Protein AF-0000000072156905 (afdb_homodimer)

Sequence (1118 aa):
MAQRLLKQAPTWRSLHVASRWATHRNRPISWLQLRSCGSESDMAGVHKSPIVQLLWKERSNLQRVTADGGKMQEQLLTKTARDSRVAVSYNFKDDSLLKEQYANFNGLIQFSKLFEDLDALAGNVAFKHCDDDDPETRMPHLVTASVDRIRLAPSIAITLDQNYEMSGQVSWVGSSSLIIHMKLTREADAVDVLVANFTFVARDIMSGKSCKVNRLEPETQEEKRLFQLADDKNKARRLARAAGKAAAGTEVDATQAALAKELLDQGRLLQDMPGLAVGDAVLIHQTQRETMIICQPQQRNTAGRMFGGYLMRCAYRCAFPTAYMFAGSFPHFVEVDEVSFIHPVEVGDICEFNGRVMLTYTKVRPILHVEVTASVLKPDQKSSLVTNVFNFVFELRPKPGQALPVIKRVFPATNTIAQRVVAIMARHVLDVFKIGQARVVVVANESRNRANQVATAIRAKFPELPMIVRAKDSEHKQWLESTLGVKALMPAMIAVRFGTEVMQLLGYPEDEVKALLQELLNSALAEICGEKGTYLTADEIVDAGSETQGKQNDKGSETMAQRLLKQAPTWRSLHVASRWATHRNRPISWLQLRSCGSESDMAGVHKSPIVQLLWKERSNLQRVTADGGKMQEQLLTKTARDSRVAVSYNFKDDSLLKEQYANFNGLIQFSKLFEDLDALAGNVAFKHCDDDDPETRMPHLVTASVDRIRLAPSIAITLDQNYEMSGQVSWVGSSSLIIHMKLTREADAVDVLVANFTFVARDIMSGKSCKVNRLEPETQEEKRLFQLADDKNKARRLARAAGKAAAGTEVDATQAALAKELLDQGRLLQDMPGLAVGDAVLIHQTQRETMIICQPQQRNTAGRMFGGYLMRCAYRCAFPTAYMFAGSFPHFVEVDEVSFIHPVEVGDICEFNGRVMLTYTKVRPILHVEVTASVLKPDQKSSLVTNVFNFVFELRPKPGQALPVIKRVFPATNTIAQRVVAIMARHVLDVFKIGQARVVVVANESRNRANQVATAIRAKFPELPMIVRAKDSEHKQWLESTLGVKALMPAMIAVRFGTEVMQLLGYPEDEVKALLQELLNSALAEICGEKGTYLTADEIVDAGSETQGKQNDKGSET

Solvent-accessible surface area (backbone atoms only — not comparable to full-atom values): 60576 Å² total; per-residue (Å²): 143,83,79,70,93,72,77,82,82,81,80,80,74,79,76,79,76,76,79,78,80,73,77,81,73,78,73,75,72,52,72,45,72,74,71,73,84,66,76,84,76,80,62,69,31,83,84,54,55,74,62,38,50,51,48,51,51,53,46,55,70,66,55,71,46,65,86,90,70,39,46,72,77,82,76,74,49,77,39,44,37,69,68,11,34,39,35,39,52,43,54,22,61,80,29,64,64,62,29,52,74,38,33,30,60,84,55,28,58,35,61,39,58,51,44,27,39,50,44,43,50,48,50,47,17,52,48,46,49,58,52,81,89,46,64,56,37,33,76,60,41,75,39,73,44,32,35,60,36,37,38,50,37,84,96,61,76,63,57,46,79,44,38,35,34,39,35,34,22,50,40,38,58,59,60,32,38,37,31,31,42,32,38,34,26,33,61,91,76,66,42,66,48,29,42,33,35,36,30,34,36,30,21,31,75,86,80,62,41,82,27,79,48,39,43,70,48,64,77,49,72,65,42,44,48,47,24,48,53,49,49,50,52,50,49,50,49,50,49,47,51,52,34,56,70,64,42,77,51,78,64,74,50,40,56,51,44,50,51,22,48,53,40,32,54,55,16,44,42,44,69,78,38,53,90,72,38,66,93,52,52,44,50,25,79,77,44,52,39,43,26,53,42,73,34,41,53,44,50,27,33,94,86,61,29,48,28,64,23,56,52,49,21,53,44,42,51,35,35,53,56,31,48,23,60,71,49,29,44,75,60,38,82,41,30,37,58,35,32,43,53,74,44,89,50,51,58,55,36,36,37,40,36,41,11,26,47,57,42,58,41,58,86,87,57,38,33,40,33,31,41,25,41,32,28,40,48,37,40,74,72,72,44,72,43,75,23,33,42,39,29,37,33,30,31,56,71,58,54,93,90,47,68,75,72,78,55,56,41,49,23,27,84,43,69,72,53,18,49,49,41,47,54,50,46,68,64,36,57,48,53,75,65,42,47,80,74,37,76,55,45,76,39,72,42,80,44,61,67,54,22,49,51,52,50,48,53,44,39,71,72,36,74,79,51,47,40,39,32,44,16,76,43,71,68,48,24,51,47,41,31,70,74,68,66,32,50,50,42,58,63,83,67,34,69,58,50,48,49,39,52,47,39,45,69,72,61,45,55,64,70,56,40,50,50,49,43,52,49,46,49,50,50,50,42,49,66,69,51,50,93,80,66,84,73,75,48,76,64,49,62,59,46,58,68,56,53,72,65,61,71,70,70,70,84,68,85,81,123,134,95,79,74,93,76,82,84,79,80,79,78,74,79,77,77,76,76,79,75,80,72,80,82,74,79,75,75,72,52,72,46,73,73,72,71,84,63,78,84,75,80,61,69,30,83,83,53,56,72,61,39,50,51,48,51,51,53,47,54,69,66,54,75,46,66,86,90,71,40,45,72,77,82,75,74,50,78,41,44,37,67,68,11,33,39,36,41,50,42,54,23,62,82,28,65,62,60,29,52,73,39,35,30,61,84,54,29,59,34,62,39,58,49,44,26,37,51,43,42,49,47,50,48,18,53,48,45,48,59,52,80,88,48,66,57,39,33,75,61,42,76,40,74,45,32,35,57,35,37,38,50,36,83,96,61,76,64,56,46,78,44,37,36,35,40,36,33,22,50,40,39,58,62,59,33,38,35,34,32,41,31,39,32,26,32,61,91,76,66,42,66,49,28,42,33,35,36,31,34,35,29,20,31,76,87,80,63,41,82,29,79,48,38,43,70,47,65,79,50,70,67,42,43,49,48,26,49,55,49,49,52,50,49,50,50,50,49,49,47,50,52,34,57,70,63,43,77,52,78,66,74,50,41,55,51,44,50,50,22,49,51,40,33,53,56,16,44,42,45,68,78,38,52,90,73,38,65,93,52,53,45,50,25,78,76,43,53,38,43,26,54,42,73,34,38,53,44,50,27,33,94,85,61,29,49,28,64,22,56,51,50,21,54,44,43,50,36,36,51,55,29,50,22,60,70,50,30,43,75,59,38,84,42,31,38,58,34,32,44,53,75,44,90,50,52,58,56,36,36,35,38,35,40,12,27,47,57,43,57,41,59,88,88,58,41,32,39,32,29,40,25,40,31,26,41,47,37,41,72,72,71,44,72,43,77,22,34,41,37,29,38,33,30,32,55,72,58,54,92,89,48,68,76,72,79,55,57,41,49,23,27,85,44,68,71,53,18,49,51,40,47,52,49,45,68,65,34,57,49,53,76,66,41,47,81,72,37,76,56,45,75,40,73,43,81,44,62,66,55,24,49,51,52,50,49,53,45,40,72,71,35,74,80,51,46,40,40,33,44,17,76,43,71,68,48,24,51,47,40,31,69,73,67,67,34,50,52,41,59,63,85,63,34,69,60,49,49,49,39,52,47,38,45,69,71,62,45,57,65,70,56,39,50,50,49,44,52,49,46,49,48,48,49,41,47,67,69,51,49,92,79,64,82,72,77,49,76,66,50,61,60,48,57,69,61,55,71,69,67,70,76,72,69,85,87,69,87,137

Radius of gyration: 39.41 Å; Cα contacts (8 Å, |Δi|>4): 1995; chains: 2; bounding box: 130×135×132 Å

Structure (mmCIF, N/CA/C/O backbone):
data_AF-0000000072156905-model_v1
#
loop_
_entity.id
_entity.type
_entity.pdbx_description
1 polymer 'Acyl-coenzyme A thioesterase 9, mitochondrial'
#
loop_
_atom_site.group_PDB
_atom_site.id
_atom_site.type_symbol
_atom_site.label_atom_id
_atom_site.label_alt_id
_atom_site.label_comp_id
_atom_site.label_asym_id
_atom_site.label_entity_id
_atom_site.label_seq_id
_atom_site.pdbx_PDB_ins_code
_atom_site.Cartn_x
_atom_site.Cartn_y
_atom_site.Cartn_z
_atom_site.occupancy
_atom_site.B_iso_or_equiv
_atom_site.auth_seq_id
_atom_site.auth_comp_id
_atom_site.auth_asym_id
_atom_site.auth_atom_id
_atom_site.pdbx_PDB_model_num
ATOM 1 N N . MET A 1 1 ? 74.438 -17.797 -0.309 1 18 1 MET A N 1
ATOM 2 C CA . MET A 1 1 ? 74.25 -18.5 0.951 1 18 1 MET A CA 1
ATOM 3 C C . MET A 1 1 ? 73.25 -19.656 0.782 1 18 1 MET A C 1
ATOM 5 O O . MET A 1 1 ? 72.062 -19.453 0.778 1 18 1 MET A O 1
ATOM 9 N N . ALA A 1 2 ? 73.438 -20.719 -0.065 1 18.61 2 ALA A N 1
ATOM 10 C CA . ALA A 1 2 ? 72.938 -21.781 -0.913 1 18.61 2 ALA A CA 1
ATOM 11 C C . ALA A 1 2 ? 72.438 -22.969 -0.075 1 18.61 2 ALA A C 1
ATOM 13 O O . ALA A 1 2 ? 71.688 -23.812 -0.564 1 18.61 2 ALA A O 1
ATOM 14 N N . GLN A 1 3 ? 73.062 -23.141 1.085 1 17.59 3 GLN A N 1
ATOM 15 C CA . GLN A 1 3 ? 73.375 -24.531 1.458 1 17.59 3 GLN A CA 1
ATOM 16 C C . GLN A 1 3 ? 72.062 -25.266 1.746 1 17.59 3 GLN A C 1
ATOM 18 O O . GLN A 1 3 ? 71.75 -26.328 1.163 1 17.59 3 GLN A O 1
ATOM 23 N N . ARG A 1 4 ? 71.75 -25.797 3.006 1 17.08 4 ARG A N 1
ATOM 24 C CA . ARG A 1 4 ? 71.75 -27.125 3.596 1 17.08 4 ARG A CA 1
ATOM 25 C C . ARG A 1 4 ? 70.312 -27.656 3.703 1 17.08 4 ARG A C 1
ATOM 27 O O . ARG A 1 4 ? 70.125 -28.875 3.77 1 17.08 4 ARG A O 1
ATOM 34 N N . LEU A 1 5 ? 69.25 -26.906 4.109 1 17.94 5 LEU A N 1
ATOM 35 C CA . LEU A 1 5 ? 68.438 -27.547 5.137 1 17.94 5 LEU A CA 1
ATOM 36 C C . LEU A 1 5 ? 67.562 -28.656 4.539 1 17.94 5 LEU A C 1
ATOM 38 O O . LEU A 1 5 ? 66.688 -28.375 3.777 1 17.94 5 LEU A O 1
ATOM 42 N N . LEU A 1 6 ? 68.062 -29.812 4.191 1 17.7 6 LEU A N 1
ATOM 43 C CA . LEU A 1 6 ? 67.562 -30.984 3.484 1 17.7 6 LEU A CA 1
ATOM 44 C C . LEU A 1 6 ? 66.5 -31.703 4.297 1 17.7 6 LEU A C 1
ATOM 46 O O . LEU A 1 6 ? 66.062 -32.781 3.918 1 17.7 6 LEU A O 1
ATOM 50 N N . LYS A 1 7 ? 66.25 -31.234 5.551 1 18.53 7 LYS A N 1
ATOM 51 C CA . LYS A 1 7 ? 66.062 -32.25 6.578 1 18.53 7 LYS A CA 1
ATOM 52 C C . LYS A 1 7 ? 64.938 -33.219 6.211 1 18.53 7 LYS A C 1
ATOM 54 O O . LYS A 1 7 ? 64.188 -32.938 5.297 1 18.53 7 LYS A O 1
ATOM 59 N N . GLN A 1 8 ? 64 -33.531 7.238 1 18.34 8 GLN A N 1
ATOM 60 C CA . GLN A 1 8 ? 63.562 -34.719 7.957 1 18.34 8 GLN A CA 1
ATOM 61 C C . GLN A 1 8 ? 62.312 -35.312 7.305 1 18.34 8 GLN A C 1
ATOM 63 O O . GLN A 1 8 ? 61.469 -34.594 6.781 1 18.34 8 GLN A O 1
ATOM 68 N N . ALA A 1 9 ? 62.281 -36.594 6.996 1 20.61 9 ALA A N 1
ATOM 69 C CA . ALA A 1 9 ? 61.531 -37.594 6.215 1 20.61 9 ALA A CA 1
ATOM 70 C C . ALA A 1 9 ? 60.25 -37.969 6.906 1 20.61 9 ALA A C 1
ATOM 72 O O . ALA A 1 9 ? 60.25 -38.688 7.918 1 20.61 9 ALA A O 1
ATOM 73 N N . PRO A 1 10 ? 59.375 -37.062 7.398 1 20.23 10 PRO A N 1
ATOM 74 C CA . PRO A 1 10 ? 58.438 -37.562 8.414 1 20.23 10 PRO A CA 1
ATOM 75 C C . PRO A 1 10 ? 57.625 -38.781 7.938 1 20.23 10 PRO A C 1
ATOM 77 O O . PRO A 1 10 ? 57.438 -38.969 6.734 1 20.23 10 PRO A O 1
ATOM 80 N N . THR A 1 11 ? 57.625 -39.844 8.711 1 19.81 11 THR A N 1
ATOM 81 C CA . THR A 1 11 ? 57.125 -41.219 8.703 1 19.81 11 THR A CA 1
ATOM 82 C C . THR A 1 11 ? 55.594 -41.219 8.453 1 19.81 11 THR A C 1
ATOM 84 O O . THR A 1 11 ? 54.875 -40.344 8.938 1 19.81 11 THR A O 1
ATOM 87 N N . TRP A 1 12 ? 55.062 -41.906 7.473 1 18.39 12 TRP A N 1
ATOM 88 C CA . TRP A 1 12 ? 53.844 -42.094 6.742 1 18.39 12 TRP A CA 1
ATOM 89 C C . TRP A 1 12 ? 52.844 -42.906 7.574 1 18.39 12 TRP A C 1
ATOM 91 O O . TRP A 1 12 ? 53 -44.125 7.734 1 18.39 12 TRP A O 1
ATOM 101 N N . ARG A 1 13 ? 52.688 -42.562 8.898 1 18.78 13 ARG A N 1
ATOM 102 C CA . ARG A 1 13 ? 51.875 -43.5 9.672 1 18.78 13 ARG A CA 1
ATOM 103 C C . ARG A 1 13 ? 50.562 -43.781 8.953 1 18.78 13 ARG A C 1
ATOM 105 O O . ARG A 1 13 ? 50 -42.906 8.289 1 18.78 13 ARG A O 1
ATOM 112 N N . SER A 1 14 ? 50.25 -45.031 8.789 1 18.33 14 SER A N 1
ATOM 113 C CA . SER A 1 14 ? 49.219 -45.812 8.086 1 18.33 14 SER A CA 1
ATOM 114 C C . SER A 1 14 ? 47.844 -45.594 8.656 1 18.33 14 SER A C 1
ATOM 116 O O . SER A 1 14 ? 47.562 -45.938 9.805 1 18.33 14 SER A O 1
ATOM 118 N N . LEU A 1 15 ? 47.375 -44.375 8.883 1 19 15 LEU A N 1
ATOM 119 C CA . LEU A 1 15 ? 46.156 -44.219 9.641 1 19 15 LEU A CA 1
ATOM 120 C C . LEU A 1 15 ? 45.031 -45.031 9 1 19 15 LEU A C 1
ATOM 122 O O . LEU A 1 15 ? 44.781 -44.938 7.797 1 19 15 LEU A O 1
ATOM 126 N N . HIS A 1 16 ? 44.75 -46.25 9.57 1 19.78 16 HIS A N 1
ATOM 127 C CA . HIS A 1 16 ? 43.688 -47.188 9.32 1 19.78 16 HIS A CA 1
ATOM 128 C C . HIS A 1 16 ? 42.312 -46.5 9.297 1 19.78 16 HIS A C 1
ATOM 130 O O . HIS A 1 16 ? 41.969 -45.812 10.234 1 19.78 16 HIS A O 1
ATOM 136 N N . VAL A 1 17 ? 41.844 -46.031 8.227 1 19.08 17 VAL A N 1
ATOM 137 C CA . VAL A 1 17 ? 40.594 -45.375 7.844 1 19.08 17 VAL A CA 1
ATOM 138 C C . VAL A 1 17 ? 39.406 -46.312 8.18 1 19.08 17 VAL A C 1
ATOM 140 O O . VAL A 1 17 ? 39.25 -47.344 7.547 1 19.08 17 VAL A O 1
ATOM 143 N N . ALA A 1 18 ? 39.312 -46.719 9.492 1 20.19 18 ALA A N 1
ATOM 144 C CA . ALA A 1 18 ? 38.156 -47.594 9.805 1 20.19 18 ALA A CA 1
ATOM 145 C C . ALA A 1 18 ? 36.875 -47 9.219 1 20.19 18 ALA A C 1
ATOM 147 O O . ALA A 1 18 ? 36.656 -45.781 9.211 1 20.19 18 ALA A O 1
ATOM 148 N N . SER A 1 19 ? 36.188 -47.75 8.406 1 19.39 19 SER A N 1
ATOM 149 C CA . SER A 1 19 ? 34.969 -47.656 7.57 1 19.39 19 SER A CA 1
ATOM 150 C C . SER A 1 19 ? 33.719 -47.406 8.406 1 19.39 19 SER A C 1
ATOM 152 O O . SER A 1 19 ? 32.875 -48.312 8.562 1 19.39 19 SER A O 1
ATOM 154 N N . ARG A 1 20 ? 33.719 -46.594 9.508 1 21.98 20 ARG A N 1
ATOM 155 C CA . ARG A 1 20 ? 32.5 -46.594 10.289 1 21.98 20 ARG A CA 1
ATOM 156 C C . ARG A 1 20 ? 31.281 -46.219 9.43 1 21.98 20 ARG A C 1
ATOM 158 O O . ARG A 1 20 ? 31.25 -45.125 8.852 1 21.98 20 ARG A O 1
ATOM 165 N N . TRP A 1 21 ? 30.562 -47.156 8.852 1 22.12 21 TRP A N 1
ATOM 166 C CA . TRP A 1 21 ? 29.266 -47.156 8.172 1 22.12 21 TRP A CA 1
ATOM 167 C C . TRP A 1 21 ? 28.203 -46.5 9.047 1 22.12 21 TRP A C 1
ATOM 169 O O . TRP A 1 21 ? 27.812 -47.062 10.078 1 22.12 21 TRP A O 1
ATOM 179 N N . ALA A 1 22 ? 28.422 -45.281 9.586 1 22.64 22 ALA A N 1
ATOM 180 C CA . ALA A 1 22 ? 27.453 -44.625 10.477 1 22.64 22 ALA A CA 1
ATOM 181 C C . ALA A 1 22 ? 26.047 -44.688 9.898 1 22.64 22 ALA A C 1
ATOM 183 O O . ALA A 1 22 ? 25.844 -44.469 8.703 1 22.64 22 ALA A O 1
ATOM 184 N N . THR A 1 23 ? 25.172 -45.406 10.516 1 24.2 23 THR A N 1
ATOM 185 C CA . THR A 1 23 ? 23.734 -45.594 10.398 1 24.2 23 THR A CA 1
ATOM 186 C C . THR A 1 23 ? 23.031 -44.25 10.273 1 24.2 23 THR A C 1
ATOM 188 O O . THR A 1 23 ? 23.297 -43.312 11.055 1 24.2 23 THR A O 1
ATOM 191 N N . HIS A 1 24 ? 22.672 -43.812 9.156 1 24.11 24 HIS A N 1
ATOM 192 C CA . HIS A 1 24 ? 21.906 -42.656 8.711 1 24.11 24 HIS A CA 1
ATOM 193 C C . HIS A 1 24 ? 20.688 -42.438 9.594 1 24.11 24 HIS A C 1
ATOM 195 O O . HIS A 1 24 ? 19.719 -43.188 9.523 1 24.11 24 HIS A O 1
ATOM 201 N N . ARG A 1 25 ? 20.766 -41.969 10.891 1 26.84 25 ARG A N 1
ATOM 202 C CA . ARG A 1 25 ? 19.656 -41.562 11.75 1 26.84 25 ARG A CA 1
ATOM 203 C C . ARG A 1 25 ? 18.641 -40.75 10.969 1 26.84 25 ARG A C 1
ATOM 205 O O . ARG A 1 25 ? 19.016 -39.875 10.188 1 26.84 25 ARG A O 1
ATOM 212 N N . ASN A 1 26 ? 17.484 -41.188 10.836 1 27.86 26 ASN A N 1
ATOM 213 C CA . ASN A 1 26 ? 16.234 -40.625 10.297 1 27.86 26 ASN A CA 1
ATOM 214 C C . ASN A 1 26 ? 16.016 -39.188 10.742 1 27.86 26 ASN A C 1
ATOM 216 O O . ASN A 1 26 ? 15.867 -38.938 11.938 1 27.86 26 ASN A O 1
ATOM 220 N N . ARG A 1 27 ? 16.531 -38.219 10.242 1 35.12 27 ARG A N 1
ATOM 221 C CA . ARG A 1 27 ? 16.312 -36.844 10.656 1 35.12 27 ARG A CA 1
ATOM 222 C C . ARG A 1 27 ? 14.82 -36.531 10.711 1 35.12 27 ARG A C 1
ATOM 224 O O . ARG A 1 27 ? 14.102 -36.688 9.727 1 35.12 27 ARG A O 1
ATOM 231 N N . PRO A 1 28 ? 14.219 -36.281 11.969 1 32.78 28 PRO A N 1
ATOM 232 C CA . PRO A 1 28 ? 12.812 -35.938 12.172 1 32.78 28 PRO A CA 1
ATOM 233 C C . PRO A 1 28 ? 12.383 -34.688 11.414 1 32.78 28 PRO A C 1
ATOM 235 O O . PRO A 1 28 ? 13.211 -33.844 11.117 1 32.78 28 PRO A O 1
ATOM 238 N N . ILE A 1 29 ? 11.242 -34.719 10.867 1 40.41 29 ILE A N 1
ATOM 239 C CA . ILE A 1 29 ? 10.516 -33.562 10.297 1 40.41 29 ILE A CA 1
ATOM 240 C C . ILE A 1 29 ? 10.555 -32.406 11.266 1 40.41 29 ILE A C 1
ATOM 242 O O . ILE A 1 29 ? 10.211 -32.531 12.445 1 40.41 29 ILE A O 1
ATOM 246 N N . SER A 1 30 ? 11.195 -31.375 10.977 1 44.16 30 SER A N 1
ATOM 247 C CA . SER A 1 30 ? 11.219 -30.172 11.82 1 44.16 30 SER A CA 1
ATOM 248 C C . SER A 1 30 ? 9.844 -29.531 11.891 1 44.16 30 SER A C 1
ATOM 250 O O . SER A 1 30 ? 9.352 -29 10.883 1 44.16 30 SER A O 1
ATOM 252 N N . TRP A 1 31 ? 9.047 -29.891 12.898 1 41.75 31 TRP A N 1
ATOM 253 C CA . TRP A 1 31 ? 7.766 -29.25 13.18 1 41.75 31 TRP A CA 1
ATOM 254 C C . TRP A 1 31 ? 7.977 -27.922 13.906 1 41.75 31 TRP A C 1
ATOM 256 O O . TRP A 1 31 ? 8.648 -27.875 14.938 1 41.75 31 TRP A O 1
ATOM 266 N N . LEU A 1 32 ? 7.758 -26.938 13.18 1 45.22 32 LEU A N 1
ATOM 267 C CA . LEU A 1 32 ? 7.82 -25.641 13.82 1 45.22 32 LEU A CA 1
ATOM 268 C C . LEU A 1 32 ? 6.441 -25.203 14.305 1 45.22 32 LEU A C 1
ATOM 270 O O . LEU A 1 32 ? 5.469 -25.25 13.547 1 45.22 32 LEU A O 1
ATOM 274 N N . GLN A 1 33 ? 6.219 -25.234 15.625 1 40.06 33 GLN A N 1
ATOM 275 C CA . GLN A 1 33 ? 4.969 -24.75 16.188 1 40.06 33 GLN A CA 1
ATOM 276 C C . GLN A 1 33 ? 5.055 -23.266 16.531 1 40.06 33 GLN A C 1
ATOM 278 O O . GLN A 1 33 ? 6.023 -22.812 17.141 1 40.06 33 GLN A O 1
ATOM 283 N N . LEU A 1 34 ? 4.23 -22.547 15.961 1 38.59 34 LEU A N 1
ATOM 284 C CA . LEU A 1 34 ? 4.105 -21.141 16.312 1 38.59 34 LEU A CA 1
ATOM 285 C C . LEU A 1 34 ? 3.461 -20.984 17.688 1 38.59 34 LEU A C 1
ATOM 287 O O . LEU A 1 34 ? 2.389 -21.531 17.938 1 38.59 34 LEU A O 1
ATOM 291 N N . ARG A 1 35 ? 4.184 -20.828 18.75 1 34.56 35 ARG A N 1
ATOM 292 C CA . ARG A 1 35 ? 3.523 -20.391 19.984 1 34.56 35 ARG A CA 1
ATOM 293 C C . ARG A 1 35 ? 3.396 -18.875 20.047 1 34.56 35 ARG A C 1
ATOM 295 O O . ARG A 1 35 ? 4.391 -18.156 19.922 1 34.56 35 ARG A O 1
ATOM 302 N N . SER A 1 36 ? 2.305 -18.391 19.719 1 37.09 36 SER A N 1
ATOM 303 C CA . SER A 1 36 ? 2.1 -16.969 19.969 1 37.09 36 SER A CA 1
ATOM 304 C C . SER A 1 36 ? 2.268 -16.656 21.453 1 37.09 36 SER A C 1
ATOM 306 O O . SER A 1 36 ? 1.754 -17.375 22.312 1 37.09 36 SER A O 1
ATOM 308 N N . CYS A 1 37 ? 3.371 -16.297 21.953 1 30.06 37 CYS A N 1
ATOM 309 C CA . CYS A 1 37 ? 3.367 -15.789 23.328 1 30.06 37 CYS A CA 1
ATOM 310 C C . CYS A 1 37 ? 2.117 -14.969 23.609 1 30.06 37 CYS A C 1
ATOM 312 O O . CYS A 1 37 ? 1.856 -13.977 22.906 1 30.06 37 CYS A O 1
ATOM 314 N N . GLY A 1 38 ? 1.11 -15.516 24.281 1 31.33 38 GLY A N 1
ATOM 315 C CA . GLY A 1 38 ? -0.261 -15.195 24.656 1 31.33 38 GLY A CA 1
ATOM 316 C C . GLY A 1 38 ? -0.398 -13.844 25.328 1 31.33 38 GLY A C 1
ATOM 317 O O . GLY A 1 38 ? -1.431 -13.547 25.938 1 31.33 38 GLY A O 1
ATOM 318 N N . SER A 1 39 ? 0.374 -12.93 25.641 1 30.17 39 SER A N 1
ATOM 319 C CA . SER A 1 39 ? -0.488 -12.164 26.547 1 30.17 39 SER A CA 1
ATOM 320 C C . SER A 1 39 ? -1.829 -11.852 25.891 1 30.17 39 SER A C 1
ATOM 322 O O . SER A 1 39 ? -2.014 -12.102 24.688 1 30.17 39 SER A O 1
ATOM 324 N N . GLU A 1 40 ? -2.672 -10.711 26.484 1 30.91 40 GLU A N 1
ATOM 325 C CA . GLU A 1 40 ? -4.082 -10.336 26.5 1 30.91 40 GLU A CA 1
ATOM 326 C C . GLU A 1 40 ? -4.578 -10 25.094 1 30.91 40 GLU A C 1
ATOM 328 O O . GLU A 1 40 ? -3.955 -9.211 24.375 1 30.91 40 GLU A O 1
ATOM 333 N N . SER A 1 41 ? -5.312 -10.898 24.453 1 33.97 41 SER A N 1
ATOM 334 C CA . SER A 1 41 ? -6.164 -10.992 23.266 1 33.97 41 SER A CA 1
ATOM 335 C C . SER A 1 41 ? -6.844 -9.664 22.969 1 33.97 41 SER A C 1
ATOM 337 O O . SER A 1 41 ? -7.348 -9.453 21.859 1 33.97 41 SER A O 1
ATOM 339 N N . ASP A 1 42 ? -7.211 -8.977 23.969 1 33.16 42 ASP A N 1
ATOM 340 C CA . ASP A 1 42 ? -8.281 -7.996 23.797 1 33.16 42 ASP A CA 1
ATOM 341 C C . ASP A 1 42 ? -7.801 -6.809 22.969 1 33.16 42 ASP A C 1
ATOM 343 O O . ASP A 1 42 ? -8.484 -5.781 22.906 1 33.16 42 ASP A O 1
ATOM 347 N N . MET A 1 43 ? -6.516 -6.727 22.734 1 37.12 43 MET A N 1
ATOM 348 C CA . MET A 1 43 ? -6.199 -5.383 22.266 1 37.12 43 MET A CA 1
ATOM 349 C C . MET A 1 43 ? -6.406 -5.273 20.75 1 37.12 43 MET A C 1
ATOM 351 O O . MET A 1 43 ? -6.105 -6.207 20.016 1 37.12 43 MET A O 1
ATOM 355 N N . ALA A 1 44 ? -7.09 -4.402 20.312 1 40.75 44 ALA A N 1
ATOM 356 C CA . ALA A 1 44 ? -7.324 -3.902 18.953 1 40.75 44 ALA A CA 1
ATOM 357 C C . ALA A 1 44 ? -6.023 -3.846 18.156 1 40.75 44 ALA A C 1
ATOM 359 O O . ALA A 1 44 ? -5.035 -3.26 18.609 1 40.75 44 ALA A O 1
ATOM 360 N N . GLY A 1 45 ? -5.934 -4.52 17.016 1 43.69 45 GLY A N 1
ATOM 361 C CA . GLY A 1 45 ? -5.07 -4.434 15.844 1 43.69 45 GLY A CA 1
ATOM 362 C C . GLY A 1 45 ? -3.637 -4.836 16.141 1 43.69 45 GLY A C 1
ATOM 363 O O . GLY A 1 45 ? -2.92 -4.133 16.844 1 43.69 45 GLY A O 1
ATOM 364 N N . VAL A 1 46 ? -3.129 -6 16.141 1 42.38 46 VAL A N 1
ATOM 365 C CA . VAL A 1 46 ? -1.866 -6.641 16.484 1 42.38 46 VAL A CA 1
ATOM 366 C C . VAL A 1 46 ? -0.731 -6.027 15.672 1 42.38 46 VAL A C 1
ATOM 368 O O . VAL A 1 46 ? 0.407 -5.949 16.141 1 42.38 46 VAL A O 1
ATOM 371 N N . HIS A 1 47 ? -0.856 -5.504 14.422 1 49.53 47 HIS A N 1
ATOM 372 C CA . HIS A 1 47 ? 0.316 -5.16 13.625 1 49.53 47 HIS A CA 1
ATOM 373 C C . HIS A 1 47 ? 0.53 -3.652 13.578 1 49.53 47 HIS A C 1
ATOM 375 O O . HIS A 1 47 ? 0.852 -3.102 12.523 1 49.53 47 HIS A O 1
ATOM 381 N N . LYS A 1 48 ? 0.496 -3.113 14.852 1 61.25 48 LYS A N 1
ATOM 382 C CA . LYS A 1 48 ? 0.739 -1.677 14.938 1 61.25 48 LYS A CA 1
ATOM 383 C C . LYS A 1 48 ? 2.148 -1.387 15.445 1 61.25 48 LYS A C 1
ATOM 385 O O . LYS A 1 48 ? 2.883 -2.307 15.812 1 61.25 48 LYS A O 1
ATOM 390 N N . SER A 1 49 ? 2.521 -0.147 15.25 1 71.31 49 SER A N 1
ATOM 391 C CA . SER A 1 49 ? 3.811 0.274 15.797 1 71.31 49 SER A CA 1
ATOM 392 C C . SER A 1 49 ? 3.887 0.019 17.297 1 71.31 49 SER A C 1
ATOM 394 O O . SER A 1 49 ? 2.859 -0.029 17.969 1 71.31 49 SER A O 1
ATOM 396 N N . PRO A 1 50 ? 5.004 -0.31 17.797 1 70.06 50 PRO A N 1
ATOM 397 C CA . PRO A 1 50 ? 5.168 -0.515 19.234 1 70.06 50 PRO A CA 1
ATOM 398 C C . PRO A 1 50 ? 4.605 0.638 20.062 1 70.06 50 PRO A C 1
ATOM 400 O O . PRO A 1 50 ? 4.047 0.415 21.141 1 70.06 50 PRO A O 1
ATOM 403 N N . ILE A 1 51 ? 4.66 1.825 19.531 1 76.88 51 ILE A N 1
ATOM 404 C CA . ILE A 1 51 ? 4.195 2.998 20.266 1 76.88 51 ILE A CA 1
ATOM 405 C C . ILE A 1 51 ? 2.666 3.021 20.281 1 76.88 51 ILE A C 1
ATOM 407 O O . ILE A 1 51 ? 2.055 3.279 21.312 1 76.88 51 ILE A O 1
ATOM 411 N N . VAL A 1 52 ? 2.094 2.729 19.156 1 81.31 52 VAL A N 1
ATOM 412 C CA . VAL A 1 52 ? 0.637 2.678 19.094 1 81.31 52 VAL A CA 1
ATOM 413 C C . VAL A 1 52 ? 0.113 1.606 20.047 1 81.31 52 VAL A C 1
ATOM 415 O O . VAL A 1 52 ? -0.845 1.84 20.797 1 81.31 52 VAL A O 1
ATOM 418 N N . GLN A 1 53 ? 0.772 0.496 20.047 1 76.88 53 GLN A N 1
ATOM 419 C CA . GLN A 1 53 ? 0.37 -0.589 20.938 1 76.88 53 GLN A CA 1
ATOM 420 C C . GLN A 1 53 ? 0.472 -0.169 22.391 1 76.88 53 GLN A C 1
ATOM 422 O O . GLN A 1 53 ? -0.418 -0.466 23.188 1 76.88 53 GLN A O 1
ATOM 427 N N . LEU A 1 54 ? 1.524 0.491 22.734 1 78.12 54 LEU A N 1
ATOM 428 C CA . LEU A 1 54 ? 1.742 0.982 24.094 1 78.12 54 LEU A CA 1
ATOM 429 C C . LEU A 1 54 ? 0.653 1.971 24.484 1 78.12 54 LEU A C 1
ATOM 431 O O . LEU A 1 54 ? 0.094 1.874 25.594 1 78.12 54 LEU A O 1
ATOM 435 N N . LEU A 1 55 ? 0.328 2.826 23.656 1 77.38 55 LEU A N 1
ATOM 436 C CA . LEU A 1 55 ? -0.645 3.875 23.938 1 77.38 55 LEU A CA 1
ATOM 437 C C . LEU A 1 55 ? -2.049 3.295 24.062 1 77.38 55 LEU A C 1
ATOM 439 O O . LEU A 1 55 ? -2.816 3.697 24.938 1 77.38 55 LEU A O 1
ATOM 443 N N . TRP A 1 56 ? -2.314 2.387 23.281 1 78.25 56 TRP A N 1
ATOM 444 C CA . TRP A 1 56 ? -3.637 1.767 23.328 1 78.25 56 TRP A CA 1
ATOM 445 C C . TRP A 1 56 ? -3.791 0.905 24.562 1 78.25 56 TRP A C 1
ATOM 447 O O . TRP A 1 56 ? -4.871 0.85 25.156 1 78.25 56 TRP A O 1
ATOM 457 N N . LYS A 1 57 ? -2.73 0.247 24.891 1 77.5 57 LYS A N 1
ATOM 458 C CA . LYS A 1 57 ? -2.748 -0.51 26.125 1 77.5 57 LYS A CA 1
ATOM 459 C C . LYS A 1 57 ? -2.979 0.408 27.328 1 77.5 57 LYS A C 1
ATOM 461 O O . LYS A 1 57 ? -3.756 0.08 28.234 1 77.5 57 LYS A O 1
ATOM 466 N N . GLU A 1 58 ? -2.318 1.467 27.328 1 76.94 58 GLU A N 1
ATOM 467 C CA . GLU A 1 58 ? -2.488 2.445 28.391 1 76.94 58 GLU A CA 1
ATOM 468 C C . GLU A 1 58 ? -3.928 2.943 28.469 1 76.94 58 GLU A C 1
ATOM 470 O O . GLU A 1 58 ? -4.488 3.084 29.562 1 76.94 58 GLU A O 1
ATOM 475 N N . ARG A 1 59 ? -4.457 3.24 27.406 1 79.88 59 ARG A N 1
ATOM 476 C CA . ARG A 1 59 ? -5.828 3.736 27.344 1 79.88 59 ARG A CA 1
ATOM 477 C C . ARG A 1 59 ? -6.816 2.672 27.812 1 79.88 59 ARG A C 1
ATOM 479 O O . ARG A 1 59 ? -7.785 2.979 28.516 1 79.88 59 ARG A O 1
ATOM 486 N N . SER A 1 60 ? -6.586 1.448 27.375 1 77.12 60 SER A N 1
ATOM 487 C CA . SER A 1 60 ? -7.441 0.342 27.797 1 77.12 60 SER A CA 1
ATOM 488 C C . SER A 1 60 ? -7.414 0.162 29.312 1 77.12 60 SER A C 1
ATOM 490 O O . SER A 1 60 ? -8.422 -0.206 29.906 1 77.12 60 SER A O 1
ATOM 492 N N . ASN A 1 61 ? -6.285 0.377 29.844 1 73.19 61 ASN A N 1
ATOM 493 C CA . ASN A 1 61 ? -6.133 0.262 31.297 1 73.19 61 ASN A CA 1
ATOM 494 C C . ASN A 1 61 ? -6.902 1.355 32.031 1 73.19 61 ASN A C 1
ATOM 496 O O . ASN A 1 61 ? -7.352 1.153 33.156 1 73.19 61 ASN A O 1
ATOM 500 N N . LEU A 1 62 ? -7.027 2.443 31.359 1 70.94 62 LEU A N 1
ATOM 501 C CA . LEU A 1 62 ? -7.719 3.574 31.969 1 70.94 62 LEU A CA 1
ATOM 502 C C . LEU A 1 62 ? -9.234 3.418 31.844 1 70.94 62 LEU A C 1
ATOM 504 O O . LEU A 1 62 ? -9.984 3.945 32.656 1 70.94 62 LEU A O 1
ATOM 508 N N . GLN A 1 63 ? -9.547 2.738 30.703 1 68.06 63 GLN A N 1
ATOM 509 C CA . GLN A 1 63 ? -10.977 2.588 30.438 1 68.06 63 GLN A CA 1
ATOM 510 C C . GLN A 1 63 ? -11.625 1.61 31.406 1 68.06 63 GLN A C 1
ATOM 512 O O . GLN A 1 63 ? -11.266 0.431 31.438 1 68.06 63 GLN A O 1
ATOM 517 N N . ARG A 1 64 ? -12.211 2.023 32.5 1 57.19 64 ARG A N 1
ATOM 518 C CA . ARG A 1 64 ? -12.836 1.216 33.562 1 57.19 64 ARG A CA 1
ATOM 519 C C . ARG A 1 64 ? -14.211 0.724 33.125 1 57.19 64 ARG A C 1
ATOM 521 O O . ARG A 1 64 ? -14.695 -0.292 33.625 1 57.19 64 ARG A O 1
ATOM 528 N N . VAL A 1 65 ? -15.07 1.618 32.5 1 52.41 65 VAL A N 1
ATOM 529 C CA . VAL A 1 65 ? -16.453 1.27 32.219 1 52.41 65 VAL A CA 1
ATOM 530 C C . VAL A 1 65 ? -16.578 0.856 30.734 1 52.41 65 VAL A C 1
ATOM 532 O O . VAL A 1 65 ? -15.977 1.476 29.859 1 52.41 65 VAL A O 1
ATOM 535 N N . THR A 1 66 ? -17.047 -0.366 30.547 1 51.56 66 THR A N 1
ATOM 536 C CA . THR A 1 66 ? -17.375 -0.831 29.203 1 51.56 66 THR A CA 1
ATOM 537 C C . THR A 1 66 ? -18.438 0.064 28.578 1 51.56 66 THR A C 1
ATOM 539 O O . THR A 1 66 ? -19.266 0.649 29.281 1 51.56 66 THR A O 1
ATOM 542 N N . ALA A 1 67 ? -18.297 0.451 27.219 1 52.75 67 ALA A N 1
ATOM 543 C CA . ALA A 1 67 ? -19.016 1.354 26.328 1 52.75 67 ALA A CA 1
ATOM 544 C C . ALA A 1 67 ? -20.516 1.322 26.609 1 52.75 67 ALA A C 1
ATOM 546 O O . ALA A 1 67 ? -21.188 2.357 26.578 1 52.75 67 ALA A O 1
ATOM 547 N N . ASP A 1 68 ? -21.219 0.084 26.906 1 55.16 68 ASP A N 1
ATOM 548 C CA . ASP A 1 68 ? -22.656 -0.077 26.719 1 55.16 68 ASP A CA 1
ATOM 549 C C . ASP A 1 68 ? -23.422 0.242 28 1 55.16 68 ASP A C 1
ATOM 551 O O . ASP A 1 68 ? -24.641 0.27 28.016 1 55.16 68 ASP A O 1
ATOM 555 N N . GLY A 1 69 ? -22.797 0.939 29.047 1 63.19 69 GLY A N 1
ATOM 556 C CA . GLY A 1 69 ? -23.766 1.012 30.141 1 63.19 69 GLY A CA 1
ATOM 557 C C . GLY A 1 69 ? -23.516 2.176 31.078 1 63.19 69 GLY A C 1
ATOM 558 O O . GLY A 1 69 ? -24.203 2.32 32.094 1 63.19 69 GLY A O 1
ATOM 559 N N . GLY A 1 70 ? -22.703 3.047 30.812 1 73.81 70 GLY A N 1
ATOM 560 C CA . GLY A 1 70 ? -22.438 4.07 31.812 1 73.81 70 GLY A CA 1
ATOM 561 C C . GLY A 1 70 ? -23.25 5.336 31.594 1 73.81 70 GLY A C 1
ATOM 562 O O . GLY A 1 70 ? -23.875 5.516 30.547 1 73.81 70 GLY A O 1
ATOM 563 N N . LYS A 1 71 ? -23.5 6.172 32.656 1 82.44 71 LYS A N 1
ATOM 564 C CA . LYS A 1 71 ? -24.203 7.457 32.562 1 82.44 71 LYS A CA 1
ATOM 565 C C . LYS A 1 71 ? -23.312 8.508 31.906 1 82.44 71 LYS A C 1
ATOM 567 O O . LYS A 1 71 ? -22.094 8.352 31.828 1 82.44 71 LYS A O 1
ATOM 572 N N . MET A 1 72 ? -24 9.461 31.328 1 84.5 72 MET A N 1
ATOM 573 C CA . MET A 1 72 ? -23.266 10.586 30.75 1 84.5 72 MET A CA 1
ATOM 574 C C . MET A 1 72 ? -22.734 11.508 31.844 1 84.5 72 MET A C 1
ATOM 576 O O . MET A 1 72 ? -23.359 11.641 32.906 1 84.5 72 MET A O 1
ATOM 580 N N . GLN A 1 73 ? -21.672 12.109 31.562 1 86.88 73 GLN A N 1
ATOM 581 C CA . GLN A 1 73 ? -21.156 13.078 32.5 1 86.88 73 GLN A CA 1
ATOM 582 C C . GLN A 1 73 ? -22.094 14.266 32.656 1 86.88 73 GLN A C 1
ATOM 584 O O . GLN A 1 73 ? -22.438 14.93 31.672 1 86.88 73 GLN A O 1
ATOM 589 N N . GLU A 1 74 ? -22.562 14.477 33.812 1 83.62 74 GLU A N 1
ATOM 590 C CA . GLU A 1 74 ? -23.547 15.531 34.062 1 83.62 74 GLU A CA 1
ATOM 591 C C . GLU A 1 74 ? -22.859 16.859 34.344 1 83.62 74 GLU A C 1
ATOM 593 O O . GLU A 1 74 ? -23.266 17.906 33.844 1 83.62 74 GLU A O 1
ATOM 598 N N . GLN A 1 75 ? -21.828 16.828 35.25 1 90.25 75 GLN A N 1
ATOM 599 C CA . GLN A 1 75 ? -21.109 18.047 35.594 1 90.25 75 GLN A CA 1
ATOM 600 C C . GLN A 1 75 ? -19.719 18.047 34.969 1 90.25 75 GLN A C 1
ATOM 602 O O . GLN A 1 75 ? -18.906 17.156 35.219 1 90.25 75 GLN A O 1
ATOM 607 N N . LEU A 1 76 ? -19.484 19.109 34.156 1 94.31 76 LEU A N 1
ATOM 608 C CA . LEU A 1 76 ? -18.188 19.219 33.5 1 94.31 76 LEU A CA 1
ATOM 609 C C . LEU A 1 76 ? -17.125 19.734 34.469 1 94.31 76 LEU A C 1
ATOM 611 O O . LEU A 1 76 ? -17.406 20.609 35.281 1 94.31 76 LEU A O 1
ATOM 615 N N . LEU A 1 77 ? -16.016 19.188 34.438 1 95 77 LEU A N 1
ATOM 616 C CA . LEU A 1 77 ? -14.875 19.609 35.25 1 95 77 LEU A CA 1
ATOM 617 C C . LEU A 1 77 ? -14.055 20.656 34.5 1 95 77 LEU A C 1
ATOM 619 O O . LEU A 1 77 ? -14.211 20.828 33.281 1 95 77 LEU A O 1
ATOM 623 N N . THR A 1 78 ? -13.312 21.422 35.281 1 96.56 78 THR A N 1
ATOM 624 C CA . THR A 1 78 ? -12.273 22.281 34.719 1 96.56 78 THR A CA 1
ATOM 625 C C . THR A 1 78 ? -10.891 21.672 34.969 1 96.56 78 THR A C 1
ATOM 627 O O . THR A 1 78 ? -10.461 21.531 36.094 1 96.56 78 THR A O 1
ATOM 630 N N . LYS A 1 79 ? -10.266 21.312 33.938 1 96.56 79 LYS A N 1
ATOM 631 C CA . LYS A 1 79 ? -8.969 20.656 34.031 1 96.56 79 LYS A CA 1
ATOM 632 C C . LYS A 1 79 ? -7.852 21.547 33.469 1 96.56 79 LYS A C 1
ATOM 634 O O . LYS A 1 79 ? -8.117 22.516 32.75 1 96.56 79 LYS A O 1
ATOM 639 N N . THR A 1 80 ? -6.629 21.234 33.906 1 96.56 80 THR A N 1
ATOM 640 C CA . THR A 1 80 ? -5.461 21.922 33.406 1 96.56 80 THR A CA 1
ATOM 641 C C . THR A 1 80 ? -4.844 21.156 32.219 1 96.56 80 THR A C 1
ATOM 643 O O . THR A 1 80 ? -5.176 20 32 1 96.56 80 THR A O 1
ATOM 646 N N . ALA A 1 81 ? -4.004 21.859 31.453 1 95.81 81 ALA A N 1
ATOM 647 C CA . ALA A 1 81 ? -3.32 21.188 30.344 1 95.81 81 ALA A CA 1
ATOM 648 C C . ALA A 1 81 ? -2.496 20.016 30.844 1 95.81 81 ALA A C 1
ATOM 650 O O . ALA A 1 81 ? -2.393 18.984 30.172 1 95.81 81 ALA A O 1
ATOM 651 N N . ARG A 1 82 ? -1.961 20.141 32.031 1 94 82 ARG A N 1
ATOM 652 C CA . ARG A 1 82 ? -1.12 19.109 32.625 1 94 82 ARG A CA 1
ATOM 653 C C . ARG A 1 82 ? -1.92 17.844 32.906 1 94 82 ARG A C 1
ATOM 655 O O . ARG A 1 82 ? -1.381 16.734 32.812 1 94 82 ARG A O 1
ATOM 662 N N . ASP A 1 83 ? -3.131 17.984 33.156 1 93.94 83 ASP A N 1
ATOM 663 C CA . ASP A 1 83 ? -3.986 16.844 33.469 1 93.94 83 ASP A CA 1
ATOM 664 C C . ASP A 1 83 ? -4.125 15.898 32.281 1 93.94 83 ASP A C 1
ATOM 666 O O . ASP A 1 83 ? -4.398 14.711 32.438 1 93.94 83 ASP A O 1
ATOM 670 N N . SER A 1 84 ? -3.951 16.406 31.125 1 95.56 84 SER A N 1
ATOM 671 C CA . SER A 1 84 ? -4.141 15.594 29.922 1 95.56 84 SER A CA 1
ATOM 672 C C . SER A 1 84 ? -2.805 15.195 29.297 1 95.56 84 SER A C 1
ATOM 674 O O . SER A 1 84 ? -2.766 14.492 28.297 1 95.56 84 SER A O 1
ATOM 676 N N . ARG A 1 85 ? -1.765 15.578 29.922 1 95.44 85 ARG A N 1
ATOM 677 C CA . ARG A 1 85 ? -0.453 15.414 29.297 1 95.44 85 ARG A CA 1
ATOM 678 C C . ARG A 1 85 ? -0.068 13.945 29.219 1 95.44 85 ARG A C 1
ATOM 680 O O . ARG A 1 85 ? -0.25 13.188 30.172 1 95.44 85 ARG A O 1
ATOM 687 N N . VAL A 1 86 ? 0.385 13.5 28.062 1 94 86 VAL A N 1
ATOM 688 C CA . VAL A 1 86 ? 0.925 12.172 27.797 1 94 86 VAL A CA 1
ATOM 689 C C . VAL A 1 86 ? 2.271 12.297 27.078 1 94 86 VAL A C 1
ATOM 691 O O . VAL A 1 86 ? 2.455 13.172 26.234 1 94 86 VAL A O 1
ATOM 694 N N . ALA A 1 87 ? 3.229 11.477 27.484 1 94.31 87 ALA A N 1
ATOM 695 C CA . ALA A 1 87 ? 4.547 11.492 26.844 1 94.31 87 ALA A CA 1
ATOM 696 C C . ALA A 1 87 ? 5.055 10.078 26.609 1 94.31 87 ALA A C 1
ATOM 698 O O . ALA A 1 87 ? 4.805 9.172 27.406 1 94.31 87 ALA A O 1
ATOM 699 N N . VAL A 1 88 ? 5.688 9.906 25.469 1 93.31 88 VAL A N 1
ATOM 700 C CA . VAL A 1 88 ? 6.301 8.633 25.109 1 93.31 88 VAL A CA 1
ATOM 701 C C . VAL A 1 88 ? 7.738 8.859 24.641 1 93.31 88 VAL A C 1
ATOM 703 O O . VAL A 1 88 ? 8.031 9.844 23.969 1 93.31 88 VAL A O 1
ATOM 706 N N . SER A 1 89 ? 8.602 7.93 24.953 1 92.62 89 SER A N 1
ATOM 707 C CA . SER A 1 89 ? 10.016 8.047 24.609 1 92.62 89 SER A CA 1
ATOM 708 C C . SER A 1 89 ? 10.375 7.141 23.438 1 92.62 89 SER A C 1
ATOM 710 O O . SER A 1 89 ? 9.883 6.016 23.344 1 92.62 89 SER A O 1
ATOM 712 N N . TYR A 1 90 ? 11.109 7.719 22.516 1 93.62 90 TYR A N 1
ATOM 713 C CA . TYR A 1 90 ? 11.758 6.98 21.438 1 93.62 90 TYR A CA 1
ATOM 714 C C . TYR A 1 90 ? 13.242 6.773 21.734 1 93.62 90 TYR A C 1
ATOM 716 O O . TYR A 1 90 ? 14.07 7.637 21.422 1 93.62 90 TYR A O 1
ATOM 724 N N . ASN A 1 91 ? 13.578 5.605 22.219 1 92.88 91 ASN A N 1
ATOM 725 C CA . ASN A 1 91 ? 14.961 5.332 22.609 1 92.88 91 ASN A CA 1
ATOM 726 C C . ASN A 1 91 ? 15.734 4.652 21.484 1 92.88 91 ASN A C 1
ATOM 728 O O . ASN A 1 91 ? 16.312 3.582 21.688 1 92.88 91 ASN A O 1
ATOM 732 N N . PHE A 1 92 ? 15.836 5.336 20.438 1 92.69 92 PHE A N 1
ATOM 733 C CA . PHE A 1 92 ? 16.469 4.781 19.25 1 92.69 92 PHE A CA 1
ATOM 734 C C . PHE A 1 92 ? 17.938 4.469 19.516 1 92.69 92 PHE A C 1
ATOM 736 O O . PHE A 1 92 ? 18.469 3.479 19 1 92.69 92 PHE A O 1
ATOM 743 N N . LYS A 1 93 ? 18.641 5.273 20.219 1 90.88 93 LYS A N 1
ATOM 744 C CA . LYS A 1 93 ? 20.062 5.098 20.516 1 90.88 93 LYS A CA 1
ATOM 745 C C . LYS A 1 93 ? 20.312 3.82 21.312 1 90.88 93 LYS A C 1
ATOM 747 O O . LYS A 1 93 ? 21.328 3.154 21.109 1 90.88 93 LYS A O 1
ATOM 752 N N . ASP A 1 94 ? 19.375 3.455 22.094 1 88.75 94 ASP A N 1
ATOM 753 C CA . ASP A 1 94 ? 19.594 2.389 23.062 1 88.75 94 ASP A CA 1
ATOM 754 C C . ASP A 1 94 ? 18.844 1.116 22.656 1 88.75 94 ASP A C 1
ATOM 756 O O . ASP A 1 94 ? 19.141 0.033 23.172 1 88.75 94 ASP A O 1
ATOM 760 N N . ASP A 1 95 ? 17.938 1.27 21.828 1 88.31 95 ASP A N 1
ATOM 761 C CA . ASP A 1 95 ? 17.094 0.144 21.422 1 88.31 95 ASP A CA 1
ATOM 762 C C . ASP A 1 95 ? 17.203 -0.093 19.906 1 88.31 95 ASP A C 1
ATOM 764 O O . ASP A 1 95 ? 16.422 0.462 19.125 1 88.31 95 ASP A O 1
ATOM 768 N N . SER A 1 96 ? 17.953 -1.051 19.531 1 86.19 96 SER A N 1
ATOM 769 C CA . SER A 1 96 ? 18.234 -1.314 18.125 1 86.19 96 SER A CA 1
ATOM 770 C C . SER A 1 96 ? 17.016 -1.845 17.391 1 86.19 96 SER A C 1
ATOM 772 O O . SER A 1 96 ? 16.828 -1.591 16.203 1 86.19 96 SER A O 1
ATOM 774 N N . LEU A 1 97 ? 16.203 -2.568 18.094 1 81.94 97 LEU A N 1
ATOM 775 C CA . LEU A 1 97 ? 14.992 -3.098 17.484 1 81.94 97 LEU A CA 1
ATOM 776 C C . LEU A 1 97 ? 14.023 -1.974 17.141 1 81.94 97 LEU A C 1
ATOM 778 O O . LEU A 1 97 ? 13.422 -1.973 16.062 1 81.94 97 LEU A O 1
ATOM 782 N N . LEU A 1 98 ? 13.867 -1.114 18.109 1 86.88 98 LEU A N 1
ATOM 783 C CA . LEU A 1 98 ? 13.016 0.042 17.859 1 86.88 98 LEU A CA 1
ATOM 784 C C . LEU A 1 98 ? 13.555 0.859 16.688 1 86.88 98 LEU A C 1
ATOM 786 O O . LEU A 1 98 ? 12.789 1.311 15.828 1 86.88 98 LEU A O 1
ATOM 790 N N . LYS A 1 99 ? 14.852 1.056 16.688 1 90.38 99 LYS A N 1
ATOM 791 C CA . LYS A 1 99 ? 15.516 1.788 15.617 1 90.38 99 LYS A CA 1
ATOM 792 C C . LYS A 1 99 ? 15.195 1.175 14.258 1 90.38 99 LYS A C 1
ATOM 794 O O . LYS A 1 99 ? 14.828 1.887 13.32 1 90.38 99 LYS A O 1
ATOM 799 N N . GLU A 1 100 ? 15.281 -0.047 14.172 1 87 100 GLU A N 1
ATOM 800 C CA . GLU A 1 100 ? 15.055 -0.748 12.914 1 87 100 GLU A CA 1
ATOM 801 C C . GLU A 1 100 ? 13.602 -0.621 12.461 1 87 100 GLU A C 1
ATOM 803 O O . GLU A 1 100 ? 13.32 -0.498 11.266 1 87 100 GLU A O 1
ATOM 808 N N . GLN A 1 101 ? 12.727 -0.646 13.359 1 87.94 101 GLN A N 1
ATOM 809 C CA . GLN A 1 101 ? 11.305 -0.609 13.047 1 87.94 101 GLN A CA 1
ATOM 810 C C . GLN A 1 101 ? 10.898 0.755 12.5 1 87.94 101 GLN A C 1
ATOM 812 O O . GLN A 1 101 ? 9.93 0.861 11.734 1 87.94 101 GLN A O 1
ATOM 817 N N . TYR A 1 102 ? 11.672 1.762 12.883 1 92.81 102 TYR A N 1
ATOM 818 C CA . TYR A 1 102 ? 11.258 3.111 12.516 1 92.81 102 TYR A CA 1
ATOM 819 C C . TYR A 1 102 ? 12.164 3.68 11.422 1 92.81 102 TYR A C 1
ATOM 821 O O . TYR A 1 102 ? 11.922 4.781 10.922 1 92.81 102 TYR A O 1
ATOM 829 N N . ALA A 1 103 ? 13.164 2.928 11 1 92.81 103 ALA A N 1
ATOM 830 C CA . ALA A 1 103 ? 14.117 3.42 10.016 1 92.81 103 ALA A CA 1
ATOM 831 C C . ALA A 1 103 ? 13.516 3.412 8.617 1 92.81 103 ALA A C 1
ATOM 833 O O . ALA A 1 103 ? 12.82 2.467 8.234 1 92.81 103 ALA A O 1
ATOM 834 N N . ASN A 1 104 ? 13.719 4.5 7.945 1 92.19 104 ASN A N 1
ATOM 835 C CA . ASN A 1 104 ? 13.445 4.457 6.512 1 92.19 104 ASN A CA 1
ATOM 836 C C . ASN A 1 104 ? 14.68 4.02 5.719 1 92.19 104 ASN A C 1
ATOM 838 O O . ASN A 1 104 ? 15.703 3.664 6.305 1 92.19 104 ASN A O 1
ATOM 842 N N . PHE A 1 105 ? 14.602 3.969 4.453 1 90.5 105 PHE A N 1
ATOM 843 C CA . PHE A 1 105 ? 15.648 3.41 3.604 1 90.5 105 PHE A CA 1
ATOM 844 C C . PHE A 1 105 ? 16.891 4.301 3.615 1 90.5 105 PHE A C 1
ATOM 846 O O . PHE A 1 105 ? 17.969 3.865 3.223 1 90.5 105 PHE A O 1
ATOM 853 N N . ASN A 1 106 ? 16.781 5.574 4.07 1 90.12 106 ASN A N 1
ATOM 854 C CA . ASN A 1 106 ? 17.938 6.473 4.156 1 90.12 106 ASN A CA 1
ATOM 855 C C . ASN A 1 106 ? 18.5 6.535 5.574 1 90.12 106 ASN A C 1
ATOM 857 O O . ASN A 1 106 ? 19.359 7.367 5.871 1 90.12 106 ASN A O 1
ATOM 861 N N . GLY A 1 107 ? 17.922 5.785 6.406 1 89.44 107 GLY A N 1
ATOM 862 C CA . GLY A 1 107 ? 18.406 5.785 7.781 1 89.44 107 GLY A CA 1
ATOM 863 C C . GLY A 1 107 ? 17.75 6.852 8.641 1 89.44 107 GLY A C 1
ATOM 864 O O . GLY A 1 107 ? 18.172 7.086 9.773 1 89.44 107 GLY A O 1
ATOM 865 N N . LEU A 1 108 ? 16.844 7.531 8.148 1 92.81 108 LEU A N 1
ATOM 866 C CA . LEU A 1 108 ? 16.047 8.5 8.891 1 92.81 108 LEU A CA 1
ATOM 867 C C . LEU A 1 108 ? 14.742 7.887 9.367 1 92.81 108 LEU A C 1
ATOM 869 O O . LEU A 1 108 ? 14.492 6.703 9.133 1 92.81 108 LEU A O 1
ATOM 873 N N . ILE A 1 109 ? 13.992 8.664 10.078 1 94.19 109 ILE A N 1
ATOM 874 C CA . ILE A 1 109 ? 12.742 8.141 10.617 1 94.19 109 ILE A CA 1
ATOM 875 C C . ILE A 1 109 ? 11.727 7.965 9.492 1 94.19 109 ILE A C 1
ATOM 877 O O . ILE A 1 109 ? 11.727 8.727 8.523 1 94.19 109 ILE A O 1
ATOM 881 N N . GLN A 1 110 ? 10.914 6.961 9.594 1 94.69 110 GLN A N 1
ATOM 882 C CA . GLN A 1 110 ? 9.75 6.828 8.727 1 94.69 110 GLN A CA 1
ATOM 883 C C . GLN A 1 110 ? 8.617 7.738 9.18 1 94.69 110 GLN A C 1
ATOM 885 O O . GLN A 1 110 ? 7.898 7.414 10.125 1 94.69 110 GLN A O 1
ATOM 890 N N . PHE A 1 111 ? 8.32 8.766 8.43 1 94.56 111 PHE A N 1
ATOM 891 C CA . PHE A 1 111 ? 7.293 9.727 8.812 1 94.56 111 PHE A CA 1
ATOM 892 C C . PHE A 1 111 ? 5.922 9.062 8.867 1 94.56 111 PHE A C 1
ATOM 894 O O . PHE A 1 111 ? 5.082 9.438 9.688 1 94.56 111 PHE A O 1
ATOM 901 N N . SER A 1 112 ? 5.711 8.109 7.973 1 93.19 112 SER A N 1
ATOM 902 C CA . SER A 1 112 ? 4.426 7.418 7.965 1 93.19 112 SER A CA 1
ATOM 903 C C . SER A 1 112 ? 4.117 6.809 9.328 1 93.19 112 SER A C 1
ATOM 905 O O . SER A 1 112 ? 2.99 6.906 9.82 1 93.19 112 SER A O 1
ATOM 907 N N . LYS A 1 113 ? 5.074 6.234 9.953 1 92.69 113 LYS A N 1
ATOM 908 C CA . LYS A 1 113 ? 4.898 5.648 11.281 1 92.69 113 LYS A CA 1
ATOM 909 C C . LYS A 1 113 ? 4.699 6.734 12.336 1 92.69 113 LYS A C 1
ATOM 911 O O . LYS A 1 113 ? 3.918 6.555 13.273 1 92.69 113 LYS A O 1
ATOM 916 N N . LEU A 1 114 ? 5.43 7.762 12.172 1 94.19 114 LEU A N 1
ATOM 917 C CA . LEU A 1 114 ? 5.316 8.875 13.109 1 94.19 114 LEU A CA 1
ATOM 918 C C . LEU A 1 114 ? 3.904 9.453 13.094 1 94.19 114 LEU A C 1
ATOM 920 O O . LEU A 1 114 ? 3.373 9.828 14.141 1 94.19 114 LEU A O 1
ATOM 924 N N . PHE A 1 115 ? 3.279 9.547 11.938 1 95.12 115 PHE A N 1
ATOM 925 C CA . PHE A 1 115 ? 1.923 10.07 11.82 1 95.12 115 PHE A CA 1
ATOM 926 C C . PHE A 1 115 ? 0.937 9.188 12.578 1 95.12 115 PHE A C 1
ATOM 928 O O . PHE A 1 115 ? 0.029 9.688 13.242 1 95.12 115 PHE A O 1
ATOM 935 N N . GLU A 1 116 ? 1.147 7.945 12.422 1 92.94 116 GLU A N 1
ATOM 936 C CA . GLU A 1 116 ? 0.303 7.004 13.148 1 92.94 116 GLU A CA 1
ATOM 937 C C . GLU A 1 116 ? 0.456 7.176 14.656 1 92.94 116 GLU A C 1
ATOM 939 O O . GLU A 1 116 ? -0.533 7.156 15.391 1 92.94 116 GLU A O 1
ATOM 944 N N . ASP A 1 117 ? 1.671 7.32 15.125 1 94.25 117 ASP A N 1
ATOM 945 C CA . ASP A 1 117 ? 1.953 7.508 16.547 1 94.25 117 ASP A CA 1
ATOM 946 C C . ASP A 1 117 ? 1.318 8.797 17.062 1 94.25 117 ASP A C 1
ATOM 948 O O . ASP A 1 117 ? 0.791 8.828 18.188 1 94.25 117 ASP A O 1
ATOM 952 N N . LEU A 1 118 ? 1.434 9.812 16.25 1 95.81 118 LEU A N 1
ATOM 953 C CA . LEU A 1 118 ? 0.864 11.102 16.625 1 95.81 118 LEU A CA 1
ATOM 954 C C . LEU A 1 118 ? -0.642 10.984 16.844 1 95.81 118 LEU A C 1
ATOM 956 O O . LEU A 1 118 ? -1.176 11.516 17.828 1 95.81 118 LEU A O 1
ATOM 960 N N . ASP A 1 119 ? -1.299 10.336 15.953 1 94.69 119 ASP A N 1
ATOM 961 C CA . ASP A 1 119 ? -2.746 10.18 16.062 1 94.69 119 ASP A CA 1
ATOM 962 C C . ASP A 1 119 ? -3.113 9.383 17.328 1 94.69 119 ASP A C 1
ATOM 964 O O . ASP A 1 119 ? -4.074 9.719 18.016 1 94.69 119 ASP A O 1
ATOM 968 N N . ALA A 1 120 ? -2.363 8.336 17.578 1 92.75 120 ALA A N 1
ATOM 969 C CA . ALA A 1 120 ? -2.596 7.531 18.766 1 92.75 120 ALA A CA 1
ATOM 970 C C . ALA A 1 120 ? -2.379 8.359 20.031 1 92.75 120 ALA A C 1
ATOM 972 O O . ALA A 1 120 ? -3.164 8.273 20.984 1 92.75 120 ALA A O 1
ATOM 973 N N . LEU A 1 121 ? -1.323 9.086 20.078 1 94.88 121 LEU A N 1
ATOM 974 C CA . LEU A 1 121 ? -1.034 9.93 21.234 1 94.88 121 LEU A CA 1
ATOM 975 C C . LEU A 1 121 ? -2.141 10.961 21.438 1 94.88 121 LEU A C 1
ATOM 977 O O . LEU A 1 121 ? -2.576 11.18 22.578 1 94.88 121 LEU A O 1
ATOM 981 N N . ALA A 1 122 ? -2.529 11.57 20.375 1 96.25 122 ALA A N 1
ATOM 982 C CA . ALA A 1 122 ? -3.613 12.547 20.453 1 96.25 122 ALA A CA 1
ATOM 983 C C . ALA A 1 122 ? -4.867 11.922 21.062 1 96.25 122 ALA A C 1
ATOM 985 O O . ALA A 1 122 ? -5.566 12.555 21.859 1 96.25 122 ALA A O 1
ATOM 986 N N . GLY A 1 123 ? -5.125 10.727 20.625 1 93.88 123 GLY A N 1
ATOM 987 C CA . GLY A 1 123 ? -6.258 10.016 21.203 1 93.88 123 GLY A CA 1
ATOM 988 C C . GLY A 1 123 ? -6.152 9.828 22.703 1 93.88 123 GLY A C 1
ATOM 989 O O . GLY A 1 123 ? -7.137 9.992 23.422 1 93.88 123 GLY A O 1
ATOM 990 N N . ASN A 1 124 ? -4.996 9.453 23.172 1 93.62 124 ASN A N 1
ATOM 991 C CA . ASN A 1 124 ? -4.773 9.273 24.609 1 93.62 124 ASN A CA 1
ATOM 992 C C . ASN A 1 124 ? -4.938 10.586 25.375 1 93.62 124 ASN A C 1
ATOM 994 O O . ASN A 1 124 ? -5.488 10.602 26.469 1 93.62 124 ASN A O 1
ATOM 998 N N . VAL A 1 125 ? -4.398 11.602 24.812 1 95.88 125 VAL A N 1
ATOM 999 C CA . VAL A 1 125 ? -4.504 12.922 25.438 1 95.88 125 VAL A CA 1
ATOM 1000 C C . VAL A 1 125 ? -5.973 13.328 25.547 1 95.88 125 VAL A C 1
ATOM 1002 O O . VAL A 1 125 ? -6.422 13.773 26.609 1 95.88 125 VAL A O 1
ATOM 1005 N N . ALA A 1 126 ? -6.672 13.203 24.438 1 95.75 126 ALA A N 1
ATOM 1006 C CA . ALA A 1 126 ? -8.102 13.523 24.438 1 95.75 126 ALA A CA 1
ATOM 1007 C C . ALA A 1 126 ? -8.844 12.695 25.469 1 95.75 126 ALA A C 1
ATOM 1009 O O . ALA A 1 126 ? -9.711 13.211 26.188 1 95.75 126 ALA A O 1
ATOM 1010 N N . PHE A 1 127 ? -8.523 11.484 25.5 1 92.75 127 PHE A N 1
ATOM 1011 C CA . PHE A 1 127 ? -9.148 10.578 26.453 1 92.75 127 PHE A CA 1
ATOM 1012 C C . PHE A 1 127 ? -8.938 11.055 27.875 1 92.75 127 PHE A C 1
ATOM 1014 O O . PHE A 1 127 ? -9.898 11.141 28.656 1 92.75 127 PHE A O 1
ATOM 1021 N N . LYS A 1 128 ? -7.758 11.383 28.266 1 93.62 128 LYS A N 1
ATOM 1022 C CA . LYS A 1 128 ? -7.43 11.828 29.625 1 93.62 128 LYS A CA 1
ATOM 1023 C C . LYS A 1 128 ? -8.188 13.109 29.969 1 93.62 128 LYS A C 1
ATOM 1025 O O . LYS A 1 128 ? -8.602 13.297 31.125 1 93.62 128 LYS A O 1
ATOM 1030 N N . HIS A 1 129 ? -8.297 13.953 29.062 1 96.31 129 HIS A N 1
ATOM 1031 C CA . HIS A 1 129 ? -8.984 15.211 29.328 1 96.31 129 HIS A CA 1
ATOM 1032 C C . HIS A 1 129 ? -10.477 14.984 29.562 1 96.31 129 HIS A C 1
ATOM 1034 O O . HIS A 1 129 ? -11.094 15.672 30.391 1 96.31 129 HIS A O 1
ATOM 1040 N N . CYS A 1 130 ? -11.039 14.094 28.812 1 94.19 130 CYS A N 1
ATOM 1041 C CA . CYS A 1 130 ? -12.484 13.891 28.859 1 94.19 130 CYS A CA 1
ATOM 1042 C C . CYS A 1 130 ? -12.875 12.961 30 1 94.19 130 CYS A C 1
ATOM 1044 O O . CYS A 1 130 ? -14.039 12.898 30.391 1 94.19 130 CYS A O 1
ATOM 1046 N N . ASP A 1 131 ? -11.93 12.266 30.5 1 90.88 131 ASP A N 1
ATOM 1047 C CA . ASP A 1 131 ? -12.188 11.367 31.625 1 90.88 131 ASP A CA 1
ATOM 1048 C C . ASP A 1 131 ? -12.445 12.156 32.906 1 90.88 131 ASP A C 1
ATOM 1050 O O . ASP A 1 131 ? -11.68 13.055 33.25 1 90.88 131 ASP A O 1
ATOM 1054 N N . ASP A 1 132 ? -13.547 11.883 33.594 1 88.75 132 ASP A N 1
ATOM 1055 C CA . ASP A 1 132 ? -13.883 12.57 34.844 1 88.75 132 ASP A CA 1
ATOM 1056 C C . ASP A 1 132 ? -13.531 11.719 36.062 1 88.75 132 ASP A C 1
ATOM 1058 O O . ASP A 1 132 ? -14 11.984 37.188 1 88.75 132 ASP A O 1
ATOM 1062 N N . ASP A 1 133 ? -12.875 10.664 35.938 1 83.38 133 ASP A N 1
ATOM 1063 C CA . ASP A 1 133 ? -12.406 9.75 36.969 1 83.38 133 ASP A CA 1
ATOM 1064 C C . ASP A 1 133 ? -13.578 9.078 37.688 1 83.38 133 ASP A C 1
ATOM 1066 O O . ASP A 1 133 ? -13.438 8.625 38.844 1 83.38 133 ASP A O 1
ATOM 1070 N N . ASP A 1 134 ? -14.758 9.234 37.156 1 85 134 ASP A N 1
ATOM 1071 C CA . ASP A 1 134 ? -15.93 8.5 37.625 1 85 134 ASP A CA 1
ATOM 1072 C C . ASP A 1 134 ? -16.141 7.215 36.844 1 85 134 ASP A C 1
ATOM 1074 O O . ASP A 1 134 ? -16.438 7.262 35.656 1 85 134 ASP A O 1
ATOM 1078 N N . PRO A 1 135 ? -16.078 6.051 37.469 1 81.56 135 PRO A N 1
ATOM 1079 C CA . PRO A 1 135 ? -16.188 4.773 36.75 1 81.56 135 PRO A CA 1
ATOM 1080 C C . PRO A 1 135 ? -17.594 4.523 36.219 1 81.56 135 PRO A C 1
ATOM 1082 O O . PRO A 1 135 ? -17.781 3.652 35.375 1 81.56 135 PRO A O 1
ATOM 1085 N N . GLU A 1 136 ? -18.5 5.258 36.719 1 82.62 136 GLU A N 1
ATOM 1086 C CA . GLU A 1 136 ? -19.875 5.055 36.25 1 82.62 136 GLU A CA 1
ATOM 1087 C C . GLU A 1 136 ? -20.172 5.891 35 1 82.62 136 GLU A C 1
ATOM 1089 O O . GLU A 1 136 ? -21.188 5.68 34.344 1 82.62 136 GLU A O 1
ATOM 1094 N N . THR A 1 137 ? -19.266 6.738 34.75 1 86.69 137 THR A N 1
ATOM 1095 C CA . THR A 1 137 ? -19.469 7.613 33.594 1 86.69 137 THR A CA 1
ATOM 1096 C C . THR A 1 137 ? -18.938 6.973 32.344 1 86.69 137 THR A C 1
ATOM 1098 O O . THR A 1 137 ? -17.828 6.457 32.312 1 86.69 137 THR A O 1
ATOM 1101 N N . ARG A 1 138 ? -19.75 6.988 31.328 1 85.31 138 ARG A N 1
ATOM 1102 C CA . ARG A 1 138 ? -19.297 6.453 30.047 1 85.31 138 ARG A CA 1
ATOM 1103 C C . ARG A 1 138 ? -18.469 7.488 29.281 1 85.31 138 ARG A C 1
ATOM 1105 O O . ARG A 1 138 ? -18.797 8.672 29.281 1 85.31 138 ARG A O 1
ATOM 1112 N N . MET A 1 139 ? -17.484 7.043 28.703 1 87.81 139 MET A N 1
ATOM 1113 C CA . MET A 1 139 ? -16.594 7.906 27.922 1 87.81 139 MET A CA 1
ATOM 1114 C C . MET A 1 139 ? -17.219 8.219 26.562 1 87.81 139 MET A C 1
ATOM 1116 O O . MET A 1 139 ? -17.812 7.348 25.938 1 87.81 139 MET A O 1
ATOM 1120 N N . PRO A 1 140 ? -17.094 9.484 26.156 1 89.62 140 PRO A N 1
ATOM 1121 C CA . PRO A 1 140 ? -17.547 9.766 24.781 1 89.62 140 PRO A CA 1
ATOM 1122 C C . PRO A 1 140 ? -16.656 9.133 23.719 1 89.62 140 PRO A C 1
ATOM 1124 O O . PRO A 1 140 ? -15.516 8.758 24.016 1 89.62 140 PRO A O 1
ATOM 1127 N N . HIS A 1 141 ? -17.234 8.984 22.578 1 89 141 HIS A N 1
ATOM 1128 C CA . HIS A 1 141 ? -16.453 8.594 21.422 1 89 141 HIS A CA 1
ATOM 1129 C C . HIS A 1 141 ? -15.617 9.758 20.906 1 89 141 HIS A C 1
ATOM 1131 O O . HIS A 1 141 ? -16.172 10.789 20.484 1 89 141 HIS A O 1
ATOM 1137 N N . LEU A 1 142 ? -14.383 9.57 21 1 92.12 142 LEU A N 1
ATOM 1138 C CA . LEU A 1 142 ? -13.477 10.633 20.562 1 92.12 142 LEU A CA 1
ATOM 1139 C C . LEU A 1 142 ? -12.969 10.367 19.156 1 92.12 142 LEU A C 1
ATOM 1141 O O . LEU A 1 142 ? -12.305 9.352 18.906 1 92.12 142 LEU A O 1
ATOM 1145 N N . VAL A 1 143 ? -13.234 11.266 18.234 1 90.94 143 VAL A N 1
ATOM 1146 C CA . VAL A 1 143 ? -12.883 11.078 16.828 1 90.94 143 VAL A CA 1
ATOM 1147 C C . VAL A 1 143 ? -11.969 12.211 16.375 1 90.94 143 VAL A C 1
ATOM 1149 O O . VAL A 1 143 ? -12.156 13.367 16.766 1 90.94 143 VAL A O 1
ATOM 1152 N N . THR A 1 144 ? -10.992 11.805 15.57 1 91.75 144 THR A N 1
ATOM 1153 C CA . THR A 1 144 ? -10.164 12.828 14.945 1 91.75 144 THR A CA 1
ATOM 1154 C C . THR A 1 144 ? -10.953 13.57 13.867 1 91.75 144 THR A C 1
ATOM 1156 O O . THR A 1 144 ? -11.398 12.969 12.891 1 91.75 144 THR A O 1
ATOM 1159 N N . ALA A 1 145 ? -11.148 14.789 14.008 1 90.62 145 ALA A N 1
ATOM 1160 C CA . ALA A 1 145 ? -11.875 15.594 13.023 1 90.62 145 ALA A CA 1
ATOM 1161 C C . ALA A 1 145 ? -10.93 16.141 11.961 1 90.62 145 ALA A C 1
ATOM 1163 O O . ALA A 1 145 ? -11.258 16.156 10.773 1 90.62 145 ALA A O 1
ATOM 1164 N N . SER A 1 146 ? -9.789 16.594 12.406 1 92.06 146 SER A N 1
ATOM 1165 C CA . SER A 1 146 ? -8.828 17.156 11.469 1 92.06 146 SER A CA 1
ATOM 1166 C C . SER A 1 146 ? -7.426 17.203 12.078 1 92.06 146 SER A C 1
ATOM 1168 O O . SER A 1 146 ? -7.266 17.094 13.297 1 92.06 146 SER A O 1
ATOM 1170 N N . VAL A 1 147 ? -6.504 17.203 11.227 1 93.44 147 VAL A N 1
ATOM 1171 C CA . VAL A 1 147 ? -5.125 17.562 11.562 1 93.44 147 VAL A CA 1
ATOM 1172 C C . VAL A 1 147 ? -4.781 18.922 10.984 1 93.44 147 VAL A C 1
ATOM 1174 O O . VAL A 1 147 ? -4.742 19.109 9.766 1 93.44 147 VAL A O 1
ATOM 1177 N N . ASP A 1 148 ? -4.586 19.812 11.875 1 87.12 148 ASP A N 1
ATOM 1178 C CA . ASP A 1 148 ? -4.32 21.188 11.422 1 87.12 148 ASP A CA 1
ATOM 1179 C C . ASP A 1 148 ? -2.953 21.281 10.75 1 87.12 148 ASP A C 1
ATOM 1181 O O . ASP A 1 148 ? -2.83 21.828 9.656 1 87.12 148 ASP A O 1
ATOM 1185 N N . ARG A 1 149 ? -2.021 20.797 11.539 1 89.44 149 ARG A N 1
ATOM 1186 C CA . ARG A 1 149 ? -0.678 20.906 10.977 1 89.44 149 ARG A CA 1
ATOM 1187 C C . ARG A 1 149 ? 0.288 19.969 11.695 1 89.44 149 ARG A C 1
ATOM 1189 O O . ARG A 1 149 ? 0.183 19.766 12.906 1 89.44 149 ARG A O 1
ATOM 1196 N N . ILE A 1 150 ? 1.133 19.344 10.953 1 95.12 150 ILE A N 1
ATOM 1197 C CA . ILE A 1 150 ? 2.342 18.688 11.422 1 95.12 150 ILE A CA 1
ATOM 1198 C C . ILE A 1 150 ? 3.566 19.297 10.75 1 95.12 150 ILE A C 1
ATOM 1200 O O . ILE A 1 150 ? 3.732 19.188 9.531 1 95.12 150 ILE A O 1
ATOM 1204 N N . ARG A 1 151 ? 4.398 19.906 11.484 1 92.56 151 ARG A N 1
ATOM 1205 C CA . ARG A 1 151 ? 5.484 20.656 10.875 1 92.56 151 ARG A CA 1
ATOM 1206 C C . ARG A 1 151 ? 6.836 20.234 11.438 1 92.56 151 ARG A C 1
ATOM 1208 O O . ARG A 1 151 ? 7.016 20.188 12.656 1 92.56 151 ARG A O 1
ATOM 1215 N N . LEU A 1 152 ? 7.68 19.922 10.523 1 93.44 152 LEU A N 1
ATOM 1216 C CA . LEU A 1 152 ? 9.07 19.672 10.883 1 93.44 152 LEU A CA 1
ATOM 1217 C C . LEU A 1 152 ? 9.836 20.984 11.062 1 93.44 152 LEU A C 1
ATOM 1219 O O . LEU A 1 152 ? 9.672 21.906 10.273 1 93.44 152 LEU A O 1
ATOM 1223 N N . ALA A 1 153 ? 10.648 21 12.102 1 90.12 153 ALA A N 1
ATOM 1224 C CA . ALA A 1 153 ? 11.484 22.172 12.305 1 90.12 153 ALA A CA 1
ATOM 1225 C C . ALA A 1 153 ? 12.422 22.391 11.117 1 90.12 153 ALA A C 1
ATOM 1227 O O . ALA A 1 153 ? 12.922 21.422 10.531 1 90.12 153 ALA A O 1
ATOM 1228 N N . PRO A 1 154 ? 12.672 23.625 10.797 1 81 154 PRO A N 1
ATOM 1229 C CA . PRO A 1 154 ? 13.523 23.922 9.648 1 81 154 PRO A CA 1
ATOM 1230 C C . PRO A 1 154 ? 14.93 23.328 9.789 1 81 154 PRO A C 1
ATOM 1232 O O . PRO A 1 154 ? 15.508 23.375 10.875 1 81 154 PRO A O 1
ATOM 1235 N N . SER A 1 155 ? 15.453 22.781 8.742 1 78.12 155 SER A N 1
ATOM 1236 C CA . SER A 1 155 ? 16.812 22.281 8.594 1 78.12 155 SER A CA 1
ATOM 1237 C C . SER A 1 155 ? 17.078 21.125 9.562 1 78.12 155 SER A C 1
ATOM 1239 O O . SER A 1 155 ? 18.219 20.938 10.008 1 78.12 155 SER A O 1
ATOM 1241 N N . ILE A 1 156 ? 16.062 20.547 9.984 1 84.56 156 ILE A N 1
ATOM 1242 C CA . ILE A 1 156 ? 16.234 19.422 10.898 1 84.56 156 ILE A CA 1
ATOM 1243 C C . ILE A 1 156 ? 15.867 18.125 10.195 1 84.56 156 ILE A C 1
ATOM 1245 O O . ILE A 1 156 ? 14.93 18.094 9.398 1 84.56 156 ILE A O 1
ATOM 1249 N N . ALA A 1 157 ? 16.703 17.172 10.414 1 88.88 157 ALA A N 1
ATOM 1250 C CA . ALA A 1 157 ? 16.375 15.797 10.062 1 88.88 157 ALA A CA 1
ATOM 1251 C C . ALA A 1 157 ? 16.266 14.922 11.305 1 88.88 157 ALA A C 1
ATOM 1253 O O . ALA A 1 157 ? 17.047 15.055 12.242 1 88.88 157 ALA A O 1
ATOM 1254 N N . ILE A 1 158 ? 15.25 14.164 11.375 1 95 158 ILE A N 1
ATOM 1255 C CA . ILE A 1 158 ? 15.07 13.266 12.516 1 95 158 ILE A CA 1
ATOM 1256 C C . ILE A 1 158 ? 15.898 12 12.305 1 95 158 ILE A C 1
ATOM 1258 O O . ILE A 1 158 ? 15.5 11.109 11.562 1 95 158 ILE A O 1
ATOM 1262 N N . THR A 1 159 ? 17.016 11.922 12.984 1 94.81 159 THR A N 1
ATOM 1263 C CA . THR A 1 159 ? 17.922 10.797 12.859 1 94.81 159 THR A CA 1
ATOM 1264 C C . THR A 1 159 ? 17.641 9.75 13.938 1 94.81 159 THR A C 1
ATOM 1266 O O . THR A 1 159 ? 16.969 10.039 14.922 1 94.81 159 THR A O 1
ATOM 1269 N N . LEU A 1 160 ? 18.188 8.562 13.742 1 95 160 LEU A N 1
ATOM 1270 C CA . LEU A 1 160 ? 17.859 7.473 14.656 1 95 160 LEU A CA 1
ATOM 1271 C C . LEU A 1 160 ? 19.031 7.18 15.594 1 95 160 LEU A C 1
ATOM 1273 O O . LEU A 1 160 ? 19.016 6.176 16.312 1 95 160 LEU A O 1
ATOM 1277 N N . ASP A 1 161 ? 19.969 8.016 15.57 1 94.06 161 ASP A N 1
ATOM 1278 C CA . ASP A 1 161 ? 21.078 7.898 16.5 1 94.06 161 ASP A CA 1
ATOM 1279 C C . ASP A 1 161 ? 20.859 8.766 17.734 1 94.06 161 ASP A C 1
ATOM 1281 O O . ASP A 1 161 ? 21.781 8.961 18.547 1 94.06 161 ASP A O 1
ATOM 1285 N N . GLN A 1 162 ? 19.703 9.367 17.859 1 94.75 162 GLN A N 1
ATOM 1286 C CA . GLN A 1 162 ? 19.297 10.18 19 1 94.75 162 GLN A CA 1
ATOM 1287 C C . GLN A 1 162 ? 18 9.656 19.625 1 94.75 162 GLN A C 1
ATOM 1289 O O . GLN A 1 162 ? 17.25 8.914 18.984 1 94.75 162 GLN A O 1
ATOM 1294 N N . ASN A 1 163 ? 17.875 10 20.844 1 95.69 163 ASN A N 1
ATOM 1295 C CA . ASN A 1 163 ? 16.609 9.719 21.516 1 95.69 163 ASN A CA 1
ATOM 1296 C C . ASN A 1 163 ? 15.656 10.914 21.438 1 95.69 163 ASN A C 1
ATOM 1298 O O . ASN A 1 163 ? 16.109 12.062 21.359 1 95.69 163 ASN A O 1
ATOM 1302 N N . TYR A 1 164 ? 14.367 10.578 21.391 1 95.81 164 TYR A N 1
ATOM 1303 C CA . TYR A 1 164 ? 13.336 11.617 21.297 1 95.81 164 TYR A CA 1
ATOM 1304 C C . TYR A 1 164 ? 12.227 11.375 22.297 1 95.81 164 TYR A C 1
ATOM 1306 O O . TYR A 1 164 ? 12.094 10.266 22.828 1 95.81 164 TYR A O 1
ATOM 1314 N N . GLU A 1 165 ? 11.516 12.414 22.609 1 95.5 165 GLU A N 1
ATOM 1315 C CA . GLU A 1 165 ? 10.297 12.336 23.406 1 95.5 165 GLU A CA 1
ATOM 1316 C C . GLU A 1 165 ? 9.125 12.984 22.672 1 95.5 165 GLU A C 1
ATOM 1318 O O . GLU A 1 165 ? 9.203 14.148 22.281 1 95.5 165 GLU A O 1
ATOM 1323 N N . MET A 1 166 ? 8.109 12.227 22.469 1 96.12 166 MET A N 1
ATOM 1324 C CA . MET A 1 166 ? 6.859 12.781 21.953 1 96.12 166 MET A CA 1
ATOM 1325 C C . MET A 1 166 ? 5.875 13.062 23.094 1 96.12 166 MET A C 1
ATOM 1327 O O . MET A 1 166 ? 5.594 12.188 23.906 1 96.12 166 MET A O 1
ATOM 1331 N N . SER A 1 167 ? 5.41 14.25 23.141 1 96.31 167 SER A N 1
ATOM 1332 C CA . SER A 1 167 ? 4.48 14.625 24.203 1 96.31 167 SER A CA 1
ATOM 1333 C C . SER A 1 167 ? 3.324 15.453 23.641 1 96.31 167 SER A C 1
ATOM 1335 O O . SER A 1 167 ? 3.443 16.062 22.578 1 96.31 167 SER A O 1
ATOM 1337 N N . GLY A 1 168 ? 2.211 15.383 24.359 1 97 168 GLY A N 1
ATOM 1338 C CA . GLY A 1 168 ? 1.032 16.125 23.938 1 97 168 GLY A CA 1
ATOM 1339 C C . GLY A 1 168 ? 0.136 16.516 25.109 1 97 168 GLY A C 1
ATOM 1340 O O . GLY A 1 168 ? 0.229 15.93 26.188 1 97 168 GLY A O 1
ATOM 1341 N N . GLN A 1 169 ? -0.615 17.516 24.906 1 97.06 169 GLN A N 1
ATOM 1342 C CA . GLN A 1 169 ? -1.607 18.016 25.859 1 97.06 169 GLN A CA 1
ATOM 1343 C C . GLN A 1 169 ? -2.711 18.797 25.156 1 97.06 169 GLN A C 1
ATOM 1345 O O . GLN A 1 169 ? -2.541 19.219 24 1 97.06 169 GLN A O 1
ATOM 1350 N N . VAL A 1 170 ? -3.803 18.922 25.844 1 97.81 170 VAL A N 1
ATOM 1351 C CA . VAL A 1 170 ? -4.883 19.734 25.297 1 97.81 170 VAL A CA 1
ATOM 1352 C C . VAL A 1 170 ? -4.492 21.219 25.344 1 97.81 170 VAL A C 1
ATOM 1354 O O . VAL A 1 170 ? -3.969 21.688 26.359 1 97.81 170 VAL A O 1
ATOM 1357 N N . SER A 1 171 ? -4.711 21.906 24.266 1 96.69 171 SER A N 1
ATOM 1358 C CA . SER A 1 171 ? -4.344 23.328 24.203 1 96.69 171 SER A CA 1
ATOM 1359 C C . SER A 1 171 ? -5.574 24.203 24.031 1 96.69 171 SER A C 1
ATOM 1361 O O . SER A 1 171 ? -5.504 25.422 24.266 1 96.69 171 SER A O 1
ATOM 1363 N N . TRP A 1 172 ? -6.652 23.688 23.672 1 96.62 172 TRP A N 1
ATOM 1364 C CA . TRP A 1 172 ? -7.895 24.422 23.484 1 96.62 172 TRP A CA 1
ATOM 1365 C C . TRP A 1 172 ? -9.102 23.5 23.578 1 96.62 172 TRP A C 1
ATOM 1367 O O . TRP A 1 172 ? -9.039 22.344 23.172 1 96.62 172 TRP A O 1
ATOM 1377 N N . VAL A 1 173 ? -10.18 23.984 24.188 1 96.88 173 VAL A N 1
ATOM 1378 C CA . VAL A 1 173 ? -11.414 23.219 24.297 1 96.88 173 VAL A CA 1
ATOM 1379 C C . VAL A 1 173 ? -12.609 24.094 23.922 1 96.88 173 VAL A C 1
ATOM 1381 O O . VAL A 1 173 ? -12.719 25.234 24.375 1 96.88 173 VAL A O 1
ATOM 1384 N N . GLY A 1 174 ? -13.383 23.625 23.016 1 93.62 174 GLY A N 1
ATOM 1385 C CA . GLY A 1 174 ? -14.688 24.203 22.75 1 93.62 174 GLY A CA 1
ATOM 1386 C C . GLY A 1 174 ? -15.805 23.531 23.531 1 93.62 174 GLY A C 1
ATOM 1387 O O . GLY A 1 174 ? -15.656 23.25 24.719 1 93.62 174 GLY A O 1
ATOM 1388 N N . SER A 1 175 ? -17 23.391 22.891 1 93.06 175 SER A N 1
ATOM 1389 C CA . SER A 1 175 ? -18.094 22.672 23.547 1 93.06 175 SER A CA 1
ATOM 1390 C C . SER A 1 175 ? -17.875 21.172 23.469 1 93.06 175 SER A C 1
ATOM 1392 O O . SER A 1 175 ? -17.969 20.469 24.484 1 93.06 175 SER A O 1
ATOM 1394 N N . SER A 1 176 ? -17.625 20.703 22.25 1 95.12 176 SER A N 1
ATOM 1395 C CA . SER A 1 176 ? -17.422 19.281 22.047 1 95.12 176 SER A CA 1
ATOM 1396 C C . SER A 1 176 ? -16.109 19.016 21.312 1 95.12 176 SER A C 1
ATOM 1398 O O . SER A 1 176 ? -15.805 17.859 20.969 1 95.12 176 SER A O 1
ATOM 1400 N N . SER A 1 177 ? -15.328 20.078 21.047 1 94.62 177 SER A N 1
ATOM 1401 C CA . SER A 1 177 ? -14.094 19.938 20.297 1 94.62 177 SER A CA 1
ATOM 1402 C C . SER A 1 177 ? -12.875 20.25 21.156 1 94.62 177 SER A C 1
ATOM 1404 O O . SER A 1 177 ? -12.961 21.031 22.109 1 94.62 177 SER A O 1
ATOM 1406 N N . LEU A 1 178 ? -11.805 19.578 20.891 1 95.94 178 LEU A N 1
ATOM 1407 C CA . LEU A 1 178 ? -10.516 19.734 21.547 1 95.94 178 LEU A CA 1
ATOM 1408 C C . LEU A 1 178 ? -9.391 19.906 20.531 1 95.94 178 LEU A C 1
ATOM 1410 O O . LEU A 1 178 ? -9.391 19.234 19.5 1 95.94 178 LEU A O 1
ATOM 1414 N N . ILE A 1 179 ? -8.5 20.781 20.812 1 96.5 179 ILE A N 1
ATOM 1415 C CA . ILE A 1 179 ? -7.258 20.844 20.047 1 96.5 179 ILE A CA 1
ATOM 1416 C C . ILE A 1 179 ? -6.109 20.312 20.906 1 96.5 179 ILE A C 1
ATOM 1418 O O . ILE A 1 179 ? -5.93 20.719 22.047 1 96.5 179 ILE A O 1
ATOM 1422 N N . ILE A 1 180 ? -5.457 19.359 20.359 1 97.56 180 ILE A N 1
ATOM 1423 C CA . ILE A 1 180 ? -4.328 18.719 21.031 1 97.56 180 ILE A CA 1
ATOM 1424 C C . ILE A 1 180 ? -3.02 19.203 20.406 1 97.56 180 ILE A C 1
ATOM 1426 O O . ILE A 1 180 ? -2.795 19.031 19.219 1 97.56 180 ILE A O 1
ATOM 1430 N N . HIS A 1 181 ? -2.229 19.797 21.234 1 96.56 181 HIS A N 1
ATOM 1431 C CA . HIS A 1 181 ? -0.898 20.234 20.812 1 96.56 181 HIS A CA 1
ATOM 1432 C C . HIS A 1 181 ? 0.158 19.203 21.172 1 96.56 181 HIS A C 1
ATOM 1434 O O . HIS A 1 181 ? 0.267 18.781 22.328 1 96.56 181 HIS A O 1
ATOM 1440 N N . MET A 1 182 ? 0.933 18.781 20.156 1 97.38 182 MET A N 1
ATOM 1441 C CA . MET A 1 182 ? 1.958 17.75 20.359 1 97.38 182 MET A CA 1
ATOM 1442 C C . MET A 1 182 ? 3.309 18.219 19.844 1 97.38 182 MET A C 1
ATOM 1444 O O . MET A 1 182 ? 3.369 19.078 18.953 1 97.38 182 MET A O 1
ATOM 1448 N N . LYS A 1 183 ? 4.352 17.703 20.469 1 96.69 183 LYS A N 1
ATOM 1449 C CA . LYS A 1 183 ? 5.707 18 20.016 1 96.69 183 LYS A CA 1
ATOM 1450 C C . LYS A 1 183 ? 6.605 16.766 20.125 1 96.69 183 LYS A C 1
ATOM 1452 O O . LYS A 1 183 ? 6.352 15.883 20.953 1 96.69 183 LYS A O 1
ATOM 1457 N N . LEU A 1 184 ? 7.492 16.672 19.203 1 97.38 184 LEU A N 1
ATOM 1458 C CA . LEU A 1 184 ? 8.602 15.727 19.297 1 97.38 184 LEU A CA 1
ATOM 1459 C C . LEU A 1 184 ? 9.898 16.453 19.672 1 97.38 184 LEU A C 1
ATOM 1461 O O . LEU A 1 184 ? 10.367 17.297 18.906 1 97.38 184 LEU A O 1
ATOM 1465 N N . THR A 1 185 ? 10.484 16.094 20.812 1 97.06 185 THR A N 1
ATOM 1466 C CA . THR A 1 185 ? 11.648 16.781 21.344 1 97.06 185 THR A CA 1
ATOM 1467 C C . THR A 1 185 ? 12.867 15.875 21.344 1 97.06 185 THR A C 1
ATOM 1469 O O . THR A 1 185 ? 12.812 14.742 21.828 1 97.06 185 THR A O 1
ATOM 1472 N N . ARG A 1 186 ? 13.883 16.375 20.719 1 96.44 186 ARG A N 1
ATOM 1473 C CA . ARG A 1 186 ? 15.148 15.656 20.781 1 96.44 186 ARG A CA 1
ATOM 1474 C C . ARG A 1 186 ? 15.781 15.773 22.156 1 96.44 186 ARG A C 1
ATOM 1476 O O . ARG A 1 186 ? 15.969 16.875 22.672 1 96.44 186 ARG A O 1
ATOM 1483 N N . GLU A 1 187 ? 16.203 14.773 22.766 1 94.5 187 GLU A N 1
ATOM 1484 C CA . GLU A 1 187 ? 16.625 14.734 24.156 1 94.5 187 GLU A CA 1
ATOM 1485 C C . GLU A 1 187 ? 17.984 15.422 24.328 1 94.5 187 GLU A C 1
ATOM 1487 O O . GLU A 1 187 ? 18.219 16.078 25.344 1 94.5 187 GLU A O 1
ATOM 1492 N N . ALA A 1 188 ? 18.844 15.234 23.422 1 93.06 188 ALA A N 1
ATOM 1493 C CA . ALA A 1 188 ? 20.219 15.695 23.547 1 93.06 188 ALA A CA 1
ATOM 1494 C C . ALA A 1 188 ? 20.266 17.203 23.766 1 93.06 188 ALA A C 1
ATOM 1496 O O . ALA A 1 188 ? 21.094 17.688 24.547 1 93.06 188 ALA A O 1
ATOM 1497 N N . ASP A 1 189 ? 19.406 18 23.156 1 93.69 189 ASP A N 1
ATOM 1498 C CA . ASP A 1 189 ? 19.484 19.453 23.234 1 93.69 189 ASP A CA 1
ATOM 1499 C C . ASP A 1 189 ? 18.109 20.062 23.547 1 93.69 189 ASP A C 1
ATOM 1501 O O . ASP A 1 189 ? 17.938 21.281 23.531 1 93.69 189 ASP A O 1
ATOM 1505 N N . ALA A 1 190 ? 17.125 19.25 23.781 1 94.19 190 ALA A N 1
ATOM 1506 C CA . ALA A 1 190 ? 15.781 19.656 24.156 1 94.19 190 ALA A CA 1
ATOM 1507 C C . ALA A 1 190 ? 15.148 20.531 23.078 1 94.19 190 ALA A C 1
ATOM 1509 O O . ALA A 1 190 ? 14.438 21.484 23.375 1 94.19 190 ALA A O 1
ATOM 1510 N N . VAL A 1 191 ? 15.453 20.234 21.859 1 93.38 191 VAL A N 1
ATOM 1511 C CA . VAL A 1 191 ? 14.898 20.969 20.719 1 93.38 191 VAL A CA 1
ATOM 1512 C C . VAL A 1 191 ? 13.641 20.25 20.219 1 93.38 191 VAL A C 1
ATOM 1514 O O . VAL A 1 191 ? 13.641 19.031 20.016 1 93.38 191 VAL A O 1
ATOM 1517 N N . ASP A 1 192 ? 12.578 21.078 20.078 1 95.19 192 ASP A N 1
ATOM 1518 C CA . ASP A 1 192 ? 11.383 20.547 19.438 1 95.19 192 ASP A CA 1
ATOM 1519 C C . ASP A 1 192 ? 11.602 20.406 17.922 1 95.19 192 ASP A C 1
ATOM 1521 O O . ASP A 1 192 ? 11.594 21.406 17.203 1 95.19 192 ASP A O 1
ATOM 1525 N N . VAL A 1 193 ? 11.695 19.172 17.484 1 96.56 193 VAL A N 1
ATOM 1526 C CA . VAL A 1 193 ? 12.047 18.938 16.094 1 96.56 193 VAL A CA 1
ATOM 1527 C C . VAL A 1 193 ? 10.773 18.844 15.242 1 96.56 193 VAL A C 1
ATOM 1529 O O . VAL A 1 193 ? 10.828 18.984 14.023 1 96.56 193 VAL A O 1
ATOM 1532 N N . LEU A 1 194 ? 9.664 18.625 15.867 1 96.62 194 LEU A N 1
ATOM 1533 C CA . LEU A 1 194 ? 8.375 18.516 15.195 1 96.62 194 LEU A CA 1
ATOM 1534 C C . LEU A 1 194 ? 7.25 19 16.094 1 96.62 194 LEU A C 1
ATOM 1536 O O . LEU A 1 194 ? 7.254 18.734 17.297 1 96.62 194 LEU A O 1
ATOM 1540 N N . VAL A 1 195 ? 6.289 19.719 15.539 1 94.75 195 VAL A N 1
ATOM 1541 C CA . VAL A 1 195 ? 5.102 20.172 16.25 1 94.75 195 VAL A CA 1
ATOM 1542 C C . VAL A 1 195 ? 3.85 19.766 15.469 1 94.75 195 VAL A C 1
ATOM 1544 O O . VAL A 1 195 ? 3.842 19.797 14.234 1 94.75 195 VAL A O 1
ATOM 1547 N N . ALA A 1 196 ? 2.852 19.375 16.172 1 96.75 196 ALA A N 1
ATOM 1548 C CA . ALA A 1 196 ? 1.618 18.922 15.523 1 96.75 196 ALA A CA 1
ATOM 1549 C C . ALA A 1 196 ? 0.394 19.375 16.328 1 96.75 196 ALA A C 1
ATOM 1551 O O . ALA A 1 196 ? 0.419 19.375 17.562 1 96.75 196 ALA A O 1
ATOM 1552 N N . ASN A 1 197 ? -0.655 19.719 15.672 1 94.88 197 ASN A N 1
ATOM 1553 C CA . ASN A 1 197 ? -1.939 20.078 16.266 1 94.88 197 ASN A CA 1
ATOM 1554 C C . ASN A 1 197 ? -3.08 19.266 15.656 1 94.88 197 ASN A C 1
ATOM 1556 O O . ASN A 1 197 ? -3.314 19.328 14.445 1 94.88 197 ASN A O 1
ATOM 1560 N N . PHE A 1 198 ? -3.723 18.516 16.453 1 96.56 198 PHE A N 1
ATOM 1561 C CA . PHE A 1 198 ? -4.859 17.703 16.031 1 96.56 198 PHE A CA 1
ATOM 1562 C C . PHE A 1 198 ? -6.148 18.219 16.656 1 96.56 198 PHE A C 1
ATOM 1564 O O . PHE A 1 198 ? -6.156 18.672 17.797 1 96.56 198 PHE A O 1
ATOM 1571 N N . THR A 1 199 ? -7.234 18.172 15.953 1 94.5 199 THR A N 1
ATOM 1572 C CA . THR A 1 199 ? -8.555 18.5 16.469 1 94.5 199 THR A CA 1
ATOM 1573 C C . THR A 1 199 ? -9.406 17.25 16.641 1 94.5 199 THR A C 1
ATOM 1575 O O . THR A 1 199 ? -9.578 16.469 15.703 1 94.5 199 THR A O 1
ATOM 1578 N N . PHE A 1 200 ? -9.875 17.047 17.812 1 95.44 200 PHE A N 1
ATOM 1579 C CA . PHE A 1 200 ? -10.766 15.945 18.125 1 95.44 200 PHE A CA 1
ATOM 1580 C C . PHE A 1 200 ? -12.172 16.453 18.438 1 95.44 200 PHE A C 1
ATOM 1582 O O . PHE A 1 200 ? -12.344 17.594 18.859 1 95.44 200 PHE A O 1
ATOM 1589 N N . VAL A 1 201 ? -13.125 15.609 18.203 1 94.38 201 VAL A N 1
ATOM 1590 C CA . VAL A 1 201 ? -14.508 15.898 18.578 1 94.38 201 VAL A CA 1
ATOM 1591 C C . VAL A 1 201 ? -15.078 14.742 19.391 1 94.38 201 VAL A C 1
ATOM 1593 O O . VAL A 1 201 ? -14.797 13.57 19.109 1 94.38 201 VAL A O 1
ATOM 1596 N N . ALA A 1 202 ? -15.852 15.094 20.344 1 94.81 202 ALA A N 1
ATOM 1597 C CA . ALA A 1 202 ? -16.5 14.109 21.219 1 94.81 202 ALA A CA 1
ATOM 1598 C C . ALA A 1 202 ? -17.938 13.867 20.781 1 94.81 202 ALA A C 1
ATOM 1600 O O . ALA A 1 202 ? -18.688 14.812 20.562 1 94.81 202 ALA A O 1
ATOM 1601 N N . ARG A 1 203 ? -18.203 12.594 20.688 1 91.5 203 ARG A N 1
ATOM 1602 C CA . ARG A 1 203 ? -19.562 12.18 20.328 1 91.5 203 ARG A CA 1
ATOM 1603 C C . ARG A 1 203 ? -20.094 11.156 21.328 1 91.5 203 ARG A C 1
ATOM 1605 O O . ARG A 1 203 ? -19.344 10.305 21.812 1 91.5 203 ARG A O 1
ATOM 1612 N N . ASP A 1 204 ? -21.375 11.312 21.531 1 88.75 204 ASP A N 1
ATOM 1613 C CA . ASP A 1 204 ? -22.016 10.305 22.375 1 88.75 204 ASP A CA 1
ATOM 1614 C C . ASP A 1 204 ? -22.109 8.961 21.656 1 88.75 204 ASP A C 1
ATOM 1616 O O . ASP A 1 204 ? -22.547 8.898 20.516 1 88.75 204 ASP A O 1
ATOM 1620 N N . ILE A 1 205 ? -21.766 7.934 22.266 1 82.62 205 ILE A N 1
ATOM 1621 C CA . ILE A 1 205 ? -21.688 6.609 21.656 1 82.62 205 ILE A CA 1
ATOM 1622 C C . ILE A 1 205 ? -23.094 6.105 21.344 1 82.62 205 ILE A C 1
ATOM 1624 O O . ILE A 1 205 ? -23.297 5.402 20.344 1 82.62 205 ILE A O 1
ATOM 1628 N N . MET A 1 206 ? -24.062 6.438 22.141 1 82.5 206 MET A N 1
ATOM 1629 C CA . MET A 1 206 ? -25.422 5.93 22 1 82.5 206 MET A CA 1
ATOM 1630 C C . MET A 1 206 ? -26.203 6.75 20.969 1 82.5 206 MET A C 1
ATOM 1632 O O . MET A 1 206 ? -26.828 6.188 20.078 1 82.5 206 MET A O 1
ATOM 1636 N N . SER A 1 207 ? -26.125 8.031 21.078 1 84.62 207 SER A N 1
ATOM 1637 C CA . SER A 1 207 ? -26.938 8.898 20.219 1 84.62 207 SER A CA 1
ATOM 1638 C C . SER A 1 207 ? -26.172 9.312 18.969 1 84.62 207 SER A C 1
ATOM 1640 O O . SER A 1 207 ? -26.766 9.68 17.969 1 84.62 207 SER A O 1
ATOM 1642 N N . GLY A 1 208 ? -24.875 9.367 19.109 1 85.31 208 GLY A N 1
ATOM 1643 C CA . GLY A 1 208 ? -24.062 9.836 18 1 85.31 208 GLY A CA 1
ATOM 1644 C C . GLY A 1 208 ? -23.969 11.352 17.938 1 85.31 208 GLY A C 1
ATOM 1645 O O . GLY A 1 208 ? -23.25 11.898 17.094 1 85.31 208 GLY A O 1
ATOM 1646 N N . LYS A 1 209 ? -24.641 11.938 18.812 1 89.06 209 LYS A N 1
ATOM 1647 C CA . LYS A 1 209 ? -24.656 13.398 18.828 1 89.06 209 LYS A CA 1
ATOM 1648 C C . LYS A 1 209 ? -23.438 13.953 19.578 1 89.06 209 LYS A C 1
ATOM 1650 O O . LYS A 1 209 ? -22.734 13.203 20.25 1 89.06 209 LYS A O 1
ATOM 1655 N N . SER A 1 210 ? -23.234 15.305 19.344 1 91.88 210 SER A N 1
ATOM 1656 C CA . SER A 1 210 ? -22.125 15.977 20.016 1 91.88 210 SER A CA 1
ATOM 1657 C C . SER A 1 210 ? -22.266 15.898 21.531 1 91.88 210 SER A C 1
ATOM 1659 O O . SER A 1 210 ? -23.375 15.992 22.062 1 91.88 210 SER A O 1
ATOM 1661 N N . CYS A 1 211 ? -21.125 15.703 22.156 1 91.81 211 CYS A N 1
ATOM 1662 C CA . CYS A 1 211 ? -21.016 15.57 23.609 1 91.81 211 CYS A CA 1
ATOM 1663 C C . CYS A 1 211 ? -20.094 16.641 24.188 1 91.81 211 CYS A C 1
ATOM 1665 O O . CYS A 1 211 ? -18.984 16.828 23.688 1 91.81 211 CYS A O 1
ATOM 1667 N N . LYS A 1 212 ? -20.594 17.344 25.25 1 94.19 212 LYS A N 1
ATOM 1668 C CA . LYS A 1 212 ? -19.766 18.344 25.891 1 94.19 212 LYS A CA 1
ATOM 1669 C C . LYS A 1 212 ? -18.578 17.703 26.609 1 94.19 212 LYS A C 1
ATOM 1671 O O . LYS A 1 212 ? -18.688 16.594 27.125 1 94.19 212 LYS A O 1
ATOM 1676 N N . VAL A 1 213 ? -17.484 18.453 26.594 1 96 213 VAL A N 1
ATOM 1677 C CA . VAL A 1 213 ? -16.281 17.938 27.219 1 96 213 VAL A CA 1
ATOM 1678 C C . VAL A 1 213 ? -15.82 18.875 28.328 1 96 213 VAL A C 1
ATOM 1680 O O . VAL A 1 213 ? -16.281 20.016 28.406 1 96 213 VAL A O 1
ATOM 1683 N N . ASN A 1 214 ? -14.945 18.375 29.234 1 96.88 214 ASN A N 1
ATOM 1684 C CA . ASN A 1 214 ? -14.414 19.141 30.344 1 96.88 214 ASN A CA 1
ATOM 1685 C C . ASN A 1 214 ? -13.758 20.438 29.875 1 96.88 214 ASN A C 1
ATOM 1687 O O . ASN A 1 214 ? -13.188 20.484 28.781 1 96.88 214 ASN A O 1
ATOM 1691 N N . ARG A 1 215 ? -13.836 21.438 30.719 1 96.88 215 ARG A N 1
ATOM 1692 C CA . ARG A 1 215 ? -13.25 22.75 30.391 1 96.88 215 ARG A CA 1
ATOM 1693 C C . ARG A 1 215 ? -11.742 22.734 30.609 1 96.88 215 ARG A C 1
ATOM 1695 O O . ARG A 1 215 ? -11.211 21.859 31.281 1 96.88 215 ARG A O 1
ATOM 1702 N N . LEU A 1 216 ? -11.109 23.656 29.906 1 97.5 216 LEU A N 1
ATOM 1703 C CA . LEU A 1 216 ? -9.664 23.781 30.031 1 97.5 216 LEU A CA 1
ATOM 1704 C C . LEU A 1 216 ? -9.281 25.109 30.656 1 97.5 216 LEU A C 1
ATOM 1706 O O . LEU A 1 216 ? -9.797 26.156 30.266 1 97.5 216 LEU A O 1
ATOM 1710 N N . GLU A 1 217 ? -8.43 25.062 31.672 1 96.81 217 GLU A N 1
ATOM 1711 C CA . GLU A 1 217 ? -7.84 26.25 32.281 1 96.81 217 GLU A CA 1
ATOM 1712 C C . GLU A 1 217 ? -6.328 26.297 32.062 1 96.81 217 GLU A C 1
ATOM 1714 O O . GLU A 1 217 ? -5.574 25.672 32.844 1 96.81 217 GLU A O 1
ATOM 1719 N N . PRO A 1 218 ? -5.887 27.109 31.078 1 95.06 218 PRO A N 1
ATOM 1720 C CA . PRO A 1 218 ? -4.441 27.234 30.875 1 95.06 218 PRO A CA 1
ATOM 1721 C C . PRO A 1 218 ? -3.736 27.891 32.062 1 95.06 218 PRO A C 1
ATOM 1723 O O . PRO A 1 218 ? -4.246 28.875 32.625 1 95.06 218 PRO A O 1
ATOM 1726 N N . GLU A 1 219 ? -2.584 27.422 32.406 1 95.5 219 GLU A N 1
ATOM 1727 C CA . GLU A 1 219 ? -1.902 27.922 33.594 1 95.5 219 GLU A CA 1
ATOM 1728 C C . GLU A 1 219 ? -0.643 28.688 33.219 1 95.5 219 GLU A C 1
ATOM 1730 O O . GLU A 1 219 ? -0.444 29.812 33.688 1 95.5 219 GLU A O 1
ATOM 1735 N N . THR A 1 220 ? 0.152 28.156 32.406 1 93.56 220 THR A N 1
ATOM 1736 C CA . THR A 1 220 ? 1.418 28.797 32.062 1 93.56 220 THR A CA 1
ATOM 1737 C C . THR A 1 220 ? 1.219 29.812 30.938 1 93.56 220 THR A C 1
ATOM 1739 O O . THR A 1 220 ? 0.199 29.781 30.25 1 93.56 220 THR A O 1
ATOM 1742 N N . GLN A 1 221 ? 2.186 30.719 30.781 1 91.06 221 GLN A N 1
ATOM 1743 C CA . GLN A 1 221 ? 2.129 31.719 29.734 1 91.06 221 GLN A CA 1
ATOM 1744 C C . GLN A 1 221 ? 2.092 31.062 28.344 1 91.06 221 GLN A C 1
ATOM 1746 O O . GLN A 1 221 ? 1.383 31.531 27.453 1 91.06 221 GLN A O 1
ATOM 1751 N N . GLU A 1 222 ? 2.83 30.047 28.234 1 88.38 222 GLU A N 1
ATOM 1752 C CA . GLU A 1 222 ? 2.848 29.328 26.953 1 88.38 222 GLU A CA 1
ATOM 1753 C C . GLU A 1 222 ? 1.489 28.703 26.656 1 88.38 222 GLU A C 1
ATOM 1755 O O . GLU A 1 222 ? 1.023 28.734 25.516 1 88.38 222 GLU A O 1
ATOM 1760 N N . GLU A 1 223 ? 0.876 28.156 27.656 1 93.31 223 GLU A N 1
ATOM 1761 C CA . GLU A 1 223 ? -0.439 27.547 27.484 1 93.31 223 GLU A CA 1
ATOM 1762 C C . GLU A 1 223 ? -1.488 28.594 27.109 1 93.31 223 GLU A C 1
ATOM 1764 O O . GLU A 1 223 ? -2.355 28.344 26.281 1 93.31 223 GLU A O 1
ATOM 1769 N N . LYS A 1 224 ? -1.387 29.719 27.75 1 92.25 224 LYS A N 1
ATOM 1770 C CA . LYS A 1 224 ? -2.318 30.797 27.453 1 92.25 224 LYS A CA 1
ATOM 1771 C C . LYS A 1 224 ? -2.139 31.297 26.016 1 92.25 224 LYS A C 1
ATOM 1773 O O . LYS A 1 224 ? -3.119 31.578 25.328 1 92.25 224 LYS A O 1
ATOM 1778 N N . ARG A 1 225 ? -0.913 31.359 25.703 1 88.19 225 ARG A N 1
ATOM 1779 C CA . ARG A 1 225 ? -0.618 31.766 24.328 1 88.19 225 ARG A CA 1
ATOM 1780 C C . ARG A 1 225 ? -1.189 30.766 23.328 1 88.19 225 ARG A C 1
ATOM 1782 O O . ARG A 1 225 ? -1.832 31.156 22.344 1 88.19 225 ARG A O 1
ATOM 1789 N N . LEU A 1 226 ? -0.958 29.5 23.547 1 88.88 226 LEU A N 1
ATOM 1790 C CA . LEU A 1 226 ? -1.454 28.453 22.656 1 88.88 226 LEU A CA 1
ATOM 1791 C C . LEU A 1 226 ? -2.979 28.469 22.594 1 88.88 226 LEU A C 1
ATOM 1793 O O . LEU A 1 226 ? -3.568 28.281 21.531 1 88.88 226 LEU A O 1
ATOM 1797 N N . PHE A 1 227 ? -3.535 28.656 23.719 1 92.81 227 PHE A N 1
ATOM 1798 C CA . PHE A 1 227 ? -4.988 28.719 23.797 1 92.81 227 PHE A CA 1
ATOM 1799 C C . PHE A 1 227 ? -5.531 29.875 22.953 1 92.81 227 PHE A C 1
ATOM 1801 O O . PHE A 1 227 ? -6.484 29.703 22.203 1 92.81 227 PHE A O 1
ATOM 1808 N N . GLN A 1 228 ? -4.902 31.016 23.125 1 86.25 228 GLN A N 1
ATOM 1809 C CA . GLN A 1 228 ? -5.352 32.188 22.406 1 86.25 228 GLN A CA 1
ATOM 1810 C C . GLN A 1 228 ? -5.18 32.031 20.906 1 86.25 228 GLN A C 1
ATOM 1812 O O . GLN A 1 228 ? -6.059 32.406 20.125 1 86.25 228 GLN A O 1
ATOM 1817 N N . LEU A 1 229 ? -4.078 31.469 20.547 1 80.5 229 LEU A N 1
ATOM 1818 C CA . LEU A 1 229 ? -3.818 31.234 19.125 1 80.5 229 LEU A CA 1
ATOM 1819 C C . LEU A 1 229 ? -4.875 30.312 18.531 1 80.5 229 LEU A C 1
ATOM 1821 O O . LEU A 1 229 ? -5.375 30.562 17.438 1 80.5 229 LEU A O 1
ATOM 1825 N N . ALA A 1 230 ? -5.176 29.266 19.25 1 85.69 230 ALA A N 1
ATOM 1826 C CA . ALA A 1 230 ? -6.172 28.297 18.781 1 85.69 230 ALA A CA 1
ATOM 1827 C C . ALA A 1 230 ? -7.562 28.938 18.734 1 85.69 230 ALA A C 1
ATOM 1829 O O . ALA A 1 230 ? -8.336 28.672 17.812 1 85.69 230 ALA A O 1
ATOM 1830 N N . ASP A 1 231 ? -7.809 29.688 19.703 1 85.94 231 ASP A N 1
ATOM 1831 C CA . ASP A 1 231 ? -9.102 30.344 19.781 1 85.94 231 ASP A CA 1
ATOM 1832 C C . ASP A 1 231 ? -9.297 31.312 18.625 1 85.94 231 ASP A C 1
ATOM 1834 O O . ASP A 1 231 ? -10.383 31.375 18.031 1 85.94 231 ASP A O 1
ATOM 1838 N N . ASP A 1 232 ? -8.305 32.031 18.375 1 77.38 232 ASP A N 1
ATOM 1839 C CA . ASP A 1 232 ? -8.359 33 17.266 1 77.38 232 ASP A CA 1
ATOM 1840 C C . ASP A 1 232 ? -8.555 32.281 15.93 1 77.38 232 ASP A C 1
ATOM 1842 O O . ASP A 1 232 ? -9.352 32.719 15.094 1 77.38 232 ASP A O 1
ATOM 1846 N N . LYS A 1 233 ? -7.867 31.25 15.773 1 74.75 233 LYS A N 1
ATOM 1847 C CA . LYS A 1 233 ? -7.98 30.484 14.539 1 74.75 233 LYS A CA 1
ATOM 1848 C C . LYS A 1 233 ? -9.383 29.906 14.375 1 74.75 233 LYS A C 1
ATOM 1850 O O . LYS A 1 233 ? -9.93 29.906 13.273 1 74.75 233 LYS A O 1
ATOM 1855 N N . ASN A 1 234 ? -9.867 29.438 15.422 1 79.31 234 ASN A N 1
ATOM 1856 C CA . ASN A 1 234 ? -11.211 28.859 15.383 1 79.31 234 ASN A CA 1
ATOM 1857 C C . ASN A 1 234 ? -12.266 29.922 15.094 1 79.31 234 ASN A C 1
ATOM 1859 O O . ASN A 1 234 ? -13.234 29.656 14.383 1 79.31 234 ASN A O 1
ATOM 1863 N N . LYS A 1 235 ? -12.07 31 15.695 1 74 235 LYS A N 1
ATOM 1864 C CA . LYS A 1 235 ? -12.992 32.094 15.43 1 74 235 LYS A CA 1
ATOM 1865 C C . LYS A 1 235 ? -12.93 32.531 13.969 1 74 235 LYS A C 1
ATOM 1867 O O . LYS A 1 235 ? -13.969 32.781 13.352 1 74 235 LYS A O 1
ATOM 1872 N N . ALA A 1 236 ? -11.703 32.562 13.5 1 64.44 236 ALA A N 1
ATOM 1873 C CA . ALA A 1 236 ? -11.516 32.938 12.094 1 64.44 236 ALA A CA 1
ATOM 1874 C C . ALA A 1 236 ? -12.188 31.922 11.172 1 64.44 236 ALA A C 1
ATOM 1876 O O . ALA A 1 236 ? -12.812 32.281 10.18 1 64.44 236 ALA A O 1
ATOM 1877 N N . ARG A 1 237 ? -12.055 30.703 11.492 1 70.38 237 ARG A N 1
ATOM 1878 C CA . ARG A 1 237 ? -12.664 29.641 10.695 1 70.38 237 ARG A CA 1
ATOM 1879 C C . ARG A 1 237 ? -14.18 29.734 10.742 1 70.38 237 ARG A C 1
ATOM 1881 O O . ARG A 1 237 ? -14.852 29.5 9.727 1 70.38 237 ARG A O 1
ATOM 1888 N N . ARG A 1 238 ? -14.672 30 11.859 1 68.44 238 ARG A N 1
ATOM 1889 C CA . ARG A 1 238 ? -16.109 30.141 12.023 1 68.44 238 ARG A CA 1
ATOM 1890 C C . ARG A 1 238 ? -16.641 31.312 11.219 1 68.44 238 ARG A C 1
ATOM 1892 O O . ARG A 1 238 ? -17.703 31.219 10.578 1 68.44 238 ARG A O 1
ATOM 1899 N N . LEU A 1 239 ? -15.914 32.312 11.289 1 62.25 239 LEU A N 1
ATOM 1900 C CA . LEU A 1 239 ? -16.312 33.5 10.531 1 62.25 239 LEU A CA 1
ATOM 1901 C C . LEU A 1 239 ? -16.25 33.219 9.031 1 62.25 239 LEU A C 1
ATOM 1903 O O . LEU A 1 239 ? -17.125 33.656 8.289 1 62.25 239 LEU A O 1
ATOM 1907 N N . ALA A 1 240 ? -15.18 32.531 8.641 1 59.53 240 ALA A N 1
ATOM 1908 C CA . ALA A 1 240 ? -15.039 32.188 7.23 1 59.53 240 ALA A CA 1
ATOM 1909 C C . ALA A 1 240 ? -16.188 31.281 6.781 1 59.53 240 ALA A C 1
ATOM 1911 O O . ALA A 1 240 ? -16.719 31.438 5.68 1 59.53 240 ALA A O 1
ATOM 1912 N N . ARG A 1 241 ? -16.5 30.391 7.578 1 62.12 241 ARG A N 1
ATOM 1913 C CA . ARG A 1 241 ? -17.594 29.484 7.27 1 62.12 241 ARG A CA 1
ATOM 1914 C C . ARG A 1 241 ? -18.922 30.234 7.199 1 62.12 241 ARG A C 1
ATOM 1916 O O . ARG A 1 241 ? -19.75 29.969 6.32 1 62.12 241 ARG A O 1
ATOM 1923 N N . ALA A 1 242 ? -19.078 31.078 8.141 1 57.41 242 ALA A N 1
ATOM 1924 C CA . ALA A 1 242 ? -20.281 31.906 8.164 1 57.41 242 ALA A CA 1
ATOM 1925 C C . ALA A 1 242 ? -20.328 32.844 6.949 1 57.41 242 ALA A C 1
ATOM 1927 O O . ALA A 1 242 ? -21.406 33.031 6.363 1 57.41 242 ALA A O 1
ATOM 1928 N N . ALA A 1 243 ? -19.156 33.312 6.672 1 51.66 243 ALA A N 1
ATOM 1929 C CA . ALA A 1 243 ? -19.047 34.156 5.488 1 51.66 243 ALA A CA 1
ATOM 1930 C C . ALA A 1 243 ? -19.219 33.344 4.211 1 51.66 243 ALA A C 1
ATOM 1932 O O . ALA A 1 243 ? -19.797 33.812 3.234 1 51.66 243 ALA A O 1
ATOM 1933 N N . GLY A 1 244 ? -18.469 32.25 4.098 1 49.06 244 GLY A N 1
ATOM 1934 C CA . GLY A 1 244 ? -18.641 31.375 2.941 1 49.06 244 GLY A CA 1
ATOM 1935 C C . GLY A 1 244 ? -20.094 30.984 2.707 1 49.06 244 GLY A C 1
ATOM 1936 O O . GLY A 1 244 ? -20.531 30.875 1.56 1 49.06 244 GLY A O 1
ATOM 1937 N N . LYS A 1 245 ? -20.703 30.812 3.879 1 49.03 245 LYS A N 1
ATOM 1938 C CA . LYS A 1 245 ? -22.141 30.594 3.775 1 49.03 245 LYS A CA 1
ATOM 1939 C C . LYS A 1 245 ? -22.859 31.844 3.332 1 49.03 245 LYS A C 1
ATOM 1941 O O . LYS A 1 245 ? -23.875 31.781 2.633 1 49.03 245 LYS A O 1
ATOM 1946 N N . ALA A 1 246 ? -22.406 32.938 3.83 1 43.41 246 ALA A N 1
ATOM 1947 C CA . ALA A 1 246 ? -22.969 34.25 3.438 1 43.41 246 ALA A CA 1
ATOM 1948 C C . ALA A 1 246 ? -22.359 34.719 2.125 1 43.41 246 ALA A C 1
ATOM 1950 O O . ALA A 1 246 ? -23.031 35.406 1.335 1 43.41 246 ALA A O 1
ATOM 1951 N N . ALA A 1 247 ? -21.031 34.844 2.055 1 36.03 247 ALA A N 1
ATOM 1952 C CA . ALA A 1 247 ? -20.312 35.406 0.917 1 36.03 247 ALA A CA 1
ATOM 1953 C C . ALA A 1 247 ? -20.344 34.469 -0.278 1 36.03 247 ALA A C 1
ATOM 1955 O O . ALA A 1 247 ? -19.516 34.562 -1.186 1 36.03 247 ALA A O 1
ATOM 1956 N N . ALA A 1 248 ? -20.844 33.562 -0.286 1 40 248 ALA A N 1
ATOM 1957 C CA . ALA A 1 248 ? -21 33.219 -1.697 1 40 248 ALA A CA 1
ATOM 1958 C C . ALA A 1 248 ? -20.906 34.469 -2.578 1 40 248 ALA A C 1
ATOM 1960 O O . ALA A 1 248 ? -21.141 34.406 -3.785 1 40 248 ALA A O 1
ATOM 1961 N N . GLY A 1 249 ? -20.703 35.562 -2.031 1 32.22 249 GLY A N 1
ATOM 1962 C CA . GLY A 1 249 ? -20.75 36.844 -2.715 1 32.22 249 GLY A CA 1
ATOM 1963 C C . GLY A 1 249 ? -19.406 37.281 -3.27 1 32.22 249 GLY A C 1
ATOM 1964 O O . GLY A 1 249 ? -18.391 36.594 -3.059 1 32.22 249 GLY A O 1
ATOM 1965 N N . THR A 1 250 ? -18.891 39 -3.365 1 39.47 250 THR A N 1
ATOM 1966 C CA . THR A 1 250 ? -18.469 39.75 -4.539 1 39.47 250 THR A CA 1
ATOM 1967 C C . THR A 1 250 ? -16.953 39.75 -4.684 1 39.47 250 THR A C 1
ATOM 1969 O O . THR A 1 250 ? -16.422 39.469 -5.758 1 39.47 250 THR A O 1
ATOM 1972 N N . GLU A 1 251 ? -16 40.562 -3.742 1 40.09 251 GLU A N 1
ATOM 1973 C CA . GLU A 1 251 ? -14.703 41.062 -4.172 1 40.09 251 GLU A CA 1
ATOM 1974 C C . GLU A 1 251 ? -13.625 40 -3.994 1 40.09 251 GLU A C 1
ATOM 1976 O O . GLU A 1 251 ? -12.773 39.812 -4.867 1 40.09 251 GLU A O 1
ATOM 1981 N N . VAL A 1 252 ? -13.156 39.438 -2.746 1 49.75 252 VAL A N 1
ATOM 1982 C CA . VAL A 1 252 ? -12.164 38.406 -2.516 1 49.75 252 VAL A CA 1
ATOM 1983 C C . VAL A 1 252 ? -12.414 37.219 -3.463 1 49.75 252 VAL A C 1
ATOM 1985 O O . VAL A 1 252 ? -11.477 36.656 -4.02 1 49.75 252 VAL A O 1
ATOM 1988 N N . ASP A 1 253 ? -13.609 37.125 -3.682 1 59.31 253 ASP A N 1
ATOM 1989 C CA . ASP A 1 253 ? -14.102 36.125 -4.613 1 59.31 253 ASP A CA 1
ATOM 1990 C C . ASP A 1 253 ? -13.695 36.469 -6.051 1 59.31 253 ASP A C 1
ATOM 1992 O O . ASP A 1 253 ? -13.297 35.594 -6.809 1 59.31 253 ASP A O 1
ATOM 1996 N N . ALA A 1 254 ? -13.422 37.875 -6.055 1 62.75 254 ALA A N 1
ATOM 1997 C CA . ALA A 1 254 ? -13.109 38.25 -7.43 1 62.75 254 ALA A CA 1
ATOM 1998 C C . ALA A 1 254 ? -11.641 38.031 -7.75 1 62.75 254 ALA A C 1
ATOM 2000 O O . ALA A 1 254 ? -11.297 37.562 -8.852 1 62.75 254 ALA A O 1
ATOM 2001 N N . THR A 1 255 ? -10.727 38.375 -6.664 1 68.38 255 THR A N 1
ATOM 2002 C CA . THR A 1 255 ? -9.297 38.156 -6.875 1 68.38 255 THR A CA 1
ATOM 2003 C C . THR A 1 255 ? -8.992 36.656 -7.023 1 68.38 255 THR A C 1
ATOM 2005 O O . THR A 1 255 ? -8.211 36.25 -7.891 1 68.38 255 THR A O 1
ATOM 2008 N N . GLN A 1 256 ? -9.555 35.906 -6.207 1 76.75 256 GLN A N 1
ATOM 2009 C CA . GLN A 1 256 ? -9.352 34.469 -6.277 1 76.75 256 GLN A CA 1
ATOM 2010 C C . GLN A 1 256 ? -9.883 33.906 -7.59 1 76.75 256 GL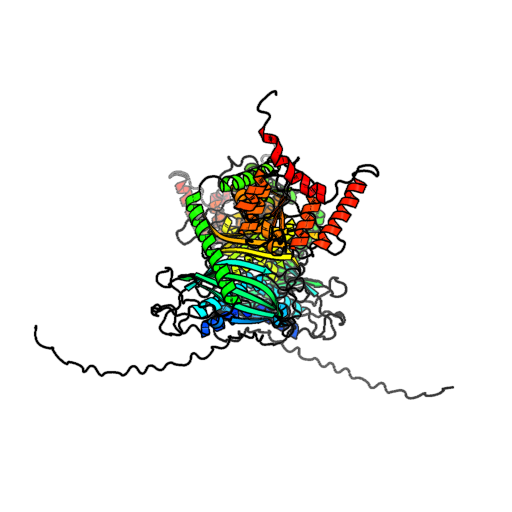N A C 1
ATOM 2012 O O . GLN A 1 256 ? -9.258 33.031 -8.188 1 76.75 256 GLN A O 1
ATOM 2017 N N . ALA A 1 257 ? -10.922 34.5 -7.898 1 80.06 257 ALA A N 1
ATOM 2018 C CA . ALA A 1 257 ? -11.516 34.062 -9.164 1 80.06 257 ALA A CA 1
ATOM 2019 C C . ALA A 1 257 ? -10.617 34.438 -10.344 1 80.06 257 ALA A C 1
ATOM 2021 O O . ALA A 1 257 ? -10.492 33.656 -11.297 1 80.06 257 ALA A O 1
ATOM 2022 N N . ALA A 1 258 ? -10.086 35.625 -10.234 1 79.06 258 ALA A N 1
ATOM 2023 C CA . ALA A 1 258 ? -9.195 36.094 -11.305 1 79.06 258 ALA A CA 1
ATOM 2024 C C . ALA A 1 258 ? -7.945 35.219 -11.383 1 79.06 258 ALA A C 1
ATOM 2026 O O . ALA A 1 258 ? -7.48 34.875 -12.469 1 79.06 258 ALA A O 1
ATOM 2027 N N . LEU A 1 259 ? -7.457 34.906 -10.242 1 81.94 259 LEU A N 1
ATOM 2028 C CA . LEU A 1 259 ? -6.277 34.062 -10.203 1 81.94 259 LEU A CA 1
ATOM 2029 C C . LEU A 1 259 ? -6.602 32.656 -10.742 1 81.94 259 LEU A C 1
ATOM 2031 O O . LEU A 1 259 ? -5.805 32.094 -11.477 1 81.94 259 LEU A O 1
ATOM 2035 N N . ALA A 1 260 ? -7.688 32.125 -10.352 1 88.25 260 ALA A N 1
ATOM 2036 C CA . ALA A 1 260 ? -8.117 30.828 -10.844 1 88.25 260 ALA A CA 1
ATOM 2037 C C . ALA A 1 260 ? -8.25 30.828 -12.359 1 88.25 260 ALA A C 1
ATOM 2039 O O . ALA A 1 260 ? -7.863 29.859 -13.023 1 88.25 260 ALA A O 1
ATOM 2040 N N . LYS A 1 261 ? -8.797 31.922 -12.82 1 85.56 261 LYS A N 1
ATOM 2041 C CA . LYS A 1 261 ? -8.961 32.031 -14.266 1 85.56 261 LYS A CA 1
ATOM 2042 C C . LYS A 1 261 ? -7.609 32.062 -14.977 1 85.56 261 LYS A C 1
ATOM 2044 O O . LYS A 1 261 ? -7.438 31.453 -16.031 1 85.56 261 LYS A O 1
ATOM 2049 N N . GLU A 1 262 ? -6.727 32.781 -14.383 1 86 262 GLU A N 1
ATOM 2050 C CA . GLU A 1 262 ? -5.387 32.875 -14.961 1 86 262 GLU A CA 1
ATOM 2051 C C . GLU A 1 262 ? -4.723 31.5 -15.016 1 86 262 GLU A C 1
ATOM 2053 O O . GLU A 1 262 ? -4.098 31.141 -16.016 1 86 262 GLU A O 1
ATOM 2058 N N . LEU A 1 263 ? -4.828 30.797 -13.969 1 89.69 263 LEU A N 1
ATOM 2059 C CA . LEU A 1 263 ? -4.246 29.469 -13.906 1 89.69 263 LEU A CA 1
ATOM 2060 C C . LEU A 1 263 ? -4.898 28.531 -14.93 1 89.69 263 LEU A C 1
ATOM 2062 O O . LEU A 1 263 ? -4.215 27.75 -15.594 1 89.69 263 LEU A O 1
ATOM 2066 N N . LEU A 1 264 ? -6.156 28.688 -15.047 1 90.31 264 LEU A N 1
ATOM 2067 C CA . LEU A 1 264 ? -6.902 27.875 -15.984 1 90.31 264 LEU A CA 1
ATOM 2068 C C . LEU A 1 264 ? -6.492 28.188 -17.422 1 90.31 264 LEU A C 1
ATOM 2070 O O . LEU A 1 264 ? -6.441 27.281 -18.266 1 90.31 264 LEU A O 1
ATOM 2074 N N . ASP A 1 265 ? -6.305 29.438 -17.688 1 87.25 265 ASP A N 1
ATOM 2075 C CA . ASP A 1 265 ? -5.883 29.844 -19.031 1 87.25 265 ASP A CA 1
ATOM 2076 C C . ASP A 1 265 ? -4.551 29.203 -19.406 1 87.25 265 ASP A C 1
ATOM 2078 O O . ASP A 1 265 ? -4.359 28.766 -20.547 1 87.25 265 ASP A O 1
ATOM 2082 N N . GLN A 1 266 ? -3.711 29.188 -18.469 1 85.62 266 GLN A N 1
ATOM 2083 C CA . GLN A 1 266 ? -2.428 28.531 -18.703 1 85.62 266 GLN A CA 1
ATOM 2084 C C . GLN A 1 266 ? -2.609 27.031 -18.938 1 85.62 266 GLN A C 1
ATOM 2086 O O . GLN A 1 266 ? -1.948 26.453 -19.797 1 85.62 266 GLN A O 1
ATOM 2091 N N . GLY A 1 267 ? -3.469 26.422 -18.188 1 90.56 267 GLY A N 1
ATOM 2092 C CA . GLY A 1 267 ? -3.764 25.016 -18.375 1 90.56 267 GLY A CA 1
ATOM 2093 C C . GLY A 1 267 ? -4.379 24.703 -19.719 1 90.56 267 GLY A C 1
ATOM 2094 O O . GLY A 1 267 ? -4.062 23.688 -20.344 1 90.56 267 GLY A O 1
ATOM 2095 N N . ARG A 1 268 ? -5.234 25.578 -20.125 1 84 268 ARG A N 1
ATOM 2096 C CA . ARG A 1 268 ? -5.902 25.406 -21.406 1 84 268 ARG A CA 1
ATOM 2097 C C . ARG A 1 268 ? -4.891 25.406 -22.547 1 84 268 ARG A C 1
ATOM 2099 O O . ARG A 1 268 ? -5.039 24.656 -23.516 1 84 268 ARG A O 1
ATOM 2106 N N . LEU A 1 269 ? -3.967 26.219 -22.391 1 80.5 269 LEU A N 1
ATOM 2107 C CA . LEU A 1 269 ? -2.92 26.266 -23.406 1 80.5 269 LEU A CA 1
ATOM 2108 C C . LEU A 1 269 ? -2.203 24.922 -23.5 1 80.5 269 LEU A C 1
ATOM 2110 O O . LEU A 1 269 ? -1.903 24.453 -24.594 1 80.5 269 LEU A O 1
ATOM 2114 N N . LEU A 1 270 ? -1.897 24.297 -22.406 1 86.69 270 LEU A N 1
ATOM 2115 C CA . LEU A 1 270 ? -1.227 23 -22.359 1 86.69 270 LEU A CA 1
ATOM 2116 C C . LEU A 1 270 ? -2.119 21.906 -22.922 1 86.69 270 LEU A C 1
ATOM 2118 O O . LEU A 1 270 ? -1.631 20.969 -23.562 1 86.69 270 LEU A O 1
ATOM 2122 N N . GLN A 1 271 ? -3.385 22.062 -22.703 1 84.06 271 GLN A N 1
ATOM 2123 C CA . GLN A 1 271 ? -4.348 21.047 -23.125 1 84.06 271 GLN A CA 1
ATOM 2124 C C . GLN A 1 271 ? -4.633 21.172 -24.625 1 84.06 271 GLN A C 1
ATOM 2126 O O . GLN A 1 271 ? -4.688 20.172 -25.344 1 84.06 271 GLN A O 1
ATOM 2131 N N . ASP A 1 272 ? -4.84 22.391 -25.109 1 77.25 272 ASP A N 1
ATOM 2132 C CA . ASP A 1 272 ? -5.316 22.656 -26.469 1 77.25 272 ASP A CA 1
ATOM 2133 C C . ASP A 1 272 ? -4.156 22.672 -27.453 1 77.25 272 ASP A C 1
ATOM 2135 O O . ASP A 1 272 ? -4.336 22.328 -28.641 1 77.25 272 ASP A O 1
ATOM 2139 N N . MET A 1 273 ? -2.92 23.125 -26.953 1 75.06 273 MET A N 1
ATOM 2140 C CA . MET A 1 273 ? -1.761 23.25 -27.828 1 75.06 273 MET A CA 1
ATOM 2141 C C . MET A 1 273 ? -0.53 22.609 -27.188 1 75.06 273 MET A C 1
ATOM 2143 O O . MET A 1 273 ? 0.484 23.281 -26.984 1 75.06 273 MET A O 1
ATOM 2147 N N . PRO A 1 274 ? -0.609 21.234 -26.906 1 74.31 274 PRO A N 1
ATOM 2148 C CA . PRO A 1 274 ? 0.484 20.562 -26.188 1 74.31 274 PRO A CA 1
ATOM 2149 C C . PRO A 1 274 ? 1.815 20.656 -26.938 1 74.31 274 PRO A C 1
ATOM 2151 O O . PRO A 1 274 ? 2.875 20.719 -26.312 1 74.31 274 PRO A O 1
ATOM 2154 N N . GLY A 1 275 ? 1.815 20.562 -28.203 1 71.19 275 GLY A N 1
ATOM 2155 C CA . GLY A 1 275 ? 3.045 20.656 -28.969 1 71.19 275 GLY A CA 1
ATOM 2156 C C . GLY A 1 275 ? 3.721 22.016 -28.859 1 71.19 275 GLY A C 1
ATOM 2157 O O . GLY A 1 275 ? 4.918 22.141 -29.141 1 71.19 275 GLY A O 1
ATOM 2158 N N . LEU A 1 276 ? 2.992 23.031 -28.547 1 63.53 276 LEU A N 1
ATOM 2159 C CA . LEU A 1 276 ? 3.52 24.391 -28.453 1 63.53 276 LEU A CA 1
ATOM 2160 C C . LEU A 1 276 ? 3.805 24.766 -27 1 63.53 276 LEU A C 1
ATOM 2162 O O . LEU A 1 276 ? 4.348 25.844 -26.734 1 63.53 276 LEU A O 1
ATOM 2166 N N . ALA A 1 277 ? 3.301 23.938 -26.156 1 62.91 277 ALA A N 1
ATOM 2167 C CA . ALA A 1 277 ? 3.467 24.25 -24.75 1 62.91 277 ALA A CA 1
ATOM 2168 C C . ALA A 1 277 ? 4.938 24.203 -24.344 1 62.91 277 ALA A C 1
ATOM 2170 O O . ALA A 1 277 ? 5.715 23.406 -24.891 1 62.91 277 ALA A O 1
ATOM 2171 N N . VAL A 1 278 ? 5.379 25.234 -23.594 1 65.06 278 VAL A N 1
ATOM 2172 C CA . VAL A 1 278 ? 6.734 25.281 -23.062 1 65.06 278 VAL A CA 1
ATOM 2173 C C . VAL A 1 278 ? 6.996 24.031 -22.219 1 65.06 278 VAL A C 1
ATOM 2175 O O . VAL A 1 278 ? 6.098 23.531 -21.547 1 65.06 278 VAL A O 1
ATOM 2178 N N . GLY A 1 279 ? 8.031 23.266 -22.5 1 72.94 279 GLY A N 1
ATOM 2179 C CA . GLY A 1 279 ? 8.422 22 -21.906 1 72.94 279 GLY A CA 1
ATOM 2180 C C . GLY A 1 279 ? 8.641 22.094 -20.406 1 72.94 279 GLY A C 1
ATOM 2181 O O . GLY A 1 279 ? 9.016 21.109 -19.766 1 72.94 279 GLY A O 1
ATOM 2182 N N . ASP A 1 280 ? 8.164 23.266 -19.781 1 82.31 280 ASP A N 1
ATOM 2183 C CA . ASP A 1 280 ? 8.469 23.438 -18.359 1 82.31 280 ASP A CA 1
ATOM 2184 C C . ASP A 1 280 ? 7.203 23.375 -17.516 1 82.31 280 ASP A C 1
ATOM 2186 O O . ASP A 1 280 ? 7.215 23.766 -16.344 1 82.31 280 ASP A O 1
ATOM 2190 N N . ALA A 1 281 ? 6.105 22.969 -18.156 1 88.38 281 ALA A N 1
ATOM 2191 C CA . ALA A 1 281 ? 4.848 22.891 -17.422 1 88.38 281 ALA A CA 1
ATOM 2192 C C . ALA A 1 281 ? 4.051 21.656 -17.797 1 88.38 281 ALA A C 1
ATOM 2194 O O . ALA A 1 281 ? 4.199 21.125 -18.906 1 88.38 281 ALA A O 1
ATOM 2195 N N . VAL A 1 282 ? 3.307 21.219 -16.891 1 92.94 282 VAL A N 1
ATOM 2196 C CA . VAL A 1 282 ? 2.42 20.078 -17.125 1 92.94 282 VAL A CA 1
ATOM 2197 C C . VAL A 1 282 ? 1.074 20.328 -16.438 1 92.94 282 VAL A C 1
ATOM 2199 O O . VAL A 1 282 ? 0.942 21.234 -15.617 1 92.94 282 VAL A O 1
ATOM 2202 N N . LEU A 1 283 ? 0.077 19.531 -16.906 1 94 283 LEU A N 1
ATOM 2203 C CA . LEU A 1 283 ? -1.223 19.609 -16.25 1 94 283 LEU A CA 1
ATOM 2204 C C . LEU A 1 283 ? -1.224 18.797 -14.953 1 94 283 LEU A C 1
ATOM 2206 O O . LEU A 1 283 ? -0.597 17.734 -14.883 1 94 283 LEU A O 1
ATOM 2210 N N . ILE A 1 284 ? -1.992 19.25 -13.961 1 95.44 284 ILE A N 1
ATOM 2211 C CA . ILE A 1 284 ? -2.025 18.641 -12.633 1 95.44 284 ILE A CA 1
ATOM 2212 C C . ILE A 1 284 ? -2.436 17.188 -12.742 1 95.44 284 ILE A C 1
ATOM 2214 O O . ILE A 1 284 ? -1.838 16.312 -12.102 1 95.44 284 ILE A O 1
ATOM 2218 N N . HIS A 1 285 ? -3.418 16.828 -13.57 1 93.5 285 HIS A N 1
ATOM 2219 C CA . HIS A 1 285 ? -3.91 15.461 -13.641 1 93.5 285 HIS A CA 1
ATOM 2220 C C . HIS A 1 285 ? -2.859 14.531 -14.227 1 93.5 285 HIS A C 1
ATOM 2222 O O . HIS A 1 285 ? -2.939 13.312 -14.055 1 93.5 285 HIS A O 1
ATOM 2228 N N . GLN A 1 286 ? -1.856 15.055 -14.906 1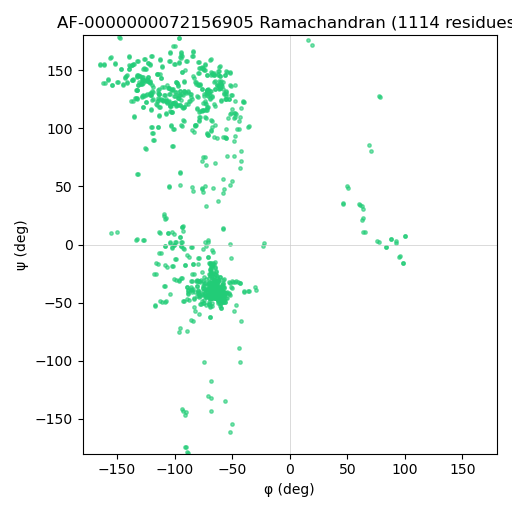 93.25 286 GLN A N 1
ATOM 2229 C CA . GLN A 1 286 ? -0.779 14.258 -15.484 1 93.25 286 GLN A CA 1
ATOM 2230 C C . GLN A 1 286 ? 0.245 13.859 -14.422 1 93.25 286 GLN A C 1
ATOM 2232 O O . GLN A 1 286 ? 1.096 13 -14.664 1 93.25 286 GLN A O 1
ATOM 2237 N N . THR A 1 287 ? 0.197 14.438 -13.242 1 95.5 287 THR A N 1
ATOM 2238 C CA . THR A 1 287 ? 1.118 14.133 -12.156 1 95.5 287 THR A CA 1
ATOM 2239 C C . THR A 1 287 ? 0.535 13.07 -11.227 1 95.5 287 THR A C 1
ATOM 2241 O O . THR A 1 287 ? 1.18 12.656 -10.266 1 95.5 287 THR A O 1
ATOM 2244 N N . GLN A 1 288 ? -0.595 12.594 -11.547 1 96.06 288 GLN A N 1
ATOM 2245 C CA . GLN A 1 288 ? -1.387 11.773 -10.633 1 96.06 288 GLN A CA 1
ATOM 2246 C C . GLN A 1 288 ? -0.769 10.383 -10.461 1 96.06 288 GLN A C 1
ATOM 2248 O O . GLN A 1 288 ? -0.297 9.789 -11.43 1 96.06 288 GLN A O 1
ATOM 2253 N N . ARG A 1 289 ? -0.667 9.938 -9.219 1 95.62 289 ARG A N 1
ATOM 2254 C CA . ARG A 1 289 ? -0.343 8.562 -8.859 1 95.62 289 ARG A CA 1
ATOM 2255 C C . ARG A 1 289 ? -1.402 7.973 -7.934 1 95.62 289 ARG A C 1
ATOM 2257 O O . ARG A 1 289 ? -2.057 8.703 -7.184 1 95.62 289 ARG A O 1
ATOM 2264 N N . GLU A 1 290 ? -1.519 6.629 -8.07 1 96.19 290 GLU A N 1
ATOM 2265 C CA . GLU A 1 290 ? -2.58 5.949 -7.332 1 96.19 290 GLU A CA 1
ATOM 2266 C C . GLU A 1 290 ? -2.018 4.84 -6.449 1 96.19 290 GLU A C 1
ATOM 2268 O O . GLU A 1 290 ? -1.028 4.195 -6.809 1 96.19 290 GLU A O 1
ATOM 2273 N N . THR A 1 291 ? -2.605 4.707 -5.281 1 96.44 291 THR A N 1
ATOM 2274 C CA . THR A 1 291 ? -2.342 3.562 -4.414 1 96.44 291 THR A CA 1
ATOM 2275 C C . THR A 1 291 ? -3.646 2.973 -3.887 1 96.44 291 THR A C 1
ATOM 2277 O O . THR A 1 291 ? -4.465 3.684 -3.301 1 96.44 291 THR A O 1
ATOM 2280 N N . MET A 1 292 ? -3.809 1.694 -4.105 1 95.75 292 MET A N 1
ATOM 2281 C CA . MET A 1 292 ? -4.98 0.985 -3.604 1 95.75 292 MET A CA 1
ATOM 2282 C C . MET A 1 292 ? -4.656 0.243 -2.312 1 95.75 292 MET A C 1
ATOM 2284 O O . MET A 1 292 ? -3.572 -0.329 -2.176 1 95.75 292 MET A O 1
ATOM 2288 N N . ILE A 1 293 ? -5.637 0.314 -1.408 1 95.06 293 ILE A N 1
ATOM 2289 C CA . ILE A 1 293 ? -5.457 -0.385 -0.14 1 95.06 293 ILE A CA 1
ATOM 2290 C C . ILE A 1 293 ? -6.711 -1.193 0.186 1 95.06 293 ILE A C 1
ATOM 2292 O O . ILE A 1 293 ? -7.832 -0.721 -0.018 1 95.06 293 ILE A O 1
ATOM 2296 N N . ILE A 1 294 ? -6.484 -2.428 0.571 1 95.06 294 ILE A N 1
ATOM 2297 C CA . ILE A 1 294 ? -7.555 -3.219 1.169 1 95.06 294 ILE A CA 1
ATOM 2298 C C . ILE A 1 294 ? -7.602 -2.967 2.674 1 95.06 294 ILE A C 1
ATOM 2300 O O . ILE A 1 294 ? -6.621 -3.199 3.381 1 95.06 294 ILE A O 1
ATOM 2304 N N . CYS A 1 295 ? -8.75 -2.551 3.143 1 94.69 295 CYS A N 1
ATOM 2305 C CA . CYS A 1 295 ? -8.859 -2.225 4.559 1 94.69 295 CYS A CA 1
ATOM 2306 C C . CYS A 1 295 ? -9.094 -3.48 5.391 1 94.69 295 CYS A C 1
ATOM 2308 O O . CYS A 1 295 ? -10.234 -3.93 5.527 1 94.69 295 CYS A O 1
ATOM 2310 N N . GLN A 1 296 ? -8.047 -3.893 6.012 1 92.62 296 GLN A N 1
ATOM 2311 C CA . GLN A 1 296 ? -8.086 -5.137 6.773 1 92.62 296 GLN A CA 1
ATOM 2312 C C . GLN A 1 296 ? -8.375 -4.871 8.25 1 92.62 296 GLN A C 1
ATOM 2314 O O . GLN A 1 296 ? -8.148 -3.764 8.742 1 92.62 296 GLN A O 1
ATOM 2319 N N . PRO A 1 297 ? -8.82 -5.875 9.047 1 90.19 297 PRO A N 1
ATOM 2320 C CA . PRO A 1 297 ? -9.234 -5.684 10.438 1 90.19 297 PRO A CA 1
ATOM 2321 C C . PRO A 1 297 ? -8.062 -5.348 11.359 1 90.19 297 PRO A C 1
ATOM 2323 O O . PRO A 1 297 ? -8.258 -4.766 12.43 1 90.19 297 PRO A O 1
ATOM 2326 N N . GLN A 1 298 ? -6.859 -5.68 10.93 1 86.44 298 GLN A N 1
ATOM 2327 C CA . GLN A 1 298 ? -5.691 -5.457 11.781 1 86.44 298 GLN A CA 1
ATOM 2328 C C . GLN A 1 298 ? -5.445 -3.969 12 1 86.44 298 GLN A C 1
ATOM 2330 O O . GLN A 1 298 ? -4.723 -3.584 12.922 1 86.44 298 GLN A O 1
ATOM 2335 N N . GLN A 1 299 ? -6.066 -3.158 11.148 1 87.5 299 GLN A N 1
ATOM 2336 C CA . GLN A 1 299 ? -5.812 -1.723 11.211 1 87.5 299 GLN A CA 1
ATOM 2337 C C . GLN A 1 299 ? -7.016 -0.976 11.789 1 87.5 299 GLN A C 1
ATOM 2339 O O . GLN A 1 299 ? -7.156 0.232 11.578 1 87.5 299 GLN A O 1
ATOM 2344 N N . ARG A 1 300 ? -7.84 -1.627 12.516 1 87.62 300 ARG A N 1
ATOM 2345 C CA . ARG A 1 300 ? -9.016 -1.007 13.117 1 87.62 300 ARG A CA 1
ATOM 2346 C C . ARG A 1 300 ? -8.641 -0.215 14.359 1 87.62 300 ARG A C 1
ATOM 2348 O O . ARG A 1 300 ? -7.641 -0.518 15.016 1 87.62 300 ARG A O 1
ATOM 2355 N N . ASN A 1 301 ? -9.453 0.808 14.617 1 83.06 301 ASN A N 1
ATOM 2356 C CA . ASN A 1 301 ? -9.312 1.535 15.875 1 83.06 301 ASN A CA 1
ATOM 2357 C C . ASN A 1 301 ? -10.188 0.929 16.969 1 83.06 301 ASN A C 1
ATOM 2359 O O . ASN A 1 301 ? -10.742 -0.158 16.797 1 83.06 301 ASN A O 1
ATOM 2363 N N . THR A 1 302 ? -10.227 1.532 18.031 1 72.94 302 THR A N 1
ATOM 2364 C CA . THR A 1 302 ? -10.953 1.015 19.188 1 72.94 302 THR A CA 1
ATOM 2365 C C . THR A 1 302 ? -12.461 1.041 18.938 1 72.94 302 THR A C 1
ATOM 2367 O O . THR A 1 302 ? -13.219 0.321 19.594 1 72.94 302 THR A O 1
ATOM 2370 N N . ALA A 1 303 ? -12.953 1.834 17.938 1 77.06 303 ALA A N 1
ATOM 2371 C CA . ALA A 1 303 ? -14.375 1.922 17.594 1 77.06 303 ALA A CA 1
ATOM 2372 C C . ALA A 1 303 ? -14.727 0.93 16.484 1 77.06 303 ALA A C 1
ATOM 2374 O O . ALA A 1 303 ? -15.883 0.859 16.062 1 77.06 303 ALA A O 1
ATOM 2375 N N . GLY A 1 304 ? -13.711 0.254 16.016 1 84.62 304 GLY A N 1
ATOM 2376 C CA . GLY A 1 304 ? -13.977 -0.776 15.023 1 84.62 304 GLY A CA 1
ATOM 2377 C C . GLY A 1 304 ? -13.883 -0.268 13.594 1 84.62 304 GLY A C 1
ATOM 2378 O O . GLY A 1 304 ? -14.172 -1.002 12.648 1 84.62 304 GLY A O 1
ATOM 2379 N N . ARG A 1 305 ? -13.539 0.948 13.461 1 90.81 305 ARG A N 1
ATOM 2380 C CA . ARG A 1 305 ? -13.312 1.529 12.141 1 90.81 305 ARG A CA 1
ATOM 2381 C C . ARG A 1 305 ? -11.82 1.613 11.828 1 90.81 305 ARG A C 1
ATOM 2383 O O . ARG A 1 305 ? -10.984 1.28 12.672 1 90.81 305 ARG A O 1
ATOM 2390 N N . MET A 1 306 ? -11.555 1.951 10.57 1 92.38 306 MET A N 1
ATOM 2391 C CA . MET A 1 306 ? -10.141 2.082 10.242 1 92.38 306 MET A CA 1
ATOM 2392 C C . MET A 1 306 ? -9.5 3.209 11.047 1 92.38 306 MET A C 1
ATOM 2394 O O . MET A 1 306 ? -10.094 4.277 11.211 1 92.38 306 MET A O 1
ATOM 2398 N N . PHE A 1 307 ? -8.344 2.992 11.547 1 89.94 307 PHE A N 1
ATOM 2399 C CA . PHE A 1 307 ? -7.59 3.951 12.344 1 89.94 307 PHE A CA 1
ATOM 2400 C C . PHE A 1 307 ? -7.145 5.133 11.484 1 89.94 307 PHE A C 1
ATOM 2402 O O . PHE A 1 307 ? -6.512 4.949 10.445 1 89.94 307 PHE A O 1
ATOM 2409 N N . GLY A 1 308 ? -7.438 6.332 11.906 1 92.25 308 GLY A N 1
ATOM 2410 C CA . GLY A 1 308 ? -7.051 7.523 11.164 1 92.25 308 GLY A CA 1
ATOM 2411 C C . GLY A 1 308 ? -5.555 7.629 10.945 1 92.25 308 GLY A C 1
ATOM 2412 O O . GLY A 1 308 ? -5.113 8.086 9.891 1 92.25 308 GLY A O 1
ATOM 2413 N N . GLY A 1 309 ? -4.812 7.281 11.984 1 93.44 309 GLY A N 1
ATOM 2414 C CA . GLY A 1 309 ? -3.361 7.277 11.852 1 93.44 309 GLY A CA 1
ATOM 2415 C C . GLY A 1 309 ? -2.863 6.387 10.734 1 93.44 309 GLY A C 1
ATOM 2416 O O . GLY A 1 309 ? -1.895 6.723 10.047 1 93.44 309 GLY A O 1
ATOM 2417 N N . TYR A 1 310 ? -3.508 5.277 10.539 1 93.88 310 TYR A N 1
ATOM 2418 C CA . TYR A 1 310 ? -3.168 4.387 9.43 1 93.88 310 TYR A CA 1
ATOM 2419 C C . TYR A 1 310 ? -3.465 5.047 8.086 1 93.88 310 TYR A C 1
ATOM 2421 O O . TYR A 1 310 ? -2.695 4.902 7.137 1 93.88 310 TYR A O 1
ATOM 2429 N N . LEU A 1 311 ? -4.59 5.699 8.016 1 95.62 311 LEU A N 1
ATOM 2430 C CA . LEU A 1 311 ? -4.934 6.395 6.781 1 95.62 311 LEU A CA 1
ATOM 2431 C C . LEU A 1 311 ? -3.9 7.465 6.453 1 95.62 311 LEU A C 1
ATOM 2433 O O . LEU A 1 311 ? -3.549 7.66 5.285 1 95.62 311 LEU A O 1
ATOM 2437 N N . MET A 1 312 ? -3.43 8.156 7.406 1 96.06 312 MET A N 1
ATOM 2438 C CA . MET A 1 312 ? -2.381 9.156 7.195 1 96.06 312 MET A CA 1
ATOM 2439 C C . MET A 1 312 ? -1.095 8.492 6.711 1 96.06 312 MET A C 1
ATOM 2441 O O . MET A 1 312 ? -0.391 9.047 5.863 1 96.06 312 MET A O 1
ATOM 2445 N N . ARG A 1 313 ? -0.791 7.352 7.332 1 95.88 313 ARG A N 1
ATOM 2446 C CA . ARG A 1 313 ? 0.36 6.578 6.879 1 95.88 313 ARG A CA 1
ATOM 2447 C C . ARG A 1 313 ? 0.239 6.23 5.398 1 95.88 313 ARG A C 1
ATOM 2449 O O . ARG A 1 313 ? 1.183 6.426 4.629 1 95.88 313 ARG A O 1
ATOM 2456 N N . CYS A 1 314 ? -0.891 5.723 5.027 1 96.81 314 CYS A N 1
ATOM 2457 C CA . CYS A 1 314 ? -1.142 5.352 3.639 1 96.81 314 CYS A CA 1
ATOM 2458 C C . CYS A 1 314 ? -1.049 6.57 2.727 1 96.81 314 CYS A C 1
ATOM 2460 O O . CYS A 1 314 ? -0.512 6.484 1.621 1 96.81 314 CYS A O 1
ATOM 2462 N N . ALA A 1 315 ? -1.591 7.684 3.213 1 97.75 315 ALA A N 1
ATOM 2463 C CA . ALA A 1 315 ? -1.566 8.914 2.422 1 97.75 315 ALA A CA 1
ATOM 2464 C C . ALA A 1 315 ? -0.133 9.367 2.16 1 97.75 315 ALA A C 1
ATOM 2466 O O . ALA A 1 315 ? 0.194 9.805 1.054 1 97.75 315 ALA A O 1
ATOM 2467 N N . TYR A 1 316 ? 0.707 9.281 3.135 1 97.75 316 TYR A N 1
ATOM 2468 C CA . TYR A 1 316 ? 2.107 9.648 2.955 1 97.75 316 TYR A CA 1
ATOM 2469 C C . TYR A 1 316 ? 2.785 8.742 1.939 1 97.75 316 TYR A C 1
ATOM 2471 O O . TYR A 1 316 ? 3.59 9.195 1.126 1 97.75 316 TYR A O 1
ATOM 2479 N N . ARG A 1 317 ? 2.471 7.5 2.061 1 96.5 317 ARG A N 1
ATOM 2480 C CA . ARG A 1 317 ? 3.068 6.508 1.174 1 96.5 317 ARG A CA 1
ATOM 2481 C C . ARG A 1 317 ? 2.629 6.727 -0.27 1 96.5 317 ARG A C 1
ATOM 2483 O O . ARG A 1 317 ? 3.285 6.254 -1.201 1 96.5 317 ARG A O 1
ATOM 2490 N N . CYS A 1 318 ? 1.605 7.406 -0.45 1 97.69 318 CYS A N 1
ATOM 2491 C CA . CYS A 1 318 ? 1.167 7.816 -1.779 1 97.69 318 CYS A CA 1
ATOM 2492 C C . CYS A 1 318 ? 1.799 9.148 -2.174 1 97.69 318 CYS A C 1
ATOM 2494 O O . CYS A 1 318 ? 2.23 9.32 -3.314 1 97.69 318 CYS A O 1
ATOM 2496 N N . ALA A 1 319 ? 1.909 10.078 -1.234 1 98.19 319 ALA A N 1
ATOM 2497 C CA . ALA A 1 319 ? 2.369 11.438 -1.492 1 98.19 319 ALA A CA 1
ATOM 2498 C C . ALA A 1 319 ? 3.852 11.461 -1.849 1 98.19 319 ALA A C 1
ATOM 2500 O O . ALA A 1 319 ? 4.266 12.156 -2.779 1 98.19 319 ALA A O 1
ATOM 2501 N N . PHE A 1 320 ? 4.664 10.734 -1.107 1 97.5 320 PHE A N 1
ATOM 2502 C CA . PHE A 1 320 ? 6.113 10.758 -1.274 1 97.5 320 PHE A CA 1
ATOM 2503 C C . PHE A 1 320 ? 6.504 10.32 -2.68 1 97.5 320 PHE A C 1
ATOM 2505 O O . PHE A 1 320 ? 7.215 11.031 -3.387 1 97.5 320 PHE A O 1
ATOM 2512 N N . PRO A 1 321 ? 6.031 9.109 -3.104 1 96.94 321 PRO A N 1
ATOM 2513 C CA . PRO A 1 321 ? 6.371 8.719 -4.473 1 96.94 321 PRO A CA 1
ATOM 2514 C C . PRO A 1 321 ? 5.84 9.703 -5.516 1 96.94 321 PRO A C 1
ATOM 2516 O O . PRO A 1 321 ? 6.477 9.914 -6.551 1 96.94 321 PRO A O 1
ATOM 2519 N N . THR A 1 322 ? 4.656 10.266 -5.324 1 97.44 322 THR A N 1
ATOM 2520 C CA . THR A 1 322 ? 4.109 11.25 -6.242 1 97.44 322 THR A CA 1
ATOM 2521 C C . THR A 1 322 ? 5.062 12.438 -6.398 1 97.44 322 THR A C 1
ATOM 2523 O O . THR A 1 322 ? 5.371 12.844 -7.52 1 97.44 322 THR A O 1
ATOM 2526 N N . ALA A 1 323 ? 5.535 12.938 -5.262 1 96.94 323 ALA A N 1
ATOM 2527 C CA . ALA A 1 323 ? 6.484 14.047 -5.27 1 96.94 323 ALA A CA 1
ATOM 2528 C C . ALA A 1 323 ? 7.801 13.641 -5.93 1 96.94 323 ALA A C 1
ATOM 2530 O O . ALA A 1 323 ? 8.336 14.383 -6.758 1 96.94 323 ALA A O 1
ATOM 2531 N N . TYR A 1 324 ? 8.281 12.492 -5.582 1 95.06 324 TYR A N 1
ATOM 2532 C CA . TYR A 1 324 ? 9.578 12.016 -6.047 1 95.06 324 TYR A CA 1
ATOM 2533 C C . TYR A 1 324 ? 9.57 11.797 -7.555 1 95.06 324 TYR A C 1
ATOM 2535 O O . TYR A 1 324 ? 10.477 12.25 -8.258 1 95.06 324 TYR A O 1
ATOM 2543 N N . MET A 1 325 ? 8.555 11.172 -8.062 1 93.75 325 MET A N 1
ATOM 2544 C CA . MET A 1 325 ? 8.445 10.883 -9.492 1 93.75 325 MET A CA 1
ATOM 2545 C C . MET A 1 325 ? 8.312 12.172 -10.297 1 93.75 325 MET A C 1
ATOM 2547 O O . MET A 1 325 ? 8.812 12.258 -11.422 1 93.75 325 MET A O 1
ATOM 2551 N N . PHE A 1 326 ? 7.652 13.117 -9.797 1 95.31 326 PHE A N 1
ATOM 2552 C CA . PHE A 1 326 ? 7.457 14.391 -10.484 1 95.31 326 PHE A CA 1
ATOM 2553 C C . PHE A 1 326 ? 8.742 15.211 -10.492 1 95.31 326 PHE A C 1
ATOM 2555 O O . PHE A 1 326 ? 9.125 15.766 -11.523 1 95.31 326 PHE A O 1
ATOM 2562 N N . ALA A 1 327 ? 9.398 15.266 -9.297 1 92.12 327 ALA A N 1
ATOM 2563 C CA . ALA A 1 327 ? 10.539 16.156 -9.117 1 92.12 327 ALA A CA 1
ATOM 2564 C C . ALA A 1 327 ? 11.805 15.562 -9.711 1 92.12 327 ALA A C 1
ATOM 2566 O O . ALA A 1 327 ? 12.719 16.281 -10.117 1 92.12 327 ALA A O 1
ATOM 2567 N N . GLY A 1 328 ? 11.914 14.242 -9.688 1 89.88 328 GLY A N 1
ATOM 2568 C CA . GLY A 1 328 ? 13.117 13.594 -10.18 1 89.88 328 GLY A CA 1
ATOM 2569 C C . GLY A 1 328 ? 14.281 13.672 -9.203 1 89.88 328 GLY A C 1
ATOM 2570 O O . GLY A 1 328 ? 15.406 13.328 -9.547 1 89.88 328 GLY A O 1
ATOM 2571 N N . SER A 1 329 ? 14.031 14.242 -8.109 1 89.25 329 SER A N 1
ATOM 2572 C CA . SER A 1 329 ? 14.977 14.328 -7 1 89.25 329 SER A CA 1
ATOM 2573 C C . SER A 1 329 ? 14.289 14.031 -5.668 1 89.25 329 SER A C 1
ATOM 2575 O O . SER A 1 329 ? 13.086 14.234 -5.523 1 89.25 329 SER A O 1
ATOM 2577 N N . PHE A 1 330 ? 15.133 13.586 -4.75 1 90.38 330 PHE A N 1
ATOM 2578 C CA . PHE A 1 330 ? 14.594 13.141 -3.471 1 90.38 330 PHE A CA 1
ATOM 2579 C C . PHE A 1 330 ? 13.852 14.273 -2.768 1 90.38 330 PHE A C 1
ATOM 2581 O O . PHE A 1 330 ? 14.445 15.305 -2.451 1 90.38 330 PHE A O 1
ATOM 2588 N N . PRO A 1 331 ? 12.602 14.078 -2.422 1 93.5 331 PRO A N 1
ATOM 2589 C CA . PRO A 1 331 ? 11.828 15.102 -1.713 1 93.5 331 PRO A CA 1
ATOM 2590 C C . PRO A 1 331 ? 11.93 14.969 -0.195 1 93.5 331 PRO A C 1
ATOM 2592 O O . PRO A 1 331 ? 11.703 13.883 0.349 1 93.5 331 PRO A O 1
ATOM 2595 N N . HIS A 1 332 ? 12.211 16.047 0.442 1 92.75 332 HIS A N 1
ATOM 2596 C CA . HIS A 1 332 ? 12.266 16.062 1.899 1 92.75 332 HIS A CA 1
ATOM 2597 C C . HIS A 1 332 ? 10.953 16.578 2.49 1 92.75 332 HIS A C 1
ATOM 2599 O O . HIS A 1 332 ? 10.453 17.625 2.086 1 92.75 332 HIS A O 1
ATOM 2605 N N . PHE A 1 333 ? 10.422 15.844 3.393 1 95.31 333 PHE A N 1
ATOM 2606 C CA . PHE A 1 333 ? 9.18 16.234 4.055 1 95.31 333 PHE A CA 1
ATOM 2607 C C . PHE A 1 333 ? 9.352 17.547 4.805 1 95.31 333 PHE A C 1
ATOM 2609 O O . PHE A 1 333 ? 10.359 17.75 5.484 1 95.31 333 PHE A O 1
ATOM 2616 N N . VAL A 1 334 ? 8.32 18.438 4.668 1 91.81 334 VAL A N 1
ATOM 2617 C CA . VAL A 1 334 ? 8.328 19.719 5.367 1 91.81 334 VAL A CA 1
ATOM 2618 C C . VAL A 1 334 ? 7.152 19.781 6.344 1 91.81 334 VAL A C 1
ATOM 2620 O O . VAL A 1 334 ? 7.34 20.016 7.535 1 91.81 334 VAL A O 1
ATOM 2623 N N . GLU A 1 335 ? 5.996 19.5 5.824 1 92.44 335 GLU A N 1
ATOM 2624 C CA . GLU A 1 335 ? 4.848 19.578 6.719 1 92.44 335 GLU A CA 1
ATOM 2625 C C . GLU A 1 335 ? 3.629 18.891 6.113 1 92.44 335 GLU A C 1
ATOM 2627 O O . GLU A 1 335 ? 3.586 18.641 4.906 1 92.44 335 GLU A O 1
ATOM 2632 N N . VAL A 1 336 ? 2.768 18.453 6.926 1 93.38 336 VAL A N 1
ATOM 2633 C CA . VAL A 1 336 ? 1.376 18.188 6.578 1 93.38 336 VAL A CA 1
ATOM 2634 C C . VAL A 1 336 ? 0.525 19.422 6.844 1 93.38 336 VAL A C 1
ATOM 2636 O O . VAL A 1 336 ? 0.487 19.938 7.965 1 93.38 336 VAL A O 1
ATOM 2639 N N . ASP A 1 337 ? -0.033 19.828 5.629 1 85.62 337 ASP A N 1
ATOM 2640 C CA . ASP A 1 337 ? -0.852 21.031 5.723 1 85.62 337 ASP A CA 1
ATOM 2641 C C . ASP A 1 337 ? -2.34 20.688 5.719 1 85.62 337 ASP A C 1
ATOM 2643 O O . ASP A 1 337 ? -2.967 20.625 4.66 1 85.62 337 ASP A O 1
ATOM 2647 N N . GLU A 1 338 ? -2.891 20.391 6.75 1 86.38 338 GLU A N 1
ATOM 2648 C CA . GLU A 1 338 ? -4.312 20.141 6.969 1 86.38 338 GLU A CA 1
ATOM 2649 C C . GLU A 1 338 ? -4.719 18.75 6.477 1 86.38 338 GLU A C 1
ATOM 2651 O O . GLU A 1 338 ? -4.414 18.375 5.344 1 86.38 338 GLU A O 1
ATOM 2656 N N . VAL A 1 339 ? -5.289 18.062 7.203 1 91.81 339 VAL A N 1
ATOM 2657 C CA . VAL A 1 339 ? -5.945 16.797 6.902 1 91.81 339 VAL A CA 1
ATOM 2658 C C . VAL A 1 339 ? -7.406 16.844 7.34 1 91.81 339 VAL A C 1
ATOM 2660 O O . VAL A 1 339 ? -7.711 17.281 8.453 1 91.81 339 VAL A O 1
ATOM 2663 N N . SER A 1 340 ? -8.266 16.484 6.426 1 89.62 340 SER A N 1
ATOM 2664 C CA . SER A 1 340 ? -9.68 16.453 6.773 1 89.62 340 SER A CA 1
ATOM 2665 C C . SER A 1 340 ? -10.211 15.016 6.754 1 89.62 340 SER A C 1
ATOM 2667 O O . SER A 1 340 ? -10.008 14.289 5.785 1 89.62 340 SER A O 1
ATOM 2669 N N . PHE A 1 341 ? -10.844 14.656 7.781 1 89.12 341 PHE A N 1
ATOM 2670 C CA . PHE A 1 341 ? -11.562 13.391 7.867 1 89.12 341 PHE A CA 1
ATOM 2671 C C . PHE A 1 341 ? -13.062 13.609 7.707 1 89.12 341 PHE A C 1
ATOM 2673 O O . PHE A 1 341 ? -13.758 13.93 8.672 1 89.12 341 PHE A O 1
ATOM 2680 N N . ILE A 1 342 ? -13.555 13.32 6.578 1 88.81 342 ILE A N 1
ATOM 2681 C CA . ILE A 1 342 ? -14.914 13.68 6.195 1 88.81 342 ILE A CA 1
ATOM 2682 C C . ILE A 1 342 ? -15.867 12.539 6.543 1 88.81 342 ILE A C 1
ATOM 2684 O O . ILE A 1 342 ? -16.938 12.773 7.125 1 88.81 342 ILE A O 1
ATOM 2688 N N . HIS A 1 343 ? -15.492 11.297 6.156 1 90.88 343 HIS A N 1
ATOM 2689 C CA . HIS A 1 343 ? -16.297 10.109 6.434 1 90.88 343 HIS A CA 1
ATOM 2690 C C . HIS A 1 343 ? -15.438 8.977 6.992 1 90.88 343 HIS A C 1
ATOM 2692 O O . HIS A 1 343 ? -14.281 8.82 6.602 1 90.88 343 HIS A O 1
ATOM 2698 N N . PRO A 1 344 ? -16.047 8.25 7.891 1 91.31 344 PRO A N 1
ATOM 2699 C CA . PRO A 1 344 ? -15.305 7.102 8.398 1 91.31 344 PRO A CA 1
ATOM 2700 C C . PRO A 1 344 ? -15.055 6.039 7.332 1 91.31 344 PRO A C 1
ATOM 2702 O O . PRO A 1 344 ? -15.836 5.914 6.387 1 91.31 344 PRO A O 1
ATOM 2705 N N . VAL A 1 345 ? -13.953 5.41 7.426 1 94.44 345 VAL A N 1
ATOM 2706 C CA . VAL A 1 345 ? -13.633 4.27 6.574 1 94.44 345 VAL A CA 1
ATOM 2707 C C . VAL A 1 345 ? -13.844 2.969 7.344 1 94.44 345 VAL A C 1
ATOM 2709 O O . VAL A 1 345 ? -13.391 2.836 8.484 1 94.44 345 VAL A O 1
ATOM 2712 N N . GLU A 1 346 ? -14.5 1.992 6.742 1 94.31 346 GLU A N 1
ATOM 2713 C CA . GLU A 1 346 ? -14.859 0.746 7.414 1 94.31 346 GLU A CA 1
ATOM 2714 C C . GLU A 1 346 ? -13.891 -0.376 7.043 1 94.31 346 GLU A C 1
ATOM 2716 O O . GLU A 1 346 ? -13.258 -0.332 5.988 1 94.31 346 GLU A O 1
ATOM 2721 N N . VAL A 1 347 ? -13.828 -1.358 7.973 1 93.06 347 VAL A N 1
ATOM 2722 C CA . VAL A 1 347 ? -13.133 -2.594 7.633 1 93.06 347 VAL A CA 1
ATOM 2723 C C . VAL A 1 347 ? -13.82 -3.268 6.449 1 93.06 347 VAL A C 1
ATOM 2725 O O . VAL A 1 347 ? -15.047 -3.357 6.406 1 93.06 347 VAL A O 1
ATOM 2728 N N . GLY A 1 348 ? -12.992 -3.719 5.445 1 92.38 348 GLY A N 1
ATOM 2729 C CA . GLY A 1 348 ? -13.555 -4.355 4.266 1 92.38 348 GLY A CA 1
ATOM 2730 C C . GLY A 1 348 ? -13.68 -3.414 3.08 1 92.38 348 GLY A C 1
ATOM 2731 O O . GLY A 1 348 ? -13.844 -3.857 1.942 1 92.38 348 GLY A O 1
ATOM 2732 N N . ASP A 1 349 ? -13.586 -2.131 3.348 1 94.12 349 ASP A N 1
ATOM 2733 C CA . ASP A 1 349 ? -13.617 -1.154 2.264 1 94.12 349 ASP A CA 1
ATOM 2734 C C . ASP A 1 349 ? -12.359 -1.257 1.396 1 94.12 349 ASP A C 1
ATOM 2736 O O . ASP A 1 349 ? -11.305 -1.689 1.866 1 94.12 349 ASP A O 1
ATOM 2740 N N . ILE A 1 350 ? -12.539 -0.961 0.132 1 95.25 350 ILE A N 1
ATOM 2741 C CA . ILE A 1 350 ? -11.406 -0.684 -0.748 1 95.25 350 ILE A CA 1
ATOM 2742 C C . ILE A 1 350 ? -11.18 0.823 -0.829 1 95.25 350 ILE A C 1
ATOM 2744 O O . ILE A 1 350 ? -12.07 1.576 -1.216 1 95.25 350 ILE A O 1
ATOM 2748 N N . CYS A 1 351 ? -9.977 1.205 -0.416 1 96.38 351 CYS A N 1
ATOM 2749 C CA . CYS A 1 351 ? -9.656 2.629 -0.4 1 96.38 351 CYS A CA 1
ATOM 2750 C C . CYS A 1 351 ? -8.656 2.977 -1.492 1 96.38 351 CYS A C 1
ATOM 2752 O O . CYS A 1 351 ? -7.633 2.303 -1.64 1 96.38 351 CYS A O 1
ATOM 2754 N N . GLU A 1 352 ? -8.977 3.953 -2.254 1 97.12 352 GLU A N 1
ATOM 2755 C CA . GLU A 1 352 ? -8.078 4.484 -3.279 1 97.12 352 GLU A CA 1
ATOM 2756 C C . GLU A 1 352 ? -7.477 5.816 -2.844 1 97.12 352 GLU A C 1
ATOM 2758 O O . GLU A 1 352 ? -8.203 6.754 -2.508 1 97.12 352 GLU A O 1
ATOM 2763 N N . PHE A 1 353 ? -6.191 5.895 -2.811 1 97.81 353 PHE A N 1
ATOM 2764 C CA . PHE A 1 353 ? -5.473 7.141 -2.582 1 97.81 353 PHE A CA 1
ATOM 2765 C C . PHE A 1 353 ? -4.945 7.711 -3.895 1 97.81 353 PHE A C 1
ATOM 2767 O O . PHE A 1 353 ? -4.191 7.043 -4.605 1 97.81 353 PHE A O 1
ATOM 2774 N N . ASN A 1 354 ? -5.336 8.906 -4.227 1 97.38 354 ASN A N 1
ATOM 2775 C CA . ASN A 1 354 ? -4.875 9.594 -5.426 1 97.38 354 ASN A CA 1
ATOM 2776 C C . ASN A 1 354 ? -4.031 10.812 -5.078 1 97.38 354 ASN A C 1
ATOM 2778 O O . ASN A 1 354 ? -4.535 11.781 -4.5 1 97.38 354 ASN A O 1
ATOM 2782 N N . GLY A 1 355 ? -2.775 10.703 -5.379 1 97.81 355 GLY A N 1
ATOM 2783 C CA . GLY A 1 355 ? -1.879 11.82 -5.141 1 97.81 355 GLY A CA 1
ATOM 2784 C C . GLY A 1 355 ? -1.622 12.656 -6.379 1 97.81 355 GLY A C 1
ATOM 2785 O O . GLY A 1 355 ? -1.475 12.117 -7.477 1 97.81 355 GLY A O 1
ATOM 2786 N N . ARG A 1 356 ? -1.6 14.039 -6.203 1 97.75 356 ARG A N 1
ATOM 2787 C CA . ARG A 1 356 ? -1.328 14.977 -7.285 1 97.75 356 ARG A CA 1
ATOM 2788 C C . ARG A 1 356 ? -0.462 16.141 -6.805 1 97.75 356 ARG A C 1
ATOM 2790 O O . ARG A 1 356 ? -0.638 16.625 -5.684 1 97.75 356 ARG A O 1
ATOM 2797 N N . VAL A 1 357 ? 0.458 16.484 -7.645 1 97.38 357 VAL A N 1
ATOM 2798 C CA . VAL A 1 357 ? 1.183 17.734 -7.387 1 97.38 357 VAL A CA 1
ATOM 2799 C C . VAL A 1 357 ? 0.306 18.922 -7.75 1 97.38 357 VAL A C 1
ATOM 2801 O O . VAL A 1 357 ? -0.003 19.141 -8.922 1 97.38 357 VAL A O 1
ATOM 2804 N N . MET A 1 358 ? -0.045 19.734 -6.727 1 95.44 358 MET A N 1
ATOM 2805 C CA . MET A 1 358 ? -1.016 20.812 -6.918 1 95.44 358 MET A CA 1
ATOM 2806 C C . MET A 1 358 ? -0.313 22.141 -7.188 1 95.44 358 MET A C 1
ATOM 2808 O O . MET A 1 358 ? -0.874 23.016 -7.836 1 95.44 358 MET A O 1
ATOM 2812 N N . LEU A 1 359 ? 0.84 22.281 -6.621 1 91.38 359 LEU A N 1
ATOM 2813 C CA . LEU A 1 359 ? 1.554 23.562 -6.684 1 91.38 359 LEU A CA 1
ATOM 2814 C C . LEU A 1 359 ? 3.057 23.344 -6.543 1 91.38 359 LEU A C 1
ATOM 2816 O O . LEU A 1 359 ? 3.498 22.516 -5.746 1 91.38 359 LEU A O 1
ATOM 2820 N N . THR A 1 360 ? 3.807 24.031 -7.355 1 90.38 360 THR A N 1
ATOM 2821 C CA . THR A 1 360 ? 5.262 24.016 -7.262 1 90.38 360 THR A CA 1
ATOM 2822 C C . THR A 1 360 ? 5.824 25.422 -7.156 1 90.38 360 THR A C 1
ATOM 2824 O O . THR A 1 360 ? 5.277 26.359 -7.742 1 90.38 360 THR A O 1
ATOM 2827 N N . TYR A 1 361 ? 6.824 25.547 -6.344 1 80.38 361 TYR A N 1
ATOM 2828 C CA . TYR A 1 361 ? 7.598 26.781 -6.266 1 80.38 361 TYR A CA 1
ATOM 2829 C C . TYR A 1 361 ? 9.055 26.531 -6.629 1 80.38 361 TYR A C 1
ATOM 2831 O O . TYR A 1 361 ? 9.672 25.594 -6.133 1 80.38 361 TYR A O 1
ATOM 2839 N N . THR A 1 362 ? 9.695 27.219 -7.586 1 69.69 362 THR A N 1
ATOM 2840 C CA . THR A 1 362 ? 11.031 26.891 -8.078 1 69.69 362 THR A CA 1
ATOM 2841 C C . THR A 1 362 ? 12.008 28.031 -7.801 1 69.69 362 THR A C 1
ATOM 2843 O O . THR A 1 362 ? 13.219 27.828 -7.816 1 69.69 362 THR A O 1
ATOM 2846 N N . LYS A 1 363 ? 11.742 29.188 -7.656 1 61.5 363 LYS A N 1
ATOM 2847 C CA . LYS A 1 363 ? 12.672 30.312 -7.75 1 61.5 363 LYS A CA 1
ATOM 2848 C C . LYS A 1 363 ? 13.562 30.406 -6.512 1 61.5 363 LYS A C 1
ATOM 2850 O O . LYS A 1 363 ? 14.773 30.578 -6.625 1 61.5 363 LYS A O 1
ATOM 2855 N N . VAL A 1 364 ? 13.016 30.375 -5.297 1 60.12 364 VAL A N 1
ATOM 2856 C CA . VAL A 1 364 ? 13.828 30.562 -4.102 1 60.12 364 VAL A CA 1
ATOM 2857 C C . VAL A 1 364 ? 13.992 29.234 -3.365 1 60.12 364 VAL A C 1
ATOM 2859 O O . VAL A 1 364 ? 15.109 28.828 -3.039 1 60.12 364 VAL A O 1
ATOM 2862 N N . ARG A 1 365 ? 13.016 28.594 -3.162 1 73.88 365 ARG A N 1
ATOM 2863 C CA . ARG A 1 365 ? 12.961 27.312 -2.459 1 73.88 365 ARG A CA 1
ATOM 2864 C C . ARG A 1 365 ? 12.078 26.312 -3.199 1 73.88 365 ARG A C 1
ATOM 2866 O O . ARG A 1 365 ? 10.859 26.516 -3.297 1 73.88 365 ARG A O 1
ATOM 2873 N N . PRO A 1 366 ? 12.844 25.281 -3.76 1 83.88 366 PRO A N 1
ATOM 2874 C CA . PRO A 1 366 ? 12.016 24.344 -4.512 1 83.88 366 PRO A CA 1
ATOM 2875 C C . PRO A 1 366 ? 11.078 23.531 -3.617 1 83.88 366 PRO A C 1
ATOM 2877 O O . PRO A 1 366 ? 11.531 22.703 -2.83 1 83.88 366 PRO A O 1
ATOM 2880 N N . ILE A 1 367 ? 9.82 23.891 -3.705 1 88.38 367 ILE A N 1
ATOM 2881 C CA . ILE A 1 367 ? 8.805 23.266 -2.861 1 88.38 367 ILE A CA 1
ATOM 2882 C C . ILE A 1 367 ? 7.715 22.656 -3.736 1 88.38 367 ILE A C 1
ATOM 2884 O O . ILE A 1 367 ? 7.395 23.188 -4.801 1 88.38 367 ILE A O 1
ATOM 2888 N N . LEU A 1 368 ? 7.211 21.531 -3.287 1 93.12 368 LEU A N 1
ATOM 2889 C CA . LEU A 1 368 ? 6.086 20.844 -3.916 1 93.12 368 LEU A CA 1
ATOM 2890 C C . LEU A 1 368 ? 4.93 20.688 -2.934 1 93.12 368 LEU A C 1
ATOM 2892 O O . LEU A 1 368 ? 5.133 20.281 -1.789 1 93.12 368 LEU A O 1
ATOM 2896 N N . HIS A 1 369 ? 3.758 21.094 -3.379 1 94.12 369 HIS A N 1
ATOM 2897 C CA . HIS A 1 369 ? 2.535 20.781 -2.648 1 94.12 369 HIS A CA 1
ATOM 2898 C C . HIS A 1 369 ? 1.819 19.578 -3.268 1 94.12 369 HIS A C 1
ATOM 2900 O O . HIS A 1 369 ? 1.438 19.625 -4.438 1 94.12 369 HIS A O 1
ATOM 2906 N N . VAL A 1 370 ? 1.655 18.547 -2.49 1 97.31 370 VAL A N 1
ATOM 2907 C CA . VAL A 1 370 ? 0.991 17.328 -2.967 1 97.31 370 VAL A CA 1
ATOM 2908 C C . VAL A 1 370 ? -0.314 17.125 -2.201 1 97.31 370 VAL A C 1
ATOM 2910 O O . VAL A 1 370 ? -0.319 17.094 -0.969 1 97.31 370 VAL A O 1
ATOM 2913 N N . GLU A 1 371 ? -1.378 17.031 -2.941 1 97.12 371 GLU A N 1
ATOM 2914 C CA . GLU A 1 371 ? -2.67 16.672 -2.361 1 97.12 371 GLU A CA 1
ATOM 2915 C C . GLU A 1 371 ? -2.996 15.211 -2.598 1 97.12 371 GLU A C 1
ATOM 2917 O O . GLU A 1 371 ? -2.865 14.711 -3.717 1 97.12 371 GLU A O 1
ATOM 2922 N N . VAL A 1 372 ? -3.336 14.492 -1.545 1 97.94 372 VAL A N 1
ATOM 2923 C CA . VAL A 1 372 ? -3.783 13.102 -1.648 1 97.94 372 VAL A CA 1
ATOM 2924 C C . VAL A 1 372 ? -5.25 13 -1.237 1 97.94 372 VAL A C 1
ATOM 2926 O O . VAL A 1 372 ? -5.613 13.359 -0.114 1 97.94 372 VAL A O 1
ATOM 2929 N N . THR A 1 373 ? -6.078 12.57 -2.15 1 96.94 373 THR A N 1
ATOM 2930 C CA . THR A 1 373 ? -7.488 12.328 -1.866 1 96.94 373 THR A CA 1
ATOM 2931 C C . THR A 1 373 ? -7.75 10.836 -1.672 1 96.94 373 THR A C 1
ATOM 2933 O O . THR A 1 373 ? -7.402 10.023 -2.529 1 96.94 373 THR A O 1
ATOM 2936 N N . ALA A 1 374 ? -8.266 10.477 -0.522 1 97.25 374 ALA A N 1
ATOM 2937 C CA . ALA A 1 374 ? -8.68 9.102 -0.255 1 97.25 374 ALA A CA 1
ATOM 2938 C C . ALA A 1 374 ? -10.164 8.906 -0.528 1 97.25 374 ALA A C 1
ATOM 2940 O O . ALA A 1 374 ? -10.992 9.719 -0.104 1 97.25 374 ALA A O 1
ATOM 2941 N N . SER A 1 375 ? -10.516 7.871 -1.253 1 97.12 375 SER A N 1
ATOM 2942 C CA . SER A 1 375 ? -11.898 7.535 -1.562 1 97.12 375 SER A CA 1
ATOM 2943 C C . SER A 1 375 ? -12.18 6.059 -1.301 1 97.12 375 SER A C 1
ATOM 2945 O O . SER A 1 375 ? -11.336 5.203 -1.572 1 97.12 375 SER A O 1
ATOM 2947 N N . VAL A 1 376 ? -13.297 5.832 -0.727 1 95.56 376 VAL A N 1
ATOM 2948 C CA . VAL A 1 376 ? -13.781 4.461 -0.592 1 95.56 376 VAL A CA 1
ATOM 2949 C C . VAL A 1 376 ? -14.555 4.059 -1.848 1 95.56 376 VAL A C 1
ATOM 2951 O O . VAL A 1 376 ? -15.438 4.793 -2.301 1 95.56 376 VAL A O 1
ATOM 2954 N N . LEU A 1 377 ? -14.148 2.891 -2.354 1 93.62 377 LEU A N 1
ATOM 2955 C CA . LEU A 1 377 ? -14.828 2.34 -3.521 1 93.62 377 LEU A CA 1
ATOM 2956 C C . LEU A 1 377 ? -15.742 1.183 -3.121 1 93.62 377 LEU A C 1
ATOM 2958 O O . LEU A 1 377 ? -15.336 0.313 -2.344 1 93.62 377 LEU A O 1
ATOM 2962 N N . LYS A 1 378 ? -16.953 1.259 -3.559 1 91.38 378 LYS A N 1
ATOM 2963 C CA . LYS A 1 378 ? -17.891 0.159 -3.385 1 91.38 378 LYS A CA 1
ATOM 2964 C C . LYS A 1 378 ? -18.359 -0.381 -4.734 1 91.38 378 LYS A C 1
ATOM 2966 O O . LYS A 1 378 ? -19.438 -0.013 -5.219 1 91.38 378 LYS A O 1
ATOM 2971 N N . PRO A 1 379 ? -17.609 -1.354 -5.207 1 88.12 379 PRO A N 1
ATOM 2972 C CA . PRO A 1 379 ? -17.906 -1.832 -6.559 1 88.12 379 PRO A CA 1
ATOM 2973 C C . PRO A 1 379 ? -19.312 -2.449 -6.672 1 88.12 379 PRO A C 1
ATOM 2975 O O . PRO A 1 379 ? -19.984 -2.27 -7.688 1 88.12 379 PRO A O 1
ATOM 2978 N N . ASP A 1 380 ? -19.75 -3.141 -5.688 1 84.5 380 ASP A N 1
ATOM 2979 C CA . ASP A 1 380 ? -21.062 -3.781 -5.711 1 84.5 380 ASP A CA 1
ATOM 2980 C C . ASP A 1 380 ? -22.188 -2.744 -5.824 1 84.5 380 ASP A C 1
ATOM 2982 O O . ASP A 1 380 ? -23.219 -3.008 -6.434 1 84.5 380 ASP A O 1
ATOM 2986 N N . GLN A 1 381 ? -21.922 -1.58 -5.262 1 87.38 381 GLN A N 1
ATOM 2987 C CA . GLN A 1 381 ? -22.922 -0.512 -5.254 1 87.38 381 GLN A CA 1
ATOM 2988 C C . GLN A 1 381 ? -22.641 0.517 -6.344 1 87.38 381 GLN A C 1
ATOM 2990 O O . GLN A 1 381 ? -23.406 1.45 -6.543 1 87.38 381 GLN A O 1
ATOM 2995 N N . LYS A 1 382 ? -21.578 0.293 -7.074 1 88.44 382 LYS A N 1
ATOM 2996 C CA . LYS A 1 382 ? -21.156 1.228 -8.117 1 88.44 382 LYS A CA 1
ATOM 2997 C C . LYS A 1 382 ? -21.094 2.654 -7.578 1 88.44 382 LYS A C 1
ATOM 2999 O O . LYS A 1 382 ? -21.656 3.574 -8.172 1 88.44 382 LYS A O 1
ATOM 3004 N N . SER A 1 383 ? -20.406 2.768 -6.434 1 90.06 383 SER A N 1
ATOM 3005 C CA . SER A 1 383 ? -20.328 4.078 -5.801 1 90.06 383 SER A CA 1
ATOM 3006 C C . SER A 1 383 ? -18.922 4.336 -5.246 1 90.06 383 SER A C 1
ATOM 3008 O O . SER A 1 383 ? -18.156 3.398 -5.051 1 90.06 383 SER A O 1
ATOM 3010 N N . SER A 1 384 ? -18.656 5.555 -5.176 1 92.38 384 SER A N 1
ATOM 3011 C CA . SER A 1 384 ? -17.406 6.051 -4.586 1 92.38 384 SER A CA 1
ATOM 3012 C C . SER A 1 384 ? -17.672 7.25 -3.682 1 92.38 384 SER A C 1
ATOM 3014 O O . SER A 1 384 ? -18.562 8.055 -3.949 1 92.38 384 SER A O 1
ATOM 3016 N N . LEU A 1 385 ? -16.906 7.309 -2.555 1 92.06 385 LEU A N 1
ATOM 3017 C CA . LEU A 1 385 ? -17.078 8.383 -1.589 1 92.06 385 LEU A CA 1
ATOM 3018 C C . LEU A 1 385 ? -15.734 8.898 -1.102 1 92.06 385 LEU A C 1
ATOM 3020 O O . LEU A 1 385 ? -14.898 8.125 -0.625 1 92.06 385 LEU A O 1
ATOM 3024 N N . VAL A 1 386 ? -15.555 10.242 -1.29 1 94.81 386 VAL A N 1
ATOM 3025 C CA . VAL A 1 386 ? -14.344 10.844 -0.749 1 94.81 386 VAL A CA 1
ATOM 3026 C C . VAL A 1 386 ? -14.406 10.844 0.777 1 94.81 386 VAL A C 1
ATOM 3028 O O . VAL A 1 386 ? -15.367 11.344 1.366 1 94.81 386 VAL A O 1
ATOM 3031 N N . THR A 1 387 ? -13.398 10.289 1.403 1 95 387 THR A N 1
ATOM 3032 C CA . THR A 1 387 ? -13.414 10.148 2.855 1 95 387 THR A CA 1
ATOM 3033 C C . THR A 1 387 ? -12.422 11.109 3.506 1 95 387 THR A C 1
ATOM 3035 O O . THR A 1 387 ? -12.648 11.578 4.621 1 95 387 THR A O 1
ATOM 3038 N N . ASN A 1 388 ? -11.273 11.336 2.84 1 94.81 388 ASN A N 1
ATOM 3039 C CA . ASN A 1 388 ? -10.227 12.164 3.42 1 94.81 388 ASN A CA 1
ATOM 3040 C C . ASN A 1 388 ? -9.469 12.945 2.348 1 94.81 388 ASN A C 1
ATOM 3042 O O . ASN A 1 388 ? -9.375 12.5 1.201 1 94.81 388 ASN A O 1
ATOM 3046 N N . VAL A 1 389 ? -8.953 14.07 2.697 1 94.5 389 VAL A N 1
ATOM 3047 C CA . VAL A 1 389 ? -8.023 14.852 1.884 1 94.5 389 VAL A CA 1
ATOM 3048 C C . VAL A 1 389 ? -6.789 15.203 2.707 1 94.5 389 VAL A C 1
ATOM 3050 O O . VAL A 1 389 ? -6.906 15.727 3.82 1 94.5 389 VAL A O 1
ATOM 3053 N N . PHE A 1 390 ? -5.664 14.898 2.182 1 96.06 390 PHE A N 1
ATOM 3054 C CA . PHE A 1 390 ? -4.383 15.133 2.836 1 96.06 390 PHE A CA 1
ATOM 3055 C C . PHE A 1 390 ? -3.52 16.078 2.012 1 96.06 390 PHE A C 1
ATOM 3057 O O . PHE A 1 390 ? -3.361 15.898 0.804 1 96.06 390 PHE A O 1
ATOM 3064 N N . ASN A 1 391 ? -2.957 17.078 2.623 1 94.12 391 ASN A N 1
ATOM 3065 C CA . ASN A 1 391 ? -2.053 18 1.952 1 94.12 391 ASN A CA 1
ATOM 3066 C C . ASN A 1 391 ? -0.639 17.922 2.521 1 94.12 391 ASN A C 1
ATOM 3068 O O . ASN A 1 391 ? -0.429 18.172 3.711 1 94.12 391 ASN A O 1
ATOM 3072 N N . PHE A 1 392 ? 0.271 17.578 1.656 1 96.31 392 PHE A N 1
ATOM 3073 C CA . PHE A 1 392 ? 1.669 17.438 2.047 1 96.31 392 PHE A CA 1
ATOM 3074 C C . PHE A 1 392 ? 2.533 18.484 1.344 1 96.31 392 PHE A C 1
ATOM 3076 O O . PHE A 1 392 ? 2.27 18.844 0.195 1 96.31 392 PHE A O 1
ATOM 3083 N N . VAL A 1 393 ? 3.564 18.922 2.047 1 93.31 393 VAL A N 1
ATOM 3084 C CA . VAL A 1 393 ? 4.562 19.828 1.468 1 93.31 393 VAL A CA 1
ATOM 3085 C C . VAL A 1 393 ? 5.941 19.172 1.533 1 93.31 393 VAL A C 1
ATOM 3087 O O . VAL A 1 393 ? 6.359 18.688 2.59 1 93.31 393 VAL A O 1
ATOM 3090 N N . PHE A 1 394 ? 6.594 19.156 0.429 1 94.12 394 PHE A N 1
ATOM 3091 C CA . PHE A 1 394 ? 7.949 18.625 0.321 1 94.12 394 PHE A CA 1
ATOM 3092 C C . PHE A 1 394 ? 8.906 19.688 -0.196 1 94.12 394 PHE A C 1
ATOM 3094 O O . PHE A 1 394 ? 8.492 20.625 -0.893 1 94.12 394 PHE A O 1
ATOM 3101 N N . GLU A 1 395 ? 10.141 19.516 0.146 1 90.94 395 GLU A N 1
ATOM 3102 C CA . GLU A 1 395 ? 11.195 20.406 -0.328 1 90.94 395 GLU A CA 1
ATOM 3103 C C . GLU A 1 395 ? 12.336 19.609 -0.967 1 90.94 395 GLU A C 1
ATOM 3105 O O . GLU A 1 395 ? 12.68 18.531 -0.503 1 90.94 395 GLU A O 1
ATOM 3110 N N . LEU A 1 396 ? 12.844 20.141 -2.094 1 89.94 396 LEU A N 1
ATOM 3111 C CA . LEU A 1 396 ? 14.055 19.578 -2.691 1 89.94 396 LEU A CA 1
ATOM 3112 C C . LEU A 1 396 ? 15.297 20.297 -2.168 1 89.94 396 LEU A C 1
ATOM 3114 O O . LEU A 1 396 ? 15.297 21.516 -2.014 1 89.94 396 LEU A O 1
ATOM 3118 N N . ARG A 1 397 ? 16.234 19.547 -1.775 1 83.88 397 ARG A N 1
ATOM 3119 C CA . ARG A 1 397 ? 17.5 20.078 -1.251 1 83.88 397 ARG A CA 1
ATOM 3120 C C . ARG A 1 397 ? 18.672 19.625 -2.105 1 83.88 397 ARG A C 1
ATOM 3122 O O . ARG A 1 397 ? 19.234 18.547 -1.894 1 83.88 397 ARG A O 1
ATOM 3129 N N . PRO A 1 398 ? 19.016 20.453 -2.969 1 77.19 398 PRO A N 1
ATOM 3130 C CA . PRO A 1 398 ? 20.172 20.062 -3.783 1 77.19 398 PRO A CA 1
ATOM 3131 C C . PRO A 1 398 ? 21.453 19.891 -2.957 1 77.19 398 PRO A C 1
ATOM 3133 O O . PRO A 1 398 ? 21.609 20.547 -1.922 1 77.19 398 PRO A O 1
ATOM 3136 N N . LYS A 1 399 ? 22.219 18.969 -3.418 1 75.75 399 LYS A N 1
ATOM 3137 C CA . LYS A 1 399 ? 23.531 18.812 -2.789 1 75.75 399 LYS A CA 1
ATOM 3138 C C . LYS A 1 399 ? 24.359 20.078 -2.943 1 75.75 399 LYS A C 1
ATOM 3140 O O . LYS A 1 399 ? 24.141 20.875 -3.859 1 75.75 399 LYS A O 1
ATOM 3145 N N . PRO A 1 400 ? 25.281 20.203 -1.906 1 74.38 400 PRO A N 1
ATOM 3146 C CA . PRO A 1 400 ? 26.141 21.391 -2.033 1 74.38 400 PRO A CA 1
ATOM 3147 C C . PRO A 1 400 ? 26.828 21.469 -3.389 1 74.38 400 PRO A C 1
ATOM 3149 O O . PRO A 1 400 ? 27.406 20.469 -3.855 1 74.38 400 PRO A O 1
ATOM 3152 N N . GLY A 1 401 ? 26.688 22.531 -4.094 1 71.5 401 GLY A N 1
ATOM 3153 C CA . GLY A 1 401 ? 27.328 22.734 -5.383 1 71.5 401 GLY A CA 1
ATOM 3154 C C . GLY A 1 401 ? 26.453 22.375 -6.555 1 71.5 401 GLY A C 1
ATOM 3155 O O . GLY A 1 401 ? 26.781 22.656 -7.707 1 71.5 401 GLY A O 1
ATOM 3156 N N . GLN A 1 402 ? 25.422 21.781 -6.191 1 74.12 402 GLN A N 1
ATOM 3157 C CA . GLN A 1 402 ? 24.516 21.406 -7.277 1 74.12 402 GLN A CA 1
ATOM 3158 C C . GLN A 1 402 ? 23.469 22.484 -7.531 1 74.12 402 GLN A C 1
ATOM 3160 O O . GLN A 1 402 ? 23.047 23.172 -6.605 1 74.12 402 GLN A O 1
ATOM 3165 N N . ALA A 1 403 ? 23.234 22.672 -8.789 1 72.62 403 ALA A N 1
ATOM 3166 C CA . ALA A 1 403 ? 22.172 23.609 -9.164 1 72.62 403 ALA A CA 1
ATOM 3167 C C . ALA A 1 403 ? 20.812 23.156 -8.641 1 72.62 403 ALA A C 1
ATOM 3169 O O . ALA A 1 403 ? 20.609 21.969 -8.398 1 72.62 403 ALA A O 1
ATOM 3170 N N . LEU A 1 404 ? 20.031 24.172 -8.383 1 72.94 404 LEU A N 1
ATOM 3171 C CA . LEU A 1 404 ? 18.672 23.875 -7.961 1 72.94 404 LEU A CA 1
ATOM 3172 C C . LEU A 1 404 ? 17.953 23.016 -9.008 1 72.94 404 LEU A C 1
ATOM 3174 O O . LEU A 1 404 ? 18.078 23.281 -10.203 1 72.94 404 LEU A O 1
ATOM 3178 N N . PRO A 1 405 ? 17.391 21.969 -8.5 1 75.25 405 PRO A N 1
ATOM 3179 C CA . PRO A 1 405 ? 16.641 21.172 -9.461 1 75.25 405 PRO A CA 1
ATOM 3180 C C . PRO A 1 405 ? 15.5 21.938 -10.125 1 75.25 405 PRO A C 1
ATOM 3182 O O . PRO A 1 405 ? 14.859 22.781 -9.477 1 75.25 405 PRO A O 1
ATOM 3185 N N . VAL A 1 406 ? 15.438 21.781 -11.359 1 75.75 406 VAL A N 1
ATOM 3186 C CA . VAL A 1 406 ? 14.352 22.406 -12.102 1 75.75 406 VAL A CA 1
ATOM 3187 C C . VAL A 1 406 ? 13.07 21.594 -11.938 1 75.75 406 VAL A C 1
ATOM 3189 O O . VAL A 1 406 ? 13.047 20.406 -12.258 1 75.75 406 VAL A O 1
ATOM 3192 N N . ILE A 1 407 ? 12.102 22.188 -11.305 1 86.75 407 ILE A N 1
ATOM 3193 C CA . ILE A 1 407 ? 10.797 21.547 -11.164 1 86.75 407 ILE A CA 1
ATOM 3194 C C . ILE A 1 407 ? 9.812 22.172 -12.148 1 86.75 407 ILE A C 1
ATOM 3196 O O . ILE A 1 407 ? 9.75 23.391 -12.289 1 86.75 407 ILE A O 1
ATOM 3200 N N . LYS A 1 408 ? 9.109 21.359 -12.82 1 89.38 408 LYS A N 1
ATOM 3201 C CA . LYS A 1 408 ? 8.109 21.859 -13.758 1 89.38 408 LYS A CA 1
ATOM 3202 C C . LYS A 1 408 ? 6.977 22.578 -13.023 1 89.38 408 LYS A C 1
ATOM 3204 O O . LYS A 1 408 ? 6.648 22.219 -11.891 1 89.38 408 LYS A O 1
ATOM 3209 N N . ARG A 1 409 ? 6.453 23.562 -13.688 1 88.19 409 ARG A N 1
ATOM 3210 C CA . ARG A 1 409 ? 5.23 24.172 -13.18 1 88.19 409 ARG A CA 1
ATOM 3211 C C . ARG A 1 409 ? 4.02 23.281 -13.461 1 88.19 409 ARG A C 1
ATOM 3213 O O . ARG A 1 409 ? 4.039 22.469 -14.383 1 88.19 409 ARG A O 1
ATOM 3220 N N . VAL A 1 410 ? 3.053 23.422 -12.633 1 93.56 410 VAL A N 1
ATOM 3221 C CA . VAL A 1 410 ? 1.841 22.625 -12.812 1 93.56 410 VAL A CA 1
ATOM 3222 C C . VAL A 1 410 ? 0.629 23.562 -12.914 1 93.56 410 VAL A C 1
ATOM 3224 O O . VAL A 1 410 ? 0.56 24.578 -12.219 1 93.56 410 VAL A O 1
ATOM 3227 N N . PHE A 1 411 ? -0.331 23.188 -13.844 1 92.75 411 PHE A N 1
ATOM 3228 C CA . PHE A 1 411 ? -1.517 24.016 -14.039 1 92.75 411 PHE A CA 1
ATOM 3229 C C . PHE A 1 411 ? -2.777 23.156 -14.047 1 92.75 411 PHE A C 1
ATOM 3231 O O . PHE A 1 411 ? -2.744 22 -14.453 1 92.75 411 PHE A O 1
ATOM 3238 N N . PRO A 1 412 ? -3.906 23.703 -13.516 1 94.44 412 PRO A N 1
ATOM 3239 C CA . PRO A 1 412 ? -5.18 22.969 -13.5 1 94.44 412 PRO A CA 1
ATOM 3240 C C . PRO A 1 412 ? -5.848 22.938 -14.867 1 94.44 412 PRO A C 1
ATOM 3242 O O . PRO A 1 412 ? -5.68 23.859 -15.672 1 94.44 412 PRO A O 1
ATOM 3245 N N . ALA A 1 413 ? -6.617 21.906 -15.102 1 92 413 ALA A N 1
ATOM 3246 C CA . ALA A 1 413 ? -7.371 21.766 -16.344 1 92 413 ALA A CA 1
ATOM 3247 C C . ALA A 1 413 ? -8.836 22.125 -16.141 1 92 413 ALA A C 1
ATOM 3249 O O . ALA A 1 413 ? -9.57 22.359 -17.109 1 92 413 ALA A O 1
ATOM 3250 N N . THR A 1 414 ? -9.297 22.125 -14.906 1 91.19 414 THR A N 1
ATOM 3251 C CA . THR A 1 414 ? -10.688 22.422 -14.586 1 91.19 414 THR A CA 1
ATOM 3252 C C . THR A 1 414 ? -10.781 23.547 -13.547 1 91.19 414 THR A C 1
ATOM 3254 O O . THR A 1 414 ? -9.82 23.797 -12.82 1 91.19 414 THR A O 1
ATOM 3257 N N . ASN A 1 415 ? -11.945 24.156 -13.523 1 87.38 415 ASN A N 1
ATOM 3258 C CA . ASN A 1 415 ? -12.172 25.25 -12.586 1 87.38 415 ASN A CA 1
ATOM 3259 C C . ASN A 1 415 ? -12.148 24.75 -11.141 1 87.38 415 ASN A C 1
ATOM 3261 O O . ASN A 1 415 ? -11.672 25.453 -10.25 1 87.38 415 ASN A O 1
ATOM 3265 N N . THR A 1 416 ? -12.633 23.609 -10.906 1 88.12 416 THR A N 1
ATOM 3266 C CA . THR A 1 416 ? -12.664 23.047 -9.562 1 88.12 416 THR A CA 1
ATOM 3267 C C . THR A 1 416 ? -11.25 22.891 -9.016 1 88.12 416 THR A C 1
ATOM 3269 O O . THR A 1 416 ? -10.969 23.266 -7.875 1 88.12 416 THR A O 1
ATOM 3272 N N . ILE A 1 417 ? -10.438 22.422 -9.812 1 91.75 417 ILE A N 1
ATOM 3273 C CA . ILE A 1 417 ? -9.062 22.219 -9.391 1 91.75 417 ILE A CA 1
ATOM 3274 C C . ILE A 1 417 ? -8.359 23.578 -9.258 1 91.75 417 ILE A C 1
ATOM 3276 O O . ILE A 1 417 ? -7.543 23.766 -8.359 1 91.75 417 ILE A O 1
ATOM 3280 N N . ALA A 1 418 ? -8.641 24.484 -10.172 1 91.06 418 ALA A N 1
ATOM 3281 C CA . ALA A 1 418 ? -8.047 25.828 -10.109 1 91.06 418 ALA A CA 1
ATOM 3282 C C . ALA A 1 418 ? -8.383 26.5 -8.781 1 91.06 418 ALA A C 1
ATOM 3284 O O . ALA A 1 418 ? -7.52 27.141 -8.172 1 91.06 418 ALA A O 1
ATOM 3285 N N . GLN A 1 419 ? -9.555 26.391 -8.375 1 86.19 419 GLN A N 1
ATOM 3286 C CA . GLN A 1 419 ? -9.977 26.984 -7.105 1 86.19 419 GLN A CA 1
ATOM 3287 C C . GLN A 1 419 ? -9.227 26.359 -5.934 1 86.19 419 GLN A C 1
ATOM 3289 O O . GLN A 1 419 ? -8.852 27.062 -4.984 1 86.19 419 GLN A O 1
ATOM 3294 N N . ARG A 1 420 ? -9.031 25.125 -6.004 1 88.12 420 ARG A N 1
ATOM 3295 C CA . ARG A 1 420 ? -8.289 24.453 -4.949 1 88.12 420 ARG A CA 1
ATOM 3296 C C . ARG A 1 420 ? -6.844 24.922 -4.902 1 88.12 420 ARG A C 1
ATOM 3298 O O . ARG A 1 420 ? -6.281 25.109 -3.818 1 88.12 420 ARG A O 1
ATOM 3305 N N . VAL A 1 421 ? -6.262 25.109 -6.039 1 90.31 421 VAL A N 1
ATOM 3306 C CA . VAL A 1 421 ? -4.891 25.594 -6.121 1 90.31 421 VAL A CA 1
ATOM 3307 C C . VAL A 1 421 ? -4.797 26.969 -5.477 1 90.31 421 VAL A C 1
ATOM 3309 O O . VAL A 1 421 ? -3.873 27.25 -4.707 1 90.31 421 VAL A O 1
ATOM 3312 N N . VAL A 1 422 ? -5.754 27.766 -5.789 1 83.75 422 VAL A N 1
ATOM 3313 C CA . VAL A 1 422 ? -5.77 29.109 -5.242 1 83.75 422 VAL A CA 1
ATOM 3314 C C . VAL A 1 422 ? -5.898 29.062 -3.725 1 83.75 422 VAL A C 1
ATOM 3316 O O . VAL A 1 422 ? -5.254 29.828 -3.01 1 83.75 422 VAL A O 1
ATOM 3319 N N . ALA A 1 423 ? -6.676 28.156 -3.279 1 79.44 423 ALA A N 1
ATOM 3320 C CA . ALA A 1 423 ? -6.836 28 -1.838 1 79.44 423 ALA A CA 1
ATOM 3321 C C . ALA A 1 423 ? -5.52 27.578 -1.187 1 79.44 423 ALA A C 1
ATOM 3323 O O . ALA A 1 423 ? -5.188 28.047 -0.094 1 79.44 423 ALA A O 1
ATOM 3324 N N . ILE A 1 424 ? -4.84 26.734 -1.801 1 83.5 424 ILE A N 1
ATOM 3325 C CA . ILE A 1 424 ? -3.543 26.281 -1.309 1 83.5 424 ILE A CA 1
ATOM 3326 C C . ILE A 1 424 ? -2.561 27.453 -1.296 1 83.5 424 ILE A C 1
ATOM 3328 O O . ILE A 1 424 ? -1.823 27.641 -0.327 1 83.5 424 ILE A O 1
ATOM 3332 N N . MET A 1 425 ? -2.549 28.203 -2.332 1 78.5 425 MET A N 1
ATOM 3333 C CA . MET A 1 425 ? -1.664 29.359 -2.445 1 78.5 425 MET A CA 1
ATOM 3334 C C . MET A 1 425 ? -1.929 30.359 -1.325 1 78.5 425 MET A C 1
ATOM 3336 O O . MET A 1 425 ? -0.993 30.938 -0.763 1 78.5 425 MET A O 1
ATOM 3340 N N . ALA A 1 426 ? -3.166 30.484 -1.139 1 69.12 426 ALA A N 1
ATOM 3341 C CA . ALA A 1 426 ? -3.551 31.453 -0.111 1 69.12 426 ALA A CA 1
ATOM 3342 C C . ALA A 1 426 ? -3.033 31.031 1.261 1 69.12 426 ALA A C 1
ATOM 3344 O O . ALA A 1 426 ? -2.664 31.875 2.08 1 69.12 426 ALA A O 1
ATOM 3345 N N . ARG A 1 427 ? -2.967 29.797 1.476 1 67.5 427 ARG A N 1
ATOM 3346 C CA . ARG A 1 427 ? -2.518 29.281 2.764 1 67.5 427 ARG A CA 1
ATOM 3347 C C . ARG A 1 427 ? -0.995 29.297 2.857 1 67.5 427 ARG A C 1
ATOM 3349 O O . ARG A 1 427 ? -0.436 29.516 3.936 1 67.5 427 ARG A O 1
ATOM 3356 N N . HIS A 1 428 ? -0.318 29.047 1.773 1 64.5 428 HIS A N 1
ATOM 3357 C CA . HIS A 1 428 ? 1.101 28.703 1.825 1 64.5 428 HIS A CA 1
ATOM 3358 C C . HIS A 1 428 ? 1.965 29.906 1.473 1 64.5 428 HIS A C 1
ATOM 3360 O O . HIS A 1 428 ? 3.139 29.969 1.843 1 64.5 428 HIS A O 1
ATOM 3366 N N . VAL A 1 429 ? 1.427 30.734 0.668 1 56.66 429 VAL A N 1
ATOM 3367 C CA . VAL A 1 429 ? 2.301 31.781 0.141 1 56.66 429 VAL A CA 1
ATOM 3368 C C . VAL A 1 429 ? 3.006 32.5 1.291 1 56.66 429 VAL A C 1
ATOM 3370 O O . VAL A 1 429 ? 4.203 32.781 1.214 1 56.66 429 VAL A O 1
ATOM 3373 N N . LEU A 1 430 ? 2.312 32.531 2.275 1 58.09 430 LEU A N 1
ATOM 3374 C CA . LEU A 1 430 ? 2.941 33.281 3.363 1 58.09 430 LEU A CA 1
ATOM 3375 C C . LEU A 1 430 ? 3.893 32.375 4.152 1 58.09 430 LEU A C 1
ATOM 3377 O O . LEU A 1 430 ? 4.914 32.844 4.66 1 58.09 430 LEU A O 1
ATOM 3381 N N . ASP A 1 431 ? 3.609 31.109 4.105 1 58.53 431 ASP A N 1
ATOM 3382 C CA . ASP A 1 431 ? 4.41 30.156 4.879 1 58.53 431 ASP A CA 1
ATOM 3383 C C . ASP A 1 431 ? 5.668 29.75 4.113 1 58.53 431 ASP A C 1
ATOM 3385 O O . ASP A 1 431 ? 6.742 29.625 4.703 1 58.53 431 ASP A O 1
ATOM 3389 N N . VAL A 1 432 ? 5.438 29.625 2.854 1 54.28 432 VAL A N 1
ATOM 3390 C CA . VAL A 1 432 ? 6.535 29.172 2.002 1 54.28 432 VAL A CA 1
ATOM 3391 C C . VAL A 1 432 ? 7.668 30.203 2.043 1 54.28 432 VAL A C 1
ATOM 3393 O O . VAL A 1 432 ? 8.844 29.828 2.039 1 54.28 432 VAL A O 1
ATOM 3396 N N . PHE A 1 433 ? 7.27 31.375 2.203 1 55.78 433 PHE A N 1
ATOM 3397 C CA . PHE A 1 433 ? 8.289 32.406 2.189 1 55.78 433 PHE A CA 1
ATOM 3398 C C . PHE A 1 433 ? 8.766 32.719 3.605 1 55.78 433 PHE A C 1
ATOM 3400 O O . PHE A 1 433 ? 9.492 33.719 3.82 1 55.78 433 PHE A O 1
ATOM 3407 N N . LYS A 1 434 ? 8.367 31.734 4.492 1 56.75 434 LYS A N 1
ATOM 3408 C CA . LYS A 1 434 ? 8.742 31.875 5.898 1 56.75 434 LYS A CA 1
ATOM 3409 C C . LYS A 1 434 ? 8.469 33.281 6.406 1 56.75 434 LYS A C 1
ATOM 3411 O O . LYS A 1 434 ? 9.297 33.875 7.105 1 56.75 434 LYS A O 1
ATOM 3416 N N . ILE A 1 435 ? 7.465 33.812 5.922 1 61.88 435 ILE A N 1
ATOM 3417 C CA . ILE A 1 435 ? 7.152 35.188 6.242 1 61.88 435 ILE A CA 1
ATOM 3418 C C . ILE A 1 435 ? 6.941 35.344 7.746 1 61.88 435 ILE A C 1
ATOM 3420 O O . ILE A 1 435 ? 7.301 36.375 8.336 1 61.88 435 ILE A O 1
ATOM 3424 N N . GLY A 1 436 ? 6.516 34.219 8.219 1 59.53 436 GLY A N 1
ATOM 3425 C CA . GLY A 1 436 ? 6.266 34.25 9.656 1 59.53 436 GLY A CA 1
ATOM 3426 C C . GLY A 1 436 ? 7.531 34.375 10.477 1 59.53 436 GLY A C 1
ATOM 3427 O O . GLY A 1 436 ? 7.484 34.812 11.633 1 59.53 436 GLY A O 1
ATOM 3428 N N . GLN A 1 437 ? 8.516 33.969 9.891 1 57.22 437 GLN A N 1
ATOM 3429 C CA . GLN A 1 437 ? 9.789 34.031 10.602 1 57.22 437 GLN A CA 1
ATOM 3430 C C . GLN A 1 437 ? 10.539 35.312 10.258 1 57.22 437 GLN A C 1
ATOM 3432 O O . GLN A 1 437 ? 11.625 35.562 10.781 1 57.22 437 GLN A O 1
ATOM 3437 N N . ALA A 1 438 ? 9.906 36.031 9.406 1 63.22 438 ALA A N 1
ATOM 3438 C CA . ALA A 1 438 ? 10.555 37.281 9 1 63.22 438 ALA A CA 1
ATOM 3439 C C . ALA A 1 438 ? 10.461 38.312 10.094 1 63.22 438 ALA A C 1
ATOM 3441 O O . ALA A 1 438 ? 9.469 38.375 10.828 1 63.22 438 ALA A O 1
ATOM 3442 N N . ARG A 1 439 ? 11.594 38.938 10.461 1 64.06 439 ARG A N 1
ATOM 3443 C CA . ARG A 1 439 ? 11.562 40.062 11.375 1 64.06 439 ARG A CA 1
ATOM 3444 C C . ARG A 1 439 ? 10.805 41.25 10.766 1 64.06 439 ARG A C 1
ATOM 3446 O O . ARG A 1 439 ? 10.148 42 11.484 1 64.06 439 ARG A O 1
ATOM 3453 N N . VAL A 1 440 ? 10.969 41.406 9.438 1 67.12 440 VAL A N 1
ATOM 3454 C CA . VAL A 1 440 ? 10.266 42.438 8.672 1 67.12 440 VAL A CA 1
ATOM 3455 C C . VAL A 1 440 ? 9.93 41.875 7.281 1 67.12 440 VAL A C 1
ATOM 3457 O O . VAL A 1 440 ? 10.695 41.094 6.707 1 67.12 440 VAL A O 1
ATOM 3460 N N . VAL A 1 441 ? 8.773 42.156 6.84 1 73.12 441 VAL A N 1
ATOM 3461 C CA . VAL A 1 441 ? 8.391 41.781 5.484 1 73.12 441 VAL A CA 1
ATOM 3462 C C . VAL A 1 441 ? 8.273 43.031 4.609 1 73.12 441 VAL A C 1
ATOM 3464 O O . VAL A 1 441 ? 7.656 44 5.008 1 73.12 441 VAL A O 1
ATOM 3467 N N . VAL A 1 442 ? 9.062 43.031 3.449 1 69.06 442 VAL A N 1
ATOM 3468 C CA . VAL A 1 442 ? 8.961 44.125 2.473 1 69.06 442 VAL A CA 1
ATOM 3469 C C . VAL A 1 442 ? 8.133 43.656 1.272 1 69.06 442 VAL A C 1
ATOM 3471 O O . VAL A 1 442 ? 8.484 42.656 0.609 1 69.06 442 VAL A O 1
ATOM 3474 N N . VAL A 1 443 ? 7.031 44.219 1.098 1 74.94 443 VAL A N 1
ATOM 3475 C CA . VAL A 1 443 ? 6.18 43.969 -0.058 1 74.94 443 VAL A CA 1
ATOM 3476 C C . VAL A 1 443 ? 6.461 45 -1.146 1 74.94 443 VAL A C 1
ATOM 3478 O O . VAL A 1 443 ? 6.012 46.125 -1.056 1 74.94 443 VAL A O 1
ATOM 3481 N N . ALA A 1 444 ? 7.238 44.531 -2.17 1 64.62 444 ALA A N 1
ATOM 3482 C CA . ALA A 1 444 ? 7.711 45.469 -3.174 1 64.62 444 ALA A CA 1
ATOM 3483 C C . ALA A 1 444 ? 7.012 45.25 -4.512 1 64.62 444 ALA A C 1
ATOM 3485 O O . ALA A 1 444 ? 7.578 45.531 -5.57 1 64.62 444 ALA A O 1
ATOM 3486 N N . ASN A 1 445 ? 5.832 44.719 -4.492 1 65.69 445 ASN A N 1
ATOM 3487 C CA . ASN A 1 445 ? 5.07 44.5 -5.723 1 65.69 445 ASN A CA 1
ATOM 3488 C C . ASN A 1 445 ? 4.785 45.844 -6.422 1 65.69 445 ASN A C 1
ATOM 3490 O O . ASN A 1 445 ? 4.445 46.844 -5.773 1 65.69 445 ASN A O 1
ATOM 3494 N N . GLU A 1 446 ? 4.98 45.812 -7.785 1 62.5 446 GLU A N 1
ATOM 3495 C CA . GLU A 1 446 ? 4.742 47.031 -8.562 1 62.5 446 GLU A CA 1
ATOM 3496 C C . GLU A 1 446 ? 3.25 47.312 -8.703 1 62.5 446 GLU A C 1
ATOM 3498 O O . GLU A 1 446 ? 2.826 48.469 -8.688 1 62.5 446 GLU A O 1
ATOM 3503 N N . SER A 1 447 ? 2.527 46.344 -8.773 1 68 447 SER A N 1
ATOM 3504 C CA . SER A 1 447 ? 1.083 46.469 -8.938 1 68 447 SER A CA 1
ATOM 3505 C C . SER A 1 447 ? 0.404 46.781 -7.602 1 68 447 SER A C 1
ATOM 3507 O O . SER A 1 447 ? 0.68 46.094 -6.598 1 68 447 SER A O 1
ATOM 3509 N N . ARG A 1 448 ? -0.377 47.875 -7.711 1 75.25 448 ARG A N 1
ATOM 3510 C CA . ARG A 1 448 ? -1.155 48.219 -6.531 1 75.25 448 ARG A CA 1
ATOM 3511 C C . ARG A 1 448 ? -1.969 47.062 -6.023 1 75.25 448 ARG A C 1
ATOM 3513 O O . ARG A 1 448 ? -1.959 46.75 -4.824 1 75.25 448 ARG A O 1
ATOM 3520 N N . ASN A 1 449 ? -2.51 46.438 -6.91 1 67.88 449 ASN A N 1
ATOM 3521 C CA . ASN A 1 449 ? -3.41 45.344 -6.543 1 67.88 449 ASN A CA 1
ATOM 3522 C C . ASN A 1 449 ? -2.65 44.156 -5.926 1 67.88 449 ASN A C 1
ATOM 3524 O O . ASN A 1 449 ? -3.082 43.594 -4.918 1 67.88 449 ASN A O 1
ATOM 3528 N N . ARG A 1 450 ? -1.552 43.938 -6.473 1 70.12 450 ARG A N 1
ATOM 3529 C CA . ARG A 1 450 ? -0.761 42.812 -5.965 1 70.12 450 ARG A CA 1
ATOM 3530 C C . ARG A 1 450 ? -0.178 43.125 -4.594 1 70.12 450 ARG A C 1
ATOM 3532 O O . ARG A 1 450 ? -0.169 42.281 -3.701 1 70.12 450 ARG A O 1
ATOM 3539 N N . ALA A 1 451 ? 0.291 44.375 -4.512 1 73.12 451 ALA A N 1
ATOM 3540 C CA . ALA A 1 451 ? 0.824 44.781 -3.221 1 73.12 451 ALA A CA 1
ATOM 3541 C C . ALA A 1 451 ? -0.236 44.688 -2.127 1 73.12 451 ALA A C 1
ATOM 3543 O O . ALA A 1 451 ? 0.038 44.188 -1.032 1 73.12 451 ALA A O 1
ATOM 3544 N N . ASN A 1 452 ? -1.38 45.125 -2.48 1 73.81 452 ASN A N 1
ATOM 3545 C CA . ASN A 1 452 ? -2.479 45.094 -1.521 1 73.81 452 ASN A CA 1
ATOM 3546 C C . ASN A 1 452 ? -2.826 43.656 -1.123 1 73.81 452 ASN A C 1
ATOM 3548 O O . ASN A 1 452 ? -3.006 43.375 0.061 1 73.81 452 ASN A O 1
ATOM 3552 N N . GLN A 1 453 ? -2.836 42.844 -2.086 1 70.69 453 GLN A N 1
ATOM 3553 C CA . GLN A 1 453 ? -3.207 41.438 -1.835 1 70.69 453 GLN A CA 1
ATOM 3554 C C . GLN A 1 453 ? -2.191 40.75 -0.924 1 70.69 453 GLN A C 1
ATOM 3556 O O . GLN A 1 453 ? -2.566 40.094 0.049 1 70.69 453 GLN A O 1
ATOM 3561 N N . VAL A 1 454 ? -1.001 40.969 -1.259 1 73.62 454 VAL A N 1
ATOM 3562 C CA . VAL A 1 454 ? 0.077 40.344 -0.519 1 73.62 454 VAL A CA 1
ATOM 3563 C C . VAL A 1 454 ? 0.14 40.906 0.9 1 73.62 454 VAL A C 1
ATOM 3565 O O . VAL A 1 454 ? 0.211 40.125 1.87 1 73.62 454 VAL A O 1
ATOM 3568 N N . ALA A 1 455 ? 0.048 42.219 0.945 1 76.69 455 ALA A N 1
ATOM 3569 C CA . ALA A 1 455 ? 0.151 42.875 2.248 1 76.69 455 ALA A CA 1
ATOM 3570 C C . ALA A 1 455 ? -1.022 42.5 3.146 1 76.69 455 ALA A C 1
ATOM 3572 O O . ALA A 1 455 ? -0.839 42.219 4.336 1 76.69 455 ALA A O 1
ATOM 3573 N N . THR A 1 456 ? -2.109 42.438 2.521 1 72.5 456 THR A N 1
ATOM 3574 C CA . THR A 1 456 ? -3.295 42.094 3.291 1 72.5 456 THR A CA 1
ATOM 3575 C C . THR A 1 456 ? -3.207 40.656 3.785 1 72.5 456 THR A C 1
ATOM 3577 O O . THR A 1 456 ? -3.527 40.375 4.941 1 72.5 456 THR A O 1
ATOM 3580 N N . ALA A 1 457 ? -2.775 39.875 2.924 1 69.38 457 ALA A N 1
ATOM 3581 C CA . ALA A 1 457 ? -2.658 38.469 3.287 1 69.38 457 ALA A CA 1
ATOM 3582 C C . ALA A 1 457 ? -1.646 38.25 4.41 1 69.38 457 ALA A C 1
ATOM 3584 O O . ALA A 1 457 ? -1.894 37.5 5.352 1 69.38 457 ALA A O 1
ATOM 3585 N N . ILE A 1 458 ? -0.582 38.969 4.316 1 73.31 458 ILE A N 1
ATOM 3586 C CA . ILE A 1 458 ? 0.463 38.844 5.328 1 73.31 458 ILE A CA 1
ATOM 3587 C C . ILE A 1 458 ? -0.046 39.406 6.656 1 73.31 458 ILE A C 1
ATOM 3589 O O . ILE A 1 458 ? 0.141 38.812 7.707 1 73.31 458 ILE A O 1
ATOM 3593 N N . ARG A 1 459 ? -0.692 40.531 6.555 1 73.69 459 ARG A N 1
ATOM 3594 C CA . ARG A 1 459 ? -1.182 41.188 7.766 1 73.69 459 ARG A CA 1
ATOM 3595 C C . ARG A 1 459 ? -2.246 40.344 8.453 1 73.69 459 ARG A C 1
ATOM 3597 O O . ARG A 1 459 ? -2.268 40.25 9.68 1 73.69 459 ARG A O 1
ATOM 3604 N N . ALA A 1 460 ? -3.008 39.75 7.668 1 66.62 460 ALA A N 1
ATOM 3605 C CA . ALA A 1 460 ? -4.055 38.906 8.227 1 66.62 460 ALA A CA 1
ATOM 3606 C C . ALA A 1 460 ? -3.455 37.719 8.992 1 66.62 460 ALA A C 1
ATOM 3608 O O . ALA A 1 460 ? -3.959 37.344 10.055 1 66.62 460 ALA A O 1
ATOM 3609 N N . LYS A 1 461 ? -2.434 37.312 8.484 1 68.19 461 LYS A N 1
ATOM 3610 C CA . LYS A 1 461 ? -1.829 36.125 9.078 1 68.19 461 LYS A CA 1
ATOM 3611 C C . LYS A 1 461 ? -0.844 36.5 10.18 1 68.19 461 LYS A C 1
ATOM 3613 O O . LYS A 1 461 ? -0.72 35.781 11.18 1 68.19 461 LYS A O 1
ATOM 3618 N N . PHE A 1 462 ? -0.183 37.562 9.93 1 71.69 462 PHE A N 1
ATOM 3619 C CA . PHE A 1 462 ? 0.816 38.031 10.883 1 71.69 462 PHE A CA 1
ATOM 3620 C C . PHE A 1 462 ? 0.55 39.469 11.289 1 71.69 462 PHE A C 1
ATOM 3622 O O . PHE A 1 462 ? 1.216 40.375 10.805 1 71.69 462 PHE A O 1
ATOM 3629 N N . PRO A 1 463 ? -0.354 39.562 12.242 1 73.25 463 PRO A N 1
ATOM 3630 C CA . PRO A 1 463 ? -0.789 40.906 12.578 1 73.25 463 PRO A CA 1
ATOM 3631 C C . PRO A 1 463 ? 0.341 41.781 13.141 1 73.25 463 PRO A C 1
ATOM 3633 O O . PRO A 1 463 ? 0.337 43 12.969 1 73.25 463 PRO A O 1
ATOM 3636 N N . GLU A 1 464 ? 1.285 41.125 13.727 1 73.44 464 GLU A N 1
ATOM 3637 C CA . GLU A 1 464 ? 2.303 41.906 14.422 1 73.44 464 GLU A CA 1
ATOM 3638 C C . GLU A 1 464 ? 3.586 42 13.609 1 73.44 464 GLU A C 1
ATOM 3640 O O . GLU A 1 464 ? 4.551 42.656 14.023 1 73.44 464 GLU A O 1
ATOM 3645 N N . LEU A 1 465 ? 3.594 41.406 12.555 1 74.12 465 LEU A N 1
ATOM 3646 C CA . LEU A 1 465 ? 4.801 41.406 11.734 1 74.12 465 LEU A CA 1
ATOM 3647 C C . LEU A 1 465 ? 5.02 42.75 11.078 1 74.12 465 LEU A C 1
ATOM 3649 O O . LEU A 1 465 ? 4.133 43.25 10.391 1 74.12 465 LEU A O 1
ATOM 3653 N N . PRO A 1 466 ? 6.168 43.406 11.477 1 74.69 466 PRO A N 1
ATOM 3654 C CA . PRO A 1 466 ? 6.461 44.656 10.781 1 74.69 466 PRO A CA 1
ATOM 3655 C C . PRO A 1 466 ? 6.531 44.5 9.266 1 74.69 466 PRO A C 1
ATOM 3657 O O . PRO A 1 466 ? 7.105 43.531 8.773 1 74.69 466 PRO A O 1
ATOM 3660 N N . MET A 1 467 ? 5.828 45.344 8.625 1 77 467 MET A N 1
ATOM 3661 C CA . MET A 1 467 ? 5.727 45.25 7.172 1 77 467 MET A CA 1
ATOM 3662 C C . MET A 1 467 ? 5.961 46.625 6.523 1 77 467 MET A C 1
ATOM 3664 O O . MET A 1 467 ? 5.508 47.656 7.043 1 77 467 MET A O 1
ATOM 3668 N N . ILE A 1 468 ? 6.805 46.656 5.48 1 73.31 468 ILE A N 1
ATOM 3669 C CA . ILE A 1 468 ? 6.98 47.812 4.617 1 73.31 468 ILE A CA 1
ATOM 3670 C C . ILE A 1 468 ? 6.422 47.531 3.227 1 73.31 468 ILE A C 1
ATOM 3672 O O . ILE A 1 468 ? 6.754 46.5 2.627 1 73.31 468 ILE A O 1
ATOM 3676 N N . VAL A 1 469 ? 5.582 48.312 2.799 1 78.19 469 VAL A N 1
ATOM 3677 C CA . VAL A 1 469 ? 4.926 48.062 1.52 1 78.19 469 VAL A CA 1
ATOM 3678 C C . VAL A 1 469 ? 5.223 49.188 0.552 1 78.19 469 VAL A C 1
ATOM 3680 O O . VAL A 1 469 ? 5.188 50.375 0.938 1 78.19 469 VAL A O 1
ATOM 3683 N N . ARG A 1 470 ? 5.527 48.781 -0.629 1 74.31 470 ARG A N 1
ATOM 3684 C CA . ARG A 1 470 ? 5.695 49.75 -1.691 1 74.31 470 ARG A CA 1
ATOM 3685 C C . ARG A 1 470 ? 4.348 50.312 -2.121 1 74.31 470 ARG A C 1
ATOM 3687 O O . ARG A 1 470 ? 3.475 49.594 -2.586 1 74.31 470 ARG A O 1
ATOM 3694 N N . ALA A 1 471 ? 4.254 51.625 -1.977 1 78 471 ALA A N 1
ATOM 3695 C CA . ALA A 1 471 ? 3.033 52.312 -2.404 1 78 471 ALA A CA 1
ATOM 3696 C C . ALA A 1 471 ? 3.195 52.906 -3.803 1 78 471 ALA A C 1
ATOM 3698 O O . ALA A 1 471 ? 4.285 53.344 -4.176 1 78 471 ALA A O 1
ATOM 3699 N N . LYS A 1 472 ? 2.221 52.75 -4.566 1 75 472 LYS A N 1
ATOM 3700 C CA . LYS A 1 472 ? 2.248 53.281 -5.926 1 75 472 LYS A CA 1
ATOM 3701 C C . LYS A 1 472 ? 2.135 54.812 -5.926 1 75 472 LYS A C 1
ATOM 3703 O O . LYS A 1 472 ? 2.783 55.469 -6.727 1 75 472 LYS A O 1
ATOM 3708 N N . ASP A 1 473 ? 1.247 55.375 -5.129 1 74.19 473 ASP A N 1
ATOM 3709 C CA . ASP A 1 473 ? 0.99 56.781 -5.012 1 74.19 473 ASP A CA 1
ATOM 3710 C C . ASP A 1 473 ? 0.574 57.156 -3.588 1 74.19 473 ASP A C 1
ATOM 3712 O O . ASP A 1 473 ? 0.567 56.312 -2.697 1 74.19 473 ASP A O 1
ATOM 3716 N N . SER A 1 474 ? 0.369 58.469 -3.43 1 76.44 474 SER A N 1
ATOM 3717 C CA . SER A 1 474 ? 0.088 58.969 -2.092 1 76.44 474 SER A CA 1
ATOM 3718 C C . SER A 1 474 ? -1.22 58.406 -1.548 1 76.44 474 SER A C 1
ATOM 3720 O O . SER A 1 474 ? -1.337 58.156 -0.349 1 76.44 474 SER A O 1
ATOM 3722 N N . GLU A 1 475 ? -2.047 58.281 -2.451 1 80.56 475 GLU A N 1
ATOM 3723 C CA . GLU A 1 475 ? -3.326 57.719 -2.025 1 80.56 475 GLU A CA 1
ATOM 3724 C C . GLU A 1 475 ? -3.166 56.281 -1.565 1 80.56 475 GLU A C 1
ATOM 3726 O O . GLU A 1 475 ? -3.738 55.875 -0.55 1 80.56 475 GLU A O 1
ATOM 3731 N N . HIS A 1 476 ? -2.42 55.594 -2.264 1 83.62 476 HIS A N 1
ATOM 3732 C CA . HIS A 1 476 ? -2.141 54.188 -1.938 1 83.62 476 HIS A CA 1
ATOM 3733 C C . HIS A 1 476 ? -1.399 54.094 -0.609 1 83.62 476 HIS A C 1
ATOM 3735 O O . HIS A 1 476 ? -1.698 53.188 0.198 1 83.62 476 HIS A O 1
ATOM 3741 N N . LYS A 1 477 ? -0.547 54.969 -0.457 1 80.44 477 LYS A N 1
ATOM 3742 C CA . LYS A 1 477 ? 0.215 55 0.788 1 80.44 477 LYS A CA 1
ATOM 3743 C C . LYS A 1 477 ? -0.704 55.188 1.991 1 80.44 477 LYS A C 1
ATOM 3745 O O . LYS A 1 477 ? -0.602 54.469 2.98 1 80.44 477 LYS A O 1
ATOM 3750 N N . GLN A 1 478 ? -1.499 56.156 1.873 1 80.81 478 GLN A N 1
ATOM 3751 C CA . GLN A 1 478 ? -2.426 56.469 2.959 1 80.81 478 GLN A CA 1
ATOM 3752 C C . GLN A 1 478 ? -3.336 55.281 3.248 1 80.81 478 GLN A C 1
ATOM 3754 O O . GLN A 1 478 ? -3.596 54.969 4.41 1 80.81 478 GLN A O 1
ATOM 3759 N N . TRP A 1 479 ? -3.762 54.688 2.217 1 84 479 TRP A N 1
ATOM 3760 C CA . TRP A 1 479 ? -4.641 53.531 2.385 1 84 479 TRP A CA 1
ATOM 3761 C C . TRP A 1 479 ? -3.92 52.375 3.109 1 84 479 TRP A C 1
ATOM 3763 O O . TRP A 1 479 ? -4.465 51.781 4.039 1 84 479 TRP A O 1
ATOM 3773 N N . LEU A 1 480 ? -2.781 52.094 2.74 1 84.5 480 LEU A N 1
ATOM 3774 C CA . LEU A 1 480 ? -1.991 51 3.318 1 84.5 480 LEU A CA 1
ATOM 3775 C C . LEU A 1 480 ? -1.726 51.25 4.801 1 84.5 480 LEU A C 1
ATOM 3777 O O . LEU A 1 480 ? -1.852 50.344 5.621 1 84.5 480 LEU A O 1
ATOM 3781 N N . GLU A 1 481 ? -1.431 52.5 5.102 1 81 481 GLU A N 1
ATOM 3782 C CA . GLU A 1 481 ? -1.079 52.844 6.473 1 81 481 GLU A CA 1
ATOM 3783 C C . GLU A 1 481 ? -2.314 52.875 7.367 1 81 481 GLU A C 1
ATOM 3785 O O . GLU A 1 481 ? -2.266 52.438 8.523 1 81 481 GLU A O 1
ATOM 3790 N N . SER A 1 482 ? -3.322 53.344 6.77 1 81.06 482 SER A N 1
ATOM 3791 C CA . SER A 1 482 ? -4.539 53.469 7.562 1 81.06 482 SER A CA 1
ATOM 3792 C C . SER A 1 482 ? -5.258 52.125 7.699 1 81.06 482 SER A C 1
ATOM 3794 O O . SER A 1 482 ? -5.746 51.781 8.781 1 81.06 482 SER A O 1
ATOM 3796 N N . THR A 1 483 ? -5.266 51.406 6.645 1 79.19 483 THR A N 1
ATOM 3797 C CA . THR A 1 483 ? -6.066 50.188 6.605 1 79.19 483 THR A CA 1
ATOM 3798 C C . THR A 1 483 ? -5.285 49 7.18 1 79.19 483 THR A C 1
ATOM 3800 O O . THR A 1 483 ? -5.848 48.188 7.891 1 79.19 483 THR A O 1
ATOM 3803 N N . LEU A 1 484 ? -3.996 48.969 6.887 1 81.88 484 LEU A N 1
ATOM 3804 C CA . LEU A 1 484 ? -3.232 47.781 7.246 1 81.88 484 LEU A CA 1
ATOM 3805 C C . LEU A 1 484 ? -2.223 48.094 8.344 1 81.88 484 LEU A C 1
ATOM 3807 O O . LEU A 1 484 ? -1.591 47.188 8.891 1 81.88 484 LEU A O 1
ATOM 3811 N N . GLY A 1 485 ? -2.131 49.375 8.633 1 78.25 485 GLY A N 1
ATOM 3812 C CA . GLY A 1 485 ? -1.175 49.781 9.656 1 78.25 485 GLY A CA 1
ATOM 3813 C C . GLY A 1 485 ? 0.264 49.469 9.273 1 78.25 485 GLY A C 1
ATOM 3814 O O . GLY A 1 485 ? 1.064 49.062 10.109 1 78.25 485 GLY A O 1
ATOM 3815 N N . VAL A 1 486 ? 0.537 49.531 8.102 1 79.88 486 VAL A N 1
ATOM 3816 C CA . VAL A 1 486 ? 1.882 49.219 7.625 1 79.88 486 VAL A CA 1
ATOM 3817 C C . VAL A 1 486 ? 2.611 50.5 7.273 1 79.88 486 VAL A C 1
ATOM 3819 O O . VAL A 1 486 ? 1.984 51.562 7.098 1 79.88 486 VAL A O 1
ATOM 3822 N N . LYS A 1 487 ? 3.916 50.406 7.277 1 75.81 487 LYS A N 1
ATOM 3823 C CA . LYS A 1 487 ? 4.707 51.5 6.723 1 75.81 487 LYS A CA 1
ATOM 3824 C C . LYS A 1 487 ? 4.75 51.406 5.195 1 75.81 487 LYS A C 1
ATOM 3826 O O . LYS A 1 487 ? 5.094 50.375 4.629 1 75.81 487 LYS A O 1
ATOM 3831 N N . ALA A 1 488 ? 4.234 52.344 4.559 1 76.5 488 ALA A N 1
ATOM 3832 C CA . ALA A 1 488 ? 4.219 52.406 3.098 1 76.5 488 ALA A CA 1
ATOM 3833 C C . ALA A 1 488 ? 5.234 53.406 2.564 1 76.5 488 ALA A C 1
ATOM 3835 O O . ALA A 1 488 ? 5.383 54.5 3.117 1 76.5 488 ALA A O 1
ATOM 3836 N N . LEU A 1 489 ? 5.969 52.938 1.505 1 67.19 489 LEU A N 1
ATOM 3837 C CA . LEU A 1 489 ? 7.004 53.812 0.934 1 67.19 489 LEU A CA 1
ATOM 3838 C C . LEU A 1 489 ? 6.727 54.062 -0.541 1 67.19 489 LEU A C 1
ATOM 3840 O O . LEU A 1 489 ? 6.281 53.188 -1.27 1 67.19 489 LEU A O 1
ATOM 3844 N N . MET A 1 490 ? 6.875 55.25 -1.131 1 63.69 490 MET A N 1
ATOM 3845 C CA . MET A 1 490 ? 6.68 55.656 -2.516 1 63.69 490 MET A CA 1
ATOM 3846 C C . MET A 1 490 ? 7.902 55.344 -3.361 1 63.69 490 MET A C 1
ATOM 3848 O O . MET A 1 490 ? 9.016 55.219 -2.836 1 63.69 490 MET A O 1
ATOM 3852 N N . PRO A 1 491 ? 7.727 54.875 -4.785 1 53.62 491 PRO A N 1
ATOM 3853 C CA . PRO A 1 491 ? 8.742 54.438 -5.73 1 53.62 491 PRO A CA 1
ATOM 3854 C C . PRO A 1 491 ? 9.992 55.312 -5.738 1 53.62 491 PRO A C 1
ATOM 3856 O O . PRO A 1 491 ? 11.062 54.875 -6.145 1 53.62 491 PRO A O 1
ATOM 3859 N N . ALA A 1 492 ? 10.078 56.469 -5.551 1 48.78 492 ALA A N 1
ATOM 3860 C CA . ALA A 1 492 ? 11.328 57.125 -5.949 1 48.78 492 ALA A CA 1
ATOM 3861 C C . ALA A 1 492 ? 12.539 56.281 -5.547 1 48.78 492 ALA A C 1
ATOM 3863 O O . ALA A 1 492 ? 13.359 55.906 -6.391 1 48.78 492 ALA A O 1
ATOM 3864 N N . MET A 1 493 ? 13.273 56.562 -4.477 1 43.03 493 MET A N 1
ATOM 3865 C CA . MET A 1 493 ? 14.469 55.875 -3.998 1 43.03 493 MET A CA 1
ATOM 3866 C C . MET A 1 493 ? 14.102 54.688 -3.139 1 43.03 493 MET A C 1
ATOM 3868 O O . MET A 1 493 ? 14.648 54.5 -2.051 1 43.03 493 MET A O 1
ATOM 3872 N N . ILE A 1 494 ? 13.266 53.906 -3.584 1 46.59 494 ILE A N 1
ATOM 3873 C CA . ILE A 1 494 ? 12.492 52.875 -2.893 1 46.59 494 ILE A CA 1
ATOM 3874 C C . ILE A 1 494 ? 13.438 51.812 -2.312 1 46.59 494 ILE A C 1
ATOM 3876 O O . ILE A 1 494 ? 13.266 51.375 -1.172 1 46.59 494 ILE A O 1
ATOM 3880 N N . ALA A 1 495 ? 14.305 51.406 -3.133 1 51.09 495 ALA A N 1
ATOM 3881 C CA . ALA A 1 495 ? 15.188 50.344 -2.66 1 51.09 495 ALA A CA 1
ATOM 3882 C C . ALA A 1 495 ? 15.945 50.781 -1.405 1 51.09 495 ALA A C 1
ATOM 3884 O O . ALA A 1 495 ? 16.047 50 -0.448 1 51.09 495 ALA A O 1
ATOM 3885 N N . VAL A 1 496 ? 16.469 52.031 -1.509 1 49.12 496 VAL A N 1
ATOM 3886 C CA . VAL A 1 496 ? 17.281 52.5 -0.39 1 49.12 496 VAL A CA 1
ATOM 3887 C C . VAL A 1 496 ? 16.391 52.719 0.834 1 49.12 496 VAL A C 1
ATOM 3889 O O . VAL A 1 496 ? 16.766 52.344 1.951 1 49.12 496 VAL A O 1
ATOM 3892 N N . ARG A 1 497 ? 15.266 53.25 0.567 1 51.97 497 ARG A N 1
ATOM 3893 C CA . ARG A 1 497 ? 14.367 53.531 1.68 1 51.97 497 ARG A CA 1
ATOM 3894 C C . ARG A 1 497 ? 13.852 52.25 2.307 1 51.97 497 ARG A C 1
ATOM 3896 O O . ARG A 1 497 ? 13.75 52.125 3.531 1 51.97 497 ARG A O 1
ATOM 3903 N N . PHE A 1 498 ? 13.594 51.344 1.464 1 55.25 498 PHE A N 1
ATOM 3904 C CA . PHE A 1 498 ? 13.164 50.031 1.96 1 55.25 498 PHE A CA 1
ATOM 3905 C C . PHE A 1 498 ? 14.227 49.406 2.855 1 55.25 498 PHE A C 1
ATOM 3907 O O . PHE A 1 498 ? 13.914 48.906 3.936 1 55.25 498 PHE A O 1
ATOM 3914 N N . GLY A 1 499 ? 15.391 49.5 2.371 1 56.25 499 GLY A N 1
ATOM 3915 C CA . GLY A 1 499 ? 16.484 48.969 3.152 1 56.25 499 GLY A CA 1
ATOM 3916 C C . GLY A 1 499 ? 16.656 49.625 4.5 1 56.25 499 GLY A C 1
ATOM 3917 O O . GLY A 1 499 ? 16.859 48.969 5.516 1 56.25 499 GLY A O 1
ATOM 3918 N N . THR A 1 500 ? 16.5 50.969 4.395 1 55.88 500 THR A N 1
ATOM 3919 C CA . THR A 1 500 ? 16.688 51.719 5.629 1 55.88 500 THR A CA 1
ATOM 3920 C C . THR A 1 500 ? 15.578 51.406 6.629 1 55.88 500 THR A C 1
ATOM 3922 O O . THR A 1 500 ? 15.844 51.188 7.812 1 55.88 500 THR A O 1
ATOM 3925 N N . GLU A 1 501 ? 14.438 51.344 6.105 1 57.19 501 GLU A N 1
ATOM 3926 C CA . GLU A 1 501 ? 13.297 51.062 6.969 1 57.19 501 GLU A CA 1
ATOM 3927 C C . GLU A 1 501 ? 13.367 49.625 7.531 1 57.19 501 GLU A C 1
ATOM 3929 O O . GLU A 1 501 ? 13.031 49.406 8.695 1 57.19 501 GLU A O 1
ATOM 3934 N N . VAL A 1 502 ? 13.82 48.781 6.766 1 59.84 502 VAL A N 1
ATOM 3935 C CA . VAL A 1 502 ? 13.977 47.375 7.203 1 59.84 502 VAL A CA 1
ATOM 3936 C C . VAL A 1 502 ? 15.031 47.312 8.305 1 59.84 502 VAL A C 1
ATOM 3938 O O . VAL A 1 502 ? 14.828 46.656 9.32 1 59.84 502 VAL A O 1
ATOM 3941 N N . MET A 1 503 ? 16.078 48.062 8.102 1 59.28 503 MET A N 1
ATOM 3942 C CA . MET A 1 503 ? 17.156 48.062 9.094 1 59.28 503 MET A CA 1
ATOM 3943 C C . MET A 1 503 ? 16.672 48.656 10.414 1 59.28 503 MET A C 1
ATOM 3945 O O . MET A 1 503 ? 17.016 48.125 11.484 1 59.28 503 MET A O 1
ATOM 3949 N N . GLN A 1 504 ? 15.898 49.688 10.234 1 58.34 504 GLN A N 1
ATOM 3950 C CA . GLN A 1 504 ? 15.359 50.281 11.445 1 58.34 504 GLN A CA 1
ATOM 3951 C C . GLN A 1 504 ? 14.43 49.344 12.172 1 58.34 504 GLN A C 1
ATOM 3953 O O . GLN A 1 504 ? 14.484 49.219 13.398 1 58.34 504 GLN A O 1
ATOM 3958 N N . LEU A 1 505 ? 13.695 48.688 11.352 1 60.62 505 LEU A N 1
ATOM 3959 C CA . LEU A 1 505 ? 12.758 47.719 11.93 1 60.62 505 LEU A CA 1
ATOM 3960 C C . LEU A 1 505 ? 13.492 46.562 12.562 1 60.62 505 LEU A C 1
ATOM 3962 O O . LEU A 1 505 ? 13.016 45.969 13.531 1 60.62 505 LEU A O 1
ATOM 3966 N N . LEU A 1 506 ? 14.672 46.281 12.062 1 59.03 506 LEU A N 1
ATOM 3967 C CA . LEU A 1 506 ? 15.484 45.188 12.57 1 59.03 506 LEU A CA 1
ATOM 3968 C C . LEU A 1 506 ? 16.312 45.625 13.766 1 59.03 506 LEU A C 1
ATOM 3970 O O . LEU A 1 506 ? 17.047 44.812 14.359 1 59.03 506 LEU A O 1
ATOM 3974 N N . GLY A 1 507 ? 16.188 46.906 14.117 1 59.94 507 GLY A N 1
ATOM 3975 C CA . GLY A 1 507 ? 16.766 47.406 15.352 1 59.94 507 GLY A CA 1
ATOM 3976 C C . GLY A 1 507 ? 18.094 48.125 15.148 1 59.94 507 GLY A C 1
ATOM 3977 O O . GLY A 1 507 ? 18.812 48.406 16.109 1 59.94 507 GLY A O 1
ATOM 3978 N N . TYR A 1 508 ? 18.438 48.312 14.016 1 62.28 508 TYR A N 1
ATOM 3979 C CA . TYR A 1 508 ? 19.688 49.031 13.812 1 62.28 508 TYR A CA 1
ATOM 3980 C C . TYR A 1 508 ? 19.516 50.5 14.18 1 62.28 508 TYR A C 1
ATOM 3982 O O . TYR A 1 508 ? 18.469 51.094 13.906 1 62.28 508 TYR A O 1
ATOM 3990 N N . PRO A 1 509 ? 20.391 51 14.953 1 68 509 PRO A N 1
ATOM 3991 C CA . PRO A 1 509 ? 20.281 52.406 15.367 1 68 509 PRO A CA 1
ATOM 3992 C C . PRO A 1 509 ? 20.109 53.344 14.18 1 68 509 PRO A C 1
ATOM 3994 O O . PRO A 1 509 ? 20.734 53.156 13.133 1 68 509 PRO A O 1
ATOM 3997 N N . GLU A 1 510 ? 19.234 54.312 14.266 1 67.12 510 GLU A N 1
ATOM 3998 C CA . GLU A 1 510 ? 18.859 55.25 13.219 1 67.12 510 GLU A CA 1
ATOM 3999 C C . GLU A 1 510 ? 20.094 55.969 12.641 1 67.12 510 GLU A C 1
ATOM 4001 O O . GLU A 1 510 ? 20.172 56.156 11.43 1 67.12 510 GLU A O 1
ATOM 4006 N N . ASP A 1 511 ? 20.891 56.281 13.477 1 68.62 511 ASP A N 1
ATOM 4007 C CA . ASP A 1 511 ? 22.094 57 13.047 1 68.62 511 ASP A CA 1
ATOM 4008 C C . ASP A 1 511 ? 22.969 56.125 12.156 1 68.62 511 ASP A C 1
ATOM 4010 O O . ASP A 1 511 ? 23.531 56.594 11.164 1 68.62 511 ASP A O 1
ATOM 4014 N N . GLU A 1 512 ? 22.984 54.938 12.328 1 64 512 GLU A N 1
ATOM 4015 C CA . GLU A 1 512 ? 23.781 54 11.531 1 64 512 GLU A CA 1
ATOM 4016 C C . GLU A 1 512 ? 23.109 53.719 10.188 1 64 512 GLU A C 1
ATOM 4018 O O . GLU A 1 512 ? 23.781 53.656 9.156 1 64 512 GLU A O 1
ATOM 4023 N N . VAL A 1 513 ? 21.906 53.594 10.25 1 65.31 513 VAL A N 1
ATOM 4024 C CA . VAL A 1 513 ? 21.141 53.344 9.031 1 65.31 513 VAL A CA 1
ATOM 4025 C C . VAL A 1 513 ? 21.203 54.562 8.117 1 65.31 513 VAL A C 1
ATOM 4027 O O . VAL A 1 513 ? 21.375 54.438 6.902 1 65.31 513 VAL A O 1
ATOM 4030 N N . LYS A 1 514 ? 21.125 55.656 8.711 1 63.56 514 LYS A N 1
ATOM 4031 C CA . LYS A 1 514 ? 21.234 56.906 7.957 1 63.56 514 LYS A CA 1
ATOM 4032 C C . LYS A 1 514 ? 22.641 57.031 7.344 1 63.56 514 LYS A C 1
ATOM 4034 O O . LYS A 1 514 ? 22.781 57.469 6.199 1 63.56 514 LYS A O 1
ATOM 4039 N N . ALA A 1 515 ? 23.484 56.719 8.062 1 63.34 515 ALA A N 1
ATOM 4040 C CA . ALA A 1 515 ? 24.859 56.781 7.562 1 63.34 515 ALA A CA 1
ATOM 4041 C C . ALA A 1 515 ? 25.078 55.812 6.418 1 63.34 515 ALA A C 1
ATOM 4043 O O . ALA A 1 515 ? 25.688 56.156 5.402 1 63.34 515 ALA A O 1
ATOM 4044 N N . LEU A 1 516 ? 24.547 54.625 6.535 1 60.12 516 LEU A N 1
ATOM 4045 C CA . LEU A 1 516 ? 24.688 53.625 5.5 1 60.12 516 LEU A CA 1
ATOM 4046 C C . LEU A 1 516 ? 23.891 54 4.25 1 60.12 516 LEU A C 1
ATOM 4048 O O . LEU A 1 516 ? 24.375 53.812 3.131 1 60.12 516 LEU A O 1
ATOM 4052 N N . LEU A 1 517 ? 22.75 54.469 4.484 1 58.72 517 LEU A N 1
ATOM 4053 C CA . LEU A 1 517 ? 21.938 54.969 3.393 1 58.72 517 LEU A CA 1
ATOM 4054 C C . LEU A 1 517 ? 22.641 56.094 2.66 1 58.72 517 LEU A C 1
ATOM 4056 O O . LEU A 1 517 ? 22.641 56.125 1.427 1 58.72 517 LEU A O 1
ATOM 4060 N N . GLN A 1 518 ? 23.125 56.969 3.41 1 57 518 GLN A N 1
ATOM 4061 C CA . GLN A 1 518 ? 23.891 58.062 2.814 1 57 518 GLN A CA 1
ATOM 4062 C C . GLN A 1 518 ? 25.078 57.531 2.031 1 57 518 GLN A C 1
ATOM 4064 O O . GLN A 1 518 ? 25.375 58 0.934 1 57 518 GLN A O 1
ATOM 4069 N N . GLU A 1 519 ? 25.609 56.562 2.457 1 57.19 519 GLU A N 1
ATOM 4070 C CA . GLU A 1 519 ? 26.734 55.969 1.752 1 57.19 519 GLU A CA 1
ATOM 4071 C C . GLU A 1 519 ? 26.281 55.25 0.483 1 57.19 519 GLU A C 1
ATOM 4073 O O . GLU A 1 519 ? 26.906 55.375 -0.566 1 57.19 519 GLU A O 1
ATOM 4078 N N . LEU A 1 520 ? 25.203 54.562 0.613 1 54.34 520 LEU A N 1
ATOM 4079 C CA . LEU A 1 520 ? 24.672 53.844 -0.534 1 54.34 520 LEU A CA 1
ATOM 4080 C C . LEU A 1 520 ? 24.125 54.781 -1.588 1 54.34 520 LEU A C 1
ATOM 4082 O O . LEU A 1 520 ? 24.344 54.594 -2.785 1 54.34 520 LEU A O 1
ATOM 4086 N N . LEU A 1 521 ? 23.406 55.688 -1.075 1 52.25 521 LEU A N 1
ATOM 4087 C CA . LEU A 1 521 ? 22.906 56.719 -1.986 1 52.25 521 LEU A CA 1
ATOM 4088 C C . LEU A 1 521 ? 24.078 57.469 -2.627 1 52.25 521 LEU A C 1
ATOM 4090 O O . LEU A 1 521 ? 24.047 57.75 -3.824 1 52.25 521 LEU A O 1
ATOM 4094 N N . ASN A 1 522 ? 25 57.719 -1.859 1 50.16 522 ASN A N 1
ATOM 4095 C CA . ASN A 1 522 ? 26.188 58.375 -2.412 1 50.16 522 ASN A CA 1
ATOM 4096 C C . ASN A 1 522 ? 26.875 57.469 -3.436 1 50.16 522 ASN A C 1
ATOM 4098 O O . ASN A 1 522 ? 27.312 57.938 -4.488 1 50.16 522 ASN A O 1
ATOM 4102 N N . SER A 1 523 ? 26.891 56.25 -3.195 1 50.84 523 SER A N 1
ATOM 4103 C CA . SER A 1 523 ? 27.516 55.312 -4.117 1 50.84 523 SER A CA 1
ATOM 4104 C C . SER A 1 523 ? 26.656 55.094 -5.352 1 50.84 523 SER A C 1
ATOM 4106 O O . SER A 1 523 ? 27.172 55.031 -6.473 1 50.84 523 SER A O 1
ATOM 4108 N N . ALA A 1 524 ? 25.422 54.812 -5.137 1 45.81 524 ALA A N 1
ATOM 4109 C CA . ALA A 1 524 ? 24.5 54.625 -6.258 1 45.81 524 ALA A CA 1
ATOM 4110 C C . ALA A 1 524 ? 24.391 55.875 -7.109 1 45.81 524 ALA A C 1
ATOM 4112 O O . ALA A 1 524 ? 24.391 55.781 -8.344 1 45.81 524 ALA A O 1
ATOM 4113 N N . LEU A 1 525 ? 24.109 56.906 -6.449 1 43.16 525 LEU A N 1
ATOM 4114 C CA . LEU A 1 525 ? 24.062 58.156 -7.164 1 43.16 525 LEU A CA 1
ATOM 4115 C C . LEU A 1 525 ? 25.391 58.469 -7.855 1 43.16 525 LEU A C 1
ATOM 4117 O O . LEU A 1 525 ? 25.422 58.969 -8.977 1 43.16 525 LEU A O 1
ATOM 4121 N N . ALA A 1 526 ? 26.484 58.188 -7.195 1 45.91 526 ALA A N 1
ATOM 4122 C CA . ALA A 1 526 ? 27.766 58.312 -7.883 1 45.91 526 ALA A CA 1
ATOM 4123 C C . ALA A 1 526 ? 27.797 57.438 -9.125 1 45.91 526 ALA A C 1
ATOM 4125 O O . ALA A 1 526 ? 28.344 57.812 -10.156 1 45.91 526 ALA A O 1
ATOM 4126 N N . GLU A 1 527 ? 27.281 56.281 -9.016 1 42.44 527 GLU A N 1
ATOM 4127 C CA . GLU A 1 527 ? 27.266 55.406 -10.18 1 42.44 527 GLU A CA 1
ATOM 4128 C C . GLU A 1 527 ? 26.297 55.906 -11.242 1 42.44 527 GLU A C 1
ATOM 4130 O O . GLU A 1 527 ? 26.562 55.812 -12.438 1 42.44 527 GLU A O 1
ATOM 4135 N N . ILE A 1 528 ? 25.062 56.219 -10.805 1 38 528 ILE A N 1
ATOM 4136 C CA . ILE A 1 528 ? 24.094 56.719 -11.773 1 38 528 ILE A CA 1
ATOM 4137 C C . ILE A 1 528 ? 24.484 58.094 -12.25 1 38 528 ILE A C 1
ATOM 4139 O O . ILE A 1 528 ? 24.391 58.406 -13.445 1 38 528 ILE A O 1
ATOM 4143 N N . CYS A 1 529 ? 24.5 59.062 -11.242 1 35.31 529 CYS A N 1
ATOM 4144 C CA . CYS A 1 529 ? 24.656 60.438 -11.68 1 35.31 529 CYS A CA 1
ATOM 4145 C C . CYS A 1 529 ? 26.078 60.719 -12.133 1 35.31 529 CYS A C 1
ATOM 4147 O O . CYS A 1 529 ? 26.359 61.781 -12.688 1 35.31 529 CYS A O 1
ATOM 4149 N N . GLY A 1 530 ? 26.781 60.125 -12.906 1 34 530 GLY A N 1
ATOM 4150 C CA . GLY A 1 530 ? 28.109 60.594 -13.289 1 34 530 GLY A CA 1
ATOM 4151 C C . GLY A 1 530 ? 28.672 61.656 -12.367 1 34 530 GLY A C 1
ATOM 4152 O O . GLY A 1 530 ? 28 62.094 -11.438 1 34 530 GLY A O 1
ATOM 4153 N N . GLU A 1 531 ? 29.984 62.25 -12.43 1 35.41 531 GLU A N 1
ATOM 4154 C CA . GLU A 1 531 ? 30.781 63.188 -11.625 1 35.41 531 GLU A CA 1
ATOM 4155 C C . GLU A 1 531 ? 29.984 64.438 -11.25 1 35.41 531 GLU A C 1
ATOM 4157 O O . GLU A 1 531 ? 30.188 65 -10.188 1 35.41 531 GLU A O 1
ATOM 4162 N N . LYS A 1 532 ? 29.375 65.312 -12.203 1 36.22 532 LYS A N 1
ATOM 4163 C CA . LYS A 1 532 ? 29.047 66.75 -12.023 1 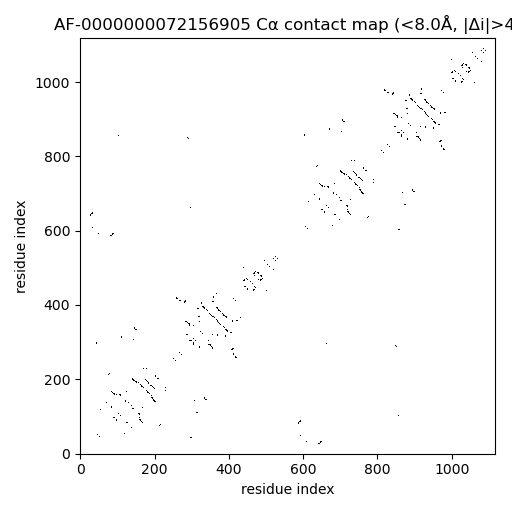36.22 532 LYS A CA 1
ATOM 4164 C C . LYS A 1 532 ? 27.781 66.938 -11.211 1 36.22 532 LYS A C 1
ATOM 4166 O O . LYS A 1 532 ? 27.312 68.062 -11.016 1 36.22 532 LYS A O 1
ATOM 4171 N N . GLY A 1 533 ? 26.719 66.062 -11.242 1 33.53 533 GLY A N 1
ATOM 4172 C CA . GLY A 1 533 ? 25.391 66.562 -10.859 1 33.53 533 GLY A CA 1
ATOM 4173 C C . GLY A 1 533 ? 25.234 66.75 -9.359 1 33.53 533 GLY A C 1
ATOM 4174 O O . GLY A 1 533 ? 25.891 66.062 -8.57 1 33.53 533 GLY A O 1
ATOM 4175 N N . THR A 1 534 ? 24.891 68.062 -8.906 1 32.38 534 THR A N 1
ATOM 4176 C CA . THR A 1 534 ? 24.641 68.625 -7.582 1 32.38 534 THR A CA 1
ATOM 4177 C C . THR A 1 534 ? 23.781 67.688 -6.742 1 32.38 534 THR A C 1
ATOM 4179 O O . THR A 1 534 ? 22.734 67.188 -7.207 1 32.38 534 THR A O 1
ATOM 4182 N N . TYR A 1 535 ? 24.344 67.125 -5.793 1 35.41 535 TYR A N 1
ATOM 4183 C CA . TYR A 1 535 ? 23.906 66.062 -4.871 1 35.41 535 TYR A CA 1
ATOM 4184 C C . TYR A 1 535 ? 22.797 66.625 -3.957 1 35.41 535 TYR A C 1
ATOM 4186 O O . TYR A 1 535 ? 22.922 67.688 -3.371 1 35.41 535 TYR A O 1
ATOM 4194 N N . LEU A 1 536 ? 21.531 66.375 -4.281 1 34.12 536 LEU A N 1
ATOM 4195 C CA . LEU A 1 536 ? 20.547 66.75 -3.273 1 34.12 536 LEU A CA 1
ATOM 4196 C C . LEU A 1 536 ? 20.875 66.125 -1.926 1 34.12 536 LEU A C 1
ATOM 4198 O O . LEU A 1 536 ? 21.312 65 -1.862 1 34.12 536 LEU A O 1
ATOM 4202 N N . THR A 1 537 ? 21.312 66.875 -0.952 1 37.19 537 THR A N 1
ATOM 4203 C CA . THR A 1 537 ? 21.625 66.5 0.416 1 37.19 537 THR A CA 1
ATOM 4204 C C . THR A 1 537 ? 20.438 65.75 1.039 1 37.19 537 THR A C 1
ATOM 4206 O O . THR A 1 537 ? 19.312 65.812 0.558 1 37.19 537 THR A O 1
ATOM 4209 N N . ALA A 1 538 ? 20.75 64.812 1.92 1 35.34 538 ALA A N 1
ATOM 4210 C CA . ALA A 1 538 ? 19.766 64.062 2.695 1 35.34 538 ALA A CA 1
ATOM 4211 C C . ALA A 1 538 ? 18.625 65 3.156 1 35.34 538 ALA A C 1
ATOM 4213 O O . ALA A 1 538 ? 17.453 64.562 3.158 1 35.34 538 ALA A O 1
ATOM 4214 N N . ASP A 1 539 ? 18.844 66.25 3.607 1 37.56 539 ASP A N 1
ATOM 4215 C CA . ASP A 1 539 ? 17.828 67.188 4.043 1 37.56 539 ASP A CA 1
ATOM 4216 C C . ASP A 1 539 ? 16.938 67.625 2.877 1 37.56 539 ASP A C 1
ATOM 4218 O O . ASP A 1 539 ? 15.734 67.812 3.055 1 37.56 539 ASP A O 1
ATOM 4222 N N . GLU A 1 540 ? 17.516 67.688 1.734 1 39.84 540 GLU A N 1
ATOM 4223 C CA . GLU A 1 540 ? 16.734 68.188 0.586 1 39.84 540 GLU A CA 1
ATOM 4224 C C . GLU A 1 540 ? 15.805 67.062 0.063 1 39.84 540 GLU A C 1
ATOM 4226 O O . GLU A 1 540 ? 14.742 67.375 -0.476 1 39.84 540 GLU A O 1
ATOM 4231 N N . ILE A 1 541 ? 16.25 65.875 0.195 1 36.72 541 ILE A N 1
ATOM 4232 C CA . ILE A 1 541 ? 15.375 64.75 -0.187 1 36.72 541 ILE A CA 1
ATOM 4233 C C . ILE A 1 541 ? 14.219 64.625 0.804 1 36.72 541 ILE A C 1
ATOM 4235 O O . ILE A 1 541 ? 13.07 64.375 0.41 1 36.72 541 ILE A O 1
ATOM 4239 N N . VAL A 1 542 ? 14.422 64.812 2.088 1 36.28 542 VAL A N 1
ATOM 4240 C CA . VAL A 1 542 ? 13.352 64.875 3.078 1 36.28 542 VAL A CA 1
ATOM 4241 C C . VAL A 1 542 ? 12.5 66.125 2.893 1 36.28 542 VAL A C 1
ATOM 4243 O O . VAL A 1 542 ? 11.266 66.062 2.996 1 36.28 542 VAL A O 1
ATOM 4246 N N . ASP A 1 543 ? 13.016 67.312 2.703 1 34.88 543 ASP A N 1
ATOM 4247 C CA . ASP A 1 543 ? 12.289 68.562 2.566 1 34.88 543 ASP A CA 1
ATOM 4248 C C . ASP A 1 543 ? 11.531 68.625 1.241 1 34.88 543 ASP A C 1
ATOM 4250 O O . ASP A 1 543 ? 10.555 69.375 1.107 1 34.88 543 ASP A O 1
ATOM 4254 N N . ALA A 1 544 ? 12.062 68 0.184 1 34.03 544 ALA A N 1
ATOM 4255 C CA . ALA A 1 544 ? 11.312 68.062 -1.064 1 34.03 544 ALA A CA 1
ATOM 4256 C C . ALA A 1 544 ? 9.961 67.375 -0.944 1 34.03 544 ALA A C 1
ATOM 4258 O O . ALA A 1 544 ? 9.016 67.688 -1.668 1 34.03 544 ALA A O 1
ATOM 4259 N N . GLY A 1 545 ? 9.844 66.375 -0.081 1 31.2 545 GLY A N 1
ATOM 4260 C CA . GLY A 1 545 ? 8.508 65.812 0.149 1 31.2 545 GLY A CA 1
ATOM 4261 C C . GLY A 1 545 ? 7.625 66.812 0.93 1 31.2 545 GLY A C 1
ATOM 4262 O O . GLY A 1 545 ? 6.402 66.625 0.942 1 31.2 545 GLY A O 1
ATOM 4263 N N . SER A 1 546 ? 8.219 67.562 1.84 1 31.2 546 SER A N 1
ATOM 4264 C CA . SER A 1 546 ? 7.375 68.438 2.646 1 31.2 546 SER A CA 1
ATOM 4265 C C . SER A 1 546 ? 6.895 69.688 1.838 1 31.2 546 SER A C 1
ATOM 4267 O O . SER A 1 546 ? 5.906 70.312 2.201 1 31.2 546 SER A O 1
ATOM 4269 N N . GLU A 1 547 ? 7.688 70.188 0.874 1 31.77 547 GLU A N 1
ATOM 4270 C CA . GLU A 1 547 ? 7.324 71.5 0.285 1 31.77 547 GLU A CA 1
ATOM 4271 C C . GLU A 1 547 ? 6.133 71.375 -0.658 1 31.77 547 GLU A C 1
ATOM 4273 O O . GLU A 1 547 ? 5.527 72.375 -1.054 1 31.77 547 GLU A O 1
ATOM 4278 N N . THR A 1 548 ? 5.949 70.25 -1.257 1 30.44 548 THR A N 1
ATOM 4279 C CA . THR A 1 548 ? 4.84 70.312 -2.197 1 30.44 548 THR A CA 1
ATOM 4280 C C . THR A 1 548 ? 3.52 70.5 -1.456 1 30.44 548 THR A C 1
ATOM 4282 O O . THR A 1 548 ? 2.459 70.625 -2.078 1 30.44 548 THR A O 1
ATOM 4285 N N . GLN A 1 549 ? 3.578 70.438 -0.09 1 27.44 549 GLN A N 1
ATOM 4286 C CA . GLN A 1 549 ? 2.271 70.688 0.51 1 27.44 549 GLN A CA 1
ATOM 4287 C C . GLN A 1 549 ? 1.908 72.188 0.443 1 27.44 549 GLN A C 1
ATOM 4289 O O . GLN A 1 549 ? 0.735 72.562 0.553 1 27.44 549 GLN A O 1
ATOM 4294 N N . GLY A 1 550 ? 2.947 73.062 0.543 1 27.19 550 GLY A N 1
ATOM 4295 C CA . GLY A 1 550 ? 2.551 74.438 0.917 1 27.19 550 GLY A CA 1
ATOM 4296 C C . GLY A 1 550 ? 1.905 75.188 -0.219 1 27.19 550 GLY A C 1
ATOM 4297 O O . GLY A 1 550 ? 1.266 76.188 0.005 1 27.19 550 GLY A O 1
ATOM 4298 N N . LYS A 1 551 ? 2.406 75.125 -1.484 1 32.25 551 LYS A N 1
ATOM 4299 C CA . LYS A 1 551 ? 2.025 76.188 -2.357 1 32.25 551 LYS A CA 1
ATOM 4300 C C . LYS A 1 551 ? 0.585 76.062 -2.842 1 32.25 551 LYS A C 1
ATOM 4302 O O . LYS A 1 551 ? 0.142 76.812 -3.729 1 32.25 551 LYS A O 1
ATOM 4307 N N . GLN A 1 552 ? -0.041 74.938 -2.424 1 24.25 552 GLN A N 1
ATOM 4308 C CA . GLN A 1 552 ? -1.395 74.875 -2.965 1 24.25 552 GLN A CA 1
ATOM 4309 C C . GLN A 1 552 ? -2.26 76 -2.412 1 24.25 552 GLN A C 1
ATOM 4311 O O . GLN A 1 552 ? -3.443 76.125 -2.742 1 24.25 552 GLN A O 1
ATOM 4316 N N . ASN A 1 553 ? -1.848 76.625 -1.401 1 24.84 553 ASN A N 1
ATOM 4317 C CA . ASN A 1 553 ? -3.021 77.312 -0.907 1 24.84 553 ASN A CA 1
ATOM 4318 C C . ASN A 1 553 ? -3.402 78.5 -1.827 1 24.84 553 ASN A C 1
ATOM 4320 O O . ASN A 1 553 ? -4.516 79 -1.751 1 24.84 553 ASN A O 1
ATOM 4324 N N . ASP A 1 554 ? -2.475 79.312 -2.258 1 25.77 554 ASP A N 1
ATOM 4325 C CA . ASP A 1 554 ? -2.979 80.688 -2.514 1 25.77 554 ASP A CA 1
ATOM 4326 C C . ASP A 1 554 ? -3.627 80.75 -3.893 1 25.77 554 ASP A C 1
ATOM 4328 O O . ASP A 1 554 ? -4.117 81.812 -4.285 1 25.77 554 ASP A O 1
ATOM 4332 N N . LYS A 1 555 ? -3.203 80.188 -5.012 1 27.48 555 LYS A N 1
ATOM 4333 C CA . LYS A 1 555 ? -3.664 80.75 -6.285 1 27.48 555 LYS A CA 1
ATOM 4334 C C . LYS A 1 555 ? -5.129 80.375 -6.531 1 27.48 555 LYS A C 1
ATOM 4336 O O . LYS A 1 555 ? -5.473 79.25 -6.762 1 27.48 555 LYS A O 1
ATOM 4341 N N . GLY A 1 556 ? -6.148 81 -5.848 1 22.92 556 GLY A N 1
ATOM 4342 C CA . GLY A 1 556 ? -7.598 81.125 -5.914 1 22.92 556 GLY A CA 1
ATOM 4343 C C . GLY A 1 556 ? -8.117 81.312 -7.328 1 22.92 556 GLY A C 1
ATOM 4344 O O . GLY A 1 556 ? -9.148 80.688 -7.688 1 22.92 556 GLY A O 1
ATOM 4345 N N . SER A 1 557 ? -7.848 82.375 -8.039 1 23.86 557 SER A N 1
ATOM 4346 C CA . SER A 1 557 ? -8.883 83 -8.898 1 23.86 557 SER A CA 1
ATOM 4347 C C . SER A 1 557 ? -9.023 82.188 -10.188 1 23.86 557 SER A C 1
ATOM 4349 O O . SER A 1 557 ? -10.133 82.062 -10.719 1 23.86 557 SER A O 1
ATOM 4351 N N . GLU A 1 558 ? -7.805 82.125 -10.922 1 21.11 558 GLU A N 1
ATOM 4352 C CA . GLU A 1 558 ? -7.555 81.562 -12.258 1 21.11 558 GLU A CA 1
ATOM 4353 C C . GLU A 1 558 ? -7.512 80.062 -12.25 1 21.11 558 GLU A C 1
ATOM 4355 O O . GLU A 1 558 ? -6.605 79.438 -11.664 1 21.11 558 GLU A O 1
ATOM 4360 N N . THR A 1 559 ? -8.664 79.25 -12.07 1 20.08 559 THR A N 1
ATOM 4361 C CA . THR A 1 559 ? -8.773 77.812 -11.977 1 20.08 559 THR A CA 1
ATOM 4362 C C . THR A 1 559 ? -7.898 77.125 -13.023 1 20.08 559 THR A C 1
ATOM 4364 O O . THR A 1 559 ? -7.863 77.562 -14.18 1 20.08 559 THR A O 1
ATOM 4367 N N . MET B 1 1 ? -56.438 -12.383 53.719 1 16.2 1 MET B N 1
ATOM 4368 C CA . MET B 1 1 ? -56.25 -12.016 55.125 1 16.2 1 MET B CA 1
ATOM 4369 C C . MET B 1 1 ? -55.344 -10.773 55.25 1 16.2 1 MET B C 1
ATOM 4371 O O . MET B 1 1 ? -55.625 -9.898 56.062 1 16.2 1 MET B O 1
ATOM 4375 N N . ALA B 1 2 ? -54.031 -10.906 54.969 1 16.94 2 ALA B N 1
ATOM 4376 C CA . ALA B 1 2 ? -52.938 -10.562 55.875 1 16.94 2 ALA B CA 1
ATOM 4377 C C . ALA B 1 2 ? -52.844 -9.047 56.062 1 16.94 2 ALA B C 1
ATOM 4379 O O . ALA B 1 2 ? -52.75 -8.312 55.062 1 16.94 2 ALA B O 1
ATOM 4380 N N . GLN B 1 3 ? -52.812 -8.57 57.25 1 17.11 3 GLN B N 1
ATOM 4381 C CA . GLN B 1 3 ? -52.938 -7.547 58.281 1 17.11 3 GLN B CA 1
ATOM 4382 C C . GLN B 1 3 ? -51.75 -6.582 58.219 1 17.11 3 GLN B C 1
ATOM 4384 O O . GLN B 1 3 ? -51.938 -5.363 58.188 1 17.11 3 GLN B O 1
ATOM 4389 N N . ARG B 1 4 ? -50.781 -6.785 59.125 1 16 4 ARG B N 1
ATOM 4390 C CA . ARG B 1 4 ? -50.375 -5.984 60.25 1 16 4 ARG B CA 1
ATOM 4391 C C . ARG B 1 4 ? -49.312 -4.957 59.875 1 16 4 ARG B C 1
ATOM 4393 O O . ARG B 1 4 ? -49.406 -3.791 60.25 1 16 4 ARG B O 1
ATOM 4400 N N . LEU B 1 5 ? -48.031 -5.422 59.656 1 17.11 5 LEU B N 1
ATOM 4401 C CA . LEU B 1 5 ? -46.938 -5 60.531 1 17.11 5 LEU B CA 1
ATOM 4402 C C . LEU B 1 5 ? -46.531 -3.553 60.25 1 17.11 5 LEU B C 1
ATOM 4404 O O . LEU B 1 5 ? -46.344 -3.174 59.094 1 17.11 5 LEU B O 1
ATOM 4408 N N . LEU B 1 6 ? -46.531 -2.631 61.156 1 16.39 6 LEU B N 1
ATOM 4409 C CA . LEU B 1 6 ? -46.5 -1.254 61.656 1 16.39 6 LEU B CA 1
ATOM 4410 C C . LEU B 1 6 ? -45.156 -0.608 61.375 1 16.39 6 LEU B C 1
ATOM 4412 O O . LEU B 1 6 ? -45.062 0.599 61.156 1 16.39 6 LEU B O 1
ATOM 4416 N N . LYS B 1 7 ? -44.031 -1.292 61.812 1 18.34 7 LYS B N 1
ATOM 4417 C CA . LYS B 1 7 ? -43.219 -0.724 62.906 1 18.34 7 LYS B CA 1
ATOM 4418 C C . LYS B 1 7 ? -42.5 0.543 62.438 1 18.34 7 LYS B C 1
ATOM 4420 O O . LYS B 1 7 ? -42.406 0.805 61.25 1 18.34 7 LYS B O 1
ATOM 4425 N N . GLN B 1 8 ? -41.125 0.728 63 1 17.91 8 GLN B N 1
ATOM 4426 C CA . GLN B 1 8 ? -40.406 1.708 63.781 1 17.91 8 GLN B CA 1
ATOM 4427 C C . GLN B 1 8 ? -39.719 2.734 62.875 1 17.91 8 GLN B C 1
ATOM 4429 O O . GLN B 1 8 ? -39.438 2.461 61.719 1 17.91 8 GLN B O 1
ATOM 4434 N N . ALA B 1 9 ? -39.531 4.02 63.344 1 20.41 9 ALA B N 1
ATOM 4435 C CA . ALA B 1 9 ? -39.312 5.414 62.969 1 20.41 9 ALA B CA 1
ATOM 4436 C C . ALA B 1 9 ? -37.844 5.695 62.719 1 20.41 9 ALA B C 1
ATOM 4438 O O . ALA B 1 9 ? -37.094 5.914 63.688 1 20.41 9 ALA B O 1
ATOM 4439 N N . PRO B 1 10 ? -37.062 4.855 61.969 1 19.69 10 PRO B N 1
ATOM 4440 C CA . PRO B 1 10 ? -35.625 4.945 62.25 1 19.69 10 PRO B CA 1
ATOM 4441 C C . PRO B 1 10 ? -35.094 6.375 62.219 1 19.69 10 PRO B C 1
ATOM 4443 O O . PRO B 1 10 ? -35.656 7.219 61.5 1 19.69 10 PRO B O 1
ATOM 4446 N N . THR B 1 11 ? -34.375 6.789 63.281 1 19.5 11 THR B N 1
ATOM 4447 C CA . THR B 1 11 ? -33.781 8.023 63.75 1 19.5 11 THR B CA 1
ATOM 4448 C C . THR B 1 11 ? -32.844 8.602 62.688 1 19.5 11 THR B C 1
ATOM 4450 O O . THR B 1 11 ? -32.219 7.852 61.938 1 19.5 11 THR B O 1
ATOM 4453 N N . TRP B 1 12 ? -32.906 9.883 62.344 1 18.42 12 TRP B N 1
ATOM 4454 C CA . TRP B 1 12 ? -32.438 10.867 61.375 1 18.42 12 TRP B CA 1
ATOM 4455 C C . TRP B 1 12 ? -30.984 11.211 61.594 1 18.42 12 TRP B C 1
ATOM 4457 O O . TRP B 1 12 ? -30.656 12.102 62.375 1 18.42 12 TRP B O 1
ATOM 4467 N N . ARG B 1 13 ? -30.172 10.164 62.062 1 18.73 13 ARG B N 1
ATOM 4468 C CA . ARG B 1 13 ? -28.891 10.68 62.531 1 18.73 13 ARG B CA 1
ATOM 4469 C C . ARG B 1 13 ? -28.281 11.648 61.531 1 18.73 13 ARG B C 1
ATOM 4471 O O . ARG B 1 13 ? -28.484 11.516 60.312 1 18.73 13 ARG B O 1
ATOM 4478 N N . SER B 1 14 ? -27.734 12.766 62.031 1 18.08 14 SER B N 1
ATOM 4479 C CA . SER B 1 14 ? -27.172 14.039 61.594 1 18.08 14 SER B CA 1
ATOM 4480 C C . SER B 1 14 ? -25.891 13.836 60.781 1 18.08 14 SER B C 1
ATOM 4482 O O . SER B 1 14 ? -24.938 13.242 61.281 1 18.08 14 SER B O 1
ATOM 4484 N N . LEU B 1 15 ? -25.953 13.336 59.625 1 18.16 15 LEU B N 1
ATOM 4485 C CA . LEU B 1 15 ? -24.797 13.008 58.781 1 18.16 15 LEU B CA 1
ATOM 4486 C C . LEU B 1 15 ? -23.891 14.234 58.594 1 18.16 15 LEU B C 1
ATOM 4488 O O . LEU B 1 15 ? -24.328 15.25 58.062 1 18.16 15 LEU B O 1
ATOM 4492 N N . HIS B 1 16 ? -23.109 14.539 59.688 1 19.11 16 HIS B N 1
ATOM 4493 C CA . HIS B 1 16 ? -22.109 15.609 59.625 1 19.11 16 HIS B CA 1
ATOM 4494 C C . HIS B 1 16 ? -21.25 15.5 58.375 1 19.11 16 HIS B C 1
ATOM 4496 O O . HIS B 1 16 ? -20.672 14.438 58.125 1 19.11 16 HIS B O 1
ATOM 4502 N N . VAL B 1 17 ? -21.547 16.125 57.344 1 18.73 17 VAL B N 1
ATOM 4503 C CA . VAL B 1 17 ? -20.969 16.312 56 1 18.73 17 VAL B CA 1
ATOM 4504 C C . VAL B 1 17 ? -19.547 16.859 56.125 1 18.73 17 VAL B C 1
ATOM 4506 O O . VAL B 1 17 ? -19.359 18.031 56.438 1 18.73 17 VAL B O 1
ATOM 4509 N N . ALA B 1 18 ? -18.672 16.234 57.031 1 20.09 18 ALA B N 1
ATOM 4510 C CA . ALA B 1 18 ? -17.344 16.859 57.125 1 20.09 18 ALA B CA 1
ATOM 4511 C C . ALA B 1 18 ? -16.719 17.062 55.75 1 20.09 18 ALA B C 1
ATOM 4513 O O . ALA B 1 18 ? -16.812 16.188 54.906 1 20.09 18 ALA B O 1
ATOM 4514 N N . SER B 1 19 ? -16.484 18.312 55.375 1 19.14 19 SER B N 1
ATOM 4515 C CA . SER B 1 19 ? -15.945 19.016 54.219 1 19.14 19 SER B CA 1
ATOM 4516 C C . SER B 1 19 ? -14.523 18.547 53.906 1 19.14 19 SER B C 1
ATOM 4518 O O . SER B 1 19 ? -13.586 18.906 54.625 1 19.14 19 SER B O 1
ATOM 4520 N N . ARG B 1 20 ? -14.18 17.219 53.906 1 21.41 20 ARG B N 1
ATOM 4521 C CA . ARG B 1 20 ? -12.766 16.891 53.719 1 21.41 20 ARG B CA 1
ATOM 4522 C C . ARG B 1 20 ? -12.234 17.516 52.438 1 21.41 20 ARG B C 1
ATOM 4524 O O . ARG B 1 20 ? -12.727 17.219 51.344 1 21.41 20 ARG B O 1
ATOM 4531 N N . TRP B 1 21 ? -11.672 18.703 52.438 1 22.12 21 TRP B N 1
ATOM 4532 C CA . TRP B 1 21 ? -10.891 19.469 51.469 1 22.12 21 TRP B CA 1
ATOM 4533 C C . TRP B 1 21 ? -9.75 18.625 50.906 1 22.12 21 TRP B C 1
ATOM 4535 O O . TRP B 1 21 ? -8.805 18.297 51.625 1 22.12 21 TRP B O 1
ATOM 4545 N N . ALA B 1 22 ? -9.992 17.438 50.344 1 22.19 22 ALA B N 1
ATOM 4546 C CA . ALA B 1 22 ? -8.938 16.562 49.875 1 22.19 22 ALA B CA 1
ATOM 4547 C C . ALA B 1 22 ? -7.973 17.312 48.969 1 22.19 22 ALA B C 1
ATOM 4549 O O . ALA B 1 22 ? -8.398 18.109 48.125 1 22.19 22 ALA B O 1
ATOM 4550 N N . THR B 1 23 ? -6.777 17.5 49.375 1 24.25 23 THR B N 1
ATOM 4551 C CA . THR B 1 23 ? -5.555 17.984 48.75 1 24.25 23 THR B CA 1
ATOM 4552 C C . THR B 1 23 ? -5.371 17.344 47.375 1 24.25 23 THR B C 1
ATOM 4554 O O . THR B 1 23 ? -5.453 16.125 47.219 1 24.25 23 THR B O 1
ATOM 4557 N N . HIS B 1 24 ? -5.691 17.953 46.281 1 24.81 24 HIS B N 1
ATOM 4558 C CA . HIS B 1 24 ? -5.547 17.719 44.875 1 24.81 24 HIS B CA 1
ATOM 4559 C C . HIS B 1 24 ? -4.148 17.203 44.531 1 24.81 24 HIS B C 1
ATOM 4561 O O . HIS B 1 24 ? -3.184 17.969 44.531 1 24.81 24 HIS B O 1
ATOM 4567 N N . ARG B 1 25 ? -3.672 16 44.938 1 27.14 25 ARG B N 1
ATOM 4568 C CA . ARG B 1 25 ? -2.406 15.359 44.562 1 27.14 25 ARG B CA 1
ATOM 4569 C C . ARG B 1 25 ? -2.1 15.539 43.094 1 27.14 25 ARG B C 1
ATOM 4571 O O . ARG B 1 25 ? -2.99 15.414 42.25 1 27.14 25 ARG B O 1
ATOM 4578 N N . ASN B 1 26 ? -1.02 16.078 42.75 1 30.14 26 ASN B N 1
ATOM 4579 C CA . ASN B 1 26 ? -0.315 16.359 41.5 1 30.14 26 ASN B CA 1
ATOM 4580 C C . ASN B 1 26 ? -0.245 15.117 40.594 1 30.14 26 ASN B C 1
ATOM 4582 O O . ASN B 1 26 ? 0.364 14.117 40.969 1 30.14 26 ASN B O 1
ATOM 4586 N N . ARG B 1 27 ? -1.157 14.695 39.938 1 34.75 27 ARG B N 1
ATOM 4587 C CA . ARG B 1 27 ? -1.099 13.523 39.062 1 34.75 27 ARG B CA 1
ATOM 4588 C C . ARG B 1 27 ? 0.133 13.57 38.156 1 34.75 27 ARG B C 1
ATOM 4590 O O . ARG B 1 27 ? 0.339 14.539 37.438 1 34.75 27 ARG B O 1
ATOM 4597 N N . PRO B 1 28 ? 1.17 12.609 38.312 1 32.53 28 PRO B N 1
ATOM 4598 C CA . PRO B 1 28 ? 2.41 12.539 37.531 1 32.53 28 PRO B CA 1
ATOM 4599 C C . PRO B 1 28 ? 2.16 12.336 36.062 1 32.53 28 PRO B C 1
ATOM 4601 O O . PRO B 1 28 ? 1.119 11.797 35.656 1 32.53 28 PRO B O 1
ATOM 4604 N N . ILE B 1 29 ? 2.898 12.977 35.281 1 42.12 29 ILE B N 1
ATOM 4605 C CA . ILE B 1 29 ? 3.008 12.789 33.844 1 42.12 29 ILE B CA 1
ATOM 4606 C C . ILE B 1 29 ? 3.17 11.305 33.5 1 42.12 29 ILE B C 1
ATOM 4608 O O . ILE B 1 29 ? 4.039 10.633 34.062 1 42.12 29 ILE B O 1
ATOM 4612 N N . SER B 1 30 ? 2.246 10.695 32.938 1 44.22 30 SER B N 1
ATOM 4613 C CA . SER B 1 30 ? 2.354 9.297 32.531 1 44.22 30 SER B CA 1
ATOM 4614 C C . SER B 1 30 ? 3.436 9.094 31.484 1 44.22 30 SER B C 1
ATOM 4616 O O . SER B 1 30 ? 3.303 9.562 30.359 1 44.22 30 SER B O 1
ATOM 4618 N N . TRP B 1 31 ? 4.676 8.781 31.922 1 41.94 31 TRP B N 1
ATOM 4619 C CA . TRP B 1 31 ? 5.77 8.414 31.031 1 41.94 31 TRP B CA 1
ATOM 4620 C C . TRP B 1 31 ? 5.645 6.969 30.578 1 41.94 31 TRP B C 1
ATOM 4622 O O . TRP B 1 31 ? 5.527 6.059 31.406 1 41.94 31 TRP B O 1
ATOM 4632 N N . LEU B 1 32 ? 5.289 6.867 29.406 1 44.75 32 LEU B N 1
ATOM 4633 C CA . LEU B 1 32 ? 5.254 5.516 28.859 1 44.75 32 LEU B CA 1
ATOM 4634 C C . LEU B 1 32 ? 6.574 5.168 28.188 1 44.75 32 LEU B C 1
ATOM 4636 O O . LEU B 1 32 ? 7.082 5.941 27.359 1 44.75 32 LEU B O 1
ATOM 4640 N N . GLN B 1 33 ? 7.375 4.316 28.844 1 39.69 33 GLN B N 1
ATOM 4641 C CA . GLN B 1 33 ? 8.617 3.842 28.234 1 39.69 33 GLN B CA 1
ATOM 4642 C C . GLN B 1 33 ? 8.375 2.584 27.406 1 39.69 33 GLN B C 1
ATOM 4644 O O . GLN B 1 33 ? 7.723 1.646 27.859 1 39.69 33 GLN B O 1
ATOM 4649 N N . LEU B 1 34 ? 8.672 2.672 26.219 1 37.94 34 LEU B N 1
ATOM 4650 C CA . LEU B 1 34 ? 8.648 1.492 25.359 1 37.94 34 LEU B CA 1
ATOM 4651 C C . LEU B 1 34 ? 9.789 0.543 25.703 1 37.94 34 LEU B C 1
ATOM 4653 O O . LEU B 1 34 ? 10.953 0.952 25.75 1 37.94 34 LEU B O 1
ATOM 4657 N N . ARG B 1 35 ? 9.625 -0.443 26.531 1 33.97 35 ARG B N 1
ATOM 4658 C CA . ARG B 1 35 ? 10.664 -1.462 26.625 1 33.97 35 ARG B CA 1
ATOM 4659 C C . ARG B 1 35 ? 10.5 -2.504 25.516 1 33.97 35 ARG B C 1
ATOM 4661 O O . ARG B 1 35 ? 9.43 -3.109 25.375 1 33.97 35 ARG B O 1
ATOM 4668 N N . SER B 1 36 ? 11.188 -2.35 24.516 1 36.59 36 SER B N 1
ATOM 4669 C CA . SER B 1 36 ? 11.219 -3.453 23.562 1 36.59 36 SER B CA 1
ATOM 4670 C C . SER B 1 36 ? 11.656 -4.75 24.234 1 36.59 36 SER B C 1
ATOM 4672 O O . SER B 1 36 ? 12.609 -4.762 25.016 1 36.59 36 SER B O 1
ATOM 4674 N N . CYS B 1 37 ? 10.836 -5.578 24.734 1 29.84 37 CYS B N 1
ATOM 4675 C CA . CYS B 1 37 ? 11.352 -6.887 25.109 1 29.84 37 CYS B CA 1
ATOM 4676 C C . CYS B 1 37 ? 12.422 -7.359 24.141 1 29.84 37 CYS B C 1
ATOM 4678 O O . CYS B 1 37 ? 12.172 -7.465 22.938 1 29.84 37 CYS B O 1
ATOM 4680 N N . GLY B 1 38 ? 13.719 -7.281 24.484 1 30.94 38 GLY B N 1
ATOM 4681 C CA . GLY B 1 38 ? 15.031 -7.461 23.875 1 30.94 38 GLY B CA 1
ATOM 4682 C C . GLY B 1 38 ? 15.172 -8.781 23.156 1 30.94 38 GLY B C 1
ATOM 4683 O O . GLY B 1 38 ? 16.281 -9.172 22.766 1 30.94 38 GLY B O 1
ATOM 4684 N N . SER B 1 39 ? 14.508 -9.836 23.094 1 29.92 39 SER B N 1
ATOM 4685 C CA . SER B 1 39 ? 15.523 -10.781 22.672 1 29.92 39 SER B CA 1
ATOM 4686 C C . SER B 1 39 ? 16.281 -10.258 21.453 1 29.92 39 SER B C 1
ATOM 4688 O O . SER B 1 39 ? 15.938 -9.219 20.891 1 29.92 39 SER B O 1
ATOM 4690 N N . GLU B 1 40 ? 16.938 -11.312 20.516 1 30.7 40 GLU B N 1
ATOM 4691 C CA . GLU B 1 40 ? 18.062 -11.328 19.594 1 30.7 40 GLU B CA 1
ATOM 4692 C C . GLU B 1 40 ? 17.812 -10.438 18.375 1 30.7 40 GLU B C 1
ATOM 4694 O O . GLU B 1 40 ? 16.766 -10.562 17.719 1 30.7 40 GLU B O 1
ATOM 4699 N N . SER B 1 41 ? 18.359 -9.242 18.328 1 33.88 41 SER B N 1
ATOM 4700 C CA . SER B 1 41 ? 18.594 -8.156 17.391 1 33.88 41 SER B CA 1
ATOM 4701 C C . SER B 1 41 ? 18.734 -8.68 15.961 1 33.88 41 SER B C 1
ATOM 4703 O O . SER B 1 41 ? 18.625 -7.914 15 1 33.88 41 SER B O 1
ATOM 4705 N N . ASP B 1 42 ? 19.375 -9.781 15.836 1 33.03 42 ASP B N 1
ATOM 4706 C CA . ASP B 1 42 ? 20.016 -10.078 14.562 1 33.03 42 ASP B CA 1
ATOM 4707 C C . ASP B 1 42 ? 18.984 -10.398 13.484 1 33.03 42 ASP B C 1
ATOM 4709 O O . ASP B 1 42 ? 19.328 -10.898 12.406 1 33.03 42 ASP B O 1
ATOM 4713 N N . MET B 1 43 ? 17.75 -10.57 13.883 1 36.66 43 MET B N 1
ATOM 4714 C CA . MET B 1 43 ? 17 -11.211 12.805 1 36.66 43 MET B CA 1
ATOM 4715 C C . MET B 1 43 ? 16.484 -10.172 11.812 1 36.66 43 MET B C 1
ATOM 4717 O O . MET B 1 43 ? 16.047 -9.094 12.211 1 36.66 43 MET B O 1
ATOM 4721 N N . ALA B 1 44 ? 16.734 -10.266 10.664 1 40.53 44 ALA B N 1
ATOM 4722 C CA . ALA B 1 44 ? 16.234 -9.594 9.469 1 40.53 44 ALA B CA 1
ATOM 4723 C C . ALA B 1 44 ? 14.719 -9.375 9.555 1 40.53 44 ALA B C 1
ATOM 4725 O O . ALA B 1 44 ? 13.969 -10.312 9.82 1 40.53 44 ALA B O 1
ATOM 4726 N N . GLY B 1 45 ? 14.227 -8.125 9.445 1 43.47 45 GLY B N 1
ATOM 4727 C CA . GLY B 1 45 ? 12.922 -7.582 9.117 1 43.47 45 GLY B CA 1
ATOM 4728 C C . GLY B 1 45 ? 11.891 -7.797 10.203 1 43.47 45 GLY B C 1
ATOM 4729 O O . GLY B 1 45 ? 11.422 -8.922 10.406 1 43.47 45 GLY B O 1
ATOM 4730 N N . VAL B 1 46 ? 11.719 -7.137 11.258 1 42.06 46 VAL B N 1
ATOM 4731 C CA . VAL B 1 46 ? 10.914 -7.215 12.477 1 42.06 46 VAL B CA 1
ATOM 4732 C C . VAL B 1 46 ? 9.43 -7.277 12.117 1 42.06 46 VAL B C 1
ATOM 4734 O O . VAL B 1 46 ? 8.641 -7.895 12.828 1 42.06 46 VAL B O 1
ATOM 4737 N N . HIS B 1 47 ? 8.883 -6.707 11.008 1 49.59 47 HIS B N 1
ATOM 4738 C CA . HIS B 1 47 ? 7.434 -6.602 10.859 1 49.59 47 HIS B CA 1
ATOM 4739 C C . HIS B 1 47 ? 6.902 -7.633 9.867 1 49.59 47 HIS B C 1
ATOM 4741 O O . HIS B 1 47 ? 6.027 -7.324 9.055 1 49.59 47 HIS B O 1
ATOM 4747 N N . LYS B 1 48 ? 7.398 -8.891 10.172 1 61.25 48 LYS B N 1
ATOM 4748 C CA . LYS B 1 48 ? 6.922 -9.977 9.312 1 61.25 48 LYS B CA 1
ATOM 4749 C C . LYS B 1 48 ? 5.867 -10.812 10.031 1 61.25 48 LYS B C 1
ATOM 4751 O O . LYS B 1 48 ? 5.594 -10.609 11.211 1 61.25 48 LYS B O 1
ATOM 4756 N N . SER B 1 49 ? 5.191 -11.594 9.227 1 71.44 49 SER B N 1
ATOM 4757 C CA . SER B 1 49 ? 4.234 -12.531 9.805 1 71.44 49 SER B CA 1
ATOM 4758 C C . SER B 1 49 ? 4.902 -13.438 10.836 1 71.44 49 SER B C 1
ATOM 4760 O O . SER B 1 49 ? 6.113 -13.664 10.781 1 71.44 49 SER B O 1
ATOM 4762 N N . PRO B 1 50 ? 4.227 -13.805 11.844 1 70.56 50 PRO B N 1
ATOM 4763 C CA . PRO B 1 50 ? 4.781 -14.719 12.844 1 70.56 50 PRO B CA 1
ATOM 4764 C C . PRO B 1 50 ? 5.406 -15.969 12.227 1 70.56 50 PRO B C 1
ATOM 4766 O O . PRO B 1 50 ? 6.426 -16.469 12.711 1 70.56 50 PRO B O 1
ATOM 4769 N N . ILE B 1 51 ? 4.875 -16.406 11.117 1 77.06 51 ILE B N 1
ATOM 4770 C CA . ILE B 1 51 ? 5.367 -17.625 10.477 1 77.06 51 ILE B CA 1
ATOM 4771 C C . ILE B 1 51 ? 6.691 -17.328 9.773 1 77.06 51 ILE B C 1
ATOM 4773 O O . ILE B 1 51 ? 7.641 -18.109 9.883 1 77.06 51 ILE B O 1
ATOM 4777 N N . VAL B 1 52 ? 6.746 -16.234 9.117 1 82.19 52 VAL B N 1
ATOM 4778 C CA . VAL B 1 52 ? 7.988 -15.844 8.453 1 82.19 52 VAL B CA 1
ATOM 4779 C C . VAL B 1 52 ? 9.102 -15.688 9.492 1 82.19 52 VAL B C 1
ATOM 4781 O O . VAL B 1 52 ? 10.219 -16.172 9.297 1 82.19 52 VAL B O 1
ATOM 4784 N N . GLN B 1 53 ? 8.758 -15.07 10.57 1 77.25 53 GLN B N 1
ATOM 4785 C CA . GLN B 1 53 ? 9.734 -14.875 11.633 1 77.25 53 GLN B CA 1
ATOM 4786 C C . GLN B 1 53 ? 10.219 -16.219 12.18 1 77.25 53 GLN B C 1
ATOM 4788 O O . GLN B 1 53 ? 11.422 -16.391 12.414 1 77.25 53 GLN B O 1
ATOM 4793 N N . LEU B 1 54 ? 9.336 -17.125 12.375 1 78.12 54 LEU B N 1
ATOM 4794 C CA . LEU B 1 54 ? 9.656 -18.453 12.867 1 78.12 54 LEU B CA 1
ATOM 4795 C C . LEU B 1 54 ? 10.578 -19.188 11.891 1 78.12 54 LEU B C 1
ATOM 4797 O O . LEU B 1 54 ? 11.578 -19.781 12.305 1 78.12 54 LEU B O 1
ATOM 4801 N N . LEU B 1 55 ? 10.297 -19.109 10.68 1 77.62 55 LEU B N 1
ATOM 4802 C CA . LEU B 1 55 ? 11.047 -19.812 9.656 1 77.62 55 LEU B CA 1
ATOM 4803 C C . LEU B 1 55 ? 12.445 -19.219 9.492 1 77.62 55 LEU B C 1
ATOM 4805 O O . LEU B 1 55 ? 13.422 -19.953 9.344 1 77.62 55 LEU B O 1
ATOM 4809 N N . TRP B 1 56 ? 12.5 -17.984 9.578 1 78.88 56 TRP B N 1
ATOM 4810 C CA . TRP B 1 56 ? 13.797 -17.328 9.445 1 78.88 56 TRP B CA 1
ATOM 4811 C C . TRP B 1 56 ? 14.672 -17.594 10.664 1 78.88 56 TRP B C 1
ATOM 4813 O O . TRP B 1 56 ? 15.891 -17.75 10.531 1 78.88 56 TRP B O 1
ATOM 4823 N N . LYS B 1 57 ? 14.039 -17.594 11.781 1 77.81 57 LYS B N 1
ATOM 4824 C CA . LYS B 1 57 ? 14.773 -17.969 12.984 1 77.81 57 LYS B CA 1
ATOM 4825 C C . LYS B 1 57 ? 15.328 -19.375 12.883 1 77.81 57 LYS B C 1
ATOM 4827 O O . LYS B 1 57 ? 16.484 -19.641 13.25 1 77.81 57 LYS B O 1
ATOM 4832 N N . GLU B 1 58 ? 14.539 -20.234 12.438 1 77.5 58 GLU B N 1
ATOM 4833 C CA . GLU B 1 58 ? 14.969 -21.609 12.25 1 77.5 58 GLU B CA 1
ATOM 4834 C C . GLU B 1 58 ? 16.141 -21.703 11.281 1 77.5 58 GLU B C 1
ATOM 4836 O O . GLU B 1 58 ? 17.094 -22.453 11.523 1 77.5 58 GLU B O 1
ATOM 4841 N N . ARG B 1 59 ? 16.047 -21.031 10.25 1 80.31 59 ARG B N 1
ATOM 4842 C CA . ARG B 1 59 ? 17.109 -21.047 9.242 1 80.31 59 ARG B CA 1
ATOM 4843 C C . ARG B 1 59 ? 18.406 -20.453 9.805 1 80.31 59 ARG B C 1
ATOM 4845 O O . ARG B 1 59 ? 19.5 -20.969 9.531 1 80.31 59 ARG B O 1
ATOM 4852 N N . SER B 1 60 ? 18.266 -19.375 10.539 1 77.31 60 SER B N 1
ATOM 4853 C CA . SER B 1 60 ? 19.422 -18.734 11.156 1 77.31 60 SER B CA 1
ATOM 4854 C C . SER B 1 60 ? 20.125 -19.688 12.117 1 77.31 60 SER B C 1
ATOM 4856 O O . SER B 1 60 ? 21.344 -19.672 12.25 1 77.31 60 SER B O 1
ATOM 4858 N N . ASN B 1 61 ? 19.344 -20.453 12.766 1 73.56 61 ASN B N 1
ATOM 4859 C CA . ASN B 1 61 ? 19.891 -21.438 13.703 1 73.56 61 ASN B CA 1
ATOM 4860 C C . ASN B 1 61 ? 20.672 -22.531 12.977 1 73.56 61 ASN B C 1
ATOM 4862 O O . ASN B 1 61 ? 21.609 -23.094 13.531 1 73.56 61 ASN B O 1
ATOM 4866 N N . LEU B 1 62 ? 20.25 -22.781 11.805 1 71.25 62 LEU B N 1
ATOM 4867 C CA . LEU B 1 62 ? 20.891 -23.828 11.023 1 71.25 62 LEU B CA 1
ATOM 4868 C C . LEU B 1 62 ? 22.172 -23.312 10.375 1 71.25 62 LEU B C 1
ATOM 4870 O O . LEU B 1 62 ? 23.094 -24.094 10.102 1 71.25 62 LEU B O 1
ATOM 4874 N N . GLN B 1 63 ? 22.078 -21.969 10.094 1 68.69 63 GLN B N 1
ATOM 4875 C CA . GLN B 1 63 ? 23.219 -21.391 9.406 1 68.69 63 GLN B CA 1
ATOM 4876 C C . GLN B 1 63 ? 24.438 -21.281 10.336 1 68.69 63 GLN B C 1
ATOM 4878 O O . GLN B 1 63 ? 24.391 -20.594 11.359 1 68.69 63 GLN B O 1
ATOM 4883 N N . ARG B 1 64 ? 25.359 -22.219 10.359 1 57.97 64 ARG B N 1
ATOM 4884 C CA . ARG B 1 64 ? 26.531 -22.297 11.211 1 57.97 64 ARG B CA 1
ATOM 4885 C C . ARG B 1 64 ? 27.641 -21.375 10.703 1 57.97 64 ARG B C 1
ATOM 4887 O O . ARG B 1 64 ? 28.484 -20.938 11.477 1 57.97 64 ARG B O 1
ATOM 4894 N N . VAL B 1 65 ? 27.891 -21.328 9.359 1 53.06 65 VAL B N 1
ATOM 4895 C CA . VAL B 1 65 ? 29.016 -20.594 8.82 1 53.06 65 VAL B CA 1
ATOM 4896 C C . VAL B 1 65 ? 28.547 -19.234 8.289 1 53.06 65 VAL B C 1
ATOM 4898 O O . VAL B 1 65 ? 27.5 -19.141 7.656 1 53.06 65 VAL B O 1
ATOM 4901 N N . THR B 1 66 ? 29.141 -18.188 8.828 1 51.84 66 THR B N 1
ATOM 4902 C CA . THR B 1 66 ? 28.938 -16.859 8.289 1 51.84 66 THR B CA 1
ATOM 4903 C C . THR B 1 66 ? 29.344 -16.781 6.824 1 51.84 66 THR B C 1
ATOM 4905 O O . THR B 1 66 ? 30.25 -17.516 6.398 1 51.84 66 THR B O 1
ATOM 4908 N N . ALA B 1 67 ? 28.5 -16.141 5.887 1 52.91 67 ALA B N 1
ATOM 4909 C CA . ALA B 1 67 ? 28.516 -15.992 4.434 1 52.91 67 ALA B CA 1
ATOM 4910 C C . ALA B 1 67 ? 29.953 -15.867 3.908 1 52.91 67 ALA B C 1
ATOM 4912 O O . ALA B 1 67 ? 30.281 -16.406 2.85 1 52.91 67 ALA B O 1
ATOM 4913 N N . ASP B 1 68 ? 30.969 -15.086 4.594 1 55.41 68 ASP B N 1
ATOM 4914 C CA . ASP B 1 68 ? 32.156 -14.562 3.918 1 55.41 68 ASP B CA 1
ATOM 4915 C C . ASP B 1 68 ? 33.344 -15.539 4.039 1 55.41 68 ASP B C 1
ATOM 4917 O O . ASP B 1 68 ? 34.375 -15.336 3.408 1 55.41 68 ASP B O 1
ATOM 4921 N N . GLY B 1 69 ? 33.125 -16.844 4.508 1 63.5 69 GLY B N 1
ATOM 4922 C CA . GLY B 1 69 ? 34.438 -17.453 4.613 1 63.5 69 GLY B CA 1
ATOM 4923 C C . GLY B 1 69 ? 34.438 -18.953 4.402 1 63.5 69 GLY B C 1
ATOM 4924 O O . GLY B 1 69 ? 35.469 -19.625 4.512 1 63.5 69 GLY B O 1
ATOM 4925 N N . GLY B 1 70 ? 33.438 -19.531 3.982 1 74.25 70 GLY B N 1
ATOM 4926 C CA . GLY B 1 70 ? 33.438 -20.984 3.918 1 74.25 70 GLY B CA 1
ATOM 4927 C C . GLY B 1 70 ? 33.812 -21.516 2.541 1 74.25 70 GLY B C 1
ATOM 4928 O O . GLY B 1 70 ? 33.844 -20.766 1.567 1 74.25 70 GLY B O 1
ATOM 4929 N N . LYS B 1 71 ? 34.312 -22.797 2.4 1 82.62 71 LYS B N 1
ATOM 4930 C CA . LYS B 1 71 ? 34.594 -23.453 1.131 1 82.62 71 LYS B CA 1
ATOM 4931 C C . LYS B 1 71 ? 33.312 -23.875 0.417 1 82.62 71 LYS B C 1
ATOM 4933 O O . LYS B 1 71 ? 32.281 -23.984 1.042 1 82.62 71 LYS B O 1
ATOM 4938 N N . MET B 1 72 ? 33.469 -23.969 -0.864 1 84.5 72 MET B N 1
ATOM 4939 C CA . MET B 1 72 ? 32.344 -24.469 -1.64 1 84.5 72 MET B CA 1
ATOM 4940 C C . MET B 1 72 ? 32.188 -25.984 -1.464 1 84.5 72 MET B C 1
ATOM 4942 O O . MET B 1 72 ? 33.188 -26.688 -1.262 1 84.5 72 MET B O 1
ATOM 4946 N N . GLN B 1 73 ? 31.016 -26.406 -1.569 1 87 73 GLN B N 1
ATOM 4947 C CA . GLN B 1 73 ? 30.797 -27.844 -1.504 1 87 73 GLN B CA 1
ATOM 4948 C C . GLN B 1 73 ? 31.438 -28.547 -2.691 1 87 73 GLN B C 1
ATOM 4950 O O . GLN B 1 73 ? 31.141 -28.234 -3.846 1 87 73 GLN B O 1
ATOM 4955 N N . GLU B 1 74 ? 32.312 -29.422 -2.428 1 83.44 74 GLU B N 1
ATOM 4956 C CA . GLU B 1 74 ? 33.062 -30.094 -3.49 1 83.44 74 GLU B CA 1
ATOM 4957 C C . GLU B 1 74 ? 32.312 -31.344 -3.955 1 83.44 74 GLU B C 1
ATOM 4959 O O . GLU B 1 74 ? 32.25 -31.625 -5.156 1 83.44 74 GLU B O 1
ATOM 4964 N N . GLN B 1 75 ? 31.844 -32.156 -2.99 1 90.19 75 GLN B N 1
ATOM 4965 C CA . GLN B 1 75 ? 31.125 -33.375 -3.328 1 90.19 75 GLN B CA 1
ATOM 4966 C C . GLN B 1 75 ? 29.625 -33.219 -3.043 1 90.19 75 GLN B C 1
ATOM 4968 O O . GLN B 1 75 ? 29.234 -32.969 -1.904 1 90.19 75 GLN B O 1
ATOM 4973 N N . LEU B 1 76 ? 28.859 -33.438 -4.113 1 94.25 76 LEU B N 1
ATOM 4974 C CA . LEU B 1 76 ? 27.406 -33.312 -3.963 1 94.25 76 LEU B CA 1
ATOM 4975 C C . LEU B 1 76 ? 26.828 -34.562 -3.318 1 94.25 76 LEU B C 1
ATOM 4977 O O . LEU B 1 76 ? 27.266 -35.688 -3.613 1 94.25 76 LEU B O 1
ATOM 4981 N N . LEU B 1 77 ? 25.969 -34.406 -2.441 1 95 77 LEU B N 1
ATOM 4982 C CA . LEU B 1 77 ? 25.25 -35.5 -1.789 1 95 77 LEU B CA 1
ATOM 4983 C C . LEU B 1 77 ? 23.984 -35.844 -2.559 1 95 77 LEU B C 1
ATOM 4985 O O . LEU B 1 77 ? 23.531 -35.094 -3.416 1 95 77 LEU B O 1
ATOM 4989 N N . THR B 1 78 ? 23.531 -37.062 -2.336 1 96.62 78 THR B N 1
ATOM 4990 C CA . THR B 1 78 ? 22.203 -37.469 -2.775 1 96.62 78 THR B CA 1
ATOM 4991 C C . THR B 1 78 ? 21.234 -37.5 -1.595 1 96.62 78 THR B C 1
ATOM 4993 O O . THR B 1 78 ? 21.406 -38.312 -0.678 1 96.62 78 THR B O 1
ATOM 4996 N N . LYS B 1 79 ? 20.297 -36.656 -1.621 1 96.62 79 LYS B N 1
ATOM 4997 C CA . LYS B 1 79 ? 19.359 -36.562 -0.513 1 96.62 79 LYS B CA 1
ATOM 4998 C C . LYS B 1 79 ? 17.953 -37 -0.934 1 96.62 79 LYS B C 1
ATOM 5000 O O . LYS B 1 79 ? 17.656 -37.094 -2.127 1 96.62 79 LYS B O 1
ATOM 5005 N N . THR B 1 80 ? 17.156 -37.344 0.09 1 96.62 80 THR B N 1
ATOM 5006 C CA . THR B 1 80 ? 15.758 -37.688 -0.156 1 96.62 80 THR B CA 1
ATOM 5007 C C . THR B 1 80 ? 14.852 -36.469 0.04 1 96.62 80 THR B C 1
ATOM 5009 O O . THR B 1 80 ? 15.281 -35.469 0.585 1 96.62 80 THR B O 1
ATOM 5012 N N . ALA B 1 81 ? 13.625 -36.594 -0.504 1 95.81 81 ALA B N 1
ATOM 5013 C CA . ALA B 1 81 ? 12.672 -35.5 -0.316 1 95.81 81 ALA B CA 1
ATOM 5014 C C . ALA B 1 81 ? 12.43 -35.219 1.166 1 95.81 81 ALA B C 1
ATOM 5016 O O . ALA B 1 81 ? 12.25 -34.094 1.572 1 95.81 81 ALA B O 1
ATOM 5017 N N . ARG B 1 82 ? 12.477 -36.281 1.956 1 93.94 82 ARG B N 1
ATOM 5018 C CA . ARG B 1 82 ? 12.234 -36.156 3.393 1 93.94 82 ARG B CA 1
ATOM 5019 C C . ARG B 1 82 ? 13.312 -35.344 4.07 1 93.94 82 ARG B C 1
ATOM 5021 O O . ARG B 1 82 ? 13.047 -34.625 5.055 1 93.94 82 ARG B O 1
ATOM 5028 N N . ASP B 1 83 ? 14.453 -35.344 3.557 1 94 83 ASP B N 1
ATOM 5029 C CA . ASP B 1 83 ? 15.578 -34.625 4.145 1 94 83 ASP B CA 1
ATOM 5030 C C . ASP B 1 83 ? 15.352 -33.125 4.098 1 94 83 ASP B C 1
ATOM 5032 O O . ASP B 1 83 ? 15.914 -32.375 4.902 1 94 83 ASP B O 1
ATOM 5036 N N . SER B 1 84 ? 14.57 -32.688 3.199 1 95.62 84 SER B N 1
ATOM 5037 C CA . SER B 1 84 ? 14.359 -31.25 3.025 1 95.62 84 SER B CA 1
ATOM 5038 C C . SER B 1 84 ? 13 -30.812 3.584 1 95.62 84 SER B C 1
ATOM 5040 O O . SER B 1 84 ? 12.656 -29.625 3.547 1 95.62 84 SER B O 1
ATOM 5042 N N . ARG B 1 85 ? 12.297 -31.734 4.125 1 95.5 85 ARG B N 1
ATOM 5043 C CA . ARG B 1 85 ? 10.914 -31.453 4.5 1 95.5 85 ARG B CA 1
ATOM 5044 C C . ARG B 1 85 ? 10.852 -30.469 5.668 1 95.5 85 ARG B C 1
ATOM 5046 O O . ARG B 1 85 ? 11.602 -30.609 6.641 1 95.5 85 ARG B O 1
ATOM 5053 N N . VAL B 1 86 ? 10.023 -29.438 5.555 1 94.06 86 VAL B N 1
ATOM 5054 C CA . VAL B 1 86 ? 9.711 -28.469 6.594 1 94.06 86 VAL B CA 1
ATOM 5055 C C . VAL B 1 86 ? 8.195 -28.328 6.734 1 94.06 86 VAL B C 1
ATOM 5057 O O . VAL B 1 86 ? 7.473 -28.359 5.738 1 94.06 86 VAL B O 1
ATOM 5060 N N . ALA B 1 87 ? 7.719 -28.266 7.957 1 94.31 87 ALA B N 1
ATOM 5061 C CA . ALA B 1 87 ? 6.289 -28.094 8.203 1 94.31 87 ALA B CA 1
ATOM 5062 C C . ALA B 1 87 ? 6.031 -27.062 9.297 1 94.31 87 ALA B C 1
ATOM 5064 O O . ALA B 1 87 ? 6.805 -26.969 10.25 1 94.31 87 ALA B O 1
ATOM 5065 N N . VAL B 1 88 ? 5.004 -26.281 9.094 1 93.38 88 VAL B N 1
ATOM 5066 C CA . VAL B 1 88 ? 4.574 -25.297 10.078 1 93.38 88 VAL B CA 1
ATOM 5067 C C . VAL B 1 88 ? 3.07 -25.422 10.32 1 93.38 88 VAL B C 1
ATOM 5069 O O . VAL B 1 88 ? 2.303 -25.672 9.391 1 93.38 88 VAL B O 1
ATOM 5072 N N . SER B 1 89 ? 2.656 -25.188 11.539 1 92.69 89 SER B N 1
ATOM 5073 C CA . SER B 1 89 ? 1.249 -25.328 11.906 1 92.69 89 SER B CA 1
ATOM 5074 C C . SER B 1 89 ? 0.596 -23.953 12.078 1 92.69 89 SER B C 1
ATOM 5076 O O . SER B 1 89 ? 1.216 -23.031 12.594 1 92.69 89 SER B O 1
ATOM 5078 N N . TYR B 1 90 ? -0.578 -23.844 11.5 1 93.62 90 TYR B N 1
ATOM 5079 C CA . TYR B 1 90 ? -1.478 -22.734 11.742 1 93.62 90 TYR B CA 1
ATOM 5080 C C . TYR B 1 90 ? -2.578 -23.109 12.719 1 93.62 90 TYR B C 1
ATOM 5082 O O . TYR B 1 90 ? -3.613 -23.656 12.328 1 93.62 90 TYR B O 1
ATOM 5090 N N . ASN B 1 91 ? -2.406 -22.719 13.961 1 92.88 91 ASN B N 1
ATOM 5091 C CA . ASN B 1 91 ? -3.365 -23.109 14.992 1 92.88 91 ASN B CA 1
ATOM 5092 C C . ASN B 1 91 ? -4.41 -22.016 15.211 1 92.88 91 ASN B C 1
ATOM 5094 O O . ASN B 1 91 ? -4.605 -21.562 16.344 1 92.88 91 ASN B O 1
ATOM 5098 N N . PHE B 1 92 ? -5.121 -21.766 14.211 1 92.69 92 PHE B N 1
ATOM 5099 C CA . PHE B 1 92 ? -6.102 -20.688 14.25 1 92.69 92 PHE B CA 1
ATOM 5100 C C . PHE B 1 92 ? -7.184 -20.969 15.281 1 92.69 92 PHE B C 1
ATOM 5102 O O . PHE B 1 92 ? -7.672 -20.047 15.945 1 92.69 92 PHE B O 1
ATOM 5109 N N . LYS B 1 93 ? -7.625 -22.156 15.406 1 90.94 93 LYS B N 1
ATOM 5110 C CA . LYS B 1 93 ? -8.688 -22.531 16.328 1 90.94 93 LYS B CA 1
ATOM 5111 C C . LYS B 1 93 ? -8.281 -22.281 17.781 1 90.94 93 LYS B C 1
ATOM 5113 O O . LYS B 1 93 ? -9.109 -21.922 18.609 1 90.94 93 LYS B O 1
ATOM 5118 N N . ASP B 1 94 ? -7.039 -22.406 18.047 1 88.75 94 ASP B N 1
ATOM 5119 C CA . ASP B 1 94 ? -6.555 -22.422 19.422 1 88.75 94 ASP B CA 1
ATOM 5120 C C . ASP B 1 94 ? -5.844 -21.109 19.766 1 88.75 94 ASP B C 1
ATOM 5122 O O . ASP B 1 94 ? -5.637 -20.797 20.938 1 88.75 94 ASP B O 1
ATOM 5126 N N . ASP B 1 95 ? -5.457 -20.438 18.797 1 88.38 95 ASP B N 1
ATOM 5127 C CA . ASP B 1 95 ? -4.695 -19.203 18.984 1 88.38 95 ASP B CA 1
ATOM 5128 C C . ASP B 1 95 ? -5.422 -18 18.391 1 88.38 95 ASP B C 1
ATOM 5130 O O . ASP B 1 95 ? -5.219 -17.672 17.219 1 88.38 95 ASP B O 1
ATOM 5134 N N . SER B 1 96 ? -6.047 -17.25 19.188 1 86.06 96 SER B N 1
ATOM 5135 C CA . SER B 1 96 ? -6.879 -16.125 18.75 1 86.06 96 SER B CA 1
ATOM 5136 C C . SER B 1 96 ? -6.031 -15.008 18.172 1 86.06 96 SER B C 1
ATOM 5138 O O . SER B 1 96 ? -6.465 -14.297 17.25 1 86.06 96 SER B O 1
ATOM 5140 N N . LEU B 1 97 ? -4.863 -14.836 18.688 1 81.75 97 LEU B N 1
ATOM 5141 C CA . LEU B 1 97 ? -3.984 -13.789 18.188 1 81.75 97 LEU B CA 1
ATOM 5142 C C . LEU B 1 97 ? -3.529 -14.109 16.766 1 81.75 97 LEU B C 1
ATOM 5144 O O . LEU B 1 97 ? -3.496 -13.219 15.906 1 81.75 97 LEU B O 1
ATOM 5148 N N . LEU B 1 98 ? -3.137 -15.344 16.609 1 86.75 98 LEU B N 1
ATOM 5149 C CA . LEU B 1 98 ? -2.758 -15.766 15.266 1 86.75 98 LEU B CA 1
ATOM 5150 C C . LEU B 1 98 ? -3.924 -15.602 14.297 1 86.75 98 LEU B C 1
ATOM 5152 O O . LEU B 1 98 ? -3.738 -15.141 13.172 1 86.75 98 LEU B O 1
ATOM 5156 N N . LYS B 1 99 ? -5.078 -16.016 14.75 1 90.31 99 LYS B N 1
ATOM 5157 C CA . LYS B 1 99 ? -6.293 -15.883 13.953 1 90.31 99 LYS B CA 1
ATOM 5158 C C . LYS B 1 99 ? -6.512 -14.445 13.508 1 90.31 99 LYS B C 1
ATOM 5160 O O . LYS B 1 99 ? -6.766 -14.188 12.328 1 90.31 99 LYS B O 1
ATOM 5165 N N . GLU B 1 100 ? -6.375 -13.57 14.359 1 86.94 100 GLU B N 1
ATOM 5166 C CA . GLU B 1 100 ? -6.605 -12.156 14.07 1 86.94 100 GLU B CA 1
ATOM 5167 C C . GLU B 1 100 ? -5.574 -11.625 13.078 1 86.94 100 GLU B C 1
ATOM 5169 O O . GLU B 1 100 ? -5.902 -10.805 12.219 1 86.94 100 GLU B O 1
ATOM 5174 N N . GLN B 1 101 ? -4.406 -12.07 13.188 1 88 101 GLN B N 1
ATOM 5175 C CA . GLN B 1 101 ? -3.32 -11.57 12.344 1 88 101 GLN B CA 1
ATOM 5176 C C . GLN B 1 101 ? -3.496 -12.023 10.898 1 88 101 GLN B C 1
ATOM 5178 O O . GLN B 1 101 ? -3.027 -11.352 9.977 1 88 101 GLN B O 1
ATOM 5183 N N . TYR B 1 102 ? -4.203 -13.133 10.742 1 92.75 102 TYR B N 1
ATOM 5184 C CA . TYR B 1 102 ? -4.289 -13.695 9.398 1 92.75 102 TYR B CA 1
ATOM 5185 C C . TYR B 1 102 ? -5.684 -13.5 8.812 1 92.75 102 TYR B C 1
ATOM 5187 O O . TYR B 1 102 ? -5.93 -13.836 7.656 1 92.75 102 TYR B O 1
ATOM 5195 N N . ALA B 1 103 ? -6.59 -12.906 9.578 1 92.81 103 ALA B N 1
ATOM 5196 C CA . ALA B 1 103 ? -7.969 -12.742 9.125 1 92.81 103 ALA B CA 1
ATOM 5197 C C . ALA B 1 103 ? -8.078 -11.617 8.102 1 92.81 103 ALA B C 1
ATOM 5199 O O . ALA B 1 103 ? -7.449 -10.562 8.25 1 92.81 103 ALA B O 1
ATOM 5200 N N . ASN B 1 104 ? -8.781 -11.922 7.055 1 92.19 104 ASN B N 1
ATOM 5201 C CA . ASN B 1 104 ? -9.195 -10.828 6.184 1 92.19 104 ASN B CA 1
ATOM 5202 C C . ASN B 1 104 ? -10.531 -10.227 6.621 1 92.19 104 ASN B C 1
ATOM 5204 O O . ASN B 1 104 ? -11.078 -10.617 7.652 1 92.19 104 ASN B O 1
ATOM 5208 N N . PHE B 1 105 ? -11.023 -9.273 5.938 1 90.5 105 PHE B N 1
ATOM 5209 C CA . PHE B 1 105 ? -12.195 -8.516 6.348 1 90.5 105 PHE B CA 1
ATOM 5210 C C . PHE B 1 105 ? -13.445 -9.383 6.285 1 90.5 105 PHE B C 1
ATOM 5212 O O . PHE B 1 105 ? -14.477 -9.047 6.871 1 90.5 105 PHE B O 1
ATOM 5219 N N . ASN B 1 106 ? -13.414 -10.547 5.59 1 90.25 106 ASN B N 1
ATOM 5220 C CA . ASN B 1 106 ? -14.555 -11.453 5.52 1 90.25 106 ASN B CA 1
ATOM 5221 C C . ASN B 1 106 ? -14.414 -12.617 6.5 1 90.25 106 ASN B C 1
ATOM 5223 O O . ASN B 1 106 ? -15.203 -13.562 6.465 1 90.25 106 ASN B O 1
ATOM 5227 N N . GLY B 1 107 ? -13.391 -12.578 7.215 1 89.56 107 GLY B N 1
ATOM 5228 C CA . GLY B 1 107 ? -13.188 -13.648 8.18 1 89.56 107 GLY B CA 1
ATOM 5229 C C . GLY B 1 107 ? -12.453 -14.844 7.594 1 89.56 107 GLY B C 1
ATOM 5230 O O . GLY B 1 107 ? -12.359 -15.898 8.234 1 89.56 107 GLY B O 1
ATOM 5231 N N . LEU B 1 108 ? -12.031 -14.766 6.441 1 92.88 108 LEU B N 1
ATOM 5232 C CA . LEU B 1 108 ? -11.203 -15.781 5.797 1 92.88 108 LEU B CA 1
ATOM 5233 C C . LEU B 1 108 ? -9.727 -15.43 5.898 1 92.88 108 LEU B C 1
ATOM 5235 O O . LEU B 1 108 ? -9.367 -14.414 6.492 1 92.88 108 LEU B O 1
ATOM 5239 N N . ILE B 1 109 ? -8.914 -16.297 5.395 1 94.12 109 ILE B N 1
ATOM 5240 C CA . ILE B 1 109 ? -7.48 -16.062 5.488 1 94.12 109 ILE B CA 1
ATOM 5241 C C . ILE B 1 109 ? -7.074 -14.938 4.539 1 94.12 109 ILE B C 1
ATOM 5243 O O . ILE B 1 109 ? -7.672 -14.773 3.475 1 94.12 109 ILE B O 1
ATOM 5247 N N . GLN B 1 110 ? -6.113 -14.172 4.93 1 94.62 110 GLN B N 1
ATOM 5248 C CA . GLN B 1 110 ? -5.477 -13.219 4.027 1 94.62 110 GLN B CA 1
ATOM 5249 C C . GLN B 1 110 ? -4.473 -13.914 3.113 1 94.62 110 GLN B C 1
ATOM 5251 O O . GLN B 1 110 ? -3.348 -14.211 3.527 1 94.62 110 GLN B O 1
ATOM 5256 N N . PHE B 1 111 ? -4.77 -14.023 1.855 1 94.56 111 PHE B N 1
ATOM 5257 C CA . PHE B 1 111 ? -3.906 -14.727 0.913 1 94.56 111 PHE B CA 1
ATOM 5258 C C . PHE B 1 111 ? -2.557 -14.039 0.79 1 94.56 111 PHE B C 1
ATOM 5260 O O . PHE B 1 111 ? -1.531 -14.688 0.59 1 94.56 111 PHE B O 1
ATOM 5267 N N . SER B 1 112 ? -2.58 -12.719 0.877 1 93.06 112 SER B N 1
ATOM 5268 C CA . SER B 1 112 ? -1.327 -11.977 0.772 1 93.06 112 SER B CA 1
ATOM 5269 C C . SER B 1 112 ? -0.312 -12.461 1.804 1 93.06 112 SER B C 1
ATOM 5271 O O . SER B 1 112 ? 0.866 -12.641 1.487 1 93.06 112 SER B O 1
ATOM 5273 N N . LYS B 1 113 ? -0.733 -12.703 2.986 1 92.62 113 LYS B N 1
ATOM 5274 C CA . LYS B 1 113 ? 0.142 -13.211 4.039 1 92.62 113 LYS B CA 1
ATOM 5275 C C . LYS B 1 113 ? 0.57 -14.648 3.756 1 92.62 113 LYS B C 1
ATOM 5277 O O . LYS B 1 113 ? 1.71 -15.031 4.035 1 92.62 113 LYS B O 1
ATOM 5282 N N . LEU B 1 114 ? -0.357 -15.383 3.271 1 94.19 114 LEU B N 1
ATOM 5283 C CA . LEU B 1 114 ? -0.065 -16.781 2.941 1 94.19 114 LEU B CA 1
ATOM 5284 C C . LEU B 1 114 ? 1.033 -16.859 1.888 1 94.19 114 LEU B C 1
ATOM 5286 O O . LEU B 1 114 ? 1.894 -17.75 1.953 1 94.19 114 LEU B O 1
ATOM 5290 N N . PHE B 1 115 ? 1.029 -15.984 0.905 1 95.06 115 PHE B N 1
ATOM 5291 C CA . PHE B 1 115 ? 2.045 -15.977 -0.141 1 95.06 115 PHE B CA 1
ATOM 5292 C C . PHE B 1 115 ? 3.424 -15.703 0.445 1 95.06 115 PHE B C 1
ATOM 5294 O O . PHE B 1 115 ? 4.41 -16.328 0.042 1 95.06 115 PHE B O 1
ATOM 5301 N N . GLU B 1 116 ? 3.424 -14.789 1.331 1 93.06 116 GLU B N 1
ATOM 5302 C CA . GLU B 1 116 ? 4.68 -14.492 2.008 1 93.06 116 GLU B CA 1
ATOM 5303 C C . GLU B 1 116 ? 5.199 -15.703 2.775 1 93.06 116 GLU B C 1
ATOM 5305 O O . GLU B 1 116 ? 6.395 -16 2.738 1 93.06 116 GLU B O 1
ATOM 5310 N N . ASP B 1 117 ? 4.336 -16.391 3.484 1 94.31 117 ASP B N 1
ATOM 5311 C CA . ASP B 1 117 ? 4.699 -17.578 4.25 1 94.31 117 ASP B CA 1
ATOM 5312 C C . ASP B 1 117 ? 5.219 -18.688 3.336 1 94.31 117 ASP B C 1
ATOM 5314 O O . ASP B 1 117 ? 6.172 -19.375 3.678 1 94.31 117 ASP B O 1
ATOM 5318 N N . LEU B 1 118 ? 4.531 -18.828 2.227 1 95.81 118 LEU B N 1
ATOM 5319 C CA . LEU B 1 118 ? 4.934 -19.844 1.269 1 95.81 118 LEU B CA 1
ATOM 5320 C C . LEU B 1 118 ? 6.359 -19.609 0.783 1 95.81 118 LEU B C 1
ATOM 5322 O O . LEU B 1 118 ? 7.156 -20.547 0.699 1 95.81 118 LEU B O 1
ATOM 5326 N N . ASP B 1 119 ? 6.66 -18.406 0.458 1 94.75 119 ASP B N 1
ATOM 5327 C CA . ASP B 1 119 ? 8 -18.078 -0.024 1 94.75 119 ASP B CA 1
ATOM 5328 C C . ASP B 1 119 ? 9.047 -18.344 1.051 1 94.75 119 ASP B C 1
ATOM 5330 O O . ASP B 1 119 ? 10.125 -18.859 0.756 1 94.75 119 ASP B O 1
ATOM 5334 N N . ALA B 1 120 ? 8.734 -17.969 2.266 1 92.81 120 ALA B N 1
ATOM 5335 C CA . ALA B 1 120 ? 9.641 -18.219 3.377 1 92.81 120 ALA B CA 1
ATOM 5336 C C . ALA B 1 120 ? 9.859 -19.719 3.58 1 92.81 120 ALA B C 1
ATOM 5338 O O . ALA B 1 120 ? 10.984 -20.172 3.797 1 92.81 120 ALA B O 1
ATOM 5339 N N . LEU B 1 121 ? 8.805 -20.453 3.559 1 94.88 121 LEU B N 1
ATOM 5340 C CA . LEU B 1 121 ? 8.898 -21.906 3.719 1 94.88 121 LEU B CA 1
ATOM 5341 C C . LEU B 1 121 ? 9.742 -22.516 2.607 1 94.88 121 LEU B C 1
ATOM 5343 O O . LEU B 1 121 ? 10.586 -23.375 2.867 1 94.88 121 LEU B O 1
ATOM 5347 N N . ALA B 1 122 ? 9.469 -22.094 1.415 1 96.31 122 ALA B N 1
ATOM 5348 C CA . ALA B 1 122 ? 10.242 -22.594 0.282 1 96.31 122 ALA B CA 1
ATOM 5349 C C . ALA B 1 122 ? 11.734 -22.344 0.485 1 96.31 122 ALA B C 1
ATOM 5351 O O . ALA B 1 122 ? 12.562 -23.188 0.156 1 96.31 122 ALA B O 1
ATOM 5352 N N . GLY B 1 123 ? 12.016 -21.172 0.981 1 93.88 123 GLY B N 1
ATOM 5353 C CA . GLY B 1 123 ? 13.406 -20.859 1.28 1 93.88 123 GLY B CA 1
ATOM 5354 C C . GLY B 1 123 ? 14.031 -21.812 2.275 1 93.88 123 GLY B C 1
ATOM 5355 O O . GLY B 1 123 ? 15.18 -22.25 2.102 1 93.88 123 GLY B O 1
ATOM 5356 N N . ASN B 1 124 ? 13.32 -22.141 3.316 1 93.69 124 ASN B N 1
ATOM 5357 C CA . ASN B 1 124 ? 13.812 -23.078 4.32 1 93.69 124 ASN B CA 1
ATOM 5358 C C . ASN B 1 124 ? 14.023 -24.469 3.736 1 93.69 124 ASN B C 1
ATOM 5360 O O . ASN B 1 124 ? 15 -25.156 4.066 1 93.69 124 ASN B O 1
ATOM 5364 N N . VAL B 1 125 ? 13.086 -24.891 2.965 1 95.94 125 VAL B N 1
ATOM 5365 C CA . VAL B 1 125 ? 13.18 -26.188 2.322 1 95.94 125 VAL B CA 1
ATOM 5366 C C . VAL B 1 125 ? 14.422 -26.234 1.431 1 95.94 125 VAL B C 1
ATOM 5368 O O . VAL B 1 125 ? 15.195 -27.203 1.486 1 95.94 125 VAL B O 1
ATOM 5371 N N . ALA B 1 126 ? 14.555 -25.219 0.59 1 95.75 126 ALA B N 1
ATOM 5372 C CA . ALA B 1 126 ? 15.727 -25.141 -0.283 1 95.75 126 ALA B CA 1
ATOM 5373 C C . ALA B 1 126 ? 17.016 -25.156 0.527 1 95.75 126 ALA B C 1
ATOM 5375 O O . ALA B 1 126 ? 17.984 -25.844 0.154 1 95.75 126 ALA B O 1
ATOM 5376 N N . PHE B 1 127 ? 17.016 -24.438 1.557 1 92.81 127 PHE B N 1
ATOM 5377 C CA . PHE B 1 127 ? 18.172 -24.359 2.43 1 92.81 127 PHE B CA 1
ATOM 5378 C C . PHE B 1 127 ? 18.547 -25.734 2.961 1 92.81 127 PHE B C 1
ATOM 5380 O O . PHE B 1 127 ? 19.703 -26.141 2.889 1 92.81 127 PHE B O 1
ATOM 5387 N N . LYS B 1 128 ? 17.625 -26.484 3.479 1 93.69 128 LYS B N 1
ATOM 5388 C CA . LYS B 1 128 ? 17.859 -27.812 4.043 1 93.69 128 LYS B CA 1
ATOM 5389 C C . LYS B 1 128 ? 18.406 -28.766 2.988 1 93.69 128 LYS B C 1
ATOM 5391 O O . LYS B 1 128 ? 19.25 -29.609 3.289 1 93.69 128 LYS B O 1
ATOM 5396 N N . HIS B 1 129 ? 17.906 -28.672 1.839 1 96.38 129 HIS B N 1
ATOM 5397 C CA . HIS B 1 129 ? 18.359 -29.562 0.781 1 96.38 129 HIS B CA 1
ATOM 5398 C C . HIS B 1 129 ? 19.812 -29.266 0.397 1 96.38 129 HIS B C 1
ATOM 5400 O O . HIS B 1 129 ? 20.562 -30.188 0.077 1 96.38 129 HIS B O 1
ATOM 5406 N N . CYS B 1 130 ? 20.141 -28.031 0.36 1 94.25 130 CYS B N 1
ATOM 5407 C CA . CYS B 1 130 ? 21.453 -27.625 -0.132 1 94.25 130 CYS B CA 1
ATOM 5408 C C . CYS B 1 130 ? 22.5 -27.719 0.968 1 94.25 130 CYS B C 1
ATOM 5410 O O . CYS B 1 130 ? 23.703 -27.703 0.691 1 94.25 130 CYS B O 1
ATOM 5412 N N . ASP B 1 131 ? 22.047 -27.797 2.148 1 90.94 131 ASP B N 1
ATOM 5413 C CA . ASP B 1 131 ? 22.969 -27.922 3.275 1 90.94 131 ASP B CA 1
ATOM 5414 C C . ASP B 1 131 ? 23.609 -29.312 3.297 1 90.94 131 ASP B C 1
ATOM 5416 O O . ASP B 1 131 ? 22.922 -30.328 3.186 1 90.94 131 ASP B O 1
ATOM 5420 N N . ASP B 1 132 ? 24.953 -29.391 3.383 1 88.75 132 ASP B N 1
ATOM 5421 C CA . ASP B 1 132 ? 25.656 -30.672 3.416 1 88.75 132 ASP B CA 1
ATOM 5422 C C . ASP B 1 132 ? 26.094 -31.016 4.836 1 88.75 132 ASP B C 1
ATOM 5424 O O . ASP B 1 132 ? 26.938 -31.891 5.035 1 88.75 132 ASP B O 1
ATOM 5428 N N . ASP B 1 133 ? 25.672 -30.359 5.805 1 83.38 133 ASP B N 1
ATOM 5429 C CA . ASP B 1 133 ? 25.938 -30.578 7.227 1 83.38 133 ASP B CA 1
ATOM 5430 C C . ASP B 1 133 ? 27.406 -30.391 7.559 1 83.38 133 ASP B C 1
ATOM 5432 O O . ASP B 1 133 ? 27.906 -30.922 8.555 1 83.38 133 ASP B O 1
ATOM 5436 N N . ASP B 1 134 ? 28.156 -29.859 6.629 1 85 134 ASP B N 1
ATOM 5437 C CA . ASP B 1 134 ? 29.547 -29.453 6.875 1 85 134 ASP B CA 1
ATOM 5438 C C . ASP B 1 134 ? 29.625 -27.984 7.262 1 85 134 ASP B C 1
ATOM 5440 O O . ASP B 1 134 ? 29.344 -27.109 6.445 1 85 134 ASP B O 1
ATOM 5444 N N . PRO B 1 135 ? 30.109 -27.672 8.461 1 81.56 135 PRO B N 1
ATOM 5445 C CA . PRO B 1 135 ? 30.156 -26.281 8.93 1 81.56 135 PRO B CA 1
ATOM 5446 C C . PRO B 1 135 ? 31.172 -25.438 8.172 1 81.56 135 PRO B C 1
ATOM 5448 O O . PRO B 1 135 ? 31.125 -24.203 8.234 1 81.56 135 PRO B O 1
ATOM 5451 N N . GLU B 1 136 ? 32.031 -26.078 7.5 1 82.5 136 GLU B N 1
ATOM 5452 C CA . GLU B 1 136 ? 33.062 -25.328 6.777 1 82.5 136 GLU B CA 1
ATOM 5453 C C . GLU B 1 136 ? 32.594 -24.969 5.375 1 82.5 136 GLU B C 1
ATOM 5455 O O . GLU B 1 136 ? 33.188 -24.141 4.699 1 82.5 136 GLU B O 1
ATOM 5460 N N . THR B 1 137 ? 31.5 -25.547 5.047 1 86.62 137 THR B N 1
ATOM 5461 C CA . THR B 1 137 ? 30.984 -25.281 3.713 1 86.62 137 THR B CA 1
ATOM 5462 C C . THR B 1 137 ? 30.078 -24.047 3.717 1 86.62 137 THR B C 1
ATOM 5464 O O . THR B 1 137 ? 29.203 -23.922 4.578 1 86.62 137 THR B O 1
ATOM 5467 N N . ARG B 1 138 ? 30.312 -23.172 2.787 1 85.5 138 ARG B N 1
ATOM 5468 C CA . ARG B 1 138 ? 29.453 -22 2.678 1 85.5 138 ARG B CA 1
ATOM 5469 C C . ARG B 1 138 ? 28.172 -22.344 1.913 1 85.5 138 ARG B C 1
ATOM 5471 O O . ARG B 1 138 ? 28.203 -23.062 0.92 1 85.5 138 ARG B O 1
ATOM 5478 N N . MET B 1 139 ? 27.141 -21.844 2.361 1 87.88 139 MET B N 1
ATOM 5479 C CA . MET B 1 139 ? 25.844 -22.062 1.729 1 87.88 139 MET B CA 1
ATOM 5480 C C . MET B 1 139 ? 25.688 -21.172 0.49 1 87.88 139 MET B C 1
ATOM 5482 O O . MET B 1 139 ? 26.109 -20.016 0.493 1 87.88 139 MET B O 1
ATOM 5486 N N . PRO B 1 140 ? 25.141 -21.766 -0.568 1 89.69 140 PRO B N 1
ATOM 5487 C CA . PRO B 1 140 ? 24.859 -20.891 -1.715 1 89.69 140 PRO B CA 1
ATOM 5488 C C . PRO B 1 140 ? 23.734 -19.891 -1.437 1 89.69 140 PRO B C 1
ATOM 5490 O O . PRO B 1 140 ? 22.953 -20.078 -0.5 1 89.69 140 PRO B O 1
ATOM 5493 N N . HIS B 1 141 ? 23.75 -18.875 -2.225 1 89.06 141 HIS B N 1
ATOM 5494 C CA . HIS B 1 141 ? 22.625 -17.953 -2.217 1 89.06 141 HIS B CA 1
ATOM 5495 C C . HIS B 1 141 ? 21.422 -18.547 -2.947 1 89.06 141 HIS B C 1
ATOM 5497 O O . HIS B 1 141 ? 21.5 -18.828 -4.145 1 89.06 141 HIS B O 1
ATOM 5503 N N . LEU B 1 142 ? 20.438 -18.75 -2.193 1 92.12 142 LEU B N 1
ATOM 5504 C CA . LEU B 1 142 ? 19.234 -19.344 -2.764 1 92.12 142 LEU B CA 1
ATOM 5505 C C . LEU B 1 142 ? 18.219 -18.266 -3.109 1 92.12 142 LEU B C 1
ATOM 5507 O O . LEU B 1 142 ? 17.734 -17.547 -2.227 1 92.12 142 LEU B O 1
ATOM 5511 N N . VAL B 1 143 ? 17.844 -18.172 -4.371 1 91 143 VAL B N 1
ATOM 5512 C CA . VAL B 1 143 ? 16.938 -17.125 -4.836 1 91 143 VAL B CA 1
ATOM 5513 C C . VAL B 1 143 ? 15.703 -17.75 -5.477 1 91 143 VAL B C 1
ATOM 5515 O O . VAL B 1 143 ? 15.805 -18.766 -6.168 1 91 143 VAL B O 1
ATOM 5518 N N . THR B 1 144 ? 14.578 -17.125 -5.18 1 91.69 144 THR B N 1
ATOM 5519 C CA . THR B 1 144 ? 13.367 -17.547 -5.875 1 91.69 144 THR B CA 1
ATOM 5520 C C . THR B 1 144 ? 13.406 -17.125 -7.34 1 91.69 144 THR B C 1
ATOM 5522 O O . THR B 1 144 ? 13.477 -15.93 -7.645 1 91.69 144 THR B O 1
ATOM 5525 N N . ALA B 1 145 ? 13.383 -18 -8.219 1 90.56 145 ALA B N 1
ATOM 5526 C CA . ALA B 1 145 ? 13.398 -17.703 -9.648 1 90.56 145 ALA B CA 1
ATOM 5527 C C . ALA B 1 145 ? 11.984 -17.516 -10.188 1 90.56 145 ALA B C 1
ATOM 5529 O O . ALA B 1 145 ? 11.727 -16.609 -10.984 1 90.56 145 ALA B O 1
ATOM 5530 N N . SER B 1 146 ? 11.109 -18.375 -9.75 1 92 146 SER B N 1
ATOM 5531 C CA . SER B 1 146 ? 9.727 -18.297 -10.227 1 92 146 SER B CA 1
ATOM 5532 C C . SER B 1 146 ? 8.781 -19.047 -9.297 1 92 146 SER B C 1
ATOM 5534 O O . SER B 1 146 ? 9.219 -19.859 -8.477 1 92 146 SER B O 1
ATOM 5536 N N . VAL B 1 147 ? 7.598 -18.625 -9.336 1 93.38 147 VAL B N 1
ATOM 5537 C CA . VAL B 1 147 ? 6.48 -19.375 -8.766 1 93.38 147 VAL B CA 1
ATOM 5538 C C . VAL B 1 147 ? 5.633 -19.969 -9.891 1 93.38 147 VAL B C 1
ATOM 5540 O O . VAL B 1 147 ? 5.008 -19.234 -10.656 1 93.38 147 VAL B O 1
ATOM 5543 N N . ASP B 1 148 ? 5.68 -21.25 -9.953 1 87 148 ASP B N 1
ATOM 5544 C CA . ASP B 1 148 ? 4.957 -21.906 -11.039 1 87 148 ASP B CA 1
ATOM 5545 C C . ASP B 1 148 ? 3.449 -21.781 -10.852 1 87 148 ASP B C 1
ATOM 5547 O O . ASP B 1 148 ? 2.734 -21.391 -11.773 1 87 148 ASP B O 1
ATOM 5551 N N . ARG B 1 149 ? 3.104 -22.219 -9.68 1 89.31 149 ARG B N 1
ATOM 5552 C CA . ARG B 1 149 ? 1.663 -22.172 -9.445 1 89.31 149 ARG B CA 1
ATOM 5553 C C . ARG B 1 149 ? 1.346 -22.234 -7.953 1 89.31 149 ARG B C 1
ATOM 5555 O O . ARG B 1 149 ? 2.023 -22.938 -7.203 1 89.31 149 ARG B O 1
ATOM 5562 N N . ILE B 1 150 ? 0.41 -21.469 -7.527 1 95.12 150 ILE B N 1
ATOM 5563 C CA . ILE B 1 150 ? -0.286 -21.609 -6.254 1 95.12 150 ILE B CA 1
ATOM 5564 C C . ILE B 1 150 ? -1.78 -21.797 -6.5 1 95.12 150 ILE B C 1
ATOM 5566 O O . ILE B 1 150 ? -2.453 -20.906 -7.012 1 95.12 150 ILE B O 1
ATOM 5570 N N . ARG B 1 151 ? -2.289 -22.891 -6.141 1 92.56 151 ARG B N 1
ATOM 5571 C CA . ARG B 1 151 ? -3.666 -23.203 -6.516 1 92.56 151 ARG B CA 1
ATOM 5572 C C . ARG B 1 151 ? -4.488 -23.594 -5.293 1 92.56 151 ARG B C 1
ATOM 5574 O O . ARG B 1 151 ? -4.082 -24.453 -4.516 1 92.56 151 ARG B O 1
ATOM 5581 N N . LEU B 1 152 ? -5.578 -22.922 -5.203 1 93.44 152 LEU B N 1
ATOM 5582 C CA . LEU B 1 152 ? -6.566 -23.297 -4.195 1 93.44 152 LEU B CA 1
ATOM 5583 C C . LEU B 1 152 ? -7.418 -24.453 -4.676 1 93.44 152 LEU B C 1
ATOM 5585 O O . LEU B 1 152 ? -7.828 -24.5 -5.84 1 93.44 152 LEU B O 1
ATOM 5589 N N . ALA B 1 153 ? -7.652 -25.375 -3.76 1 90.12 153 ALA B N 1
ATOM 5590 C CA . ALA B 1 153 ? -8.531 -26.484 -4.105 1 90.12 153 ALA B CA 1
ATOM 5591 C C . ALA B 1 153 ? -9.93 -26 -4.473 1 90.12 153 ALA B C 1
ATOM 5593 O O . ALA B 1 153 ? -10.422 -25.031 -3.885 1 90.12 153 ALA B O 1
ATOM 5594 N N . PRO B 1 154 ? -10.547 -26.656 -5.402 1 80.94 154 PRO B N 1
ATOM 5595 C CA . PRO B 1 154 ? -11.867 -26.219 -5.848 1 80.94 154 PRO B CA 1
ATOM 5596 C C . PRO B 1 154 ? -12.898 -26.219 -4.723 1 80.94 154 PRO B C 1
ATOM 5598 O O . PRO B 1 154 ? -12.914 -27.125 -3.889 1 80.94 154 PRO B O 1
ATOM 5601 N N . SER B 1 155 ? -13.711 -25.203 -4.66 1 78.44 155 SER B N 1
ATOM 5602 C CA . SER B 1 155 ? -14.859 -25.047 -3.766 1 78.44 155 SER B CA 1
ATOM 5603 C C . SER B 1 155 ? -14.414 -25.016 -2.307 1 78.44 155 SER B C 1
ATOM 5605 O O . SER B 1 155 ? -15.156 -25.422 -1.415 1 78.44 155 SER B O 1
ATOM 5607 N N . ILE B 1 156 ? -13.227 -24.688 -2.121 1 84.69 156 ILE B N 1
ATOM 5608 C CA . ILE B 1 156 ? -12.727 -24.609 -0.752 1 84.69 156 ILE B CA 1
ATOM 5609 C C . ILE B 1 156 ? -12.445 -23.156 -0.381 1 84.69 156 ILE B C 1
ATOM 5611 O O . ILE B 1 156 ? -11.984 -22.375 -1.214 1 84.69 156 ILE B O 1
ATOM 5615 N N . ALA B 1 157 ? -12.883 -22.844 0.78 1 89 157 ALA B N 1
ATOM 5616 C CA . ALA B 1 157 ? -12.477 -21.594 1.417 1 89 157 ALA B CA 1
ATOM 5617 C C . ALA B 1 157 ? -11.625 -21.875 2.652 1 89 157 ALA B C 1
ATOM 5619 O O . ALA B 1 157 ? -11.914 -22.781 3.428 1 89 157 ALA B O 1
ATOM 5620 N N . ILE B 1 158 ? -10.562 -21.188 2.771 1 95.06 158 ILE B N 1
ATOM 5621 C CA . ILE B 1 158 ? -9.703 -21.359 3.943 1 95.06 158 ILE B CA 1
ATOM 5622 C C . ILE B 1 158 ? -10.258 -20.531 5.102 1 95.06 158 ILE B C 1
ATOM 5624 O O . ILE B 1 158 ? -10.055 -19.312 5.156 1 95.06 158 ILE B O 1
ATOM 5628 N N . THR B 1 159 ? -10.898 -21.172 6.027 1 94.88 159 THR B N 1
ATOM 5629 C CA . THR B 1 159 ? -11.516 -20.516 7.18 1 94.88 159 THR B CA 1
ATOM 5630 C C . THR B 1 159 ? -10.562 -20.516 8.375 1 94.88 159 THR B C 1
ATOM 5632 O O . THR B 1 159 ? -9.578 -21.266 8.391 1 94.88 159 THR B O 1
ATOM 5635 N N . LEU B 1 160 ? -10.883 -19.703 9.359 1 95.06 160 LEU B N 1
ATOM 5636 C CA . LEU B 1 160 ? -9.961 -19.547 10.477 1 95.06 160 LEU B CA 1
ATOM 5637 C C . LEU B 1 160 ? -10.484 -20.266 11.719 1 95.06 160 LEU B C 1
ATOM 5639 O O . LEU B 1 160 ? -9.938 -20.094 12.812 1 95.06 160 LEU B O 1
ATOM 5643 N N . ASP B 1 161 ? -11.469 -21 11.539 1 94.12 161 ASP B N 1
ATOM 5644 C CA . ASP B 1 161 ? -11.984 -21.812 12.633 1 94.12 161 ASP B CA 1
ATOM 5645 C C . ASP B 1 161 ? -11.414 -23.219 12.586 1 94.12 161 ASP B C 1
ATOM 5647 O O . ASP B 1 161 ? -11.883 -24.109 13.297 1 94.12 161 ASP B O 1
ATOM 5651 N N . GLN B 1 162 ? -10.484 -23.469 11.703 1 94.81 162 GLN B N 1
ATOM 5652 C CA . GLN B 1 162 ? -9.781 -24.75 11.57 1 94.81 162 GLN B CA 1
ATOM 5653 C C . GLN B 1 162 ? -8.273 -24.562 11.695 1 94.81 162 GLN B C 1
ATOM 5655 O O . GLN B 1 162 ? -7.766 -23.453 11.523 1 94.81 162 GLN B O 1
ATOM 5660 N N . ASN B 1 163 ? -7.66 -25.625 12.062 1 95.69 163 ASN B N 1
ATOM 5661 C CA . ASN B 1 163 ? -6.199 -25.641 12.039 1 95.69 163 ASN B CA 1
ATOM 5662 C C . ASN B 1 163 ? -5.664 -26.203 10.727 1 95.69 163 ASN B C 1
ATOM 5664 O O . ASN B 1 163 ? -6.328 -27.016 10.078 1 95.69 163 ASN B O 1
ATOM 5668 N N . TYR B 1 164 ? -4.5 -25.672 10.344 1 95.81 164 TYR B N 1
ATOM 5669 C CA . TYR B 1 164 ? -3.869 -26.094 9.094 1 95.81 164 TYR B CA 1
ATOM 5670 C C . TYR B 1 164 ? -2.395 -26.406 9.312 1 95.81 164 TYR B C 1
ATOM 5672 O O . TYR B 1 164 ? -1.806 -26 10.312 1 95.81 164 TYR B O 1
ATOM 5680 N N . GLU B 1 165 ? -1.858 -27.188 8.422 1 95.62 165 GLU B N 1
ATOM 5681 C CA . GLU B 1 165 ? -0.422 -27.438 8.352 1 95.62 165 GLU B CA 1
ATOM 5682 C C . GLU B 1 165 ? 0.129 -27.109 6.965 1 95.62 165 GLU B C 1
ATOM 5684 O O . GLU B 1 165 ? -0.359 -27.641 5.961 1 95.62 165 GLU B O 1
ATOM 5689 N N . MET B 1 166 ? 1.062 -26.25 6.926 1 96.12 166 MET B N 1
ATOM 5690 C CA . MET B 1 166 ? 1.79 -25.984 5.688 1 96.12 166 MET B CA 1
ATOM 5691 C C . MET B 1 166 ? 3.098 -26.781 5.652 1 96.12 166 MET B C 1
ATOM 5693 O O . MET B 1 166 ? 3.896 -26.703 6.59 1 96.12 166 MET B O 1
ATOM 5697 N N . SER B 1 167 ? 3.283 -27.516 4.637 1 96.31 167 SER B N 1
ATOM 5698 C CA . SER B 1 167 ? 4.492 -28.328 4.523 1 96.31 167 SER B CA 1
ATOM 5699 C C . SER B 1 167 ? 5.07 -28.25 3.113 1 96.31 167 SER B C 1
ATOM 5701 O O . SER B 1 167 ? 4.355 -27.938 2.158 1 96.31 167 SER B O 1
ATOM 5703 N N . GLY B 1 168 ? 6.367 -28.484 3.053 1 97.06 168 GLY B N 1
ATOM 5704 C CA . GLY B 1 168 ? 7.051 -28.438 1.769 1 97.06 168 GLY B CA 1
ATOM 5705 C C . GLY B 1 168 ? 8.266 -29.344 1.716 1 97.06 168 GLY B C 1
ATOM 5706 O O . GLY B 1 168 ? 8.797 -29.734 2.756 1 97.06 168 GLY B O 1
ATOM 5707 N N . GLN B 1 169 ? 8.625 -29.734 0.542 1 97.06 169 GLN B N 1
ATOM 5708 C CA . GLN B 1 169 ? 9.82 -30.531 0.263 1 97.06 169 GLN B CA 1
ATOM 5709 C C . GLN B 1 169 ? 10.289 -30.328 -1.173 1 97.06 169 GLN B C 1
ATOM 5711 O O . GLN B 1 169 ? 9.539 -29.844 -2.02 1 97.06 169 GLN B O 1
ATOM 5716 N N . VAL B 1 170 ? 11.516 -30.688 -1.385 1 97.88 170 VAL B N 1
ATOM 5717 C CA . VAL B 1 170 ? 12.039 -30.625 -2.748 1 97.88 170 VAL B CA 1
ATOM 5718 C C . VAL B 1 170 ? 11.422 -31.734 -3.586 1 97.88 170 VAL B C 1
ATOM 5720 O O . VAL B 1 170 ? 11.328 -32.875 -3.135 1 97.88 170 VAL B O 1
ATOM 5723 N N . SER B 1 171 ? 10.969 -31.391 -4.766 1 96.69 171 SER B N 1
ATOM 5724 C CA . SER B 1 171 ? 10.328 -32.375 -5.625 1 96.69 171 SER B CA 1
ATOM 5725 C C . SER B 1 171 ? 11.141 -32.625 -6.898 1 96.69 171 SER B C 1
ATOM 5727 O O . SER B 1 171 ? 10.93 -33.594 -7.602 1 96.69 171 SER B O 1
ATOM 5729 N N . TRP B 1 172 ? 12.023 -31.781 -7.211 1 96.62 172 TRP B N 1
ATOM 5730 C CA . TRP B 1 172 ? 12.859 -31.891 -8.398 1 96.62 172 TRP B CA 1
ATOM 5731 C C . TRP B 1 172 ? 14.141 -31.078 -8.242 1 96.62 172 TRP B C 1
ATOM 5733 O O . TRP B 1 172 ? 14.133 -30.016 -7.617 1 96.62 172 TRP B O 1
ATOM 5743 N N . VAL B 1 173 ? 15.242 -31.609 -8.75 1 96.94 173 VAL B N 1
ATOM 5744 C CA . VAL B 1 173 ? 16.516 -30.922 -8.703 1 96.94 173 VAL B CA 1
ATOM 5745 C C . VAL B 1 173 ? 17.203 -31 -10.07 1 96.94 173 VAL B C 1
ATOM 5747 O O . VAL B 1 173 ? 17.25 -32.062 -10.68 1 96.94 173 VAL B O 1
ATOM 5750 N N . GLY B 1 174 ? 17.562 -29.875 -10.586 1 93.69 174 GLY B N 1
ATOM 5751 C CA . GLY B 1 174 ? 18.453 -29.828 -11.734 1 93.69 174 GLY B CA 1
ATOM 5752 C C . GLY B 1 174 ? 19.906 -29.688 -11.344 1 93.69 174 GLY B C 1
ATOM 5753 O O . GLY B 1 174 ? 20.391 -30.375 -10.438 1 93.69 174 GLY B O 1
ATOM 5754 N N . SER B 1 175 ? 20.703 -28.875 -12.125 1 93.06 175 SER B N 1
ATOM 5755 C CA . SER B 1 175 ? 22.078 -28.625 -11.758 1 93.06 175 SER B CA 1
ATOM 5756 C C . SER B 1 175 ? 22.188 -27.609 -10.633 1 93.06 175 SER B C 1
ATOM 5758 O O . SER B 1 175 ? 22.875 -27.828 -9.633 1 93.06 175 SER B O 1
ATOM 5760 N N . SER B 1 176 ? 21.5 -26.484 -10.852 1 95.19 176 SER B N 1
ATOM 5761 C CA . SER B 1 176 ? 21.531 -25.422 -9.859 1 95.19 176 SER B CA 1
ATOM 5762 C C . SER B 1 176 ? 20.109 -24.984 -9.477 1 95.19 176 SER B C 1
ATOM 5764 O O . SER B 1 176 ? 19.938 -24.047 -8.711 1 95.19 176 SER B O 1
ATOM 5766 N N . SER B 1 177 ? 19.109 -25.672 -10.031 1 94.62 177 SER B N 1
ATOM 5767 C CA . SER B 1 177 ? 17.719 -25.312 -9.789 1 94.62 177 SER B CA 1
ATOM 5768 C C . SER B 1 177 ? 17 -26.375 -8.984 1 94.62 177 SER B C 1
ATOM 5770 O O . SER B 1 177 ? 17.344 -27.562 -9.062 1 94.62 177 SER B O 1
ATOM 5772 N N . LEU B 1 178 ? 16.078 -25.953 -8.172 1 95.94 178 LEU B N 1
ATOM 5773 C CA . LEU B 1 178 ? 15.234 -26.812 -7.344 1 95.94 178 LEU B CA 1
ATOM 5774 C C . LEU B 1 178 ? 13.766 -26.422 -7.504 1 95.94 178 LEU B C 1
ATOM 5776 O O . LEU B 1 178 ? 13.43 -25.234 -7.594 1 95.94 178 LEU B O 1
ATOM 5780 N N . ILE B 1 179 ? 12.93 -27.406 -7.562 1 96.56 179 ILE B N 1
ATOM 5781 C CA . ILE B 1 179 ? 11.492 -27.172 -7.457 1 96.56 179 ILE B CA 1
ATOM 5782 C C . ILE B 1 179 ? 10.992 -27.641 -6.094 1 96.56 179 ILE B C 1
ATOM 5784 O O . ILE B 1 179 ? 11.273 -28.781 -5.68 1 96.56 179 ILE B O 1
ATOM 5788 N N . ILE B 1 180 ? 10.391 -26.75 -5.41 1 97.56 180 ILE B N 1
ATOM 5789 C CA . ILE B 1 180 ? 9.844 -27.031 -4.082 1 97.56 180 ILE B CA 1
ATOM 5790 C C . ILE B 1 180 ? 8.328 -27.188 -4.168 1 97.56 180 ILE B C 1
ATOM 5792 O O . ILE B 1 180 ? 7.625 -26.281 -4.605 1 97.56 180 ILE B O 1
ATOM 5796 N N . HIS B 1 181 ? 7.883 -28.344 -3.791 1 96.56 181 HIS B N 1
ATOM 5797 C CA . HIS B 1 181 ? 6.457 -28.625 -3.719 1 96.56 181 HIS B CA 1
ATOM 5798 C C . HIS B 1 181 ? 5.918 -28.391 -2.311 1 96.56 181 HIS B C 1
ATOM 5800 O O . HIS B 1 181 ? 6.434 -28.953 -1.342 1 96.56 181 HIS B O 1
ATOM 5806 N N . MET B 1 182 ? 4.875 -27.531 -2.215 1 97.38 182 MET B N 1
ATOM 5807 C CA . MET B 1 182 ? 4.293 -27.203 -0.916 1 97.38 182 MET B CA 1
ATOM 5808 C C . MET B 1 182 ? 2.785 -27.438 -0.921 1 97.38 182 MET B C 1
ATOM 5810 O O . MET B 1 182 ? 2.152 -27.406 -1.979 1 97.38 182 MET B O 1
ATOM 5814 N N . LYS B 1 183 ? 2.283 -27.734 0.26 1 96.69 183 LYS B N 1
ATOM 5815 C CA . LYS B 1 183 ? 0.841 -27.906 0.423 1 96.69 183 LYS B CA 1
ATOM 5816 C C . LYS B 1 183 ? 0.37 -27.344 1.76 1 96.69 183 LYS B C 1
ATOM 5818 O O . LYS B 1 183 ? 1.146 -27.266 2.715 1 96.69 183 LYS B O 1
ATOM 5823 N N . LEU B 1 184 ? -0.799 -26.812 1.738 1 97.38 184 LEU B N 1
ATOM 5824 C CA . LEU B 1 184 ? -1.527 -26.469 2.955 1 97.38 184 LEU B CA 1
ATOM 5825 C C . LEU B 1 184 ? -2.629 -27.484 3.23 1 97.38 184 LEU B C 1
ATOM 5827 O O . LEU B 1 184 ? -3.559 -27.641 2.432 1 97.38 184 LEU B O 1
ATOM 5831 N N . THR B 1 185 ? -2.549 -28.172 4.379 1 97.19 185 THR B N 1
ATOM 5832 C CA . THR B 1 185 ? -3.457 -29.266 4.707 1 97.19 185 THR B CA 1
ATOM 5833 C C . THR B 1 185 ? -4.332 -28.891 5.902 1 97.19 185 THR B C 1
ATOM 5835 O O . THR B 1 185 ? -3.826 -28.453 6.938 1 97.19 185 THR B O 1
ATOM 5838 N N . ARG B 1 186 ? -5.594 -29.016 5.668 1 96.44 186 ARG B N 1
ATOM 5839 C CA . ARG B 1 186 ? -6.512 -28.844 6.785 1 96.44 186 ARG B CA 1
ATOM 5840 C C . ARG B 1 186 ? -6.461 -30.031 7.738 1 96.44 186 ARG B C 1
ATOM 5842 O O . ARG B 1 186 ? -6.625 -31.172 7.316 1 96.44 186 ARG B O 1
ATOM 5849 N N . GLU B 1 187 ? -6.336 -29.859 8.961 1 94.5 187 GLU B N 1
ATOM 5850 C CA . GLU B 1 187 ? -6.07 -30.922 9.938 1 94.5 187 GLU B CA 1
ATOM 5851 C C . GLU B 1 187 ? -7.305 -31.781 10.164 1 94.5 187 GLU B C 1
ATOM 5853 O O . GLU B 1 187 ? -7.191 -33 10.352 1 94.5 187 GLU B O 1
ATOM 5858 N N . ALA B 1 188 ? -8.438 -31.188 10.18 1 93.12 188 ALA B N 1
ATOM 5859 C CA . ALA B 1 188 ? -9.672 -31.875 10.547 1 93.12 188 ALA B CA 1
ATOM 5860 C C . ALA B 1 188 ? -9.93 -33.062 9.625 1 93.12 188 ALA B C 1
ATOM 5862 O O . ALA B 1 188 ? -10.398 -34.094 10.07 1 93.12 188 ALA B O 1
ATOM 5863 N N . ASP B 1 189 ? -9.617 -33 8.336 1 93.81 189 ASP B N 1
ATOM 5864 C CA . ASP B 1 189 ? -9.945 -34.031 7.387 1 93.81 189 ASP B CA 1
ATOM 5865 C C . ASP B 1 189 ? -8.742 -34.375 6.508 1 93.81 189 ASP B C 1
ATOM 5867 O O . ASP B 1 189 ? -8.867 -35.156 5.559 1 93.81 189 ASP B O 1
ATOM 5871 N N . ALA B 1 190 ? -7.613 -33.781 6.766 1 94.25 190 ALA B N 1
ATOM 5872 C CA . ALA B 1 190 ? -6.359 -34.062 6.066 1 94.25 190 ALA B CA 1
ATOM 5873 C C . ALA B 1 190 ? -6.484 -33.75 4.578 1 94.25 190 ALA B C 1
ATOM 5875 O O . ALA B 1 190 ? -5.918 -34.469 3.74 1 94.25 190 ALA B O 1
ATOM 5876 N N . VAL B 1 191 ? -7.242 -32.75 4.266 1 93.44 191 VAL B N 1
ATOM 5877 C CA . VAL B 1 191 ? -7.422 -32.312 2.881 1 93.44 191 VAL B CA 1
ATOM 5878 C C . VAL B 1 191 ? -6.418 -31.219 2.537 1 93.44 191 VAL B C 1
ATOM 5880 O O . VAL B 1 191 ? -6.262 -30.266 3.291 1 93.44 191 VAL B O 1
ATOM 5883 N N . ASP B 1 192 ? -5.723 -31.469 1.415 1 95.25 192 ASP B N 1
ATOM 5884 C CA . ASP B 1 192 ? -4.875 -30.406 0.895 1 95.25 192 ASP B CA 1
ATOM 5885 C C . ASP B 1 192 ? -5.711 -29.281 0.268 1 95.25 192 ASP B C 1
ATOM 5887 O O . ASP B 1 192 ? -6.234 -29.438 -0.838 1 95.25 192 ASP B O 1
ATOM 5891 N N . VAL B 1 193 ? -5.746 -28.156 0.943 1 96.56 193 VAL B N 1
ATOM 5892 C CA . VAL B 1 193 ? -6.637 -27.094 0.509 1 96.56 193 VAL B CA 1
ATOM 5893 C C . VAL B 1 193 ? -5.902 -26.172 -0.467 1 96.56 193 VAL B C 1
ATOM 5895 O O . VAL B 1 193 ? -6.531 -25.406 -1.201 1 96.56 193 VAL B O 1
ATOM 5898 N N . LEU B 1 194 ? -4.609 -26.234 -0.479 1 96.62 194 LEU B N 1
ATOM 5899 C CA . LEU B 1 194 ? -3.779 -25.406 -1.355 1 96.62 194 LEU B CA 1
ATOM 5900 C C . LEU B 1 194 ? -2.486 -26.141 -1.711 1 96.62 194 LEU B C 1
ATOM 5902 O O . LEU B 1 194 ? -1.888 -26.797 -0.862 1 96.62 194 LEU B O 1
ATOM 5906 N N . VAL B 1 195 ? -2.064 -26.031 -2.959 1 94.81 195 VAL B N 1
ATOM 5907 C CA . VAL B 1 195 ? -0.802 -26.594 -3.432 1 94.81 195 VAL B CA 1
ATOM 5908 C C . VAL B 1 195 ? 0.012 -25.5 -4.137 1 94.81 195 VAL B C 1
ATOM 5910 O O . VAL B 1 195 ? -0.547 -24.656 -4.828 1 94.81 195 VAL B O 1
ATOM 5913 N N . ALA B 1 196 ? 1.271 -25.531 -3.928 1 96.75 196 ALA B N 1
ATOM 5914 C CA . ALA B 1 196 ? 2.143 -24.516 -4.52 1 96.75 196 ALA B CA 1
ATOM 5915 C C . ALA B 1 196 ? 3.473 -25.125 -4.957 1 96.75 196 ALA B C 1
ATOM 5917 O O . ALA B 1 196 ? 4.008 -26 -4.281 1 96.75 196 ALA B O 1
ATOM 5918 N N . ASN B 1 197 ? 4.02 -24.672 -6.039 1 94.94 197 ASN B N 1
ATOM 5919 C CA . ASN B 1 197 ? 5.328 -25.078 -6.547 1 94.94 197 ASN B CA 1
ATOM 5920 C C . ASN B 1 197 ? 6.211 -23.859 -6.824 1 94.94 197 ASN B C 1
ATOM 5922 O O . ASN B 1 197 ? 5.848 -23 -7.629 1 94.94 197 ASN B O 1
ATOM 5926 N N . PHE B 1 198 ? 7.277 -23.781 -6.16 1 96.5 198 PHE B N 1
ATOM 5927 C CA . PHE B 1 198 ? 8.242 -22.703 -6.328 1 96.5 198 PHE B CA 1
ATOM 5928 C C . PHE B 1 198 ? 9.539 -23.219 -6.938 1 96.5 198 PHE B C 1
ATOM 5930 O O . PHE B 1 198 ? 9.961 -24.344 -6.637 1 96.5 198 PHE B O 1
ATOM 5937 N N . THR B 1 199 ? 10.172 -22.469 -7.773 1 94.56 199 THR B N 1
ATOM 5938 C CA . THR B 1 199 ? 11.484 -22.781 -8.328 1 94.56 199 THR B CA 1
ATOM 5939 C C . THR B 1 199 ? 12.562 -21.891 -7.727 1 94.56 199 THR B C 1
ATOM 5941 O O . THR B 1 199 ? 12.445 -20.656 -7.766 1 94.56 199 THR B O 1
ATOM 5944 N N . PHE B 1 200 ? 13.531 -22.484 -7.172 1 95.44 200 PHE B N 1
ATOM 5945 C CA . PHE B 1 200 ? 14.68 -21.781 -6.625 1 95.44 200 PHE B CA 1
ATOM 5946 C C . PHE B 1 200 ? 15.93 -22.047 -7.449 1 95.44 200 PHE B C 1
ATOM 5948 O O . PHE B 1 200 ? 16.031 -23.094 -8.109 1 95.44 200 PHE B O 1
ATOM 5955 N N . VAL B 1 201 ? 16.828 -21.109 -7.41 1 94.38 201 VAL B N 1
ATOM 5956 C CA . VAL B 1 201 ? 18.141 -21.281 -8.039 1 94.38 201 VAL B CA 1
ATOM 5957 C C . VAL B 1 201 ? 19.234 -20.953 -7.039 1 94.38 201 VAL B C 1
ATOM 5959 O O . VAL B 1 201 ? 19.109 -20.031 -6.234 1 94.38 201 VAL B O 1
ATOM 5962 N N . ALA B 1 202 ? 20.266 -21.719 -7.117 1 94.94 202 ALA B N 1
ATOM 5963 C CA . ALA B 1 202 ? 21.422 -21.516 -6.246 1 94.94 202 ALA B CA 1
ATOM 5964 C C . ALA B 1 202 ? 22.531 -20.75 -6.961 1 94.94 202 ALA B C 1
ATOM 5966 O O . ALA B 1 202 ? 22.891 -21.094 -8.094 1 94.94 202 ALA B O 1
ATOM 5967 N N . ARG B 1 203 ? 22.969 -19.766 -6.242 1 91.56 203 ARG B N 1
ATOM 5968 C CA . ARG B 1 203 ? 24.078 -18.953 -6.754 1 91.56 203 ARG B CA 1
ATOM 5969 C C . ARG B 1 203 ? 25.203 -18.859 -5.73 1 91.56 203 ARG B C 1
ATOM 5971 O O . ARG B 1 203 ? 24.953 -18.781 -4.527 1 91.56 203 ARG B O 1
ATOM 5978 N N . ASP B 1 204 ? 26.375 -18.844 -6.309 1 88.81 204 ASP B N 1
ATOM 5979 C CA . ASP B 1 204 ? 27.516 -18.641 -5.422 1 88.81 204 ASP B CA 1
ATOM 5980 C C . ASP B 1 204 ? 27.578 -17.203 -4.906 1 88.81 204 ASP B C 1
ATOM 5982 O O . ASP B 1 204 ? 27.453 -16.25 -5.688 1 88.81 204 ASP B O 1
ATOM 5986 N N . ILE B 1 205 ? 27.75 -17 -3.691 1 82.81 205 ILE B N 1
ATOM 5987 C CA . ILE B 1 205 ? 27.688 -15.695 -3.057 1 82.81 205 ILE B CA 1
ATOM 5988 C C . ILE B 1 205 ? 28.859 -14.836 -3.508 1 82.81 205 ILE B C 1
ATOM 5990 O O . ILE B 1 205 ? 28.734 -13.617 -3.645 1 82.81 205 ILE B O 1
ATOM 5994 N N . MET B 1 206 ? 30 -15.422 -3.738 1 82.56 206 MET B N 1
ATOM 5995 C CA . MET B 1 206 ? 31.219 -14.695 -4.078 1 82.56 206 MET B CA 1
ATOM 5996 C C . MET B 1 206 ? 31.266 -14.367 -5.566 1 82.56 206 MET B C 1
ATOM 5998 O O . MET B 1 206 ? 31.516 -13.219 -5.945 1 82.56 206 MET B O 1
ATOM 6002 N N . SER B 1 207 ? 30.969 -15.32 -6.383 1 85 207 SER B N 1
ATOM 6003 C CA . SER B 1 207 ? 31.109 -15.133 -7.824 1 85 207 SER B CA 1
ATOM 6004 C C . SER B 1 207 ? 29.797 -14.688 -8.453 1 85 207 SER B C 1
ATOM 6006 O O . SER B 1 207 ? 29.781 -14.102 -9.531 1 85 207 SER B O 1
ATOM 6008 N N . GLY B 1 208 ? 28.719 -15.094 -7.832 1 85.38 208 GLY B N 1
ATOM 6009 C CA . GLY B 1 208 ? 27.422 -14.797 -8.398 1 85.38 208 GLY B CA 1
ATOM 6010 C C . GLY B 1 208 ? 26.984 -15.797 -9.461 1 85.38 208 GLY B C 1
ATOM 6011 O O . GLY B 1 208 ? 25.875 -15.719 -9.977 1 85.38 208 GLY B O 1
ATOM 6012 N N . LYS B 1 209 ? 27.844 -16.672 -9.695 1 89.06 209 LYS B N 1
ATOM 6013 C CA . LYS B 1 209 ? 27.562 -17.656 -10.727 1 89.06 209 LYS B CA 1
ATOM 6014 C C . LYS B 1 209 ? 26.719 -18.812 -10.164 1 89.06 209 LYS B C 1
ATOM 6016 O O . LYS B 1 209 ? 26.578 -18.938 -8.953 1 89.06 209 LYS B O 1
ATOM 6021 N N . SER B 1 210 ? 26.172 -19.609 -11.156 1 91.94 210 SER B N 1
ATOM 6022 C CA . SER B 1 210 ? 25.375 -20.766 -10.766 1 91.94 210 SER B CA 1
ATOM 6023 C C . SER B 1 210 ? 26.203 -21.766 -9.953 1 91.94 210 SER B C 1
ATOM 6025 O O . SER B 1 210 ? 27.391 -21.969 -10.234 1 91.94 210 SER B O 1
ATOM 6027 N N . CYS B 1 211 ? 25.531 -22.297 -8.953 1 91.81 211 CYS B N 1
ATOM 6028 C CA . CYS B 1 211 ? 26.125 -23.266 -8.031 1 91.81 211 CYS B CA 1
ATOM 6029 C C . CYS B 1 211 ? 25.375 -24.578 -8.047 1 91.81 211 CYS B C 1
ATOM 6031 O O . CYS B 1 211 ? 24.141 -24.594 -7.953 1 91.81 211 CYS B O 1
ATOM 6033 N N . LYS B 1 212 ? 26.141 -25.719 -8.195 1 94.19 212 LYS B N 1
ATOM 6034 C CA . LYS B 1 212 ? 25.484 -27.016 -8.18 1 94.19 212 LYS B CA 1
ATOM 6035 C C . LYS B 1 212 ? 24.922 -27.344 -6.801 1 94.19 212 LYS B C 1
ATOM 6037 O O . LYS B 1 212 ? 25.484 -26.938 -5.785 1 94.19 212 LYS B O 1
ATOM 6042 N N . VAL B 1 213 ? 23.812 -28.031 -6.844 1 96 213 VAL B N 1
ATOM 6043 C CA . VAL B 1 213 ? 23.156 -28.375 -5.586 1 96 213 VAL B CA 1
ATOM 6044 C C . VAL B 1 213 ? 23.062 -29.891 -5.445 1 96 213 VAL B C 1
ATOM 6046 O O . VAL B 1 213 ? 23.25 -30.625 -6.418 1 96 213 VAL B O 1
ATOM 6049 N N . ASN B 1 214 ? 22.828 -30.375 -4.207 1 96.88 214 ASN B N 1
ATOM 6050 C CA . ASN B 1 214 ? 22.719 -31.797 -3.908 1 96.88 214 ASN B CA 1
ATOM 6051 C C . ASN B 1 214 ? 21.656 -32.469 -4.781 1 96.88 214 ASN B C 1
ATOM 6053 O O . ASN B 1 214 ? 20.656 -31.844 -5.145 1 96.88 214 ASN B O 1
ATOM 6057 N N . ARG B 1 215 ? 21.906 -33.75 -5.062 1 96.88 215 ARG B N 1
ATOM 6058 C CA . ARG B 1 215 ? 20.984 -34.5 -5.891 1 96.88 215 ARG B CA 1
ATOM 6059 C C . ARG B 1 215 ? 19.781 -34.969 -5.086 1 96.88 215 ARG B C 1
ATOM 6061 O O . ARG B 1 215 ? 19.812 -34.969 -3.852 1 96.88 215 ARG B O 1
ATOM 6068 N N . LEU B 1 216 ? 18.719 -35.219 -5.828 1 97.5 216 LEU B N 1
ATOM 6069 C CA . LEU B 1 216 ? 17.484 -35.688 -5.188 1 97.5 216 LEU B CA 1
ATOM 6070 C C . LEU B 1 216 ? 17.172 -37.125 -5.613 1 97.5 216 LEU B C 1
ATOM 6072 O O . LEU B 1 216 ? 17.203 -37.469 -6.801 1 97.5 216 LEU B O 1
ATOM 6076 N N . GLU B 1 217 ? 16.906 -38 -4.641 1 96.88 217 GLU B N 1
ATOM 6077 C CA . GLU B 1 217 ? 16.422 -39.344 -4.883 1 96.88 217 GLU B CA 1
ATOM 6078 C C . GLU B 1 217 ? 15.008 -39.531 -4.336 1 96.88 217 GLU B C 1
ATOM 6080 O O . GLU B 1 217 ? 14.836 -39.844 -3.148 1 96.88 217 GLU B O 1
ATOM 6085 N N . PRO B 1 218 ? 14 -39.469 -5.262 1 95.12 218 PRO B N 1
ATOM 6086 C CA . PRO B 1 218 ? 12.633 -39.719 -4.793 1 95.12 218 PRO B CA 1
ATOM 6087 C C . PRO B 1 218 ? 12.422 -41.156 -4.305 1 95.12 218 PRO B C 1
ATOM 6089 O O . PRO B 1 218 ? 12.914 -42.094 -4.926 1 95.12 218 PRO B O 1
ATOM 6092 N N . GLU B 1 219 ? 11.688 -41.312 -3.244 1 95.62 219 GLU B N 1
ATOM 6093 C CA . GLU B 1 219 ? 11.531 -42.625 -2.643 1 95.62 219 GLU B CA 1
ATOM 6094 C C . GLU B 1 219 ? 10.109 -43.156 -2.822 1 95.62 219 GLU B C 1
ATOM 6096 O O . GLU B 1 219 ? 9.906 -44.281 -3.271 1 95.62 219 GLU B O 1
ATOM 6101 N N . THR B 1 220 ? 9.156 -42.406 -2.523 1 93.62 220 THR B N 1
ATOM 6102 C CA . THR B 1 220 ? 7.766 -42.844 -2.588 1 93.62 220 THR B CA 1
ATOM 6103 C C . THR B 1 220 ? 7.223 -42.688 -4.008 1 93.62 220 THR B C 1
ATOM 6105 O O . THR B 1 220 ? 7.793 -41.969 -4.828 1 93.62 220 THR B O 1
ATOM 6108 N N . GLN B 1 221 ? 6.125 -43.375 -4.289 1 91.25 221 GLN B N 1
ATOM 6109 C CA . GLN B 1 221 ? 5.484 -43.312 -5.598 1 91.25 221 GLN B CA 1
ATOM 6110 C C . GLN B 1 221 ? 5.027 -41.875 -5.902 1 91.25 221 GLN B C 1
ATOM 6112 O O . GLN B 1 221 ? 5.141 -41.406 -7.035 1 91.25 221 GLN B O 1
ATOM 6117 N N . GLU B 1 222 ? 4.539 -41.281 -4.922 1 88.44 222 GLU B N 1
ATOM 6118 C CA . GLU B 1 222 ? 4.098 -39.906 -5.098 1 88.44 222 GLU B CA 1
ATOM 6119 C C . GLU B 1 222 ? 5.27 -38.969 -5.434 1 88.44 222 GLU B C 1
ATOM 6121 O O . GLU B 1 222 ? 5.148 -38.094 -6.289 1 88.44 222 GLU B O 1
ATOM 6126 N N . GLU B 1 223 ? 6.367 -39.188 -4.781 1 93.44 223 GLU B N 1
ATOM 6127 C CA . GLU B 1 223 ? 7.559 -38.375 -5.035 1 93.44 223 GLU B CA 1
ATOM 6128 C C . GLU B 1 223 ? 8.086 -38.594 -6.449 1 93.44 223 GLU B C 1
ATOM 6130 O O . GLU B 1 223 ? 8.508 -37.656 -7.117 1 93.44 223 GLU B O 1
ATOM 6135 N N . LYS B 1 224 ? 8.047 -39.844 -6.852 1 92.31 224 LYS B N 1
ATOM 6136 C CA . LYS B 1 224 ? 8.492 -40.156 -8.203 1 92.31 224 LYS B CA 1
ATOM 6137 C C . LYS B 1 224 ? 7.59 -39.531 -9.25 1 92.31 224 LYS B C 1
ATOM 6139 O O . LYS B 1 224 ? 8.062 -39.031 -10.273 1 92.31 224 LYS B O 1
ATOM 6144 N N . ARG B 1 225 ? 6.367 -39.594 -8.906 1 88.31 225 ARG B N 1
ATOM 6145 C CA . ARG B 1 225 ? 5.406 -38.969 -9.805 1 88.31 225 ARG B CA 1
ATOM 6146 C C . ARG B 1 225 ? 5.652 -37.469 -9.914 1 88.31 225 ARG B C 1
ATOM 6148 O O . ARG B 1 225 ? 5.691 -36.906 -11.008 1 88.31 225 ARG B O 1
ATOM 6155 N N . LEU B 1 226 ? 5.812 -36.812 -8.789 1 89 226 LEU B N 1
ATOM 6156 C CA . LEU B 1 226 ? 6.055 -35.375 -8.758 1 89 226 LEU B CA 1
ATOM 6157 C C . LEU B 1 226 ? 7.348 -35.031 -9.492 1 89 226 LEU B C 1
ATOM 6159 O O . LEU B 1 226 ? 7.414 -34.031 -10.203 1 89 226 LEU B O 1
ATOM 6163 N N . PHE B 1 227 ? 8.305 -35.844 -9.273 1 92.88 227 PHE B N 1
ATOM 6164 C CA . PHE B 1 227 ? 9.586 -35.625 -9.938 1 92.88 227 PHE B CA 1
ATOM 6165 C C . PHE B 1 227 ? 9.43 -35.688 -11.453 1 92.88 227 PHE B C 1
ATOM 6167 O O . PHE B 1 227 ? 9.953 -34.844 -12.172 1 92.88 227 PHE B O 1
ATOM 6174 N N . GLN B 1 228 ? 8.734 -36.719 -11.875 1 86.38 228 GLN B N 1
ATOM 6175 C CA . GLN B 1 228 ? 8.547 -36.906 -13.305 1 86.38 228 GLN B CA 1
ATOM 6176 C C . GLN B 1 228 ? 7.75 -35.781 -13.922 1 86.38 228 GLN B C 1
ATOM 6178 O O . GLN B 1 228 ? 8.086 -35.281 -15.016 1 86.38 228 GLN B O 1
ATOM 6183 N N . LEU B 1 229 ? 6.742 -35.375 -13.227 1 80.56 229 LEU B N 1
ATOM 6184 C CA . LEU B 1 229 ? 5.926 -34.25 -13.711 1 80.56 229 LEU B CA 1
ATOM 6185 C C . LEU B 1 229 ? 6.762 -33 -13.867 1 80.56 229 LEU B C 1
ATOM 6187 O O . LEU B 1 229 ? 6.648 -32.281 -14.867 1 80.56 229 LEU B O 1
ATOM 6191 N N . ALA B 1 230 ? 7.562 -32.75 -12.875 1 85.81 230 ALA B N 1
ATOM 6192 C CA . ALA B 1 230 ? 8.414 -31.547 -12.906 1 85.81 230 ALA B CA 1
ATOM 6193 C C . ALA B 1 230 ? 9.469 -31.656 -14 1 85.81 230 ALA B C 1
ATOM 6195 O O . ALA B 1 230 ? 9.773 -30.672 -14.672 1 85.81 230 ALA B O 1
ATOM 6196 N N . ASP B 1 231 ? 9.969 -32.781 -14.125 1 86 231 ASP B N 1
ATOM 6197 C CA . ASP B 1 231 ? 10.992 -33.031 -15.133 1 86 231 ASP B CA 1
ATOM 6198 C C . ASP B 1 231 ? 10.43 -32.812 -16.547 1 86 231 ASP B C 1
ATOM 6200 O O . ASP B 1 231 ? 11.086 -32.219 -17.391 1 86 231 ASP B O 1
ATOM 6204 N N . ASP B 1 232 ? 9.312 -33.344 -16.734 1 77.44 232 ASP B N 1
ATOM 6205 C CA . ASP B 1 232 ? 8.648 -33.219 -18.031 1 77.44 232 ASP B CA 1
ATOM 6206 C C . ASP B 1 232 ? 8.367 -31.734 -18.344 1 77.44 232 ASP B C 1
ATOM 6208 O O . ASP B 1 232 ? 8.594 -31.281 -19.469 1 77.44 232 ASP B O 1
ATOM 6212 N N . LYS B 1 233 ? 7.91 -31.078 -17.391 1 74.81 233 LYS B N 1
ATOM 6213 C CA . LYS B 1 233 ? 7.605 -29.656 -17.578 1 74.81 233 LYS B CA 1
ATOM 6214 C C . LYS B 1 233 ? 8.867 -28.859 -17.891 1 74.81 233 LYS B C 1
ATOM 6216 O O . LYS B 1 233 ? 8.852 -27.969 -18.75 1 74.81 233 LYS B O 1
ATOM 6221 N N . ASN B 1 234 ? 9.867 -29.188 -17.203 1 79.5 234 ASN B N 1
ATOM 6222 C CA . ASN B 1 234 ? 11.133 -28.484 -17.422 1 79.5 234 ASN B CA 1
ATOM 6223 C C . ASN B 1 234 ? 11.695 -28.781 -18.812 1 79.5 234 ASN B C 1
ATOM 6225 O O . ASN B 1 234 ? 12.266 -27.891 -19.453 1 79.5 234 ASN B O 1
ATOM 6229 N N . LYS B 1 235 ? 11.57 -29.984 -19.156 1 74.12 235 LYS B N 1
ATOM 6230 C CA . LYS B 1 235 ? 12.016 -30.359 -20.5 1 74.12 235 LYS B CA 1
ATOM 6231 C C . LYS B 1 235 ? 11.211 -29.625 -21.578 1 74.12 235 LYS B C 1
ATOM 6233 O O . LYS B 1 235 ? 11.773 -29.141 -22.562 1 74.12 235 LYS B O 1
ATOM 6238 N N . ALA B 1 236 ? 9.922 -29.578 -21.297 1 64.38 236 ALA B N 1
ATOM 6239 C CA . ALA B 1 236 ? 9.047 -28.875 -22.234 1 64.38 236 ALA B CA 1
ATOM 6240 C C . ALA B 1 236 ? 9.422 -27.406 -22.328 1 64.38 236 ALA B C 1
ATOM 6242 O O . ALA B 1 236 ? 9.438 -26.828 -23.422 1 64.38 236 ALA B O 1
ATOM 6243 N N . ARG B 1 237 ? 9.703 -26.828 -21.25 1 70.5 237 ARG B N 1
ATOM 6244 C CA . ARG B 1 237 ? 10.086 -25.422 -21.203 1 70.5 237 ARG B CA 1
ATOM 6245 C C . ARG B 1 237 ? 11.406 -25.188 -21.938 1 70.5 237 ARG B C 1
ATOM 6247 O O . ARG B 1 237 ? 11.57 -24.188 -22.641 1 70.5 237 ARG B O 1
ATOM 6254 N N . ARG B 1 238 ? 12.289 -26.062 -21.734 1 68.5 238 ARG B N 1
ATOM 6255 C CA . ARG B 1 238 ? 13.578 -25.969 -22.406 1 68.5 238 ARG B CA 1
ATOM 6256 C C . ARG B 1 238 ? 13.43 -26.078 -23.922 1 68.5 238 ARG B C 1
ATOM 6258 O O . ARG B 1 238 ? 14.07 -25.344 -24.672 1 68.5 238 ARG B O 1
ATOM 6265 N N . LEU B 1 239 ? 12.625 -26.969 -24.234 1 62.41 239 LEU B N 1
ATOM 6266 C CA . LEU B 1 239 ? 12.375 -27.172 -25.672 1 62.41 239 LEU B CA 1
ATOM 6267 C C . LEU B 1 239 ? 11.688 -25.938 -26.266 1 62.41 239 LEU B C 1
ATOM 6269 O O . LEU B 1 239 ? 12.031 -25.516 -27.375 1 62.41 239 LEU B O 1
ATOM 6273 N N . ALA B 1 240 ? 10.727 -25.406 -25.516 1 59.69 240 ALA B N 1
ATOM 6274 C CA . ALA B 1 240 ? 10.039 -24.203 -25.969 1 59.69 240 ALA B CA 1
ATOM 6275 C C . ALA B 1 240 ? 11.016 -23.031 -26.094 1 59.69 240 ALA B C 1
ATOM 6277 O O . ALA B 1 240 ? 10.938 -22.266 -27.047 1 59.69 240 ALA B O 1
ATOM 6278 N N . ARG B 1 241 ? 11.836 -22.922 -25.172 1 62.12 241 ARG B N 1
ATOM 6279 C CA . ARG B 1 241 ? 12.836 -21.859 -25.203 1 62.12 241 ARG B CA 1
ATOM 6280 C C . ARG B 1 241 ? 13.797 -22.047 -26.375 1 62.12 241 ARG B C 1
ATOM 6282 O O . ARG B 1 241 ? 14.164 -21.078 -27.047 1 62.12 241 ARG B O 1
ATOM 6289 N N . ALA B 1 242 ? 14.18 -23.25 -26.516 1 57.62 242 ALA B N 1
ATOM 6290 C CA . ALA B 1 242 ? 15.055 -23.578 -27.641 1 57.62 242 ALA B CA 1
ATOM 6291 C C . ALA B 1 242 ? 14.359 -23.344 -28.969 1 57.62 242 ALA B C 1
ATOM 6293 O O . ALA B 1 242 ? 14.969 -22.844 -29.922 1 57.62 242 ALA B O 1
ATOM 6294 N N . ALA B 1 243 ? 13.109 -23.719 -28.938 1 51.78 243 ALA B N 1
ATOM 6295 C CA . ALA B 1 243 ? 12.305 -23.484 -30.125 1 51.78 243 ALA B CA 1
ATOM 6296 C C . ALA B 1 243 ? 12.039 -21.984 -30.328 1 51.78 243 ALA B C 1
ATOM 6298 O O . ALA B 1 243 ? 11.992 -21.516 -31.469 1 51.78 243 ALA B O 1
ATOM 6299 N N . GLY B 1 244 ? 11.555 -21.312 -29.281 1 49.19 244 GLY B N 1
ATOM 6300 C CA . GLY B 1 244 ? 11.352 -19.875 -29.375 1 49.19 244 GLY B CA 1
ATOM 6301 C C . GLY B 1 244 ? 12.578 -19.141 -29.891 1 49.19 244 GLY B C 1
ATOM 6302 O O . GLY B 1 244 ? 12.461 -18.172 -30.625 1 49.19 244 GLY B O 1
ATOM 6303 N N . LYS B 1 245 ? 13.672 -19.719 -29.391 1 49.28 245 LYS B N 1
ATOM 6304 C CA . LYS B 1 245 ? 14.914 -19.172 -29.938 1 49.28 245 LYS B CA 1
ATOM 6305 C C . LYS B 1 245 ? 15.094 -19.562 -31.406 1 49.28 245 LYS B C 1
ATOM 6307 O O . LYS B 1 245 ? 15.664 -18.812 -32.188 1 49.28 245 LYS B O 1
ATOM 6312 N N . ALA B 1 246 ? 14.695 -20.75 -31.703 1 43.41 246 ALA B N 1
ATOM 6313 C CA . ALA B 1 246 ? 14.734 -21.234 -33.094 1 43.41 246 ALA B CA 1
ATOM 6314 C C . ALA B 1 246 ? 13.508 -20.781 -33.875 1 43.41 246 ALA B C 1
ATOM 6316 O O . ALA B 1 246 ? 13.578 -20.547 -35.062 1 43.41 246 ALA B O 1
ATOM 6317 N N . ALA B 1 247 ? 12.297 -21.062 -33.344 1 36.75 247 ALA B N 1
ATOM 6318 C CA . ALA B 1 247 ? 11.039 -20.781 -34.062 1 36.75 247 ALA B CA 1
ATOM 6319 C C . ALA B 1 247 ? 10.75 -19.281 -34.062 1 36.75 247 ALA B C 1
ATOM 6321 O O . ALA B 1 247 ? 9.594 -18.875 -34.188 1 36.75 247 ALA B O 1
ATOM 6322 N N . ALA B 1 248 ? 11.359 -18.609 -33.656 1 40.34 248 ALA B N 1
ATOM 6323 C CA . ALA B 1 248 ? 10.961 -17.328 -34.25 1 40.34 248 ALA B CA 1
ATOM 6324 C C . ALA B 1 248 ? 10.242 -17.547 -35.594 1 40.34 248 ALA B C 1
ATOM 6326 O O . ALA B 1 248 ? 9.938 -16.578 -36.281 1 40.34 248 ALA B O 1
ATOM 6327 N N . GLY B 1 249 ? 10.109 -18.719 -36 1 32.03 249 GLY B N 1
ATOM 6328 C CA . GLY B 1 249 ? 9.562 -19.062 -37.281 1 32.03 249 GLY B CA 1
ATOM 6329 C C . GLY B 1 249 ? 8.062 -19.266 -37.281 1 32.03 249 GLY B C 1
ATOM 6330 O O . GLY B 1 249 ? 7.426 -19.172 -36.219 1 32.03 249 GLY B O 1
ATOM 6331 N N . THR B 1 250 ? 7.207 -20.484 -38.281 1 39.12 250 THR B N 1
ATOM 6332 C CA . THR B 1 250 ? 6.16 -20.281 -39.281 1 39.12 250 THR B CA 1
ATOM 6333 C C . THR B 1 250 ? 4.777 -20.484 -38.656 1 39.12 250 THR B C 1
ATOM 6335 O O . THR B 1 250 ? 3.895 -19.641 -38.812 1 39.12 250 THR B O 1
ATOM 6338 N N . GLU B 1 251 ? 4.203 -21.875 -38.312 1 39.72 251 GLU B N 1
ATOM 6339 C CA . GLU B 1 251 ? 2.775 -22.188 -38.281 1 39.72 251 GLU B CA 1
ATOM 6340 C C . GLU B 1 251 ? 2.146 -21.812 -36.938 1 39.72 251 GLU B C 1
ATOM 6342 O O . GLU B 1 251 ? 1.048 -21.25 -36.906 1 39.72 251 GLU B O 1
ATOM 6347 N N . VAL B 1 252 ? 2.422 -22.406 -35.656 1 49.53 252 VAL B N 1
ATOM 6348 C CA . VAL B 1 252 ? 1.89 -22.062 -34.344 1 49.53 252 VAL B CA 1
ATOM 6349 C C . VAL B 1 252 ? 1.913 -20.547 -34.156 1 49.53 252 VAL B C 1
ATOM 6351 O O . VAL B 1 252 ? 0.962 -19.969 -33.625 1 49.53 252 VAL B O 1
ATOM 6354 N N . ASP B 1 253 ? 2.857 -20.094 -34.75 1 59.28 253 ASP B N 1
ATOM 6355 C CA . ASP B 1 253 ? 3.064 -18.656 -34.781 1 59.28 253 ASP B CA 1
ATOM 6356 C C . ASP B 1 253 ? 1.992 -17.953 -35.594 1 59.28 253 ASP B C 1
ATOM 6358 O O . ASP B 1 253 ? 1.474 -16.906 -35.219 1 59.28 253 ASP B O 1
ATOM 6362 N N . ALA B 1 254 ? 1.439 -18.953 -36.469 1 62.56 254 ALA B N 1
ATOM 6363 C CA . ALA B 1 254 ? 0.469 -18.312 -37.344 1 62.56 254 ALA B CA 1
ATOM 6364 C C . ALA B 1 254 ? -0.903 -18.234 -36.656 1 62.56 254 ALA B C 1
ATOM 6366 O O . ALA B 1 254 ? -1.604 -17.219 -36.781 1 62.56 254 ALA B O 1
ATOM 6367 N N . THR B 1 255 ? -1.275 -19.422 -35.906 1 68.06 255 THR B N 1
ATOM 6368 C CA . THR B 1 255 ? -2.561 -19.422 -35.219 1 68.06 255 THR B CA 1
ATOM 6369 C C . THR B 1 255 ? -2.582 -18.375 -34.125 1 68.06 255 THR B C 1
ATOM 6371 O O . THR B 1 255 ? -3.572 -17.656 -33.938 1 68.06 255 THR B O 1
ATOM 6374 N N . GLN B 1 256 ? -1.57 -18.344 -33.406 1 76.44 256 GLN B N 1
ATOM 6375 C CA . GLN B 1 256 ? -1.481 -17.359 -32.344 1 76.44 256 GLN B CA 1
ATOM 6376 C C . GLN B 1 256 ? -1.497 -15.93 -32.875 1 76.44 256 GLN B C 1
ATOM 6378 O O . GLN B 1 256 ? -2.125 -15.039 -32.312 1 76.44 256 GLN B O 1
ATOM 6383 N N . ALA B 1 257 ? -0.856 -15.891 -33.938 1 79.94 257 ALA B N 1
ATOM 6384 C CA . ALA B 1 257 ? -0.832 -14.586 -34.562 1 79.94 257 ALA B CA 1
ATOM 6385 C C . ALA B 1 257 ? -2.221 -14.188 -35.062 1 79.94 257 ALA B C 1
ATOM 6387 O O . ALA B 1 257 ? -2.607 -13.023 -35 1 79.94 257 ALA B O 1
ATOM 6388 N N . ALA B 1 258 ? -2.877 -15.188 -35.625 1 78.56 258 ALA B N 1
ATOM 6389 C CA . ALA B 1 258 ? -4.227 -14.922 -36.125 1 78.56 258 ALA B CA 1
ATOM 6390 C C . ALA B 1 258 ? -5.164 -14.539 -34.969 1 78.56 258 ALA B C 1
ATOM 6392 O O . ALA B 1 258 ? -5.996 -13.641 -35.125 1 78.56 258 ALA B O 1
ATOM 6393 N N . LEU B 1 259 ? -5.016 -15.242 -33.938 1 81.75 259 LEU B N 1
ATOM 6394 C CA . LEU B 1 259 ? -5.84 -14.938 -32.781 1 81.75 259 LEU B CA 1
ATOM 6395 C C . LEU B 1 259 ? -5.516 -13.547 -32.219 1 81.75 259 LEU B C 1
ATOM 6397 O O . LEU B 1 259 ? -6.422 -12.797 -31.859 1 81.75 259 LEU B O 1
ATOM 6401 N N . ALA B 1 260 ? -4.277 -13.242 -32.125 1 88.19 260 ALA B N 1
ATOM 6402 C CA . ALA B 1 260 ? -3.854 -11.922 -31.672 1 88.19 260 ALA B CA 1
ATOM 6403 C C . ALA B 1 260 ? -4.434 -10.828 -32.562 1 88.19 260 ALA B C 1
ATOM 6405 O O . ALA B 1 260 ? -4.875 -9.789 -32.062 1 88.19 260 ALA B O 1
ATOM 6406 N N . LYS B 1 261 ? -4.402 -11.117 -33.812 1 85.44 261 LYS B N 1
ATOM 6407 C CA . LYS B 1 261 ? -4.941 -10.148 -34.781 1 85.44 261 LYS B CA 1
ATOM 6408 C C . LYS B 1 261 ? -6.441 -9.953 -34.562 1 85.44 261 LYS B C 1
ATOM 6410 O O . LYS B 1 261 ? -6.941 -8.828 -34.625 1 85.44 261 LYS B O 1
ATOM 6415 N N . GLU B 1 262 ? -7.09 -11.039 -34.344 1 85.69 262 GLU B N 1
ATOM 6416 C CA . GLU B 1 262 ? -8.531 -10.969 -34.094 1 85.69 262 GLU B CA 1
ATOM 6417 C C . GLU B 1 262 ? -8.844 -10.141 -32.844 1 85.69 262 GLU B C 1
ATOM 6419 O O . GLU B 1 262 ? -9.766 -9.32 -32.875 1 85.69 262 GLU B O 1
ATOM 6424 N N . LEU B 1 263 ? -8.133 -10.383 -31.844 1 89.62 263 LEU B N 1
ATOM 6425 C CA . LEU B 1 263 ? -8.328 -9.641 -30.609 1 89.62 263 LEU B CA 1
ATOM 6426 C C . LEU B 1 263 ? -8.039 -8.164 -30.797 1 89.62 263 LEU B C 1
ATOM 6428 O O . LEU B 1 263 ? -8.766 -7.309 -30.297 1 89.62 263 LEU B O 1
ATOM 6432 N N . LEU B 1 264 ? -7.031 -7.922 -31.547 1 90 264 LEU B N 1
ATOM 6433 C CA . LEU B 1 264 ? -6.645 -6.539 -31.828 1 90 264 LEU B CA 1
ATOM 6434 C C . LEU B 1 264 ? -7.719 -5.824 -32.625 1 90 264 LEU B C 1
ATOM 6436 O O . LEU B 1 264 ? -7.957 -4.629 -32.438 1 90 264 LEU B O 1
ATOM 6440 N N . ASP B 1 265 ? -8.266 -6.527 -33.594 1 87 265 ASP B N 1
ATOM 6441 C CA . ASP B 1 265 ? -9.32 -5.941 -34.406 1 87 265 ASP B CA 1
ATOM 6442 C C . ASP B 1 265 ? -10.516 -5.52 -33.531 1 87 265 ASP B C 1
ATOM 6444 O O . ASP B 1 265 ? -11.102 -4.461 -33.75 1 87 265 ASP B O 1
ATOM 6448 N N . GLN B 1 266 ? -10.812 -6.336 -32.625 1 85.38 266 GLN B N 1
ATOM 6449 C CA . GLN B 1 266 ? -11.891 -5.992 -31.719 1 85.38 266 GLN B CA 1
ATOM 6450 C C . GLN B 1 266 ? -11.531 -4.777 -30.875 1 85.38 266 GLN B C 1
ATOM 6452 O O . GLN B 1 266 ? -12.375 -3.912 -30.625 1 85.38 266 GLN B O 1
ATOM 6457 N N . GLY B 1 267 ? -10.32 -4.727 -30.422 1 90.25 267 GLY B N 1
ATOM 6458 C CA . GLY B 1 267 ? -9.859 -3.574 -29.672 1 90.25 267 GLY B CA 1
ATOM 6459 C C . GLY B 1 267 ? -9.875 -2.285 -30.469 1 90.25 267 GLY B C 1
ATOM 6460 O O . GLY B 1 267 ? -10.211 -1.226 -29.938 1 90.25 267 GLY B O 1
ATOM 6461 N N . ARG B 1 268 ? -9.5 -2.418 -31.703 1 83.69 268 ARG B N 1
ATOM 6462 C CA . ARG B 1 268 ? -9.469 -1.252 -32.562 1 83.69 268 ARG B CA 1
ATOM 6463 C C . ARG B 1 268 ? -10.867 -0.657 -32.75 1 83.69 268 ARG B C 1
ATOM 6465 O O . ARG B 1 268 ? -11.023 0.564 -32.812 1 83.69 268 ARG B O 1
ATOM 6472 N N . LEU B 1 269 ? -11.766 -1.52 -32.781 1 80.12 269 LEU B N 1
ATOM 6473 C CA . LEU B 1 269 ? -13.141 -1.051 -32.906 1 80.12 269 LEU B CA 1
ATOM 6474 C C . LEU B 1 269 ? -13.531 -0.223 -31.688 1 80.12 269 LEU B C 1
ATOM 6476 O O . LEU B 1 269 ? -14.203 0.806 -31.812 1 80.12 269 LEU B O 1
ATOM 6480 N N . LEU B 1 270 ? -13.164 -0.638 -30.5 1 86.5 270 LEU B N 1
ATOM 6481 C CA . LEU B 1 270 ? -13.461 0.066 -29.266 1 86.5 270 LEU B CA 1
ATOM 6482 C C . LEU B 1 270 ? -12.719 1.398 -29.203 1 86.5 270 LEU B C 1
ATOM 6484 O O . LEU B 1 270 ? -13.242 2.381 -28.672 1 86.5 270 LEU B O 1
ATOM 6488 N N . GLN B 1 271 ? -11.539 1.398 -29.766 1 83.44 271 GLN B N 1
ATOM 6489 C CA . GLN B 1 271 ? -10.703 2.59 -29.719 1 83.44 271 GLN B CA 1
ATOM 6490 C C . GLN B 1 271 ? -11.156 3.617 -30.75 1 83.44 271 GLN B C 1
ATOM 6492 O O . GLN B 1 271 ? -11.227 4.812 -30.469 1 83.44 271 GLN B O 1
ATOM 6497 N N . ASP B 1 272 ? -11.461 3.174 -31.984 1 76.81 272 ASP B N 1
ATOM 6498 C CA . ASP B 1 272 ? -11.719 4.055 -33.125 1 76.81 272 ASP B CA 1
ATOM 6499 C C . ASP B 1 272 ? -13.18 4.504 -33.156 1 76.81 272 ASP B C 1
ATOM 6501 O O . ASP B 1 272 ? -13.492 5.594 -33.625 1 76.81 272 ASP B O 1
ATOM 6505 N N . MET B 1 273 ? -14.117 3.566 -32.625 1 74 273 MET B N 1
ATOM 6506 C CA . MET B 1 273 ? -15.539 3.867 -32.656 1 74 273 MET B CA 1
ATOM 6507 C C . MET B 1 273 ? -16.188 3.582 -31.297 1 74 273 MET B C 1
ATOM 6509 O O . MET B 1 273 ? -17.109 2.773 -31.203 1 74 273 MET B O 1
ATOM 6513 N N . PRO B 1 274 ? -15.688 4.332 -30.203 1 73.69 274 PRO B N 1
ATOM 6514 C CA . PRO B 1 274 ? -16.172 4.043 -28.859 1 73.69 274 PRO B CA 1
ATOM 6515 C C . PRO B 1 274 ? -17.688 4.223 -28.719 1 73.69 274 PRO B C 1
ATOM 6517 O O . PRO B 1 274 ? -18.328 3.51 -27.938 1 73.69 274 PRO B O 1
ATOM 6520 N N . GLY B 1 275 ? -18.25 5.18 -29.344 1 70.75 275 GLY B N 1
ATOM 6521 C CA . GLY B 1 275 ? -19.688 5.402 -29.266 1 70.75 275 GLY B CA 1
ATOM 6522 C C . GLY B 1 275 ? -20.5 4.266 -29.859 1 70.75 275 GLY B C 1
ATOM 6523 O O . GLY B 1 275 ? -21.672 4.117 -29.547 1 70.75 275 GLY B O 1
ATOM 6524 N N . LEU B 1 276 ? -19.922 3.498 -30.734 1 62.53 276 LEU B N 1
ATOM 6525 C CA . LEU B 1 276 ? -20.625 2.406 -31.406 1 62.53 276 LEU B CA 1
ATOM 6526 C C . LEU B 1 276 ? -20.297 1.067 -30.75 1 62.53 276 LEU B C 1
ATOM 6528 O O . LEU B 1 276 ? -20.859 0.038 -31.109 1 62.53 276 LEU B O 1
ATOM 6532 N N . ALA B 1 277 ? -19.297 1.147 -29.938 1 62.25 277 ALA B N 1
ATOM 6533 C CA . ALA B 1 277 ? -18.859 -0.1 -29.312 1 62.25 277 ALA B CA 1
ATOM 6534 C C . ALA B 1 277 ? -19.938 -0.656 -28.391 1 62.25 277 ALA B C 1
ATOM 6536 O O . ALA B 1 277 ? -20.703 0.104 -27.781 1 62.25 277 ALA B O 1
ATOM 6537 N N . VAL B 1 278 ? -20.203 -1.97 -28.516 1 64.5 278 VAL B N 1
ATOM 6538 C CA . VAL B 1 278 ? -21.141 -2.656 -27.641 1 64.5 278 VAL B CA 1
ATOM 6539 C C . VAL B 1 278 ? -20.734 -2.453 -26.172 1 64.5 278 VAL B C 1
ATOM 6541 O O . VAL B 1 278 ? -19.547 -2.4 -25.859 1 64.5 278 VAL B O 1
ATOM 6544 N N . GLY B 1 279 ? -21.594 -1.954 -25.312 1 72.25 279 GLY B N 1
ATOM 6545 C CA . GLY B 1 279 ? -21.391 -1.603 -23.922 1 72.25 279 GLY B CA 1
ATOM 6546 C C . GLY B 1 279 ? -20.922 -2.766 -23.062 1 72.25 279 GLY B C 1
ATOM 6547 O O . GLY B 1 279 ? -20.75 -2.629 -21.859 1 72.25 279 GLY B O 1
ATOM 6548 N N . ASP B 1 280 ? -20.469 -3.891 -23.781 1 82 280 ASP B N 1
ATOM 6549 C CA . ASP B 1 280 ? -20.125 -5.07 -23 1 82 280 ASP B CA 1
ATOM 6550 C C . ASP B 1 280 ? -18.625 -5.367 -23.062 1 82 280 ASP B C 1
ATOM 6552 O O . ASP B 1 280 ? -18.188 -6.453 -22.703 1 82 280 ASP B O 1
ATOM 6556 N N . ALA B 1 281 ? -17.891 -4.398 -23.625 1 88.19 281 ALA B N 1
ATOM 6557 C CA . ALA B 1 281 ? -16.453 -4.613 -23.75 1 88.19 281 ALA B CA 1
ATOM 6558 C C . ALA B 1 281 ? -15.672 -3.338 -23.438 1 88.19 281 ALA B C 1
ATOM 6560 O O . ALA B 1 281 ? -16.203 -2.232 -23.594 1 88.19 281 ALA B O 1
ATOM 6561 N N . VAL B 1 282 ? -14.516 -3.531 -22.969 1 92.88 282 VAL B N 1
ATOM 6562 C CA . VAL B 1 282 ? -13.617 -2.412 -22.688 1 92.88 282 VAL B CA 1
ATOM 6563 C C . VAL B 1 282 ? -12.195 -2.775 -23.109 1 92.88 282 VAL B C 1
ATOM 6565 O O . VAL B 1 282 ? -11.898 -3.945 -23.359 1 92.88 282 VAL B O 1
ATOM 6568 N N . LEU B 1 283 ? -11.383 -1.7 -23.266 1 93.88 283 LEU B N 1
ATOM 6569 C CA . LEU B 1 283 ? -9.969 -1.945 -23.547 1 93.88 283 LEU B CA 1
ATOM 6570 C C . LEU B 1 283 ? -9.219 -2.312 -22.281 1 93.88 283 LEU B C 1
ATOM 6572 O O . LEU B 1 283 ? -9.5 -1.777 -21.203 1 93.88 283 LEU B O 1
ATOM 6576 N N . ILE B 1 284 ? -8.188 -3.16 -22.406 1 95.44 284 ILE B N 1
ATOM 6577 C CA . ILE B 1 284 ? -7.43 -3.684 -21.266 1 95.44 284 ILE B CA 1
ATOM 6578 C C . ILE B 1 284 ? -6.816 -2.529 -20.484 1 95.44 284 ILE B C 1
ATOM 6580 O O . ILE B 1 284 ? -6.863 -2.518 -19.25 1 95.44 284 ILE B O 1
ATOM 6584 N N . HIS B 1 285 ? -6.273 -1.5 -21.141 1 93.44 285 HIS B N 1
ATOM 6585 C CA . HIS B 1 285 ? -5.59 -0.42 -20.438 1 93.44 285 HIS B CA 1
ATOM 6586 C C . HIS B 1 285 ? -6.574 0.41 -19.609 1 93.44 285 HIS B C 1
ATOM 6588 O O . HIS B 1 285 ? -6.172 1.136 -18.703 1 93.44 285 HIS B O 1
ATOM 6594 N N . GLN B 1 286 ? -7.863 0.315 -19.891 1 93.12 286 GLN B N 1
ATOM 6595 C CA . GLN B 1 286 ? -8.891 1.038 -19.156 1 93.12 286 GLN B CA 1
ATOM 6596 C C . GLN B 1 286 ? -9.211 0.342 -17.828 1 93.12 286 GLN B C 1
ATOM 6598 O O . GLN B 1 286 ? -9.883 0.914 -16.969 1 93.12 286 GLN B O 1
ATOM 6603 N N . THR B 1 287 ? -8.758 -0.869 -17.609 1 95.5 287 THR B N 1
ATOM 6604 C CA . THR B 1 287 ? -8.992 -1.628 -16.391 1 95.5 287 THR B CA 1
ATOM 6605 C C . THR B 1 287 ? -7.848 -1.434 -15.406 1 95.5 287 THR B C 1
ATOM 6607 O O . THR B 1 287 ? -7.883 -1.97 -14.289 1 95.5 287 THR B O 1
ATOM 6610 N N . GLN B 1 288 ? -6.914 -0.647 -15.75 1 96.06 288 GLN B N 1
ATOM 6611 C CA . GLN B 1 288 ? -5.641 -0.565 -15.039 1 96.06 288 GLN B CA 1
ATOM 6612 C C . GLN B 1 288 ? -5.812 0.118 -13.68 1 96.06 288 GLN B C 1
ATOM 6614 O O . GLN B 1 288 ? -6.539 1.106 -13.57 1 96.06 288 GLN B O 1
ATOM 6619 N N . ARG B 1 289 ? -5.234 -0.484 -12.641 1 95.56 289 ARG B N 1
ATOM 6620 C CA . ARG B 1 289 ? -5.066 0.125 -11.328 1 95.56 289 ARG B CA 1
ATOM 6621 C C . ARG B 1 289 ? -3.605 0.093 -10.891 1 95.56 289 ARG B C 1
ATOM 6623 O O . ARG B 1 289 ? -2.852 -0.791 -11.297 1 95.56 289 ARG B O 1
ATOM 6630 N N . GLU B 1 290 ? -3.279 1.126 -10.07 1 96.19 290 GLU B N 1
ATOM 6631 C CA . GLU B 1 290 ? -1.884 1.287 -9.68 1 96.19 290 GLU B CA 1
ATOM 6632 C C . GLU B 1 290 ? -1.741 1.301 -8.156 1 96.19 290 GLU B C 1
ATOM 6634 O O . GLU B 1 290 ? -2.627 1.785 -7.449 1 96.19 290 GLU B O 1
ATOM 6639 N N . THR B 1 291 ? -0.684 0.685 -7.691 1 96.44 291 THR B N 1
ATOM 6640 C CA . THR B 1 291 ? -0.281 0.792 -6.293 1 96.44 291 THR B CA 1
ATOM 6641 C C . THR B 1 291 ? 1.212 1.088 -6.18 1 96.44 291 THR B C 1
ATOM 6643 O O . THR B 1 291 ? 2.037 0.363 -6.742 1 96.44 291 THR B O 1
ATOM 6646 N N . MET B 1 292 ? 1.529 2.145 -5.473 1 95.75 292 MET B N 1
ATOM 6647 C CA . MET B 1 292 ? 2.922 2.508 -5.234 1 95.75 292 MET B CA 1
ATOM 6648 C C . MET B 1 292 ? 3.379 2.035 -3.857 1 95.75 292 MET B C 1
ATOM 6650 O O . MET B 1 292 ? 2.623 2.109 -2.889 1 95.75 292 MET B O 1
ATOM 6654 N N . ILE B 1 293 ? 4.617 1.55 -3.859 1 95.06 293 ILE B N 1
ATOM 6655 C CA . ILE B 1 293 ? 5.184 1.093 -2.594 1 95.06 293 ILE B CA 1
ATOM 6656 C C . ILE B 1 293 ? 6.586 1.665 -2.416 1 95.06 293 ILE B C 1
ATOM 6658 O O . ILE B 1 293 ? 7.367 1.716 -3.369 1 95.06 293 ILE B O 1
ATOM 6662 N N . ILE B 1 294 ? 6.828 2.188 -1.232 1 95.12 294 ILE B N 1
ATOM 6663 C CA . ILE B 1 294 ? 8.195 2.516 -0.838 1 95.12 294 ILE B CA 1
ATOM 6664 C C . ILE B 1 294 ? 8.867 1.289 -0.225 1 95.12 294 ILE B C 1
ATOM 6666 O O . ILE B 1 294 ? 8.383 0.742 0.769 1 95.12 294 ILE B O 1
ATOM 6670 N N . CYS B 1 295 ? 9.977 0.914 -0.787 1 94.75 295 CYS B N 1
ATOM 6671 C CA . CYS B 1 295 ? 10.648 -0.286 -0.3 1 94.75 295 CYS B CA 1
ATOM 6672 C C . CYS B 1 295 ? 11.492 0.023 0.931 1 94.75 295 CYS B C 1
ATOM 6674 O O . CYS B 1 295 ? 12.641 0.453 0.811 1 94.75 295 CYS B O 1
ATOM 6676 N N . GLN B 1 296 ? 10.938 -0.341 2.039 1 92.75 296 GLN B N 1
ATOM 6677 C CA . GLN B 1 296 ? 11.57 -0.031 3.316 1 92.75 296 GLN B CA 1
ATOM 6678 C C . GLN B 1 296 ? 12.43 -1.193 3.799 1 92.75 296 GLN B C 1
ATOM 6680 O O . GLN B 1 296 ? 12.234 -2.336 3.385 1 92.75 296 GLN B O 1
ATOM 6685 N N . PRO B 1 297 ? 13.398 -0.978 4.738 1 90.31 297 PRO B N 1
ATOM 6686 C CA . PRO B 1 297 ? 14.352 -2.008 5.168 1 90.31 297 PRO B CA 1
ATOM 6687 C C . PRO B 1 297 ? 13.688 -3.131 5.961 1 90.31 297 PRO B C 1
ATOM 6689 O O . PRO B 1 297 ? 14.227 -4.238 6.039 1 90.31 297 PRO B O 1
ATOM 6692 N N . GLN B 1 298 ? 12.516 -2.861 6.512 1 86.56 298 GLN B N 1
ATOM 6693 C CA . GLN B 1 298 ? 11.852 -3.855 7.348 1 86.56 298 GLN B CA 1
ATOM 6694 C C . GLN B 1 298 ? 11.422 -5.066 6.527 1 86.56 298 GLN B C 1
ATOM 6696 O O . GLN B 1 298 ? 11.125 -6.129 7.082 1 86.56 298 GLN B O 1
ATOM 6701 N N . GLN B 1 299 ? 11.414 -4.891 5.207 1 87.5 299 GLN B N 1
ATOM 6702 C CA . GLN B 1 299 ? 10.922 -5.957 4.344 1 87.5 299 GLN B CA 1
ATOM 6703 C C . GLN B 1 299 ? 12.062 -6.617 3.58 1 87.5 299 GLN B C 1
ATOM 6705 O O . GLN B 1 299 ? 11.844 -7.258 2.551 1 87.5 299 GLN B O 1
ATOM 6710 N N . ARG B 1 300 ? 13.242 -6.508 4.051 1 87.69 300 ARG B N 1
ATOM 6711 C CA . ARG B 1 300 ? 14.406 -7.113 3.408 1 87.69 300 ARG B CA 1
ATOM 6712 C C . ARG B 1 300 ? 14.477 -8.609 3.695 1 87.69 300 ARG B C 1
ATOM 6714 O O . ARG B 1 300 ? 13.969 -9.07 4.719 1 87.69 300 ARG B O 1
ATOM 6721 N N . ASN B 1 301 ? 15.094 -9.312 2.74 1 83.25 301 ASN B N 1
ATOM 6722 C CA . ASN B 1 301 ? 15.383 -10.727 2.971 1 83.25 301 ASN B CA 1
ATOM 6723 C C . ASN B 1 301 ? 16.766 -10.914 3.6 1 83.25 301 ASN B C 1
ATOM 6725 O O . ASN B 1 301 ? 17.391 -9.945 4.023 1 83.25 301 ASN B O 1
ATOM 6729 N N . THR B 1 302 ? 17.156 -12.055 3.744 1 73 302 THR B N 1
ATOM 6730 C CA . THR B 1 302 ? 18.422 -12.375 4.406 1 73 302 THR B CA 1
ATOM 6731 C C . THR B 1 302 ? 19.609 -11.906 3.57 1 73 302 THR B C 1
ATOM 6733 O O . THR B 1 302 ? 20.703 -11.734 4.09 1 73 302 THR B O 1
ATOM 6736 N N . ALA B 1 303 ? 19.422 -11.641 2.244 1 77.25 303 ALA B N 1
ATOM 6737 C CA . ALA B 1 303 ? 20.469 -11.156 1.352 1 77.25 303 ALA B CA 1
ATOM 6738 C C . ALA B 1 303 ? 20.484 -9.633 1.291 1 77.25 303 ALA B C 1
ATOM 6740 O O . ALA B 1 303 ? 21.312 -9.047 0.585 1 77.25 303 ALA B O 1
ATOM 6741 N N . GLY B 1 304 ? 19.531 -9.047 1.97 1 84.5 304 GLY B N 1
ATOM 6742 C CA . GLY B 1 304 ? 19.531 -7.598 2.039 1 84.5 304 GLY B CA 1
ATOM 6743 C C . GLY B 1 304 ? 18.688 -6.949 0.949 1 84.5 304 GLY B C 1
ATOM 6744 O O . GLY B 1 304 ? 18.672 -5.723 0.827 1 84.5 304 GLY B O 1
ATOM 6745 N N . ARG B 1 305 ? 18.094 -7.746 0.165 1 90.88 305 ARG B N 1
ATOM 6746 C CA . ARG B 1 305 ? 17.172 -7.254 -0.858 1 90.88 305 ARG B CA 1
ATOM 6747 C C . ARG B 1 305 ? 15.719 -7.398 -0.41 1 90.88 305 ARG B C 1
ATOM 6749 O O . ARG B 1 305 ? 15.445 -7.938 0.665 1 90.88 305 ARG B O 1
ATOM 6756 N N . MET B 1 306 ? 14.852 -6.785 -1.218 1 92.56 306 MET B N 1
ATOM 6757 C CA . MET B 1 306 ? 13.445 -6.938 -0.841 1 92.56 306 MET B CA 1
ATOM 6758 C C . MET B 1 306 ? 13.023 -8.398 -0.913 1 92.56 306 MET B C 1
ATOM 6760 O O . MET B 1 306 ? 13.383 -9.117 -1.85 1 92.56 306 MET B O 1
ATOM 6764 N N . PHE B 1 307 ? 12.297 -8.844 0.045 1 89.94 307 PHE B N 1
ATOM 6765 C CA . PHE B 1 307 ? 11.805 -10.211 0.143 1 89.94 307 PHE B CA 1
ATOM 6766 C C . PHE B 1 307 ? 10.781 -10.5 -0.952 1 89.94 307 PHE B C 1
ATOM 6768 O O . PHE B 1 307 ? 9.805 -9.766 -1.103 1 89.94 307 PHE B O 1
ATOM 6775 N N . GLY B 1 308 ? 10.969 -11.555 -1.707 1 92.31 308 GLY B N 1
ATOM 6776 C CA . GLY B 1 308 ? 10.055 -11.922 -2.775 1 92.31 308 GLY B CA 1
ATOM 6777 C C . GLY B 1 308 ? 8.633 -12.148 -2.293 1 92.31 308 GLY B C 1
ATOM 6778 O O . GLY B 1 308 ? 7.672 -11.805 -2.99 1 92.31 308 GLY B O 1
ATOM 6779 N N . GLY B 1 309 ? 8.523 -12.797 -1.146 1 93.44 309 GLY B N 1
ATOM 6780 C CA . GLY B 1 309 ? 7.215 -13.008 -0.554 1 93.44 309 GLY B CA 1
ATOM 6781 C C . GLY B 1 309 ? 6.457 -11.719 -0.306 1 93.44 309 GLY B C 1
ATOM 6782 O O . GLY B 1 309 ? 5.238 -11.664 -0.477 1 93.44 309 GLY B O 1
ATOM 6783 N N . TYR B 1 310 ? 7.16 -10.695 0.083 1 93.88 310 TYR B N 1
ATOM 6784 C CA . TYR B 1 310 ? 6.551 -9.383 0.265 1 93.88 310 TYR B CA 1
ATOM 6785 C C . TYR B 1 310 ? 6.059 -8.82 -1.063 1 93.88 310 TYR B C 1
ATOM 6787 O O . TYR B 1 310 ? 4.992 -8.211 -1.13 1 93.88 310 TYR B O 1
ATOM 6795 N N . LEU B 1 311 ? 6.871 -8.977 -2.08 1 95.62 311 LEU B N 1
ATOM 6796 C CA . LEU B 1 311 ? 6.465 -8.508 -3.398 1 95.62 311 LEU B CA 1
ATOM 6797 C C . LEU B 1 311 ? 5.195 -9.211 -3.863 1 95.62 311 LEU B C 1
ATOM 6799 O O . LEU B 1 311 ? 4.32 -8.586 -4.473 1 95.62 311 LEU B O 1
ATOM 6803 N N . MET B 1 312 ? 5.082 -10.445 -3.621 1 96 312 MET B N 1
ATOM 6804 C CA . MET B 1 312 ? 3.871 -11.188 -3.961 1 96 312 MET B CA 1
ATOM 6805 C C . MET B 1 312 ? 2.674 -10.672 -3.174 1 96 312 MET B C 1
ATOM 6807 O O . MET B 1 312 ? 1.566 -10.586 -3.705 1 96 312 MET B O 1
ATOM 6811 N N . ARG B 1 313 ? 2.922 -10.398 -1.897 1 95.94 313 ARG B N 1
ATOM 6812 C CA . ARG B 1 313 ? 1.881 -9.789 -1.073 1 95.94 313 ARG B CA 1
ATOM 6813 C C . ARG B 1 313 ? 1.387 -8.484 -1.687 1 95.94 313 ARG B C 1
ATOM 6815 O O . ARG B 1 313 ? 0.179 -8.273 -1.812 1 95.94 313 ARG B O 1
ATOM 6822 N N . CYS B 1 314 ? 2.305 -7.648 -2.039 1 96.81 314 CYS B N 1
ATOM 6823 C CA . CYS B 1 314 ? 1.969 -6.363 -2.646 1 96.81 314 CYS B CA 1
ATOM 6824 C C . CYS B 1 314 ? 1.222 -6.562 -3.961 1 96.81 314 CYS B C 1
ATOM 6826 O O . CYS B 1 314 ? 0.274 -5.832 -4.258 1 96.81 314 CYS B O 1
ATOM 6828 N N . ALA B 1 315 ? 1.681 -7.547 -4.727 1 97.75 315 ALA B N 1
ATOM 6829 C CA . ALA B 1 315 ? 1.044 -7.824 -6.012 1 97.75 315 ALA B CA 1
ATOM 6830 C C . ALA B 1 315 ? -0.412 -8.242 -5.824 1 97.75 315 ALA B C 1
ATOM 6832 O O . ALA B 1 315 ? -1.287 -7.82 -6.586 1 97.75 315 ALA B O 1
ATOM 6833 N N . TYR B 1 316 ? -0.675 -9.047 -4.855 1 97.75 316 TYR B N 1
ATOM 6834 C CA . TYR B 1 316 ? -2.047 -9.461 -4.578 1 97.75 316 TYR B CA 1
ATOM 6835 C C . TYR B 1 316 ? -2.904 -8.266 -4.176 1 97.75 316 TYR B C 1
ATOM 6837 O O . TYR B 1 316 ? -4.066 -8.172 -4.578 1 97.75 316 TYR B O 1
ATOM 6845 N N . ARG B 1 317 ? -2.328 -7.449 -3.377 1 96.5 317 ARG B N 1
ATOM 6846 C CA . ARG B 1 317 ? -3.041 -6.277 -2.885 1 96.5 317 ARG B CA 1
ATOM 6847 C C . ARG B 1 317 ? -3.363 -5.312 -4.023 1 96.5 317 ARG B C 1
ATOM 6849 O O . ARG B 1 317 ? -4.258 -4.473 -3.898 1 96.5 317 ARG B O 1
ATOM 6856 N N . CYS B 1 318 ? -2.689 -5.43 -5.062 1 97.62 318 CYS B N 1
ATOM 6857 C CA . CYS B 1 318 ? -2.998 -4.68 -6.273 1 97.62 318 CYS B CA 1
ATOM 6858 C C . CYS B 1 318 ? -4 -5.434 -7.141 1 97.62 318 CYS B C 1
ATOM 6860 O O . CYS B 1 318 ? -4.93 -4.832 -7.688 1 97.62 318 CYS B O 1
ATOM 6862 N N . ALA B 1 319 ? -3.865 -6.742 -7.246 1 98.19 319 ALA B N 1
ATOM 6863 C CA . ALA B 1 319 ? -4.664 -7.578 -8.141 1 98.19 319 ALA B CA 1
ATOM 6864 C C . ALA B 1 319 ? -6.113 -7.648 -7.676 1 98.19 319 ALA B C 1
ATOM 6866 O O . ALA B 1 319 ? -7.039 -7.547 -8.484 1 98.19 319 ALA B O 1
ATOM 6867 N N . PHE B 1 320 ? -6.336 -7.855 -6.387 1 97.5 320 PHE B N 1
ATOM 6868 C CA . PHE B 1 320 ? -7.672 -8.055 -5.836 1 97.5 320 PHE B CA 1
ATOM 6869 C C . PHE B 1 320 ? -8.555 -6.844 -6.113 1 97.5 320 PHE B C 1
ATOM 6871 O O . PHE B 1 320 ? -9.641 -6.977 -6.68 1 97.5 320 PHE B O 1
ATOM 6878 N N . PRO B 1 321 ? -8.086 -5.629 -5.707 1 96.94 321 PRO B N 1
ATOM 6879 C CA . PRO B 1 321 ? -8.922 -4.469 -6.023 1 96.94 321 PRO B CA 1
ATOM 6880 C C . PRO B 1 321 ? -9.141 -4.289 -7.523 1 96.94 321 PRO B C 1
ATOM 6882 O O . PRO B 1 321 ? -10.211 -3.834 -7.945 1 96.94 321 PRO B O 1
ATOM 6885 N N . THR B 1 322 ? -8.148 -4.559 -8.352 1 97.44 322 THR B N 1
ATOM 6886 C CA . THR B 1 322 ? -8.297 -4.465 -9.805 1 97.44 322 THR B CA 1
ATOM 6887 C C . THR B 1 322 ? -9.438 -5.352 -10.289 1 97.44 322 THR B C 1
ATOM 6889 O O . THR B 1 322 ? -10.297 -4.906 -11.047 1 97.44 322 THR B O 1
ATOM 6892 N N . ALA B 1 323 ? -9.438 -6.594 -9.797 1 96.94 323 ALA B N 1
ATOM 6893 C CA . ALA B 1 323 ? -10.492 -7.539 -10.156 1 96.94 323 ALA B CA 1
ATOM 6894 C C . ALA B 1 323 ? -11.852 -7.07 -9.633 1 96.94 323 ALA B C 1
ATOM 6896 O O . ALA B 1 323 ? -12.844 -7.098 -10.352 1 96.94 323 ALA B O 1
ATOM 6897 N N . TYR B 1 324 ? -11.867 -6.645 -8.414 1 95 324 TYR B N 1
ATOM 6898 C CA . TYR B 1 324 ? -13.102 -6.262 -7.734 1 95 324 TYR B CA 1
ATOM 6899 C C . TYR B 1 324 ? -13.734 -5.047 -8.406 1 95 324 TYR B C 1
ATOM 6901 O O . TYR B 1 324 ? -14.938 -5.039 -8.688 1 95 324 TYR B O 1
ATOM 6909 N N . MET B 1 325 ? -12.953 -4.047 -8.695 1 93.75 325 MET B N 1
ATOM 6910 C CA . MET B 1 325 ? -13.445 -2.818 -9.32 1 93.75 325 MET B CA 1
ATOM 6911 C C . MET B 1 325 ? -13.969 -3.092 -10.727 1 93.75 325 MET B C 1
ATOM 6913 O O . MET B 1 325 ? -14.922 -2.459 -11.172 1 93.75 325 MET B O 1
ATOM 6917 N N . PHE B 1 326 ? -13.367 -3.965 -11.43 1 95.31 326 PHE B N 1
ATOM 6918 C CA . PHE B 1 326 ? -13.781 -4.293 -12.789 1 95.31 326 PHE B CA 1
ATOM 6919 C C . PHE B 1 326 ? -15.062 -5.113 -12.789 1 95.31 326 PHE B C 1
ATOM 6921 O O . PHE B 1 326 ? -15.984 -4.84 -13.562 1 95.31 326 PHE B O 1
ATOM 6928 N N . ALA B 1 327 ? -15.102 -6.125 -11.875 1 92.12 327 ALA B N 1
ATOM 6929 C CA . ALA B 1 327 ? -16.188 -7.094 -11.891 1 92.12 327 ALA B CA 1
ATOM 6930 C C . ALA B 1 327 ? -17.438 -6.535 -11.203 1 92.12 327 ALA B C 1
ATOM 6932 O O . ALA B 1 327 ? -18.562 -6.926 -11.523 1 92.12 327 ALA B O 1
ATOM 6933 N N . GLY B 1 328 ? -17.234 -5.688 -10.219 1 89.88 328 GLY B N 1
ATOM 6934 C CA . GLY B 1 328 ? -18.359 -5.148 -9.469 1 89.88 328 GLY B CA 1
ATOM 6935 C C . GLY B 1 328 ? -18.953 -6.133 -8.477 1 89.88 328 GLY B C 1
ATOM 6936 O O . GLY B 1 328 ? -20 -5.879 -7.891 1 89.88 328 GLY B O 1
ATOM 6937 N N . SER B 1 329 ? -18.359 -7.242 -8.406 1 89.25 329 SER B N 1
ATOM 6938 C CA . SER B 1 329 ? -18.688 -8.281 -7.434 1 89.25 329 SER B CA 1
ATOM 6939 C C . SER B 1 329 ? -17.438 -8.875 -6.809 1 89.25 329 SER B C 1
ATOM 6941 O O . SER B 1 329 ? -16.359 -8.867 -7.426 1 89.25 329 SER B O 1
ATOM 6943 N N . PHE B 1 330 ? -17.656 -9.398 -5.617 1 90.31 330 PHE B N 1
ATOM 6944 C CA . PHE B 1 330 ? -16.516 -9.883 -4.852 1 90.31 330 PHE B CA 1
ATOM 6945 C C . PHE B 1 330 ? -15.781 -10.992 -5.605 1 90.31 330 PHE B C 1
ATOM 6947 O O . PHE B 1 330 ? -16.359 -12.039 -5.895 1 90.31 330 PHE B O 1
ATOM 6954 N N . PRO B 1 331 ? -14.508 -10.844 -5.855 1 93.5 331 PRO B N 1
ATOM 6955 C CA . PRO B 1 331 ? -13.727 -11.875 -6.543 1 93.5 331 PRO B CA 1
ATOM 6956 C C . PRO B 1 331 ? -13.094 -12.875 -5.582 1 93.5 331 PRO B C 1
ATOM 6958 O O . PRO B 1 331 ? -12.43 -12.477 -4.621 1 93.5 331 PRO B O 1
ATOM 6961 N N . HIS B 1 332 ? -13.273 -14.117 -5.855 1 92.81 332 HIS B N 1
ATOM 6962 C CA . HIS B 1 332 ? -12.664 -15.172 -5.062 1 92.81 332 HIS B CA 1
ATOM 6963 C C . HIS B 1 332 ? -11.359 -15.656 -5.691 1 92.81 332 HIS B C 1
ATOM 6965 O O . HIS B 1 332 ? -11.32 -15.977 -6.883 1 92.81 332 HIS B O 1
ATOM 6971 N N . PHE B 1 333 ? -10.344 -15.688 -4.93 1 95.38 333 PHE B N 1
ATOM 6972 C CA . PHE B 1 333 ? -9.047 -16.156 -5.406 1 95.38 333 PHE B CA 1
ATOM 6973 C C . PHE B 1 333 ? -9.125 -17.609 -5.852 1 95.38 333 PHE B C 1
ATOM 6975 O O . PHE B 1 333 ? -9.727 -18.438 -5.172 1 95.38 333 PHE B O 1
ATOM 6982 N N . VAL B 1 334 ? -8.477 -17.906 -7.027 1 91.81 334 VAL B N 1
ATOM 6983 C CA . VAL B 1 334 ? -8.43 -19.266 -7.551 1 91.81 334 VAL B CA 1
ATOM 6984 C C . VAL B 1 334 ? -6.98 -19.75 -7.594 1 91.81 334 VAL B C 1
ATOM 6986 O O . VAL B 1 334 ? -6.652 -20.797 -7.023 1 91.81 334 VAL B O 1
ATOM 6989 N N . GLU B 1 335 ? -6.164 -18.969 -8.211 1 92.44 335 GLU B N 1
ATOM 6990 C CA . GLU B 1 335 ? -4.777 -19.406 -8.297 1 92.44 335 GLU B CA 1
ATOM 6991 C C . GLU B 1 335 ? -3.854 -18.266 -8.695 1 92.44 335 GLU B C 1
ATOM 6993 O O . GLU B 1 335 ? -4.312 -17.234 -9.203 1 92.44 335 GLU B O 1
ATOM 6998 N N . VAL B 1 336 ? -2.654 -18.359 -8.352 1 93.31 336 VAL B N 1
ATOM 6999 C CA . VAL B 1 336 ? -1.55 -17.641 -8.977 1 93.31 336 VAL B CA 1
ATOM 7000 C C . VAL B 1 336 ? -0.948 -18.484 -10.094 1 93.31 336 VAL B C 1
ATOM 7002 O O . VAL B 1 336 ? -0.509 -19.609 -9.859 1 93.31 336 VAL B O 1
ATOM 7005 N N . ASP B 1 337 ? -1.105 -17.781 -11.289 1 85.31 337 ASP B N 1
ATOM 7006 C CA . ASP B 1 337 ? -0.602 -18.484 -12.461 1 85.31 337 ASP B CA 1
ATOM 7007 C C . ASP B 1 337 ? 0.761 -17.953 -12.883 1 85.31 337 ASP B C 1
ATOM 7009 O O . ASP B 1 337 ? 0.841 -17.016 -13.688 1 85.31 337 ASP B O 1
ATOM 7013 N N . GLU B 1 338 ? 1.769 -18.359 -12.375 1 86.19 338 GLU B N 1
ATOM 7014 C CA . GLU B 1 338 ? 3.152 -18.062 -12.734 1 86.19 338 GLU B CA 1
ATOM 7015 C C . GLU B 1 338 ? 3.572 -16.688 -12.203 1 86.19 338 GLU B C 1
ATOM 7017 O O . GLU B 1 338 ? 2.875 -15.695 -12.414 1 86.19 338 GLU B O 1
ATOM 7022 N N . VAL B 1 339 ? 4.535 -16.625 -11.57 1 91.69 339 VAL B N 1
ATOM 7023 C CA . VAL B 1 339 ? 5.23 -15.414 -11.141 1 91.69 339 VAL B CA 1
ATOM 7024 C C . VAL B 1 339 ? 6.684 -15.461 -11.609 1 91.69 339 VAL B C 1
ATOM 7026 O O . VAL B 1 339 ? 7.359 -16.484 -11.453 1 91.69 339 VAL B O 1
ATOM 7029 N N . SER B 1 340 ? 7.094 -14.391 -12.242 1 89.56 340 SER B N 1
ATOM 7030 C CA . SER B 1 340 ? 8.484 -14.312 -12.672 1 89.56 340 SER B CA 1
ATOM 7031 C C . SER B 1 340 ? 9.234 -13.219 -11.914 1 89.56 340 SER B C 1
ATOM 7033 O O . SER B 1 340 ? 8.766 -12.078 -11.828 1 89.56 340 SER B O 1
ATOM 7035 N N . PHE B 1 341 ? 10.328 -13.578 -11.391 1 88.94 341 PHE B N 1
ATOM 7036 C CA . PHE B 1 341 ? 11.25 -12.633 -10.773 1 88.94 341 PHE B CA 1
ATOM 7037 C C . PHE B 1 341 ? 12.43 -12.352 -11.695 1 88.94 341 PHE B C 1
ATOM 7039 O O . PHE B 1 341 ? 13.398 -13.117 -11.727 1 88.94 341 PHE B O 1
ATOM 7046 N N . ILE B 1 342 ? 12.398 -11.242 -12.32 1 88.69 342 ILE B N 1
ATOM 7047 C CA . ILE B 1 342 ? 13.32 -10.93 -13.406 1 88.69 342 ILE B CA 1
ATOM 7048 C C . ILE B 1 342 ? 14.547 -10.203 -12.844 1 88.69 342 ILE B C 1
ATOM 7050 O O . ILE B 1 342 ? 15.68 -10.547 -13.18 1 88.69 342 ILE B O 1
ATOM 7054 N N . HIS B 1 343 ? 14.305 -9.164 -12 1 90.81 343 HIS B N 1
ATOM 7055 C CA . HIS B 1 343 ? 15.375 -8.398 -11.375 1 90.81 343 HIS B CA 1
ATOM 7056 C C . HIS B 1 343 ? 15.117 -8.211 -9.883 1 90.81 343 HIS B C 1
ATOM 7058 O O . HIS B 1 343 ? 13.969 -8.07 -9.461 1 90.81 343 HIS B O 1
ATOM 7064 N N . PRO B 1 344 ? 16.203 -8.227 -9.156 1 91.19 344 PRO B N 1
ATOM 7065 C CA . PRO B 1 344 ? 16.031 -7.965 -7.727 1 91.19 344 PRO B CA 1
ATOM 7066 C C . PRO B 1 344 ? 15.547 -6.543 -7.441 1 91.19 344 PRO B C 1
ATOM 7068 O O . PRO B 1 344 ? 15.82 -5.629 -8.219 1 91.19 344 PRO B O 1
ATOM 7071 N N . VAL B 1 345 ? 14.773 -6.418 -6.438 1 94.5 345 VAL B N 1
ATOM 7072 C CA . VAL B 1 345 ? 14.344 -5.109 -5.953 1 94.5 345 VAL B CA 1
ATOM 7073 C C . VAL B 1 345 ? 15.148 -4.73 -4.711 1 94.5 345 VAL B C 1
ATOM 7075 O O . VAL B 1 345 ? 15.305 -5.539 -3.791 1 94.5 345 VAL B O 1
ATOM 7078 N N . GLU B 1 346 ? 15.656 -3.504 -4.652 1 94.38 346 GLU B N 1
ATOM 7079 C CA . GLU B 1 346 ? 16.531 -3.061 -3.568 1 94.38 346 GLU B CA 1
ATOM 7080 C C . GLU B 1 346 ? 15.758 -2.244 -2.535 1 94.38 346 GLU B C 1
ATOM 7082 O O . GLU B 1 346 ? 14.711 -1.664 -2.85 1 94.38 346 GLU B O 1
ATOM 7087 N N . VAL B 1 347 ? 16.328 -2.252 -1.312 1 93.12 347 VAL B N 1
ATOM 7088 C CA . VAL B 1 347 ? 15.82 -1.321 -0.307 1 93.12 347 VAL B CA 1
ATOM 7089 C C . VAL B 1 347 ? 16.016 0.115 -0.787 1 93.12 347 VAL B C 1
ATOM 7091 O O . VAL B 1 347 ? 17.078 0.464 -1.3 1 93.12 347 VAL B O 1
ATOM 7094 N N . GLY B 1 348 ? 14.938 0.958 -0.632 1 92.56 348 GLY B N 1
ATOM 7095 C CA . GLY B 1 348 ? 15.023 2.34 -1.079 1 92.56 348 GLY B CA 1
ATOM 7096 C C . GLY B 1 348 ? 14.398 2.564 -2.441 1 92.56 348 GLY B C 1
ATOM 7097 O O . GLY B 1 348 ? 14.109 3.703 -2.82 1 92.56 348 GLY B O 1
ATOM 7098 N N . ASP B 1 349 ? 14.172 1.49 -3.172 1 94.19 349 ASP B N 1
ATOM 7099 C CA . ASP B 1 349 ? 13.5 1.604 -4.465 1 94.19 349 ASP B CA 1
ATOM 7100 C C . ASP B 1 349 ? 12.047 2.025 -4.297 1 94.19 349 ASP B C 1
ATOM 7102 O O . ASP B 1 349 ? 11.43 1.758 -3.26 1 94.19 349 ASP B O 1
ATOM 7106 N N . ILE B 1 350 ? 11.57 2.758 -5.266 1 95.38 350 ILE B N 1
ATOM 7107 C CA . ILE B 1 350 ? 10.133 2.961 -5.426 1 95.38 350 ILE B CA 1
ATOM 7108 C C . ILE B 1 350 ? 9.578 1.953 -6.43 1 95.38 350 ILE B C 1
ATOM 7110 O O . ILE B 1 350 ? 10.016 1.909 -7.578 1 95.38 350 ILE B O 1
ATOM 7114 N N . CYS B 1 351 ? 8.641 1.151 -5.926 1 96.31 351 CYS B N 1
ATOM 7115 C CA . CYS B 1 351 ? 8.07 0.11 -6.777 1 96.31 351 CYS B CA 1
ATOM 7116 C C . CYS B 1 351 ? 6.637 0.439 -7.16 1 96.31 351 CYS B C 1
ATOM 7118 O O . CYS B 1 351 ? 5.824 0.79 -6.301 1 96.31 351 CYS B O 1
ATOM 7120 N N . GLU B 1 352 ? 6.371 0.376 -8.414 1 97.19 352 GLU B N 1
ATOM 7121 C CA . GLU B 1 352 ? 5.02 0.55 -8.938 1 97.19 352 GLU B CA 1
ATOM 7122 C C . GLU B 1 352 ? 4.418 -0.785 -9.367 1 97.19 352 GLU B C 1
ATOM 7124 O O . GLU B 1 352 ? 5.008 -1.507 -10.172 1 97.19 352 GLU B O 1
ATOM 7129 N N . PHE B 1 353 ? 3.307 -1.127 -8.82 1 97.81 353 PHE B N 1
ATOM 7130 C CA . PHE B 1 353 ? 2.529 -2.281 -9.25 1 97.81 353 PHE B CA 1
ATOM 7131 C C . PHE B 1 353 ? 1.359 -1.85 -10.125 1 97.81 353 PHE B C 1
ATOM 7133 O O . PHE B 1 353 ? 0.519 -1.055 -9.703 1 97.81 353 PHE B O 1
ATOM 7140 N N . ASN B 1 354 ? 1.301 -2.34 -11.328 1 97.38 354 ASN B N 1
ATOM 7141 C CA . ASN B 1 354 ? 0.214 -2.055 -12.258 1 97.38 354 ASN B CA 1
ATOM 7142 C C . ASN B 1 354 ? -0.613 -3.303 -12.555 1 97.38 354 ASN B C 1
ATOM 7144 O O . ASN B 1 354 ? -0.111 -4.262 -13.148 1 97.38 354 ASN B O 1
ATOM 7148 N N . GLY B 1 355 ? -1.817 -3.27 -12.062 1 97.81 355 GLY B N 1
ATOM 7149 C CA . GLY B 1 355 ? -2.719 -4.383 -12.312 1 97.81 355 GLY B CA 1
ATOM 7150 C C . GLY B 1 355 ? -3.678 -4.121 -13.461 1 97.81 355 GLY B C 1
ATOM 7151 O O . GLY B 1 355 ? -4.191 -3.012 -13.609 1 97.81 355 GLY B O 1
ATOM 7152 N N . ARG B 1 356 ? -3.908 -5.195 -14.336 1 97.75 356 ARG B N 1
ATOM 7153 C CA . ARG B 1 356 ? -4.832 -5.121 -15.461 1 97.75 356 ARG B CA 1
ATOM 7154 C C . ARG B 1 356 ? -5.602 -6.426 -15.625 1 97.75 356 ARG B C 1
ATOM 7156 O O . ARG B 1 356 ? -5.043 -7.512 -15.445 1 97.75 356 ARG B O 1
ATOM 7163 N N . VAL B 1 357 ? -6.859 -6.262 -15.922 1 97.38 357 VAL B N 1
ATOM 7164 C CA . VAL B 1 357 ? -7.625 -7.434 -16.328 1 97.38 357 VAL B CA 1
ATOM 7165 C C . VAL B 1 357 ? -7.281 -7.805 -17.766 1 97.38 357 VAL B C 1
ATOM 7167 O O . VAL B 1 357 ? -7.594 -7.059 -18.688 1 97.38 357 VAL B O 1
ATOM 7170 N N . MET B 1 358 ? -6.68 -8.992 -17.938 1 95.44 358 MET B N 1
ATOM 7171 C CA . MET B 1 358 ? -6.148 -9.383 -19.234 1 95.44 358 MET B CA 1
ATOM 7172 C C . MET B 1 358 ? -7.152 -10.242 -20 1 95.44 358 MET B C 1
ATOM 7174 O O . MET B 1 358 ? -7.141 -10.266 -21.234 1 95.44 358 MET B O 1
ATOM 7178 N N . LEU B 1 359 ? -7.93 -10.977 -19.281 1 91.31 359 LEU B N 1
ATOM 7179 C CA . LEU B 1 359 ? -8.844 -11.945 -19.891 1 91.31 359 LEU B CA 1
ATOM 7180 C C . LEU B 1 359 ? -10.031 -12.211 -18.984 1 91.31 359 LEU B C 1
ATOM 7182 O O . LEU B 1 359 ? -9.883 -12.305 -17.75 1 91.31 359 LEU B O 1
ATOM 7186 N N . THR B 1 360 ? -11.18 -12.266 -19.562 1 90.38 360 THR B N 1
ATOM 7187 C CA . THR B 1 360 ? -12.391 -12.625 -18.828 1 90.38 360 THR B CA 1
ATOM 7188 C C . THR B 1 360 ? -13.125 -13.773 -19.516 1 90.38 360 THR B C 1
ATOM 7190 O O . THR B 1 360 ? -13.109 -13.875 -20.75 1 90.38 360 THR B O 1
ATOM 7193 N N . TYR B 1 361 ? -13.656 -14.633 -18.703 1 80.12 361 TYR B N 1
ATOM 7194 C CA . TYR B 1 361 ? -14.547 -15.688 -19.188 1 80.12 361 TYR B CA 1
ATOM 7195 C C . TYR B 1 361 ? -15.922 -15.57 -18.547 1 80.12 361 TYR B C 1
ATOM 7197 O O . TYR B 1 361 ? -16.031 -15.406 -17.328 1 80.12 361 TYR B O 1
ATOM 7205 N N . THR B 1 362 ? -17.047 -15.469 -19.25 1 69.56 362 THR B N 1
ATOM 7206 C CA . THR B 1 362 ? -18.359 -15.18 -18.672 1 69.56 362 THR B CA 1
ATOM 7207 C C . THR B 1 362 ? -19.312 -16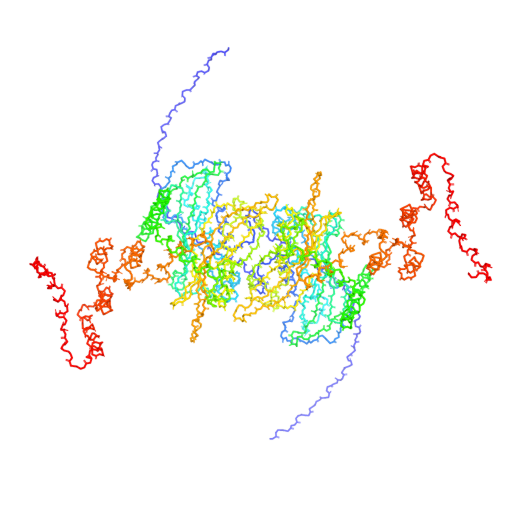.359 -18.891 1 69.56 362 THR B C 1
ATOM 7209 O O . THR B 1 362 ? -20.328 -16.469 -18.203 1 69.56 362 THR B O 1
ATOM 7212 N N . LYS B 1 363 ? -19.281 -17.203 -19.75 1 61.62 363 LYS B N 1
ATOM 7213 C CA . LYS B 1 363 ? -20.359 -18.094 -20.172 1 61.62 363 LYS B CA 1
ATOM 7214 C C . LYS B 1 363 ? -20.562 -19.219 -19.172 1 61.62 363 LYS B C 1
ATOM 7216 O O . LYS B 1 363 ? -21.703 -19.516 -18.797 1 61.62 363 LYS B O 1
ATOM 7221 N N . VAL B 1 364 ? -19.547 -19.922 -18.734 1 60.25 364 VAL B N 1
ATOM 7222 C CA . VAL B 1 364 ? -19.734 -21.078 -17.859 1 60.25 364 VAL B CA 1
ATOM 7223 C C . VAL B 1 364 ? -19.266 -20.734 -16.453 1 60.25 364 VAL B C 1
ATOM 7225 O O . VAL B 1 364 ? -20 -20.922 -15.477 1 60.25 364 VAL B O 1
ATOM 7228 N N . ARG B 1 365 ? -18.203 -20.234 -16.312 1 73.81 365 ARG B N 1
ATOM 7229 C CA . ARG B 1 365 ? -17.562 -19.859 -15.062 1 73.81 365 ARG B CA 1
ATOM 7230 C C . ARG B 1 365 ? -16.938 -18.469 -15.156 1 73.81 365 ARG B C 1
ATOM 7232 O O . ARG B 1 365 ? -15.961 -18.281 -15.898 1 73.81 365 ARG B O 1
ATOM 7239 N N . PRO B 1 366 ? -17.641 -17.547 -14.383 1 83.81 366 PRO B N 1
ATOM 7240 C CA . PRO B 1 366 ? -17.078 -16.188 -14.5 1 83.81 366 PRO B CA 1
ATOM 7241 C C . PRO B 1 366 ? -15.688 -16.078 -13.875 1 83.81 366 PRO B C 1
ATOM 7243 O O . PRO B 1 366 ? -15.547 -16.172 -12.648 1 83.81 366 PRO B O 1
ATOM 7246 N N . ILE B 1 367 ? -14.719 -16 -14.742 1 88.19 367 ILE B N 1
ATOM 7247 C CA . ILE B 1 367 ? -13.328 -15.953 -14.305 1 88.19 367 ILE B CA 1
ATOM 7248 C C . ILE B 1 367 ? -12.648 -14.695 -14.844 1 88.19 367 ILE B C 1
ATOM 7250 O O . ILE B 1 367 ? -12.969 -14.234 -15.938 1 88.19 367 ILE B O 1
ATOM 7254 N N . LEU B 1 368 ? -11.773 -14.141 -14.031 1 93.06 368 LEU B N 1
ATOM 7255 C CA . LEU B 1 368 ? -10.945 -13 -14.398 1 93.06 368 LEU B CA 1
ATOM 7256 C C . LEU B 1 368 ? -9.469 -13.352 -14.281 1 93.06 368 LEU B C 1
ATOM 7258 O O . LEU B 1 368 ? -9.031 -13.914 -13.281 1 93.06 368 LEU B O 1
ATOM 7262 N N . HIS B 1 369 ? -8.734 -13.07 -15.352 1 94.12 369 HIS B N 1
ATOM 7263 C CA . HIS B 1 369 ? -7.281 -13.117 -15.289 1 94.12 369 HIS B CA 1
ATOM 7264 C C . HIS B 1 369 ? -6.691 -11.727 -15.102 1 94.12 369 HIS B C 1
ATOM 7266 O O . HIS B 1 369 ? -6.902 -10.844 -15.938 1 94.12 369 HIS B O 1
ATOM 7272 N N . VAL B 1 370 ? -5.98 -11.531 -14.0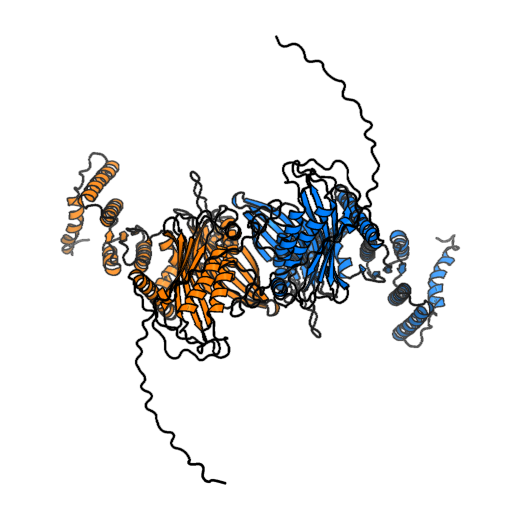16 1 97.25 370 VAL B N 1
ATOM 7273 C CA . VAL B 1 370 ? -5.367 -10.242 -13.719 1 97.25 370 VAL B CA 1
ATOM 7274 C C . VAL B 1 370 ? -3.848 -10.367 -13.75 1 97.25 370 VAL B C 1
ATOM 7276 O O . VAL B 1 370 ? -3.275 -11.211 -13.055 1 97.25 370 VAL B O 1
ATOM 7279 N N . GLU B 1 371 ? -3.244 -9.562 -14.578 1 97.12 371 GLU B N 1
ATOM 7280 C CA . GLU B 1 371 ? -1.788 -9.461 -14.602 1 97.12 371 GLU B CA 1
ATOM 7281 C C . GLU B 1 371 ? -1.304 -8.234 -13.836 1 97.12 371 GLU B C 1
ATOM 7283 O O . GLU B 1 371 ? -1.822 -7.133 -14.031 1 97.12 371 GLU B O 1
ATOM 7288 N N . VAL B 1 372 ? -0.385 -8.422 -12.906 1 97.94 372 VAL B N 1
ATOM 7289 C CA . VAL B 1 372 ? 0.243 -7.324 -12.188 1 97.94 372 VAL B CA 1
ATOM 7290 C C . VAL B 1 372 ? 1.723 -7.238 -12.562 1 97.94 372 VAL B C 1
ATOM 7292 O O . VAL B 1 372 ? 2.473 -8.203 -12.367 1 97.94 372 VAL B O 1
ATOM 7295 N N . THR B 1 373 ? 2.115 -6.129 -13.133 1 96.94 373 THR B N 1
ATOM 7296 C CA . THR B 1 373 ? 3.516 -5.875 -13.445 1 96.94 373 THR B CA 1
ATOM 7297 C C . THR B 1 373 ? 4.141 -4.945 -12.406 1 96.94 373 THR B C 1
ATOM 7299 O O . THR B 1 373 ? 3.617 -3.865 -12.141 1 96.94 373 THR B O 1
ATOM 7302 N N . ALA B 1 374 ? 5.188 -5.418 -11.766 1 97.25 374 ALA B N 1
ATOM 7303 C CA . ALA B 1 374 ? 5.945 -4.59 -10.828 1 97.25 374 ALA B CA 1
ATOM 7304 C C . ALA B 1 374 ? 7.152 -3.953 -11.516 1 97.25 374 ALA B C 1
ATOM 7306 O O . ALA B 1 374 ? 7.887 -4.629 -12.242 1 97.25 374 ALA B O 1
ATOM 7307 N N . SER B 1 375 ? 7.352 -2.662 -11.344 1 97.06 375 SER B N 1
ATOM 7308 C CA . SER B 1 375 ? 8.484 -1.93 -11.898 1 97.06 375 SER B CA 1
ATOM 7309 C C . SER B 1 375 ? 9.148 -1.058 -10.844 1 97.06 375 SER B C 1
ATOM 7311 O O . SER B 1 375 ? 8.477 -0.461 -10 1 97.06 375 SER B O 1
ATOM 7313 N N . VAL B 1 376 ? 10.422 -1.076 -10.867 1 95.62 376 VAL B N 1
ATOM 7314 C CA . VAL B 1 376 ? 11.188 -0.144 -10.047 1 95.62 376 VAL B CA 1
ATOM 7315 C C . VAL B 1 376 ? 11.367 1.175 -10.797 1 95.62 376 VAL B C 1
ATOM 7317 O O . VAL B 1 376 ? 11.781 1.185 -11.961 1 95.62 376 VAL B O 1
ATOM 7320 N N . LEU B 1 377 ? 11.023 2.244 -10.062 1 93.62 377 LEU B N 1
ATOM 7321 C CA . LEU B 1 377 ? 11.203 3.584 -10.617 1 93.62 377 LEU B CA 1
ATOM 7322 C C . LEU B 1 377 ? 12.414 4.273 -10 1 93.62 377 LEU B C 1
ATOM 7324 O O . LEU B 1 377 ? 12.602 4.223 -8.781 1 93.62 377 LEU B O 1
ATOM 7328 N N . LYS B 1 378 ? 13.25 4.781 -10.836 1 91.44 378 LYS B N 1
ATOM 7329 C CA . LYS B 1 378 ? 14.375 5.598 -10.391 1 91.44 378 LYS B CA 1
ATOM 7330 C C . LYS B 1 378 ? 14.273 7.012 -10.953 1 91.44 378 LYS B C 1
ATOM 7332 O O . LYS B 1 378 ? 14.906 7.328 -11.969 1 91.44 378 LYS B O 1
ATOM 7337 N N . PRO B 1 379 ? 13.617 7.855 -10.188 1 88.19 379 PRO B N 1
ATOM 7338 C CA . PRO B 1 379 ? 13.359 9.195 -10.719 1 88.19 379 PRO B CA 1
ATOM 7339 C C . PRO B 1 379 ? 14.648 9.984 -10.977 1 88.19 379 PRO B C 1
ATOM 7341 O O . PRO B 1 379 ? 14.734 10.727 -11.961 1 88.19 379 PRO B O 1
ATOM 7344 N N . ASP B 1 380 ? 15.625 9.852 -10.148 1 84.62 380 ASP B N 1
ATOM 7345 C CA . ASP B 1 380 ? 16.875 10.578 -10.305 1 84.62 380 ASP B CA 1
ATOM 7346 C C . ASP B 1 380 ? 17.578 10.188 -11.602 1 84.62 380 ASP B C 1
ATOM 7348 O O . ASP B 1 380 ? 18.266 11.016 -12.219 1 84.62 380 ASP B O 1
ATOM 7352 N N . GLN B 1 381 ? 17.375 8.953 -12.023 1 87.56 381 GLN B N 1
ATOM 7353 C CA . GLN B 1 381 ? 18.016 8.438 -13.227 1 87.56 381 GLN B CA 1
ATOM 7354 C C . GLN B 1 381 ? 17.047 8.453 -14.414 1 87.56 381 GLN B C 1
ATOM 7356 O O . 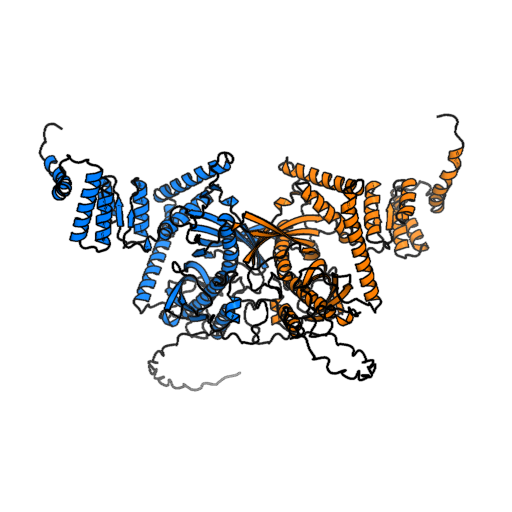GLN B 1 381 ? 17.438 8.125 -15.531 1 87.56 381 GLN B O 1
ATOM 7361 N N . LYS B 1 382 ? 15.844 8.898 -14.172 1 88.5 382 LYS B N 1
ATOM 7362 C CA . LYS B 1 382 ? 14.82 8.906 -15.211 1 88.5 382 LYS B CA 1
ATOM 7363 C C . LYS B 1 382 ? 14.703 7.551 -15.891 1 88.5 382 LYS B C 1
ATOM 7365 O O . LYS B 1 382 ? 14.734 7.465 -17.125 1 88.5 382 LYS B O 1
ATOM 7370 N N . SER B 1 383 ? 14.609 6.527 -15.039 1 90.12 383 SER B N 1
ATOM 7371 C CA . SER B 1 383 ? 14.555 5.172 -15.578 1 90.12 383 SER B CA 1
ATOM 7372 C C . SER B 1 383 ? 13.539 4.32 -14.82 1 90.12 383 SER B C 1
ATOM 7374 O O . SER B 1 383 ? 13.156 4.652 -13.703 1 90.12 383 SER B O 1
ATOM 7376 N N . SER B 1 384 ? 13.078 3.379 -15.523 1 92.38 384 SER B N 1
ATOM 7377 C CA . SER B 1 384 ? 12.164 2.371 -14.992 1 92.38 384 SER B CA 1
ATOM 7378 C C . SER B 1 384 ? 12.547 0.973 -15.469 1 92.38 384 SER B C 1
ATOM 7380 O O . SER B 1 384 ? 13.016 0.803 -16.594 1 92.38 384 SER B O 1
ATOM 7382 N N . LEU B 1 385 ? 12.406 -0.009 -14.539 1 92.19 385 LEU B N 1
ATOM 7383 C CA . LEU B 1 385 ? 12.773 -1.385 -14.852 1 92.19 385 LEU B CA 1
ATOM 7384 C C . LEU B 1 385 ? 11.719 -2.359 -14.336 1 92.19 385 LEU B C 1
ATOM 7386 O O . LEU B 1 385 ? 11.383 -2.346 -13.156 1 92.19 385 LEU B O 1
ATOM 7390 N N . VAL B 1 386 ? 11.203 -3.178 -15.32 1 94.88 386 VAL B N 1
ATOM 7391 C CA . VAL B 1 386 ? 10.273 -4.223 -14.906 1 94.88 386 VAL B CA 1
ATOM 7392 C C . VAL B 1 386 ? 11.016 -5.289 -14.109 1 94.88 386 VAL B C 1
ATOM 7394 O O . VAL B 1 386 ? 12.023 -5.836 -14.57 1 94.88 386 VAL B O 1
ATOM 7397 N N . THR B 1 387 ? 10.547 -5.57 -12.922 1 95 387 THR B N 1
ATOM 7398 C CA . THR B 1 387 ? 11.258 -6.496 -12.039 1 95 387 THR B CA 1
ATOM 7399 C C . THR B 1 387 ? 10.492 -7.812 -11.914 1 95 387 THR B C 1
ATOM 7401 O O . THR B 1 387 ? 11.094 -8.875 -11.734 1 95 387 THR B O 1
ATOM 7404 N N . ASN B 1 388 ? 9.148 -7.73 -11.914 1 94.75 388 ASN B N 1
ATOM 7405 C CA . ASN B 1 388 ? 8.328 -8.922 -11.703 1 94.75 388 ASN B CA 1
ATOM 7406 C C . ASN B 1 388 ? 7.023 -8.852 -12.492 1 94.75 388 ASN B C 1
ATOM 7408 O O . ASN B 1 388 ? 6.52 -7.758 -12.766 1 94.75 388 ASN B O 1
ATOM 7412 N N . VAL B 1 389 ? 6.5 -9.969 -12.859 1 94.38 389 VAL B N 1
ATOM 7413 C CA . VAL B 1 389 ? 5.164 -10.117 -13.43 1 94.38 389 VAL B CA 1
ATOM 7414 C C . VAL B 1 389 ? 4.391 -11.195 -12.672 1 94.38 389 VAL B C 1
ATOM 7416 O O . VAL B 1 389 ? 4.891 -12.305 -12.484 1 94.38 389 VAL B O 1
ATOM 7419 N N . PHE B 1 390 ? 3.24 -10.852 -12.242 1 96.06 390 PHE B N 1
ATOM 7420 C CA . PHE B 1 390 ? 2.377 -11.742 -11.469 1 96.06 390 PHE B CA 1
ATOM 7421 C C . PHE B 1 390 ? 1.059 -11.977 -12.195 1 96.06 390 PHE B C 1
ATOM 7423 O O . PHE B 1 390 ? 0.412 -11.031 -12.641 1 96.06 390 PHE B O 1
ATOM 7430 N N . ASN B 1 391 ? 0.639 -13.203 -12.305 1 94.06 391 ASN B N 1
ATOM 7431 C CA . ASN B 1 391 ? -0.644 -13.539 -12.906 1 94.06 391 ASN B CA 1
ATOM 7432 C C . ASN B 1 391 ? -1.592 -14.18 -11.898 1 94.06 391 ASN B C 1
ATOM 7434 O O . ASN B 1 391 ? -1.279 -15.227 -11.32 1 94.06 391 ASN B O 1
ATOM 7438 N N . PHE B 1 392 ? -2.699 -13.531 -11.727 1 96.25 392 PHE B N 1
ATOM 7439 C CA . PHE B 1 392 ? -3.703 -14 -10.781 1 96.25 392 PHE B CA 1
ATOM 7440 C C . PHE B 1 392 ? -4.988 -14.391 -11.5 1 96.25 392 PHE B C 1
ATOM 7442 O O . PHE B 1 392 ? -5.352 -13.773 -12.5 1 96.25 392 PHE B O 1
ATOM 7449 N N . VAL B 1 393 ? -5.652 -15.391 -10.961 1 93.31 393 VAL B N 1
ATOM 7450 C CA . VAL B 1 393 ? -6.965 -15.797 -11.453 1 93.31 393 VAL B CA 1
ATOM 7451 C C . VAL B 1 393 ? -7.996 -15.695 -10.328 1 93.31 393 VAL B C 1
ATOM 7453 O O . VAL B 1 393 ? -7.773 -16.203 -9.227 1 93.31 393 VAL B O 1
ATOM 7456 N N . PHE B 1 394 ? -9.055 -15.039 -10.617 1 94.12 394 PHE B N 1
ATOM 7457 C CA . PHE B 1 394 ? -10.172 -14.891 -9.688 1 94.12 394 PHE B CA 1
ATOM 7458 C C . PHE B 1 394 ? -11.453 -15.445 -10.289 1 94.12 394 PHE B C 1
ATOM 7460 O O . PHE B 1 394 ? -11.609 -15.492 -11.508 1 94.12 394 PHE B O 1
ATOM 7467 N N . GLU B 1 395 ? -12.336 -15.812 -9.406 1 90.94 395 GLU B N 1
ATOM 7468 C CA . GLU B 1 395 ? -13.648 -16.312 -9.812 1 90.94 395 GLU B CA 1
ATOM 7469 C C . GLU B 1 395 ? -14.766 -15.562 -9.086 1 90.94 395 GLU B C 1
ATOM 7471 O O . GLU B 1 395 ? -14.625 -15.227 -7.91 1 90.94 395 GLU B O 1
ATOM 7476 N N . LEU B 1 396 ? -15.828 -15.234 -9.844 1 89.94 396 LEU B N 1
ATOM 7477 C CA . LEU B 1 396 ? -17.031 -14.688 -9.227 1 89.94 396 LEU B CA 1
ATOM 7478 C C . LEU B 1 396 ? -18.016 -15.797 -8.875 1 89.94 396 LEU B C 1
ATOM 7480 O O . LEU B 1 396 ? -18.203 -16.734 -9.664 1 89.94 396 LEU B O 1
ATOM 7484 N N . ARG B 1 397 ? -18.5 -15.75 -7.707 1 83.94 397 ARG B N 1
ATOM 7485 C CA . ARG B 1 397 ? -19.469 -16.75 -7.227 1 83.94 397 ARG B CA 1
ATOM 7486 C C . ARG B 1 397 ? -20.781 -16.094 -6.84 1 83.94 397 ARG B C 1
ATOM 7488 O O . ARG B 1 397 ? -20.938 -15.625 -5.711 1 83.94 397 ARG B O 1
ATOM 7495 N N . PRO B 1 398 ? -21.641 -16.109 -7.734 1 77.12 398 PRO B N 1
ATOM 7496 C CA . PRO B 1 398 ? -22.922 -15.516 -7.387 1 77.12 398 PRO B CA 1
ATOM 7497 C C . PRO B 1 398 ? -23.625 -16.25 -6.246 1 77.12 398 PRO B C 1
ATOM 7499 O O . PRO B 1 398 ? -23.422 -17.453 -6.074 1 77.12 398 PRO B O 1
ATOM 7502 N N . LYS B 1 399 ? -24.312 -15.461 -5.473 1 75.69 399 LYS B N 1
ATOM 7503 C CA . LYS B 1 399 ? -25.125 -16.094 -4.438 1 75.69 399 LYS B CA 1
ATOM 7504 C C . LYS B 1 399 ? -26.172 -17.016 -5.047 1 75.69 399 LYS B C 1
ATOM 7506 O O . LYS B 1 399 ? -26.562 -16.844 -6.211 1 75.69 399 LYS B O 1
ATOM 7511 N N . PRO B 1 400 ? -26.531 -18.031 -4.168 1 74.38 400 PRO B N 1
ATOM 7512 C CA . PRO B 1 400 ? -27.578 -18.906 -4.684 1 74.38 400 PRO B CA 1
ATOM 7513 C C . PRO B 1 400 ? -28.812 -18.156 -5.164 1 74.38 400 PRO B C 1
ATOM 7515 O O . PRO B 1 400 ? -29.312 -17.281 -4.457 1 74.38 400 PRO B O 1
ATOM 7518 N N . GLY B 1 401 ? -29.234 -18.344 -6.352 1 71.38 401 GLY B N 1
ATOM 7519 C CA . GLY B 1 401 ? -30.406 -17.703 -6.906 1 71.38 401 GLY B CA 1
ATOM 7520 C C . GLY B 1 401 ? -30.094 -16.438 -7.688 1 71.38 401 GLY B C 1
ATOM 7521 O O . GLY B 1 401 ? -30.969 -15.891 -8.359 1 71.38 401 GLY B O 1
ATOM 7522 N N . GLN B 1 402 ? -28.906 -16.078 -7.531 1 74.06 402 GLN B N 1
ATOM 7523 C CA . GLN B 1 402 ? -28.547 -14.867 -8.258 1 74.06 402 GLN B CA 1
ATOM 7524 C C . GLN B 1 402 ? -27.984 -15.195 -9.633 1 74.06 402 GLN B C 1
ATOM 7526 O O . GLN B 1 402 ? -27.344 -16.234 -9.812 1 74.06 402 GLN B O 1
ATOM 7531 N N . ALA B 1 403 ? -28.375 -14.375 -10.555 1 72.56 403 ALA B N 1
ATOM 7532 C CA . ALA B 1 403 ? -27.844 -14.523 -11.906 1 72.56 403 ALA B CA 1
ATOM 7533 C C . ALA B 1 403 ? -26.328 -14.312 -11.914 1 72.56 403 ALA B C 1
ATOM 7535 O O . ALA B 1 403 ? -25.781 -13.633 -11.039 1 72.56 403 ALA B O 1
ATOM 7536 N N . LEU B 1 404 ? -25.75 -15.023 -12.844 1 72.75 404 LEU B N 1
ATOM 7537 C CA . LEU B 1 404 ? -24.312 -14.836 -13.016 1 72.75 404 LEU B CA 1
ATOM 7538 C C . LEU B 1 404 ? -23.984 -13.375 -13.312 1 72.75 404 LEU B C 1
ATOM 7540 O O . LEU B 1 404 ? -24.688 -12.727 -14.094 1 72.75 404 LEU B O 1
ATOM 7544 N N . PRO B 1 405 ? -23.047 -12.922 -12.57 1 75.25 405 PRO B N 1
ATOM 7545 C CA . PRO B 1 405 ? -22.656 -11.539 -12.859 1 75.25 405 PRO B CA 1
ATOM 7546 C C . PRO B 1 405 ? -22.141 -11.352 -14.281 1 75.25 405 PRO B C 1
ATOM 7548 O O . PRO B 1 405 ? -21.469 -12.242 -14.812 1 75.25 405 PRO B O 1
ATOM 7551 N N . VAL B 1 406 ? -22.609 -10.359 -14.859 1 75.56 406 VAL B N 1
ATOM 7552 C CA . VAL B 1 406 ? -22.141 -10.023 -16.203 1 75.56 406 VAL B CA 1
ATOM 7553 C C . VAL B 1 406 ? -20.781 -9.32 -16.109 1 75.56 406 VAL B C 1
ATOM 7555 O O . VAL B 1 406 ? -20.656 -8.281 -15.461 1 75.56 406 VAL B O 1
ATOM 7558 N N . ILE B 1 407 ? -19.766 -9.969 -16.625 1 86.75 407 ILE B N 1
ATOM 7559 C CA . ILE B 1 407 ? -18.453 -9.359 -16.703 1 86.75 407 ILE B CA 1
ATOM 7560 C C . ILE B 1 407 ? -18.172 -8.875 -18.125 1 86.75 407 ILE B C 1
ATOM 7562 O O . ILE B 1 407 ? -18.438 -9.594 -19.078 1 86.75 407 ILE B O 1
ATOM 7566 N N . LYS B 1 408 ? -17.703 -7.703 -18.234 1 89.19 408 LYS B N 1
ATOM 7567 C CA . LYS B 1 408 ? -17.375 -7.172 -19.547 1 89.19 408 LYS B CA 1
ATOM 7568 C C . LYS B 1 408 ? -16.203 -7.938 -20.172 1 89.19 408 LYS B C 1
ATOM 7570 O O . LYS B 1 408 ? -15.328 -8.43 -19.453 1 89.19 408 LYS B O 1
ATOM 7575 N N . ARG B 1 409 ? -16.266 -8.031 -21.453 1 88.06 409 ARG B N 1
ATOM 7576 C CA . ARG B 1 409 ? -15.094 -8.547 -22.172 1 88.06 409 ARG B CA 1
ATOM 7577 C C . ARG B 1 409 ? -13.992 -7.5 -22.25 1 88.06 409 ARG B C 1
ATOM 7579 O O . ARG B 1 409 ? -14.258 -6.297 -22.156 1 88.06 409 ARG B O 1
ATOM 7586 N N . VAL B 1 410 ? -12.812 -7.977 -22.328 1 93.44 410 VAL B N 1
ATOM 7587 C CA . VAL B 1 410 ? -11.68 -7.062 -22.422 1 93.44 410 VAL B CA 1
ATOM 7588 C C . VAL B 1 410 ? -10.867 -7.363 -23.672 1 93.44 410 VAL B C 1
ATOM 7590 O O . VAL B 1 410 ? -10.695 -8.523 -24.047 1 93.44 410 VAL B O 1
ATOM 7593 N N . PHE B 1 411 ? -10.383 -6.25 -24.359 1 92.56 411 PHE B N 1
ATOM 7594 C CA . PHE B 1 411 ? -9.617 -6.422 -25.594 1 92.56 411 PHE B CA 1
ATOM 7595 C C . PHE B 1 411 ? -8.352 -5.578 -25.562 1 92.56 411 PHE B C 1
ATOM 7597 O O . PHE B 1 411 ? -8.328 -4.508 -24.953 1 92.56 411 PHE B O 1
ATOM 7604 N N . PRO B 1 412 ? -7.246 -6.086 -26.172 1 94.31 412 PRO B N 1
ATOM 7605 C CA . PRO B 1 412 ? -5.988 -5.34 -26.234 1 94.31 412 PRO B CA 1
ATOM 7606 C C . PRO B 1 412 ? -6.02 -4.207 -27.266 1 94.31 412 PRO B C 1
ATOM 7608 O O . PRO B 1 412 ? -6.723 -4.305 -28.266 1 94.31 412 PRO B O 1
ATOM 7611 N N . ALA B 1 413 ? -5.246 -3.178 -27 1 91.81 413 ALA B N 1
ATOM 7612 C CA . ALA B 1 413 ? -5.129 -2.049 -27.922 1 91.81 413 ALA B CA 1
ATOM 7613 C C . ALA B 1 413 ? -3.838 -2.135 -28.734 1 91.81 413 ALA B C 1
ATOM 7615 O O . ALA B 1 413 ? -3.691 -1.458 -29.75 1 91.81 413 ALA B O 1
ATOM 7616 N N . THR B 1 414 ? -2.877 -2.91 -28.281 1 91.12 414 THR B N 1
ATOM 7617 C CA . THR B 1 414 ? -1.589 -3.045 -28.953 1 91.12 414 THR B CA 1
ATOM 7618 C C . THR B 1 414 ? -1.27 -4.516 -29.219 1 91.12 414 THR B C 1
ATOM 7620 O O . THR B 1 414 ? -1.822 -5.402 -28.562 1 91.12 414 THR B O 1
ATOM 7623 N N . ASN B 1 415 ? -0.377 -4.703 -30.156 1 87.31 415 ASN B N 1
ATOM 7624 C CA . ASN B 1 415 ? 0.022 -6.062 -30.516 1 87.31 415 ASN B CA 1
ATOM 7625 C C . ASN B 1 415 ? 0.76 -6.75 -29.375 1 87.31 415 ASN B C 1
ATOM 7627 O O . ASN B 1 415 ? 0.606 -7.957 -29.172 1 87.31 415 ASN B O 1
ATOM 7631 N N . THR B 1 416 ? 1.522 -6.039 -28.656 1 88.06 416 THR B N 1
ATOM 7632 C CA . THR B 1 416 ? 2.275 -6.602 -27.547 1 88.06 416 THR B CA 1
ATOM 7633 C C . THR B 1 416 ? 1.332 -7.176 -26.484 1 88.06 416 THR B C 1
ATOM 7635 O O . THR B 1 416 ? 1.529 -8.297 -26.016 1 88.06 416 THR B O 1
ATOM 7638 N N . ILE B 1 417 ? 0.366 -6.457 -26.234 1 91.75 417 ILE B N 1
ATOM 7639 C CA . ILE B 1 417 ? -0.597 -6.914 -25.234 1 91.75 417 ILE B CA 1
ATOM 7640 C C . ILE B 1 417 ? -1.425 -8.062 -25.797 1 91.75 417 ILE B C 1
ATOM 7642 O O . ILE B 1 417 ? -1.761 -9.008 -25.078 1 91.75 417 ILE B O 1
ATOM 7646 N N . ALA B 1 418 ? -1.779 -7.988 -27.062 1 90.94 418 ALA B N 1
ATOM 7647 C CA . ALA B 1 418 ? -2.541 -9.062 -27.703 1 90.94 418 ALA B CA 1
ATOM 7648 C C . ALA B 1 418 ? -1.794 -10.391 -27.625 1 90.94 418 ALA B C 1
ATOM 7650 O O . ALA B 1 418 ? -2.395 -11.43 -27.344 1 90.94 418 ALA B O 1
ATOM 7651 N N . GLN B 1 419 ? -0.581 -10.359 -27.859 1 86.06 419 GLN B N 1
ATOM 7652 C CA . GLN B 1 419 ? 0.237 -11.562 -27.781 1 86.06 419 GLN B CA 1
ATOM 7653 C C . GLN B 1 419 ? 0.248 -12.125 -26.359 1 86.06 419 GLN B C 1
ATOM 7655 O O . GLN B 1 419 ? 0.211 -13.344 -26.172 1 86.06 419 GLN B O 1
ATOM 7660 N N . ARG B 1 420 ? 0.31 -11.281 -25.438 1 88 420 ARG B N 1
ATOM 7661 C CA . ARG B 1 420 ? 0.29 -11.719 -24.047 1 88 420 ARG B CA 1
ATOM 7662 C C . ARG B 1 420 ? -1.041 -12.383 -23.703 1 88 420 ARG B C 1
ATOM 7664 O O . ARG B 1 420 ? -1.074 -13.383 -22.984 1 88 420 ARG B O 1
ATOM 7671 N N . VAL B 1 421 ? -2.102 -11.82 -24.172 1 90.25 421 VAL B N 1
ATOM 7672 C CA . VAL B 1 421 ? -3.428 -12.383 -23.938 1 90.25 421 VAL B CA 1
ATOM 7673 C C . VAL B 1 421 ? -3.506 -13.789 -24.531 1 90.25 421 VAL B C 1
ATOM 7675 O O . VAL B 1 421 ? -4.012 -14.711 -23.891 1 90.25 421 VAL B O 1
ATOM 7678 N N . VAL B 1 422 ? -2.984 -13.898 -25.688 1 83.5 422 VAL B N 1
ATOM 7679 C CA . VAL B 1 422 ? -3.004 -15.195 -26.359 1 83.5 422 VAL B CA 1
ATOM 7680 C C . VAL B 1 422 ? -2.188 -16.203 -25.562 1 83.5 422 VAL B C 1
ATOM 7682 O O . VAL B 1 422 ? -2.58 -17.375 -25.422 1 83.5 422 VAL B O 1
ATOM 7685 N N . ALA B 1 423 ? -1.124 -15.742 -25.047 1 79.25 423 ALA B N 1
ATOM 7686 C CA . ALA B 1 423 ? -0.296 -16.609 -24.219 1 79.25 423 ALA B CA 1
ATOM 7687 C C . ALA B 1 423 ? -1.051 -17.062 -22.969 1 79.25 423 ALA B C 1
ATOM 7689 O O . ALA B 1 423 ? -0.943 -18.219 -22.547 1 79.25 423 ALA B O 1
ATOM 7690 N N . ILE B 1 424 ? -1.742 -16.203 -22.391 1 83.38 424 ILE B N 1
ATOM 7691 C CA . ILE B 1 424 ? -2.547 -16.516 -21.203 1 83.38 424 ILE B CA 1
ATOM 7692 C C . ILE B 1 424 ? -3.633 -17.516 -21.578 1 83.38 424 ILE B C 1
ATOM 7694 O O . ILE B 1 424 ? -3.867 -18.484 -20.859 1 83.38 424 ILE B O 1
ATOM 7698 N N . MET B 1 425 ? -4.277 -17.312 -22.672 1 78.31 425 MET B N 1
ATOM 7699 C CA . MET B 1 425 ? -5.336 -18.188 -23.141 1 78.31 425 MET B CA 1
ATOM 7700 C C . MET B 1 425 ? -4.805 -19.609 -23.375 1 78.31 425 MET B C 1
ATOM 7702 O O . MET B 1 425 ? -5.473 -20.578 -23.047 1 78.31 425 MET B O 1
ATOM 7706 N N . ALA B 1 426 ? -3.672 -19.562 -23.922 1 69.19 426 ALA B N 1
ATOM 7707 C CA . ALA B 1 426 ? -3.07 -20.859 -24.219 1 69.19 426 ALA B CA 1
ATOM 7708 C C . ALA B 1 426 ? -2.807 -21.656 -22.938 1 69.19 426 ALA B C 1
ATOM 7710 O O . ALA B 1 426 ? -2.934 -22.875 -22.922 1 69.19 426 ALA B O 1
ATOM 7711 N N . ARG B 1 427 ? -2.512 -21 -21.922 1 67.5 427 ARG B N 1
ATOM 7712 C CA . ARG B 1 427 ? -2.205 -21.656 -20.656 1 67.5 427 ARG B CA 1
ATOM 7713 C C . ARG B 1 427 ? -3.482 -22.047 -19.922 1 67.5 427 ARG B C 1
ATOM 7715 O O . ARG B 1 427 ? -3.521 -23.078 -19.25 1 67.5 427 ARG B O 1
ATOM 7722 N N . HIS B 1 428 ? -4.508 -21.234 -20.016 1 64.31 428 HIS B N 1
ATOM 7723 C CA . HIS B 1 428 ? -5.645 -21.344 -19.109 1 64.31 428 HIS B CA 1
ATOM 7724 C C . HIS B 1 428 ? -6.797 -22.109 -19.766 1 64.31 428 HIS B C 1
ATOM 7726 O O . HIS B 1 428 ? -7.66 -22.656 -19.078 1 64.31 428 HIS B O 1
ATOM 7732 N N . VAL B 1 429 ? -6.867 -21.984 -21.031 1 56.72 429 VAL B N 1
ATOM 7733 C CA . VAL B 1 429 ? -8.078 -22.5 -21.672 1 56.72 429 VAL B CA 1
ATOM 7734 C C . VAL B 1 429 ? -8.32 -23.938 -21.234 1 56.72 429 VAL B C 1
ATOM 7736 O O . VAL B 1 429 ? -9.453 -24.328 -20.922 1 56.72 429 VAL B O 1
ATOM 7739 N N . LEU B 1 430 ? -7.277 -24.531 -21.047 1 58.28 430 LEU B N 1
ATOM 7740 C CA . LEU B 1 430 ? -7.488 -25.922 -20.688 1 58.28 430 LEU B CA 1
ATOM 7741 C C . LEU B 1 430 ? -7.773 -26.078 -19.203 1 58.28 430 LEU B C 1
ATOM 7743 O O . LEU B 1 430 ? -8.531 -26.953 -18.781 1 58.28 430 LEU B O 1
ATOM 7747 N N . ASP B 1 431 ? -7.289 -25.125 -18.438 1 58.53 431 ASP B N 1
ATOM 7748 C CA . ASP B 1 431 ? -7.438 -25.203 -16.984 1 58.53 431 ASP B CA 1
ATOM 7749 C C . ASP B 1 431 ? -8.789 -24.641 -16.547 1 58.53 431 ASP B C 1
ATOM 7751 O O . ASP B 1 431 ? -9.422 -25.188 -15.641 1 58.53 431 ASP B O 1
ATOM 7755 N N . VAL B 1 432 ? -9.117 -23.594 -17.234 1 54.5 432 VAL B N 1
ATOM 7756 C CA . VAL B 1 43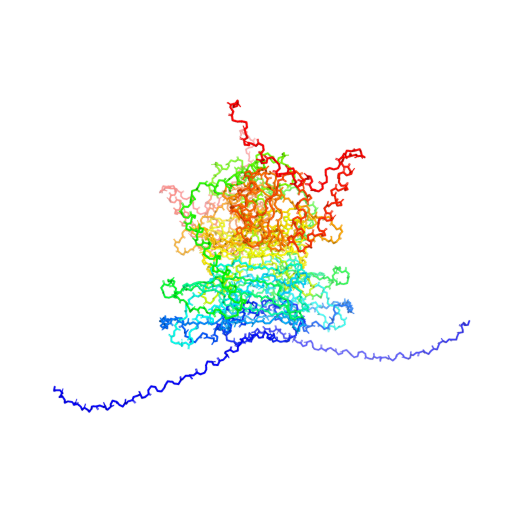2 ? -10.352 -22.922 -16.875 1 54.5 432 VAL B CA 1
ATOM 7757 C C . VAL B 1 432 ? -11.539 -23.859 -17.062 1 54.5 432 VAL B C 1
ATOM 7759 O O . VAL B 1 432 ? -12.484 -23.844 -16.266 1 54.5 432 VAL B O 1
ATOM 7762 N N . PHE B 1 433 ? -11.375 -24.688 -18 1 55.78 433 PHE B N 1
ATOM 7763 C CA . PHE B 1 433 ? -12.492 -25.578 -18.281 1 55.78 433 PHE B CA 1
ATOM 7764 C C . PHE B 1 433 ? -12.336 -26.891 -17.516 1 55.78 433 PHE B C 1
ATOM 7766 O O . PHE B 1 433 ? -13.094 -27.844 -17.734 1 55.78 433 PHE B O 1
ATOM 7773 N N . LYS B 1 434 ? -11.383 -26.766 -16.516 1 56.69 434 LYS B N 1
ATOM 7774 C CA . LYS B 1 434 ? -11.109 -27.922 -15.68 1 56.69 434 LYS B CA 1
ATOM 7775 C C . LYS B 1 434 ? -10.953 -29.188 -16.531 1 56.69 434 LYS B C 1
ATOM 7777 O O . LYS B 1 434 ? -11.492 -30.234 -16.172 1 56.69 434 LYS B O 1
ATOM 7782 N N . ILE B 1 435 ? -10.414 -28.984 -17.609 1 61.88 435 ILE B N 1
ATOM 7783 C CA . ILE B 1 435 ? -10.297 -30.078 -18.547 1 61.88 435 ILE B CA 1
ATOM 7784 C C . ILE B 1 435 ? -9.477 -31.219 -17.938 1 61.88 435 ILE B C 1
ATOM 7786 O O . ILE B 1 435 ? -9.75 -32.406 -18.172 1 61.88 435 ILE B O 1
ATOM 7790 N N . GLY B 1 436 ? -8.648 -30.703 -17.078 1 59.62 436 GLY B N 1
ATOM 7791 C CA . GLY B 1 436 ? -7.797 -31.688 -16.438 1 59.62 436 GLY B CA 1
ATOM 7792 C C . GLY B 1 436 ? -8.555 -32.625 -15.5 1 59.62 436 GLY B C 1
ATOM 7793 O O . GLY B 1 436 ? -8.094 -33.719 -15.203 1 59.62 436 GLY B O 1
ATOM 7794 N N . GLN B 1 437 ? -9.594 -32.125 -15.094 1 56.97 437 GLN B N 1
ATOM 7795 C CA . GLN B 1 437 ? -10.391 -32.938 -14.18 1 56.97 437 GLN B CA 1
ATOM 7796 C C . GLN B 1 437 ? -11.469 -33.719 -14.938 1 56.97 437 GLN B C 1
ATOM 7798 O O . GLN B 1 437 ? -12.234 -34.469 -14.344 1 56.97 437 GLN B O 1
ATOM 7803 N N . ALA B 1 438 ? -11.453 -33.469 -16.172 1 63.06 438 ALA B N 1
ATOM 7804 C CA . ALA B 1 438 ? -12.477 -34.125 -16.984 1 63.06 438 ALA B CA 1
ATOM 7805 C C . ALA B 1 438 ? -12.133 -35.594 -17.172 1 63.06 438 ALA B C 1
ATOM 7807 O O . ALA B 1 438 ? -10.953 -35.969 -17.266 1 63.06 438 ALA B O 1
ATOM 7808 N N . ARG B 1 439 ? -13.07 -36.469 -16.875 1 64.12 439 ARG B N 1
ATOM 7809 C CA . ARG B 1 439 ? -12.891 -37.906 -17.203 1 64.12 439 ARG B CA 1
ATOM 7810 C C . ARG B 1 439 ? -12.758 -38.094 -18.703 1 64.12 439 ARG B C 1
ATOM 7812 O O . ARG B 1 439 ? -12.039 -39 -19.156 1 64.12 439 ARG B O 1
ATOM 7819 N N . VAL B 1 440 ? -13.523 -37.281 -19.469 1 67.31 440 VAL B N 1
ATOM 7820 C CA . VAL B 1 440 ? -13.484 -37.281 -20.922 1 67.31 440 VAL B CA 1
ATOM 7821 C C . VAL B 1 440 ? -13.688 -35.875 -21.453 1 67.31 440 VAL B C 1
ATOM 7823 O O . VAL B 1 440 ? -14.438 -35.094 -20.859 1 67.31 440 VAL B O 1
ATOM 7826 N N . VAL B 1 441 ? -12.93 -35.531 -22.406 1 73.12 441 VAL B N 1
ATOM 7827 C CA . VAL B 1 441 ? -13.117 -34.219 -23.047 1 73.12 441 VAL B CA 1
ATOM 7828 C C . VAL B 1 441 ? -13.664 -34.406 -24.453 1 73.12 441 VAL B C 1
ATOM 7830 O O . VAL B 1 441 ? -13.164 -35.25 -25.219 1 73.12 441 VAL B O 1
ATOM 7833 N N . VAL B 1 442 ? -14.867 -33.75 -24.734 1 69.38 442 VAL B N 1
ATOM 7834 C CA . VAL B 1 442 ? -15.445 -33.781 -26.078 1 69.38 442 VAL B CA 1
ATOM 7835 C C . VAL B 1 442 ? -15.164 -32.438 -26.781 1 69.38 442 VAL B C 1
ATOM 7837 O O . VAL B 1 442 ? -15.547 -31.375 -26.281 1 69.38 442 VAL B O 1
ATOM 7840 N N . VAL B 1 443 ? -14.414 -32.469 -27.766 1 74.75 443 VAL B N 1
ATOM 7841 C CA . VAL B 1 443 ? -14.133 -31.312 -28.594 1 74.75 443 VAL B CA 1
ATOM 7842 C C . VAL B 1 443 ? -15.078 -31.281 -29.797 1 74.75 443 VAL B C 1
ATOM 7844 O O . VAL B 1 443 ? -14.898 -32.031 -30.75 1 74.75 443 VAL B O 1
ATOM 7847 N N . ALA B 1 444 ? -16.109 -30.391 -29.688 1 64.94 444 ALA B N 1
ATOM 7848 C CA . ALA B 1 444 ? -17.172 -30.406 -30.703 1 64.94 444 ALA B CA 1
ATOM 7849 C C . ALA B 1 444 ? -17.109 -29.172 -31.594 1 64.94 444 ALA B C 1
ATOM 7851 O O . ALA B 1 444 ? -18.125 -28.719 -32.094 1 64.94 444 ALA B O 1
ATOM 7852 N N . ASN B 1 445 ? -15.953 -28.578 -31.703 1 65.81 445 ASN B N 1
ATOM 7853 C CA . ASN B 1 445 ? -15.789 -27.422 -32.594 1 65.81 445 ASN B CA 1
ATOM 7854 C C . ASN B 1 445 ? -16.141 -27.766 -34.031 1 65.81 445 ASN B C 1
ATOM 7856 O O . ASN B 1 445 ? -15.758 -28.812 -34.531 1 65.81 445 ASN B O 1
ATOM 7860 N N . GLU B 1 446 ? -16.891 -26.812 -34.656 1 62.59 446 GLU B N 1
ATOM 7861 C CA . GLU B 1 446 ? -17.297 -27.031 -36.062 1 62.59 446 GLU B CA 1
ATOM 7862 C C . GLU B 1 446 ? -16.109 -26.828 -37 1 62.59 446 GLU B C 1
ATOM 7864 O O . GLU B 1 446 ? -15.984 -27.547 -38 1 62.59 446 GLU B O 1
ATOM 7869 N N . SER B 1 447 ? -15.305 -25.969 -36.688 1 68.06 447 SER B N 1
ATOM 7870 C CA . SER B 1 447 ? -14.148 -25.672 -37.531 1 68.06 447 SER B CA 1
ATOM 7871 C C . SER B 1 447 ? -13.031 -26.672 -37.312 1 68.06 447 SER B C 1
ATOM 7873 O O . SER B 1 447 ? -12.688 -27 -36.156 1 68.06 447 SER B O 1
ATOM 7875 N N . ARG B 1 448 ? -12.633 -27.188 -38.5 1 74.69 448 ARG B N 1
ATOM 7876 C CA . ARG B 1 448 ? -11.508 -28.109 -38.469 1 74.69 448 ARG B CA 1
ATOM 7877 C C . ARG B 1 448 ? -10.32 -27.516 -37.719 1 74.69 448 ARG B C 1
ATOM 7879 O O . ARG B 1 448 ? -9.734 -28.172 -36.875 1 74.69 448 ARG B O 1
ATOM 7886 N N . ASN B 1 449 ? -10.109 -26.344 -38 1 67.62 449 ASN B N 1
ATOM 7887 C CA . ASN B 1 449 ? -8.938 -25.688 -37.438 1 67.62 449 ASN B CA 1
ATOM 7888 C C . ASN B 1 449 ? -9.07 -25.5 -35.938 1 67.62 449 ASN B C 1
ATOM 7890 O O . ASN B 1 449 ? -8.125 -25.75 -35.188 1 67.62 449 ASN B O 1
ATOM 7894 N N . ARG B 1 450 ? -10.211 -25.172 -35.562 1 69.75 450 ARG B N 1
ATOM 7895 C CA . ARG B 1 450 ? -10.438 -24.938 -34.156 1 69.75 450 ARG B CA 1
ATOM 7896 C C . ARG B 1 450 ? -10.406 -26.25 -33.375 1 69.75 450 ARG B C 1
ATOM 7898 O O . ARG B 1 450 ? -9.836 -26.328 -32.281 1 69.75 450 ARG B O 1
ATOM 7905 N N . ALA B 1 451 ? -11.047 -27.219 -34 1 73.19 451 ALA B N 1
ATOM 7906 C CA . ALA B 1 451 ? -11.031 -28.547 -33.344 1 73.19 451 ALA B CA 1
ATOM 7907 C C . ALA B 1 451 ? -9.602 -29.047 -33.156 1 73.19 451 ALA B C 1
ATOM 7909 O O . ALA B 1 451 ? -9.25 -29.547 -32.094 1 73.19 451 ALA B O 1
ATOM 7910 N N . ASN B 1 452 ? -8.852 -28.875 -34.188 1 73.81 452 ASN B N 1
ATOM 7911 C CA . ASN B 1 452 ? -7.461 -29.312 -34.125 1 73.81 452 ASN B CA 1
ATOM 7912 C C . ASN B 1 452 ? -6.676 -28.562 -33.062 1 73.81 452 ASN B C 1
ATOM 7914 O O . ASN B 1 452 ? -5.934 -29.172 -32.281 1 73.81 452 ASN B O 1
ATOM 7918 N N . GLN B 1 453 ? -6.926 -27.312 -33 1 70.62 453 GLN B N 1
ATOM 7919 C CA . GLN B 1 453 ? -6.199 -26.484 -32.062 1 70.62 453 GLN B CA 1
ATOM 7920 C C . GLN B 1 453 ? -6.531 -26.875 -30.609 1 70.62 453 GLN B C 1
ATOM 7922 O O . GLN B 1 453 ? -5.629 -27.047 -29.781 1 70.62 453 GLN B O 1
ATOM 7927 N N . VAL B 1 454 ? -7.754 -27.031 -30.422 1 73.44 454 VAL B N 1
ATOM 7928 C CA . VAL B 1 454 ? -8.227 -27.328 -29.062 1 73.44 454 VAL B CA 1
ATOM 7929 C C . VAL B 1 454 ? -7.77 -28.734 -28.656 1 73.44 454 VAL B C 1
ATOM 7931 O O . VAL B 1 454 ? -7.238 -28.922 -27.562 1 73.44 454 VAL B O 1
ATOM 7934 N N . ALA B 1 455 ? -7.957 -29.641 -29.609 1 76.38 455 ALA B N 1
ATOM 7935 C CA . ALA B 1 455 ? -7.605 -31.031 -29.312 1 76.38 455 ALA B CA 1
ATOM 7936 C C . ALA B 1 455 ? -6.105 -31.172 -29.094 1 76.38 455 ALA B C 1
ATOM 7938 O O . ALA B 1 455 ? -5.68 -31.875 -28.172 1 76.38 455 ALA B O 1
ATOM 7939 N N . THR B 1 456 ? -5.434 -30.484 -29.891 1 72.81 456 THR B N 1
ATOM 7940 C CA . THR B 1 456 ? -3.982 -30.562 -29.75 1 72.81 456 THR B CA 1
ATOM 7941 C C . THR B 1 456 ? -3.529 -29.953 -28.422 1 72.81 456 THR B C 1
ATOM 7943 O O . THR B 1 456 ? -2.676 -30.516 -27.75 1 72.81 456 THR B O 1
ATOM 7946 N N . ALA B 1 457 ? -4.125 -28.906 -28.141 1 69.44 457 ALA B N 1
ATOM 7947 C CA . ALA B 1 457 ? -3.766 -28.234 -26.891 1 69.44 457 ALA B CA 1
ATOM 7948 C C . ALA B 1 457 ? -4.105 -29.109 -25.688 1 69.44 457 ALA B C 1
ATOM 7950 O O . ALA B 1 457 ? -3.309 -29.219 -24.75 1 69.44 457 ALA B O 1
ATOM 7951 N N . ILE B 1 458 ? -5.223 -29.734 -25.766 1 73.31 458 ILE B N 1
ATOM 7952 C CA . ILE B 1 458 ? -5.66 -30.594 -24.672 1 73.31 458 ILE B CA 1
ATOM 7953 C C . ILE B 1 458 ? -4.746 -31.812 -24.578 1 73.31 458 ILE B C 1
ATOM 7955 O O . ILE B 1 458 ? -4.312 -32.188 -23.484 1 73.31 458 ILE B O 1
ATOM 7959 N N . ARG B 1 459 ? -4.473 -32.344 -25.719 1 73.75 459 ARG B N 1
ATOM 7960 C CA . ARG B 1 459 ? -3.646 -33.562 -25.75 1 73.75 459 ARG B CA 1
ATOM 7961 C C . ARG B 1 459 ? -2.234 -33.25 -25.25 1 73.75 459 ARG B C 1
ATOM 7963 O O . ARG B 1 459 ? -1.648 -34.062 -24.516 1 73.75 459 ARG B O 1
ATOM 7970 N N . ALA B 1 460 ? -1.788 -32.156 -25.594 1 66.69 460 ALA B N 1
ATOM 7971 C CA . ALA B 1 460 ? -0.448 -31.766 -25.156 1 66.69 460 ALA B CA 1
ATOM 7972 C C . ALA B 1 460 ? -0.378 -31.641 -23.625 1 66.69 460 ALA B C 1
ATOM 7974 O O . ALA B 1 460 ? 0.612 -32.031 -23.016 1 66.69 460 ALA B O 1
ATOM 7975 N N . LYS B 1 461 ? -1.409 -31.203 -23.156 1 68.25 461 LYS B N 1
ATOM 7976 C CA . LYS B 1 461 ? -1.417 -30.953 -21.719 1 68.25 461 LYS B CA 1
ATOM 7977 C C . LYS B 1 461 ? -1.863 -32.188 -20.953 1 68.25 461 LYS B C 1
ATOM 7979 O O . LYS B 1 461 ? -1.375 -32.438 -19.844 1 68.25 461 LYS B O 1
ATOM 7984 N N . PHE B 1 462 ? -2.766 -32.844 -21.547 1 71.75 462 PHE B N 1
ATOM 7985 C CA . PHE B 1 462 ? -3.312 -34.031 -20.906 1 71.75 462 PHE B CA 1
ATOM 7986 C C . PHE B 1 462 ? -3.211 -35.25 -21.828 1 71.75 462 PHE B C 1
ATOM 7988 O O . PHE B 1 462 ? -4.203 -35.656 -22.438 1 71.75 462 PHE B O 1
ATOM 7995 N N . PRO B 1 463 ? -2.027 -35.812 -21.781 1 73.5 463 PRO B N 1
ATOM 7996 C CA . PRO B 1 463 ? -1.788 -36.875 -22.75 1 73.5 463 PRO B CA 1
ATOM 7997 C C . PRO B 1 463 ? -2.707 -38.094 -22.547 1 73.5 463 PRO B C 1
ATOM 7999 O O . PRO B 1 463 ? -3.041 -38.781 -23.5 1 73.5 463 PRO B O 1
ATOM 8002 N N . GLU B 1 464 ? -3.125 -38.25 -21.344 1 73.94 464 GLU B N 1
ATOM 8003 C CA . GLU B 1 464 ? -3.867 -39.469 -21.062 1 73.94 464 GLU B CA 1
ATOM 8004 C C . GLU B 1 464 ? -5.367 -39.219 -20.984 1 73.94 464 GLU B C 1
ATOM 8006 O O . GLU B 1 464 ? -6.16 -40.125 -20.781 1 73.94 464 GLU B O 1
ATOM 8011 N N . LEU B 1 465 ? -5.73 -38.062 -21.109 1 74.19 465 LEU B N 1
ATOM 8012 C CA . LEU B 1 465 ? -7.141 -37.719 -21.016 1 74.19 465 LEU B CA 1
ATOM 8013 C C . LEU B 1 465 ? -7.914 -38.188 -22.234 1 74.19 465 LEU B C 1
ATOM 8015 O O . LEU B 1 465 ? -7.559 -37.875 -23.359 1 74.19 465 LEU B O 1
ATOM 8019 N N . PRO B 1 466 ? -8.875 -39.156 -21.953 1 75.06 466 PRO B N 1
ATOM 8020 C CA . PRO B 1 466 ? -9.703 -39.562 -23.094 1 75.06 466 PRO B CA 1
ATOM 8021 C C . PRO B 1 466 ? -10.406 -38.375 -23.766 1 75.06 466 PRO B C 1
ATOM 8023 O O . PRO B 1 466 ? -10.906 -37.469 -23.078 1 75.06 466 PRO B O 1
ATOM 8026 N N . MET B 1 467 ? -10.266 -38.375 -25.031 1 76.81 467 MET B N 1
ATOM 8027 C CA . MET B 1 467 ? -10.805 -37.25 -25.797 1 76.81 467 MET B CA 1
ATOM 8028 C C . MET B 1 467 ? -11.586 -37.75 -27.016 1 76.81 467 MET B C 1
ATOM 8030 O O . MET B 1 467 ? -11.18 -38.719 -27.656 1 76.81 467 MET B O 1
ATOM 8034 N N . ILE B 1 468 ? -12.789 -37.188 -27.219 1 73.5 468 ILE B N 1
ATOM 8035 C CA . ILE B 1 468 ? -13.57 -37.406 -28.438 1 73.5 468 ILE B CA 1
ATOM 8036 C C . ILE B 1 468 ? -13.641 -36.094 -29.234 1 73.5 468 ILE B C 1
ATOM 8038 O O . ILE B 1 468 ? -13.977 -35.031 -28.688 1 73.5 468 ILE B O 1
ATOM 8042 N N . VAL B 1 469 ? -13.273 -36.156 -30.391 1 77.88 469 VAL B N 1
ATOM 8043 C CA . VAL B 1 469 ? -13.211 -34.938 -31.203 1 77.88 469 VAL B CA 1
ATOM 8044 C C . VAL B 1 469 ? -14.148 -35.094 -32.406 1 77.88 469 VAL B C 1
ATOM 8046 O O . VAL B 1 469 ? -14.195 -36.125 -33.031 1 77.88 469 VAL B O 1
ATOM 8049 N N . ARG B 1 470 ? -14.844 -34 -32.625 1 74.31 470 ARG B N 1
ATOM 8050 C CA . ARG B 1 470 ? -15.672 -33.938 -33.812 1 74.31 470 ARG B CA 1
ATOM 8051 C C . ARG B 1 470 ? -14.812 -33.75 -35.062 1 74.31 470 ARG B C 1
ATOM 8053 O O . ARG B 1 470 ? -14.086 -32.75 -35.188 1 74.31 470 ARG B O 1
ATOM 8060 N N . ALA B 1 471 ? -14.945 -34.688 -35.969 1 77.69 471 ALA B N 1
ATOM 8061 C CA . ALA B 1 471 ? -14.219 -34.625 -37.219 1 77.69 471 ALA B CA 1
ATOM 8062 C C . ALA B 1 471 ? -15.102 -34.031 -38.312 1 77.69 471 ALA B C 1
ATOM 8064 O O . ALA B 1 471 ? -16.312 -34.281 -38.344 1 77.69 471 ALA B O 1
ATOM 8065 N N . LYS B 1 472 ? -14.547 -33.188 -39.062 1 74.94 472 LYS B N 1
ATOM 8066 C CA . LYS B 1 472 ? -15.281 -32.594 -40.188 1 74.94 472 LYS B CA 1
ATOM 8067 C C . LYS B 1 472 ? -15.516 -33.594 -41.312 1 74.94 472 LYS B C 1
ATOM 8069 O O . LYS B 1 472 ? -16.578 -33.594 -41.906 1 74.94 472 LYS B O 1
ATOM 8074 N N . ASP B 1 473 ? -14.508 -34.375 -41.656 1 73.81 473 ASP B N 1
ATOM 8075 C CA . ASP B 1 473 ? -14.547 -35.375 -42.719 1 73.81 473 ASP B CA 1
ATOM 8076 C C . ASP B 1 473 ? -13.633 -36.562 -42.406 1 73.81 473 ASP B C 1
ATOM 8078 O O . ASP B 1 473 ? -13.055 -36.625 -41.312 1 73.81 473 ASP B O 1
ATOM 8082 N N . SER B 1 474 ? -13.664 -37.5 -43.312 1 76.19 474 SER B N 1
ATOM 8083 C CA . SER B 1 474 ? -12.938 -38.75 -43.062 1 76.19 474 SER B CA 1
ATOM 8084 C C . SER B 1 474 ? -11.438 -38.5 -42.969 1 76.19 474 SER B C 1
ATOM 8086 O O . SER B 1 474 ? -10.75 -39.156 -42.188 1 76.19 474 SER B O 1
ATOM 8088 N N . GLU B 1 475 ? -11.078 -37.594 -43.75 1 80.31 475 GLU B N 1
ATOM 8089 C CA . GLU B 1 475 ? -9.656 -37.281 -43.688 1 80.31 475 GLU B CA 1
ATOM 8090 C C . GLU B 1 475 ? -9.281 -36.656 -42.344 1 80.31 475 GLU B C 1
ATOM 8092 O O . GLU B 1 475 ? -8.25 -37 -41.781 1 80.31 475 GLU B O 1
ATOM 8097 N N . HIS B 1 476 ? -10.102 -35.844 -41.906 1 83.12 476 HIS B N 1
ATOM 8098 C CA . HIS B 1 476 ? -9.898 -35.188 -40.625 1 83.12 476 HIS B CA 1
ATOM 8099 C C . HIS B 1 476 ? -9.93 -36.219 -39.469 1 83.12 476 HIS B C 1
ATOM 8101 O O . HIS B 1 476 ? -9.125 -36.125 -38.562 1 83.12 476 HIS B O 1
ATOM 8107 N N . LYS B 1 477 ? -10.797 -37.094 -39.656 1 80.06 477 LYS B N 1
ATOM 8108 C CA . LYS B 1 477 ? -10.922 -38.156 -38.656 1 80.06 477 LYS B CA 1
ATOM 8109 C C . LYS B 1 477 ? -9.633 -38.969 -38.562 1 80.06 477 LYS B C 1
ATOM 8111 O O . LYS B 1 477 ? -9.125 -39.188 -37.469 1 80.06 477 LYS B O 1
ATOM 8116 N N . GLN B 1 478 ? -9.195 -39.375 -39.656 1 80.69 478 GLN B N 1
ATOM 8117 C CA . GLN B 1 478 ? -7.977 -40.156 -39.688 1 80.69 478 GLN B CA 1
ATOM 8118 C C . GLN B 1 478 ? -6.797 -39.406 -39.125 1 80.69 478 GLN B C 1
ATOM 8120 O O . GLN B 1 478 ? -5.988 -39.969 -38.375 1 80.69 478 GLN B O 1
ATOM 8125 N N . TRP B 1 479 ? -6.742 -38.156 -39.438 1 83.88 479 TRP B N 1
ATOM 8126 C CA . TRP B 1 479 ? -5.652 -37.344 -38.906 1 83.88 479 TRP B CA 1
ATOM 8127 C C . TRP B 1 479 ? -5.719 -37.25 -37.406 1 83.88 479 TRP B C 1
ATOM 8129 O O . TRP B 1 479 ? -4.703 -37.406 -36.719 1 83.88 479 TRP B O 1
ATOM 8139 N N . LEU B 1 480 ? -6.812 -37 -36.875 1 84.12 480 LEU B N 1
ATOM 8140 C CA . LEU B 1 480 ? -7.016 -36.844 -35.438 1 84.12 480 LEU B CA 1
ATOM 8141 C C . LEU B 1 480 ? -6.648 -38.125 -34.688 1 84.12 480 LEU B C 1
ATOM 8143 O O . LEU B 1 480 ? -5.98 -38.062 -33.656 1 84.12 480 LEU B O 1
ATOM 8147 N N . GLU B 1 481 ? -7.043 -39.219 -35.281 1 80.88 481 GLU B N 1
ATOM 8148 C CA . GLU B 1 481 ? -6.82 -40.5 -34.625 1 80.88 481 GLU B CA 1
ATOM 8149 C C . GLU B 1 481 ? -5.355 -40.906 -34.719 1 80.88 481 GLU B C 1
ATOM 8151 O O . GLU B 1 481 ? -4.797 -41.469 -33.75 1 80.88 481 GLU B O 1
ATOM 8156 N N . SER B 1 482 ? -4.84 -40.594 -35.812 1 81.31 482 SER B N 1
ATOM 8157 C CA . SER B 1 482 ? -3.459 -41.031 -36.031 1 81.31 482 SER B CA 1
ATOM 8158 C C . SER B 1 482 ? -2.484 -40.094 -35.312 1 81.31 482 SER B C 1
ATOM 8160 O O . SER B 1 482 ? -1.511 -40.531 -34.719 1 81.31 482 SER B O 1
ATOM 8162 N N . THR B 1 483 ? -2.789 -38.844 -35.406 1 79.12 483 THR B N 1
ATOM 8163 C CA . THR B 1 483 ? -1.843 -37.844 -34.938 1 79.12 483 THR B CA 1
ATOM 8164 C C . THR B 1 483 ? -2.016 -37.594 -33.438 1 79.12 483 THR B C 1
ATOM 8166 O O . THR B 1 483 ? -1.033 -37.438 -32.688 1 79.12 483 THR B O 1
ATOM 8169 N N . LEU B 1 484 ? -3.258 -37.625 -32.969 1 82.12 484 LEU B N 1
ATOM 8170 C CA . LEU B 1 484 ? -3.506 -37.219 -31.594 1 82.12 484 LEU B CA 1
ATOM 8171 C C . LEU B 1 484 ? -3.969 -38.406 -30.766 1 82.12 484 LEU B C 1
ATOM 8173 O O . LEU B 1 484 ? -4.082 -38.312 -29.531 1 82.12 484 LEU B O 1
ATOM 8177 N N . GLY B 1 485 ? -4.199 -39.5 -31.453 1 78.5 485 GLY B N 1
ATOM 8178 C CA . GLY B 1 485 ? -4.664 -40.688 -30.75 1 78.5 485 GLY B CA 1
ATOM 8179 C C . GLY B 1 485 ? -6.027 -40.5 -30.109 1 78.5 485 GLY B C 1
ATOM 8180 O O . GLY B 1 485 ? -6.266 -40.969 -29 1 78.5 485 GLY B O 1
ATOM 8181 N N . VAL B 1 486 ? -6.781 -39.75 -30.656 1 80 486 VAL B N 1
ATOM 8182 C CA . VAL B 1 486 ? -8.094 -39.469 -30.094 1 80 486 VAL B CA 1
ATOM 8183 C C . VAL B 1 486 ? -9.164 -40.219 -30.875 1 80 486 VAL B C 1
ATOM 8185 O O . VAL B 1 486 ? -8.922 -40.688 -31.984 1 80 486 VAL B O 1
ATOM 8188 N N . LYS B 1 487 ? -10.289 -40.406 -30.188 1 75.88 487 LYS B N 1
ATOM 8189 C CA . LYS B 1 487 ? -11.461 -40.906 -30.922 1 75.88 487 LYS B CA 1
ATOM 8190 C C . LYS B 1 487 ? -12.156 -39.781 -31.672 1 75.88 487 LYS B C 1
ATOM 8192 O O . LYS B 1 487 ? -12.492 -38.75 -31.078 1 75.88 487 LYS B O 1
ATOM 8197 N N . ALA B 1 488 ? -12.211 -39.844 -32.906 1 76.44 488 ALA B N 1
ATOM 8198 C CA . ALA B 1 488 ? -12.852 -38.844 -33.719 1 76.44 488 ALA B CA 1
ATOM 8199 C C . ALA B 1 488 ? -14.188 -39.344 -34.281 1 76.44 488 ALA B C 1
ATOM 8201 O O . ALA B 1 488 ? -14.312 -40.5 -34.688 1 76.44 488 ALA B O 1
ATOM 8202 N N . LEU B 1 489 ? -15.219 -38.406 -34.219 1 67.31 489 LEU B N 1
ATOM 8203 C CA . LEU B 1 489 ? -16.547 -38.781 -34.656 1 67.31 489 LEU B CA 1
ATOM 8204 C C . LEU B 1 489 ? -17.016 -37.875 -35.781 1 67.31 489 LEU B C 1
ATOM 8206 O O . LEU B 1 489 ? -16.766 -36.656 -35.75 1 67.31 489 LEU B O 1
ATOM 8210 N N . MET B 1 490 ? -17.688 -38.281 -36.844 1 63.59 490 MET B N 1
ATOM 8211 C CA . MET B 1 490 ? -18.219 -37.531 -38 1 63.59 490 MET B CA 1
ATOM 8212 C C . MET B 1 490 ? -19.578 -36.938 -37.656 1 63.59 490 MET B C 1
ATOM 8214 O O . MET B 1 490 ? -20.281 -37.438 -36.781 1 63.59 490 MET B O 1
ATOM 8218 N N . PRO B 1 491 ? -19.984 -35.594 -38.219 1 53.53 491 PRO B N 1
ATOM 8219 C CA . PRO B 1 491 ? -21.188 -34.812 -37.938 1 53.53 491 PRO B CA 1
ATOM 8220 C C . PRO B 1 491 ? -22.469 -35.625 -38 1 53.53 491 PRO B C 1
ATOM 8222 O O . PRO B 1 491 ? -23.484 -35.219 -37.438 1 53.53 491 PRO B O 1
ATOM 8225 N N . ALA B 1 492 ? -22.734 -36.562 -38.688 1 48.84 492 ALA B N 1
ATOM 8226 C CA . ALA B 1 492 ? -24.141 -36.938 -38.844 1 48.84 492 ALA B CA 1
ATOM 8227 C C . ALA B 1 492 ? -24.875 -36.906 -37.5 1 48.84 492 ALA B C 1
ATOM 8229 O O . ALA B 1 492 ? -25.922 -36.25 -37.375 1 48.84 492 ALA B O 1
ATOM 8230 N N . MET B 1 493 ? -24.922 -37.969 -36.719 1 42.97 493 MET B N 1
ATOM 8231 C CA . MET B 1 493 ? -25.609 -38.062 -35.438 1 42.97 493 MET B CA 1
ATOM 8232 C C . MET B 1 493 ? -24.656 -37.781 -34.281 1 42.97 493 MET B C 1
ATOM 8234 O O . MET B 1 493 ? -24.594 -38.531 -33.312 1 42.97 493 MET B O 1
ATOM 8238 N N . ILE B 1 494 ? -23.984 -36.75 -34.344 1 47.22 494 ILE B N 1
ATOM 8239 C CA . ILE B 1 494 ? -22.781 -36.406 -33.594 1 47.22 494 ILE B CA 1
ATOM 8240 C C . ILE B 1 494 ? -23.094 -36.281 -32.094 1 47.22 494 ILE B C 1
ATOM 8242 O O . ILE B 1 494 ? -22.344 -36.781 -31.266 1 47.22 494 ILE B O 1
ATOM 8246 N N . ALA B 1 495 ? -24.141 -35.594 -31.859 1 51.19 495 ALA B N 1
ATOM 8247 C CA . ALA B 1 495 ? -24.469 -35.406 -30.438 1 51.19 495 ALA B CA 1
ATOM 8248 C C . ALA B 1 495 ? -24.656 -36.75 -29.734 1 51.19 495 ALA B C 1
ATOM 8250 O O . ALA B 1 495 ? -24.156 -36.938 -28.609 1 51.19 495 ALA B O 1
ATOM 8251 N N . VAL B 1 496 ? -25.438 -37.594 -30.422 1 48.72 496 VAL B N 1
ATOM 8252 C CA . VAL B 1 496 ? -25.734 -38.875 -29.797 1 48.72 496 VAL B CA 1
ATOM 8253 C C . VAL B 1 496 ? -24.469 -39.719 -29.688 1 48.72 496 VAL B C 1
ATOM 8255 O O . VAL B 1 496 ? -24.219 -40.344 -28.656 1 48.72 496 VAL B O 1
ATOM 8258 N N . ARG B 1 497 ? -23.719 -39.656 -30.719 1 51.44 497 ARG B N 1
ATOM 8259 C CA . ARG B 1 497 ? -22.5 -40.469 -30.734 1 51.44 497 ARG B CA 1
ATOM 8260 C C . ARG B 1 497 ? -21.5 -39.938 -29.703 1 51.44 497 ARG B C 1
ATOM 8262 O O . ARG B 1 497 ? -20.859 -40.719 -29 1 51.44 497 ARG B O 1
ATOM 8269 N N . PHE B 1 498 ? -21.438 -38.688 -29.609 1 55.25 498 PHE B N 1
ATOM 8270 C CA . PHE B 1 498 ? -20.562 -38.094 -28.609 1 55.25 498 PHE B CA 1
ATOM 8271 C C . PHE B 1 498 ? -20.969 -38.531 -27.203 1 55.25 498 PHE B C 1
ATOM 8273 O O . PHE B 1 498 ? -20.125 -38.906 -26.406 1 55.25 498 PHE B O 1
ATOM 8280 N N . GLY B 1 499 ? -22.234 -38.5 -27.016 1 56.19 499 GLY B N 1
ATOM 8281 C CA . GLY B 1 499 ? -22.734 -38.906 -25.719 1 56.19 499 GLY B CA 1
ATOM 8282 C C . GLY B 1 499 ? -22.422 -40.344 -25.391 1 56.19 499 GLY B C 1
ATOM 8283 O O . GLY B 1 499 ? -22 -40.656 -24.281 1 56.19 499 GLY B O 1
ATOM 8284 N N . THR B 1 500 ? -22.625 -41.125 -26.469 1 55.53 500 THR B N 1
ATOM 8285 C CA . THR B 1 500 ? -22.406 -42.562 -26.25 1 55.53 500 THR B CA 1
ATOM 8286 C C . THR B 1 500 ? -20.922 -42.844 -25.984 1 55.53 500 THR B C 1
ATOM 8288 O O . THR B 1 500 ? -20.594 -43.594 -25.078 1 55.53 500 THR B O 1
ATOM 8291 N N . GLU B 1 501 ? -20.156 -42.188 -26.734 1 56.44 501 GLU B N 1
ATOM 8292 C CA . GLU B 1 501 ? -18.719 -42.406 -26.578 1 56.44 501 GLU B CA 1
ATOM 8293 C C . GLU B 1 501 ? -18.219 -41.844 -25.25 1 56.44 501 GLU B C 1
ATOM 8295 O O . GLU B 1 501 ? -17.359 -42.469 -24.594 1 56.44 501 GLU B O 1
ATOM 8300 N N . VAL B 1 502 ? -18.766 -40.812 -24.844 1 59.34 502 VAL B N 1
ATOM 8301 C CA . VAL B 1 502 ? -18.422 -40.219 -23.547 1 59.34 502 VAL B CA 1
ATOM 8302 C C . VAL B 1 502 ? -18.828 -41.156 -22.422 1 59.34 502 VAL B C 1
ATOM 8304 O O . VAL B 1 502 ? -18.062 -41.406 -21.484 1 59.34 502 VAL B O 1
ATOM 8307 N N . MET B 1 503 ? -20 -41.75 -22.578 1 58.94 503 MET B N 1
ATOM 8308 C CA . MET B 1 503 ? -20.5 -42.656 -21.562 1 58.94 503 MET B CA 1
ATOM 8309 C C . MET B 1 503 ? -19.625 -43.906 -21.469 1 58.94 503 MET B C 1
ATOM 8311 O O . MET B 1 503 ? -19.344 -44.406 -20.375 1 58.94 503 MET B O 1
ATOM 8315 N N . GLN B 1 504 ? -19.266 -44.312 -22.672 1 58.34 504 GLN B N 1
ATOM 8316 C CA . GLN B 1 504 ? -18.391 -45.5 -22.688 1 58.34 504 GLN B CA 1
ATOM 8317 C C . GLN B 1 504 ? -17.047 -45.188 -22.031 1 58.34 504 GLN B C 1
ATOM 8319 O O . GLN B 1 504 ? -16.516 -46 -21.25 1 58.34 504 GLN B O 1
ATOM 8324 N N . LEU B 1 505 ? -16.641 -44 -22.344 1 60.59 505 LEU B N 1
ATOM 8325 C CA . LEU B 1 505 ? -15.359 -43.594 -21.781 1 60.59 505 LEU B CA 1
ATOM 8326 C C . LEU B 1 505 ? -15.477 -43.406 -20.266 1 60.59 505 LEU B C 1
ATOM 8328 O O . LEU B 1 505 ? -14.5 -43.594 -19.531 1 60.59 505 LEU B O 1
ATOM 8332 N N . LEU B 1 506 ? -16.641 -43.094 -19.812 1 59.19 506 LEU B N 1
ATOM 8333 C CA . LEU B 1 506 ? -16.891 -42.875 -18.391 1 59.19 506 LEU B CA 1
ATOM 8334 C C . LEU B 1 506 ? -17.188 -44.188 -17.688 1 59.19 506 LEU B C 1
ATOM 8336 O O . LEU B 1 506 ? -17.406 -44.219 -16.469 1 59.19 506 LEU B O 1
ATOM 8340 N N . GLY B 1 507 ? -17.219 -45.281 -18.453 1 59.84 507 GLY B N 1
ATOM 8341 C CA . GLY B 1 507 ? -17.297 -46.625 -17.875 1 59.84 507 GLY B CA 1
ATOM 8342 C C . GLY B 1 507 ? -18.688 -47.219 -17.891 1 59.84 507 GLY B C 1
ATOM 8343 O O . GLY B 1 507 ? -18.953 -48.219 -17.234 1 59.84 507 GLY B O 1
ATOM 8344 N N . TYR B 1 508 ? -19.531 -46.594 -18.484 1 62.22 508 TYR B N 1
ATOM 8345 C CA . TYR B 1 508 ? -20.859 -47.188 -18.562 1 62.22 508 TYR B CA 1
ATOM 8346 C C . TYR B 1 508 ? -20.875 -48.406 -19.469 1 62.22 508 TYR B C 1
ATOM 8348 O O . TYR B 1 508 ? -20.219 -48.406 -20.516 1 62.22 508 TYR B O 1
ATOM 8356 N N . PRO B 1 509 ? -21.406 -49.438 -18.984 1 68.06 509 PRO B N 1
ATOM 8357 C CA . PRO B 1 509 ? -21.438 -50.656 -19.797 1 68.06 509 PRO B CA 1
ATOM 8358 C C . PRO B 1 509 ? -22.016 -50.406 -21.203 1 68.06 509 PRO B C 1
ATOM 8360 O O . PRO B 1 509 ? -22.969 -49.625 -21.344 1 68.06 509 PRO B O 1
ATOM 8363 N N . GLU B 1 510 ? -21.422 -50.938 -22.234 1 66.88 510 GLU B N 1
ATOM 8364 C CA . GLU B 1 510 ? -21.75 -50.75 -23.641 1 66.88 510 GLU B CA 1
ATOM 8365 C C . GLU B 1 510 ? -23.219 -51.031 -23.906 1 66.88 510 GLU B C 1
ATOM 8367 O O . GLU B 1 510 ? -23.875 -50.344 -24.672 1 66.88 510 GLU B O 1
ATOM 8372 N N . ASP B 1 511 ? -23.625 -52 -23.312 1 68.25 511 ASP B N 1
ATOM 8373 C CA . ASP B 1 511 ? -25.016 -52.406 -23.516 1 68.25 511 ASP B CA 1
ATOM 8374 C C . ASP B 1 511 ? -25.984 -51.375 -22.984 1 68.25 511 ASP B C 1
ATOM 8376 O O . ASP B 1 511 ? -27.016 -51.094 -23.625 1 68.25 511 ASP B O 1
ATOM 8380 N N . GLU B 1 512 ? -25.656 -50.688 -22.031 1 63.94 512 GLU B N 1
ATOM 8381 C CA . GLU B 1 512 ? -26.516 -49.656 -21.453 1 63.94 512 GLU B CA 1
ATOM 8382 C C . GLU B 1 512 ? -26.469 -48.375 -22.281 1 63.94 512 GLU B C 1
ATOM 8384 O O . GLU B 1 512 ? -27.484 -47.719 -22.484 1 63.94 512 GLU B O 1
ATOM 8389 N N . VAL B 1 513 ? -25.359 -48.125 -22.703 1 65.19 513 VAL B N 1
ATOM 8390 C CA . VAL B 1 513 ? -25.172 -46.906 -23.516 1 65.19 513 VAL B CA 1
ATOM 8391 C C . VAL B 1 513 ? -25.875 -47.094 -24.859 1 65.19 513 VAL B C 1
ATOM 8393 O O . VAL B 1 513 ? -26.547 -46.156 -25.328 1 65.19 513 VAL B O 1
ATOM 8396 N N . LYS B 1 514 ? -25.766 -48.219 -25.344 1 63.28 514 LYS B N 1
ATOM 8397 C CA . LYS B 1 514 ? -26.484 -48.531 -26.578 1 63.28 514 LYS B CA 1
ATOM 8398 C C . LYS B 1 514 ? -27.984 -48.469 -26.375 1 63.28 514 LYS B C 1
ATOM 8400 O O . LYS B 1 514 ? -28.703 -47.938 -27.25 1 63.28 514 LYS B O 1
ATOM 8405 N N . ALA B 1 515 ? -28.359 -48.938 -25.391 1 63.19 515 ALA B N 1
ATOM 8406 C CA . ALA B 1 515 ? -29.781 -48.906 -25.094 1 63.19 515 ALA B CA 1
ATOM 8407 C C . ALA B 1 515 ? -30.266 -47.469 -24.906 1 63.19 515 ALA B C 1
ATOM 8409 O O . ALA B 1 515 ? -31.312 -47.094 -25.438 1 63.19 515 ALA B O 1
ATOM 8410 N N . LEU B 1 516 ? -29.5 -46.656 -24.25 1 60 516 LEU B N 1
ATOM 8411 C CA . LEU B 1 516 ? -29.859 -45.281 -24.016 1 60 516 LEU B CA 1
ATOM 8412 C C . LEU B 1 516 ? -29.797 -44.469 -25.312 1 60 516 LEU B C 1
ATOM 8414 O O . LEU B 1 516 ? -30.672 -43.656 -25.578 1 60 516 LEU B O 1
ATOM 8418 N N . LEU B 1 517 ? -28.812 -44.719 -26.016 1 58.59 517 LEU B N 1
ATOM 84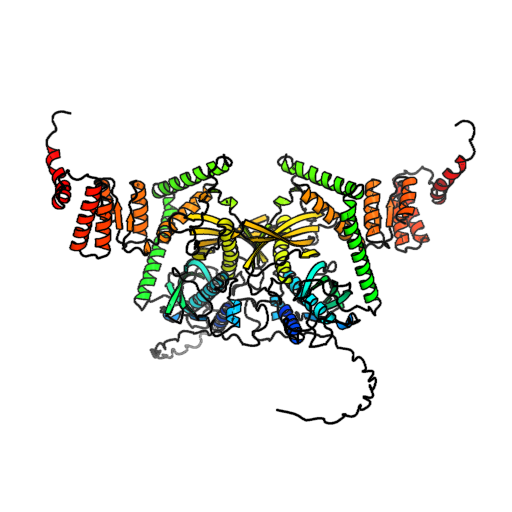19 C CA . LEU B 1 517 ? -28.688 -44.125 -27.344 1 58.59 517 LEU B CA 1
ATOM 8420 C C . LEU B 1 517 ? -29.875 -44.5 -28.234 1 58.59 517 LEU B C 1
ATOM 8422 O O . LEU B 1 517 ? -30.422 -43.625 -28.922 1 58.59 517 LEU B O 1
ATOM 8426 N N . GLN B 1 518 ? -30.125 -45.719 -28.219 1 56.78 518 GLN B N 1
ATOM 8427 C CA . GLN B 1 518 ? -31.297 -46.156 -28.984 1 56.78 518 GLN B CA 1
ATOM 8428 C C . GLN B 1 518 ? -32.562 -45.469 -28.5 1 56.78 518 GLN B C 1
ATOM 8430 O O . GLN B 1 518 ? -33.406 -45.062 -29.297 1 56.78 518 GLN B O 1
ATOM 8435 N N . GLU B 1 519 ? -32.625 -45.25 -27.344 1 57.03 519 GLU B N 1
ATOM 8436 C CA . GLU B 1 519 ? -33.781 -44.562 -26.797 1 57.03 519 GLU B CA 1
ATOM 8437 C C . GLU B 1 519 ? -33.781 -43.094 -27.172 1 57.03 519 GLU B C 1
ATOM 8439 O O . GLU B 1 519 ? -34.844 -42.531 -27.547 1 57.03 519 GLU B O 1
ATOM 8444 N N . LEU B 1 520 ? -32.656 -42.5 -27.078 1 54 520 LEU B N 1
ATOM 8445 C CA . LEU B 1 520 ? -32.562 -41.062 -27.406 1 54 520 LEU B CA 1
ATOM 8446 C C . LEU B 1 520 ? -32.75 -40.844 -28.906 1 54 520 LEU B C 1
ATOM 8448 O O . LEU B 1 520 ? -33.406 -39.875 -29.312 1 54 520 LEU B O 1
ATOM 8452 N N . LEU B 1 521 ? -32.062 -41.656 -29.578 1 52.31 521 LEU B N 1
ATOM 8453 C CA . LEU B 1 521 ? -32.25 -41.594 -31.016 1 52.31 521 LEU B CA 1
ATOM 8454 C C . LEU B 1 521 ? -33.719 -41.875 -31.391 1 52.31 521 LEU B C 1
ATOM 8456 O O . LEU B 1 521 ? -34.281 -41.188 -32.25 1 52.31 521 LEU B O 1
ATOM 8460 N N . ASN B 1 522 ? -34.219 -42.781 -30.734 1 49.88 522 ASN B N 1
ATOM 8461 C CA . ASN B 1 522 ? -35.625 -43.062 -30.953 1 49.88 522 ASN B CA 1
ATOM 8462 C C . ASN B 1 522 ? -36.5 -41.844 -30.562 1 49.88 522 ASN B C 1
ATOM 8464 O O . ASN B 1 522 ? -37.438 -41.5 -31.281 1 49.88 522 ASN B O 1
ATOM 8468 N N . SER B 1 523 ? -36.156 -41.25 -29.562 1 50.41 523 SER B N 1
ATOM 8469 C CA . SER B 1 523 ? -36.906 -40.062 -29.094 1 50.41 523 SER B CA 1
ATOM 8470 C C . SER B 1 523 ? -36.656 -38.875 -29.984 1 50.41 523 SER B C 1
ATOM 8472 O O . SER B 1 523 ? -37.594 -38.125 -30.328 1 50.41 523 SER B O 1
ATOM 8474 N N . ALA B 1 524 ? -35.438 -38.594 -30.203 1 45.44 524 ALA B N 1
ATOM 8475 C CA . ALA B 1 524 ? -35.094 -37.438 -31.062 1 45.44 524 ALA B CA 1
ATOM 8476 C C . ALA B 1 524 ? -35.625 -37.656 -32.469 1 45.44 524 ALA B C 1
ATOM 8478 O O . ALA B 1 524 ? -36.188 -36.719 -33.094 1 45.44 524 ALA B O 1
ATOM 8479 N N . LEU B 1 525 ? -35.344 -38.781 -32.938 1 43.47 525 LEU B N 1
ATOM 8480 C CA . LEU B 1 525 ? -35.875 -39.125 -34.25 1 43.47 525 LEU B CA 1
ATOM 8481 C C . LEU B 1 525 ? -37.406 -39.094 -34.25 1 43.47 525 LEU B C 1
ATOM 8483 O O . LEU B 1 525 ? -38.031 -38.625 -35.219 1 43.47 525 LEU B O 1
ATOM 8487 N N . ALA B 1 526 ? -37.969 -39.594 -33.219 1 46.16 526 ALA B N 1
ATOM 8488 C CA . ALA B 1 526 ? -39.406 -39.438 -33.094 1 46.16 526 ALA B CA 1
ATOM 8489 C C . ALA B 1 526 ? -39.812 -37.969 -33.094 1 46.16 526 ALA B C 1
ATOM 8491 O O . ALA B 1 526 ? -40.844 -37.594 -33.688 1 46.16 526 ALA B O 1
ATOM 8492 N N . GLU B 1 527 ? -39.125 -37.188 -32.438 1 42.53 527 GLU B N 1
ATOM 8493 C CA . GLU B 1 527 ? -39.438 -35.781 -32.438 1 42.53 527 GLU B CA 1
ATOM 8494 C C . GLU B 1 527 ? -39.188 -35.156 -33.812 1 42.53 527 GLU B C 1
ATOM 8496 O O . GLU B 1 527 ? -39.938 -34.312 -34.281 1 42.53 527 GLU B O 1
ATOM 8501 N N . ILE B 1 528 ? -37.969 -35.438 -34.312 1 38.28 528 ILE B N 1
ATOM 8502 C CA . ILE B 1 528 ? -37.656 -34.875 -35.625 1 38.28 528 ILE B CA 1
ATOM 8503 C C . ILE B 1 528 ? -38.5 -35.562 -36.688 1 38.28 528 ILE B C 1
ATOM 8505 O O . ILE B 1 528 ? -39.031 -34.906 -37.594 1 38.28 528 ILE B O 1
ATOM 8509 N N . CYS B 1 529 ? -38.25 -36.906 -36.781 1 36.44 529 CYS B N 1
ATOM 8510 C CA . CYS B 1 529 ? -38.844 -37.562 -37.938 1 36.44 529 CYS B CA 1
ATOM 8511 C C . CYS B 1 529 ? -40.344 -37.781 -37.75 1 36.44 529 CYS B C 1
ATOM 8513 O O . CYS B 1 529 ? -41.031 -38.156 -38.656 1 36.44 529 CYS B O 1
ATOM 8515 N N . GLY B 1 530 ? -41.219 -37.031 -37.375 1 33.88 530 GLY B N 1
ATOM 8516 C CA . GLY B 1 530 ? -42.625 -37.375 -37.25 1 33.88 530 GLY B CA 1
ATOM 8517 C C . GLY B 1 530 ? -42.875 -38.875 -37.188 1 33.88 530 GLY B C 1
ATOM 8518 O O . GLY B 1 530 ? -41.938 -39.688 -37.344 1 33.88 530 GLY B O 1
ATOM 8519 N N . GLU B 1 531 ? -44.125 -39.562 -36.906 1 34.72 531 GLU B N 1
ATOM 8520 C CA . GLU B 1 531 ? -44.594 -40.938 -36.75 1 34.72 531 GLU B CA 1
ATOM 8521 C C . GLU B 1 531 ? -44.062 -41.812 -37.875 1 34.72 531 GLU B C 1
ATOM 8523 O O . GLU B 1 531 ? -43.969 -43.031 -37.719 1 34.72 531 GLU B O 1
ATOM 8528 N N . LYS B 1 532 ? -44.188 -41.5 -39.281 1 34.72 532 LYS B N 1
ATOM 8529 C CA . LYS B 1 532 ? -44.188 -42.469 -40.375 1 34.72 532 LYS B CA 1
ATOM 8530 C C . LYS B 1 532 ? -42.75 -42.969 -40.625 1 34.72 532 LYS B C 1
ATOM 8532 O O . LYS B 1 532 ? -42.531 -43.781 -41.562 1 34.72 532 LYS B O 1
ATOM 8537 N N . GLY B 1 533 ? -41.719 -42.219 -40.594 1 32.25 533 GLY B N 1
ATOM 8538 C CA . GLY B 1 533 ? -40.5 -42.562 -41.312 1 32.25 533 GLY B CA 1
ATOM 8539 C C . GLY B 1 533 ? -39.75 -43.719 -40.688 1 32.25 533 GLY B C 1
ATOM 8540 O O . GLY B 1 533 ? -39.75 -43.906 -39.469 1 32.25 533 GLY B O 1
ATOM 8541 N N . THR B 1 534 ? -39.562 -44.906 -41.469 1 32.53 534 THR B N 1
ATOM 8542 C CA . THR B 1 534 ? -38.875 -46.156 -41.25 1 32.53 534 THR B CA 1
ATOM 8543 C C . THR B 1 534 ? -37.5 -45.906 -40.625 1 32.53 534 THR B C 1
ATOM 8545 O O . THR B 1 534 ? -36.719 -45.094 -41.125 1 32.53 534 THR B O 1
ATOM 8548 N N . TYR B 1 535 ? -37.406 -46.188 -39.438 1 35.41 535 TYR B N 1
ATOM 8549 C CA . TYR B 1 535 ? -36.312 -45.938 -38.5 1 35.41 535 TYR B CA 1
ATOM 8550 C C . TYR B 1 535 ? -35.094 -46.781 -38.875 1 35.41 535 TYR B C 1
ATOM 8552 O O . TYR B 1 535 ? -35.219 -47.969 -39.156 1 35.41 535 TYR B O 1
ATOM 8560 N N . LEU B 1 536 ? -34.094 -46.25 -39.562 1 33.88 536 LEU B N 1
ATOM 8561 C CA . LEU B 1 536 ? -32.875 -47.031 -39.75 1 33.88 536 LEU B CA 1
ATOM 8562 C C . LEU B 1 536 ? -32.406 -47.625 -38.406 1 33.88 536 LEU B C 1
ATOM 8564 O O . LEU B 1 536 ? -32.5 -46.969 -37.375 1 33.88 536 LEU B O 1
ATOM 8568 N N . THR B 1 537 ? -32.531 -48.906 -38.219 1 37.12 537 THR B N 1
ATOM 8569 C CA . THR B 1 537 ? -32.094 -49.688 -37.062 1 37.12 537 THR B CA 1
ATOM 8570 C C . THR B 1 537 ? -30.625 -49.375 -36.781 1 37.12 537 THR B C 1
ATOM 8572 O O . THR B 1 537 ? -29.891 -48.844 -37.625 1 37.12 537 THR B O 1
ATOM 8575 N N . ALA B 1 538 ? -30.281 -49.438 -35.531 1 34.78 538 ALA B N 1
ATOM 8576 C CA . ALA B 1 538 ? -28.922 -49.281 -35.031 1 34.78 538 ALA B CA 1
ATOM 8577 C C . ALA B 1 538 ? -27.922 -49.969 -35.938 1 34.78 538 ALA B C 1
ATOM 8579 O O . ALA B 1 538 ? -26.828 -49.438 -36.188 1 34.78 538 ALA B O 1
ATOM 8580 N N . ASP B 1 539 ? -28.172 -51.156 -36.5 1 37.78 539 ASP B N 1
ATOM 8581 C CA . ASP B 1 539 ? -27.312 -51.906 -37.406 1 37.78 539 ASP B CA 1
ATOM 8582 C C . ASP B 1 539 ? -27.172 -51.188 -38.75 1 37.78 539 ASP B C 1
ATOM 8584 O O . ASP B 1 539 ? -26.094 -51.219 -39.344 1 37.78 539 ASP B O 1
ATOM 8588 N N . GLU B 1 540 ? -28.156 -50.562 -39.125 1 39.84 540 GLU B N 1
ATOM 8589 C CA . GLU B 1 540 ? -28.141 -49.938 -40.438 1 39.84 540 GLU B CA 1
ATOM 8590 C C . GLU B 1 540 ? -27.344 -48.625 -40.406 1 39.84 540 GLU B C 1
ATOM 8592 O O . GLU B 1 540 ? -26.734 -48.219 -41.406 1 39.84 540 GLU B O 1
ATOM 8597 N N . ILE B 1 541 ? -27.375 -47.969 -39.25 1 36.78 541 ILE B N 1
ATOM 8598 C CA . ILE B 1 541 ? -26.547 -46.781 -39.094 1 36.78 541 ILE B CA 1
ATOM 8599 C C . ILE B 1 541 ? -25.062 -47.188 -39.062 1 36.78 541 ILE B C 1
ATOM 8601 O O . ILE B 1 541 ? -24.219 -46.5 -39.656 1 36.78 541 ILE B O 1
ATOM 8605 N N . VAL B 1 542 ? -24.656 -48.25 -38.469 1 36.41 542 VAL B N 1
ATOM 8606 C CA . VAL B 1 542 ? -23.281 -48.75 -38.469 1 36.41 542 VAL B CA 1
ATOM 8607 C C . VAL B 1 542 ? -22.906 -49.25 -39.844 1 36.41 542 VAL B C 1
ATOM 8609 O O . VAL B 1 542 ? -21.797 -49.031 -40.344 1 36.41 542 VAL B O 1
ATOM 8612 N N . ASP B 1 543 ? -23.672 -50.031 -40.562 1 35.03 543 ASP B N 1
ATOM 8613 C CA . ASP B 1 543 ? -23.391 -50.625 -41.875 1 35.03 543 ASP B CA 1
ATOM 8614 C C . ASP B 1 543 ? -23.391 -49.531 -42.969 1 35.03 543 ASP B C 1
ATOM 8616 O O . ASP B 1 543 ? -22.797 -49.719 -44.031 1 35.03 543 ASP B O 1
ATOM 8620 N N . ALA B 1 544 ? -24.156 -48.469 -42.781 1 34.31 544 ALA B N 1
ATOM 8621 C CA . ALA B 1 544 ? -24.141 -47.469 -43.875 1 34.31 544 ALA B CA 1
ATOM 8622 C C . ALA B 1 544 ? -22.781 -46.781 -43.969 1 34.31 544 ALA B C 1
ATOM 8624 O O . ALA B 1 544 ? -22.422 -46.25 -45 1 34.31 544 ALA B O 1
ATOM 8625 N N . GLY B 1 545 ? -22.016 -46.719 -42.875 1 31.28 545 GLY B N 1
ATOM 8626 C CA . GLY B 1 545 ? -20.656 -46.188 -43.031 1 31.28 545 GLY B CA 1
ATOM 8627 C C . GLY B 1 545 ? -19.75 -47.156 -43.75 1 31.28 545 GLY B C 1
ATOM 8628 O O . GLY B 1 545 ? -18.672 -46.75 -44.219 1 31.28 545 GLY B O 1
ATOM 8629 N N . SER B 1 546 ? -19.953 -48.469 -43.656 1 31.45 546 SER B N 1
ATOM 8630 C CA . SER B 1 546 ? -19.031 -49.406 -44.281 1 31.45 546 SER B CA 1
ATOM 8631 C C . SER B 1 546 ? -19.266 -49.438 -45.812 1 31.45 546 SER B C 1
ATOM 8633 O O . SER B 1 546 ? -18.375 -49.844 -46.562 1 31.45 546 SER B O 1
ATOM 8635 N N . GLU B 1 547 ? -20.5 -49.312 -46.344 1 31.45 547 GLU B N 1
ATOM 8636 C CA . GLU B 1 547 ? -20.734 -49.625 -47.75 1 31.45 547 GLU B CA 1
ATOM 8637 C C . GLU B 1 547 ? -20.219 -48.5 -48.656 1 31.45 547 GLU B C 1
ATOM 8639 O O . GLU B 1 547 ? -20.125 -48.688 -49.844 1 31.45 547 GLU B O 1
ATOM 8644 N N . THR B 1 548 ? -20.109 -47.312 -48.156 1 30.36 548 THR B N 1
ATOM 8645 C CA . THR B 1 548 ? -19.766 -46.344 -49.219 1 30.36 548 THR B CA 1
ATOM 8646 C C . THR B 1 548 ? -18.328 -46.531 -49.656 1 30.36 548 THR B C 1
ATOM 8648 O O . THR B 1 548 ? -17.844 -45.781 -50.5 1 30.36 548 THR B O 1
ATOM 8651 N N . GLN B 1 549 ? -17.562 -47.5 -49.031 1 27.33 549 GLN B N 1
ATOM 8652 C CA . GLN B 1 549 ? -16.219 -47.656 -49.594 1 27.33 549 GLN B CA 1
ATOM 8653 C C . GLN B 1 549 ? -16.266 -48.312 -50.969 1 27.33 549 GLN B C 1
ATOM 8655 O O . GLN B 1 549 ? -15.32 -48.188 -51.75 1 27.33 549 GLN B O 1
ATOM 8660 N N . GLY B 1 550 ? -17.219 -49.25 -51.219 1 27.03 550 GLY B N 1
ATOM 8661 C CA . GLY B 1 550 ? -16.984 -50.125 -52.344 1 27.03 550 GLY B CA 1
ATOM 8662 C C . GLY B 1 550 ? -17.203 -49.469 -53.688 1 27.03 550 GLY B C 1
ATOM 8663 O O . GLY B 1 550 ? -16.641 -49.906 -54.688 1 27.03 550 GLY B O 1
ATOM 8664 N N . LYS B 1 551 ? -18.297 -48.75 -53.938 1 31.05 551 LYS B N 1
ATOM 8665 C CA . LYS B 1 551 ? -18.75 -48.625 -55.312 1 31.05 551 LYS B CA 1
ATOM 8666 C C . LYS B 1 551 ? -17.938 -47.562 -56.062 1 31.05 551 LYS B C 1
ATOM 8668 O O . LYS B 1 551 ? -18.219 -47.25 -57.219 1 31.05 551 LYS B O 1
ATOM 8673 N N . GLN B 1 552 ? -17.234 -46.719 -55.344 1 24.53 552 GLN B N 1
ATOM 8674 C CA . GLN B 1 552 ? -16.812 -45.594 -56.188 1 24.53 552 GLN B CA 1
ATOM 8675 C C . GLN B 1 552 ? -15.75 -46.031 -57.188 1 24.53 552 GLN B C 1
ATOM 8677 O O . GLN B 1 552 ? -15.117 -45.188 -57.844 1 24.53 552 GLN B O 1
ATOM 8682 N N . ASN B 1 553 ? -15.375 -47.281 -57.281 1 24.73 553 ASN B N 1
ATOM 8683 C CA . ASN B 1 553 ? -14.281 -47.438 -58.25 1 24.73 553 ASN B CA 1
ATOM 8684 C C . ASN B 1 553 ? -14.742 -47.219 -59.688 1 24.73 553 ASN B C 1
ATOM 8686 O O . ASN B 1 553 ? -13.914 -47.062 -60.594 1 24.73 553 ASN B O 1
ATOM 8690 N N . ASP B 1 554 ? -15.836 -47.75 -60.188 1 25.41 554 ASP B N 1
ATOM 8691 C CA . ASP B 1 554 ? -15.852 -48.062 -61.625 1 25.41 554 ASP B CA 1
ATOM 8692 C C . ASP B 1 554 ? -16.141 -46.812 -62.469 1 25.41 554 ASP B C 1
ATOM 8694 O O . ASP B 1 554 ? -16.109 -46.875 -63.688 1 25.41 554 ASP B O 1
ATOM 8698 N N . LYS B 1 555 ? -17.031 -45.875 -62.281 1 25.23 555 LYS B N 1
ATOM 8699 C CA . LYS B 1 555 ? -17.547 -45.031 -63.375 1 25.23 555 LYS B CA 1
ATOM 8700 C C . LYS B 1 555 ? -16.484 -44.031 -63.812 1 25.23 555 LYS B C 1
ATOM 8702 O O . LYS B 1 555 ? -16.219 -43.031 -63.125 1 25.23 555 LYS B O 1
ATOM 8707 N N . GLY B 1 556 ? -15.328 -44.312 -64.438 1 23.48 556 GLY B N 1
ATOM 8708 C CA . GLY B 1 556 ? -14.531 -43.5 -65.312 1 23.48 556 GLY B CA 1
ATOM 8709 C C . GLY B 1 556 ? -15.359 -42.75 -66.312 1 23.48 556 GLY B C 1
ATOM 8710 O O . GLY B 1 556 ? -14.812 -42.062 -67.188 1 23.48 556 GLY B O 1
ATOM 8711 N N . SER B 1 557 ? -16.578 -43.281 -66.875 1 20.92 557 SER B N 1
ATOM 8712 C CA . SER B 1 557 ? -17.484 -42.969 -68 1 20.92 557 SER B CA 1
ATOM 8713 C C . SER B 1 557 ? -18.219 -41.656 -67.75 1 20.92 557 SER B C 1
ATOM 8715 O O . SER B 1 557 ? -18.281 -40.781 -68.625 1 20.92 557 SER B O 1
ATOM 8717 N N . GLU B 1 558 ? -19.547 -41.188 -67.812 1 22.67 558 GLU B N 1
ATOM 8718 C CA . GLU B 1 558 ? -20.078 -39.906 -68.312 1 22.67 558 GLU B CA 1
ATOM 8719 C C . GLU B 1 558 ? -19.719 -38.75 -67.375 1 22.67 558 GLU B C 1
ATOM 8721 O O . GLU B 1 558 ? -19.172 -37.75 -67.812 1 22.67 558 GLU B O 1
ATOM 8726 N N . THR B 1 559 ? -20.578 -37.719 -66.812 1 18.44 559 THR B N 1
ATOM 8727 C CA . THR B 1 559 ? -20.25 -36.5 -66.125 1 18.44 559 THR B CA 1
ATOM 8728 C C . THR B 1 559 ? -19.562 -36.844 -64.75 1 18.44 559 THR B C 1
ATOM 8730 O O . THR B 1 559 ? -20 -37.75 -64.062 1 18.44 559 THR B O 1
#

Nearest PDB structures (foldseek):
  4moc-assembly1_A  TM=8.420E-01  e=1.079E-21  Homo sapiens
  4mob-assembly1_A  TM=7.926E-01  e=5.301E-22  Homo sapiens
  4zv3-assembly1_A  TM=8.191E-01  e=2.639E-20  Mus musculus
  4zv3-assembly1_C  TM=8.073E-01  e=2.082E-20  Mus musculus
  5egj-assembly1_A  TM=7.958E-01  e=2.091E-10  Staphylococcus aureus subsp. aureus Mu50

Organism: Symbiodinium microadriaticum (NCBI:txid2951)

pLDDT: mean 74.99, std 23.19, range [16.0, 98.19]

InterPro domains:
  IPR029069 HotDog domain superfamily [SSF54637] (99-238)
  IPR029069 HotDog domain superfamily [SSF54637] (283-406)
  IPR033120 Hotdog acyl-CoA thioesterase (ACOT)-type domain [PS51770] (88-206)
  IPR033120 Hotdog acyl-CoA thioesterase (ACOT)-type domain [PS51770] (285-400)

Secondary structure (DSSP, 8-state):
-----------------------------EEE--------TTSS-TTS-HHHHHHHHHHHHH--S-TTSPBPP-S--EE-GGGG-EEEEE-TTT-HHHHHHHB-TTSBB-HHHHHHHHHHHHHHHHHHHH--S-TTBPPPEEEEEEEEEEEEPTT---BSSS-EEEEEEEEEE-SSEEEEEEEEEETTTTEEEEEEEEEEEEE-TTT-SB----EE---SHHHHHHHHHHHHHHHHHHHHHHHHHH-SSSSHHHHHHHHHHHHHHHHHHHHH-TTTS-TTEEEGGGG-EEEEEE--GGGB-TTSBBPHHHHHHHHHHHHHHHHHHHHSSPEEEEEEEEEEE-SPPBTT-EEEEEEEEEEEE-SSS-EEEEEEEEEEEEGGGTEEEEEEEEEEEEEE-PPTTPPPP-PPEEE-SSHHHHHHHHHHHHHHHHHHTTGGG-SSEEE--SSHHHHHHHHHHHHHH-TTS-EEEE-SSHHHHHHIIIII--EEE-STTHHHHHHHHHHHHTT--HHHHHHHHHHHHHHHHHHHS-TTS----HHHHHHHHHHTTGGGSS--S--/-----------------------------EEE--------TTSS-TTS-HHHHHHHHHHHHH--S-TTSPBPP-S--EE-GGGG-EEEEE-TTT-HHHHHHHB-TTSBB-HHHHHHHHHHHHHHHHHHHH--S-TTBPPPEEEEEEEEEEEEPTT---BSSS-EEEEEEEEEE-SSEEEEEEEEEETTTTEEEEEEEEEEEEE-TTT-SB----EE---SHHHHHHHHHHHHHHHHHHHHHHHHHH-SSSSHHHHHHHHHHHHHHHHHHHHH-TTTS-TTEEEGGGG-EEEEEE--GGGB-TTSBBPHHHHHHHHHHHHHHHHHHHHSSPEEEEEEEEEEE-SPPBTT-EEEEEEEEEEEE-SSS-EEEEEEEEEEEEGGGTEEEEEEEEEEEEEE-PPTTPPPP-PPEEE-SSHHHHHHHHHHHHHHHHHHTTGGG-SSEEE--SSHHHHHHHHHHHHHH-TTS-EEEE-SSHHHHHHIIIII--EEE-STTHHHHHHHHHHHHTT--HHHHHHHHHHHHHHHHHHHS-TTS----HHHHHHHHHHTTTGGGS--S--

Foldseek 3Di:
DDDDDPDDDPDPPPPPPPPPPPDPPDPDDPDDDDDPPDDDPPFFFPPAQPLLSVLSVVLVVLQLEDQPAAAADDDFAEDEQVQLKDKDKDPLQVDVVSQVVQQDPVQFGQVLNVLLSVLSQQVSSQQRQQDPVDNRHHFFDKDFFKKAKKFFDPPDTHHSNFMKMKMKTWLEFDFFKTKIKIFIATPVVRDGGMITITMMGTARPVPRHGHGGHHYDYDDPVSVVSHVVVVVVVVVVVVVVVCVVVPVDDDVCVVLLVQLVVLQVLLVCCVVPVVPRDPQEDAFVVLKDKDKDQQARSQADPVQFGRVSNVSSVQVVRAQVSVCVQQVAHWAFGMKRMKGFADTHHHGWMKMKMKTFLFFDFDPWTKTKIKIWIWTDDVVVRDIDTGMIIITMITGDDDVPDDGRRGGGYGYNDSVSSSVSSVVCLVCVCVVVVVVVDLEAEAEDQDLVVQCVVLVSNCVVPVPRAYEYEADDPVSQVCCCVVNVYHYDYPDVCVLVVVLVSCVSVPNDNVVSVVVSVVVCVVVCCVVVPPDDDDCPPVNVVVVVVPVVPPPPDPPDPD/DDDDDDDDDPDPPDPPPPPPPPDPPDPDDPDDDDDPPDDDPPQFFPPAQPLLSVLSVVLVVVQLEDQPAAAADDDFAEDEQVQLKDKDKDPLQVDVVSQVVQQDPVQFGQVLNVLLSVLSQQVSSQQRQQDPVDNRHHFFDKDFFKKAKKFFDPPDTHHRNFMKMKMKTWLEFDFFKTKIKIFIATPVVRDGGMITITMMGTARPVPRHGHGGHHYDYDDPVSVVSHVVVVVVVVVVVVVVVVVVVPVDDDVCVVLLVQLVVLQVLLVCCVVPVVPRDPQEDAFVVLKDKDKDQQARSQADPVQFGRPSNVSSVQVVRAQVSVCVQQVAHWAFGMKRMKGFAATHHHGWMKMKMKTFLFFDFDPWTKTKIKIWIWTDDVVVRDIDTGMIIITMITGDDDVPDDGGRGGGYGYNDSVSSSVSSVVCLVCVCVVVVVVVQLEAEAEDQDLVVQCVVLVSSCVVPVPRAYEYEADDPVSQVCCCVVNVYHYDYPDVCVLVVVLVSCVSVPDDNVVSVVVSVVVCVVVCCVVVPPDDDDCPPVNVVVVVVPVVPDPPDPPDDD